Protein AF-A0A8H7EE69-F1 (afdb_monomer_lite)

Sequence (1055 aa):
MVALMATSSIPSAPAGNPYYTIRAIPTKGYGCFALSDLPRGTRILSDTPLLVVPVADYMLSDIKKAFAELTPDQQAQYHTLHSSHGQDPKGWPSRIHESVLPKERTRIEQQHAARTGKEASLISIFQTNCMEMNAGAAVFPHASRFNHSCNPNACFSFNPSTGRENIHVMNPISAGTEITLSYCDMMHDKPLRAYELKHYGFVCDCPACADDEDDEESFGAKSAERRFRLAELERETRFFRGAGLSQGIEQQDFVKKLLELAVLHKAEGDYSARLAAVFLDIALVCEIKGDIHMADVAAAKALERELTGRFHEPLTSTAVSHLLAPDQLASVELSTPEIDSIHSNRTRLGRRICRRTLLDDRMETSDTPKPTAAAAAPAPIATSVSQPPTSQLPSPPHSQTSHPADVNTKMSLDAADSMTPPFSPSSQTPVLQKEQEEFEGTVDVNNDIPSEKDLAKVEDLLVLDAQGQSRPFKELYKAPHVASRQLIIFIRHFFCGNCQEYLRTLASSIKPDDLLSLPTPTFITVIGCGRPELIPMYTETTGCPFPIYADPSRKLYDHLGMTRTFNLGAKPEYMQTNVLINSVQSIFQGLSTGKKALKGGDFKQVGGEFLFENGECTWAHRMKTTRGHAEVSDIRKLIGLDGSRPPPRRKWSHDVKKEKDKDGEGRKRAMSWGRLRSKSKGGKAAVAWEAGKDLSIEEIEVLPPRAHEVRIQIYYTGVCHTDAYTLSGKDPEGAFPIVLGHEGAGYVESVGEGVTNVKPGDHVVALYTPECKECKFCKSGKTNLCGKIRATQGKGVMPDGTSRFRCKGKDLLHFMGTSTFSQYTVVADISVVAIEEDAPMDRTCLLGCGITTGYGAAVITAGKNGVEEGSNVAVFGAGCVGLSVIQGAAKNKSGKIIVVDVNDAKEEWAKKFGATHFVNPTKLGNQSIQEKLIEMTDGGCDYTFDCTGNVNVMRAALEACHKGWGESIIIGVAAAGQEISTRPFQLVTGRVWKGCAFGGVKGRTQLPGLVSDYKRGDLKVDEFITHRQPLDKINQAFGDMKAGDCIRCVVNMRE

Organism: NCBI:txid1187904

Radius of gyration: 38.74 Å; chains: 1; bounding box: 122×114×104 Å

Structure (mmCIF, N/CA/C/O backbone):
data_AF-A0A8H7EE69-F1
#
_entry.id   AF-A0A8H7EE69-F1
#
loop_
_atom_site.group_PDB
_atom_site.id
_atom_site.type_symbol
_atom_site.label_atom_id
_atom_site.label_alt_id
_atom_site.label_comp_id
_atom_site.label_asym_id
_atom_site.label_entity_id
_atom_site.label_seq_id
_atom_site.pdbx_PDB_ins_code
_atom_site.Cartn_x
_atom_site.Cartn_y
_atom_site.Cartn_z
_atom_site.occupancy
_atom_site.B_iso_or_equiv
_atom_site.auth_seq_id
_atom_site.auth_comp_id
_atom_site.auth_asym_id
_atom_site.auth_atom_id
_atom_site.pdbx_PDB_model_num
ATOM 1 N N . MET A 1 1 ? 4.259 33.577 -35.277 1.00 28.84 1 MET A N 1
ATOM 2 C CA . MET A 1 1 ? 4.635 34.993 -35.069 1.00 28.84 1 MET A CA 1
ATOM 3 C C . MET A 1 1 ? 5.517 35.111 -33.819 1.00 28.84 1 MET A C 1
ATOM 5 O O . MET A 1 1 ? 5.129 35.760 -32.866 1.00 28.84 1 MET A O 1
ATOM 9 N N . VAL A 1 2 ? 6.670 34.421 -33.789 1.00 28.05 2 VAL A N 1
ATOM 10 C CA . VAL A 1 2 ? 7.497 34.253 -32.562 1.00 28.05 2 VAL A CA 1
ATOM 11 C C . VAL A 1 2 ? 8.976 34.631 -32.783 1.00 28.05 2 VAL A C 1
ATOM 13 O O . VAL A 1 2 ? 9.665 35.029 -31.854 1.00 28.05 2 VAL A O 1
ATOM 16 N N . ALA A 1 3 ? 9.464 34.603 -34.027 1.00 28.03 3 ALA A N 1
ATOM 17 C CA . ALA A 1 3 ? 10.876 34.800 -34.376 1.00 28.03 3 ALA A CA 1
ATOM 18 C C . ALA A 1 3 ? 11.353 36.276 -34.410 1.00 28.03 3 ALA A C 1
ATOM 20 O O . ALA A 1 3 ? 12.194 36.618 -35.235 1.00 28.03 3 ALA A O 1
ATOM 21 N N . LEU A 1 4 ? 10.785 37.172 -33.587 1.00 30.27 4 LEU A N 1
ATOM 22 C CA . LEU A 1 4 ? 10.984 38.630 -33.731 1.00 30.27 4 LEU A CA 1
ATOM 23 C C . LEU A 1 4 ? 11.128 39.442 -32.425 1.00 30.27 4 LEU A C 1
ATOM 25 O O . LEU A 1 4 ? 11.103 40.666 -32.479 1.00 30.27 4 LEU A O 1
ATOM 29 N N . MET A 1 5 ? 11.305 38.797 -31.264 1.00 33.09 5 MET A N 1
ATOM 30 C CA . MET A 1 5 ? 11.477 39.490 -29.966 1.00 33.09 5 MET A CA 1
ATOM 31 C C . MET A 1 5 ? 12.815 39.216 -29.253 1.00 33.09 5 MET A C 1
ATOM 33 O O . MET A 1 5 ? 13.015 39.645 -28.123 1.00 33.09 5 MET A O 1
ATOM 37 N N . ALA A 1 6 ? 13.772 38.562 -29.916 1.00 33.28 6 ALA A N 1
ATOM 38 C CA . ALA A 1 6 ? 15.108 38.297 -29.369 1.00 33.28 6 ALA A CA 1
ATOM 39 C C . ALA A 1 6 ? 16.080 39.494 -29.515 1.00 33.28 6 ALA A C 1
ATOM 41 O O . ALA A 1 6 ? 17.219 39.332 -29.950 1.00 33.28 6 ALA A O 1
ATOM 42 N N . THR A 1 7 ? 15.649 40.710 -29.165 1.00 35.75 7 THR A N 1
ATOM 43 C CA . THR A 1 7 ? 16.561 41.857 -29.002 1.00 35.75 7 THR A CA 1
ATOM 44 C C . THR A 1 7 ? 17.254 41.764 -27.646 1.00 35.75 7 THR A C 1
ATOM 46 O O . THR A 1 7 ? 16.592 41.769 -26.611 1.00 35.75 7 THR A O 1
ATOM 49 N N . SER A 1 8 ? 18.584 41.673 -27.640 1.00 46.31 8 SER A N 1
ATOM 50 C CA . SER A 1 8 ? 19.389 41.312 -26.466 1.00 46.31 8 SER A CA 1
ATOM 51 C C . SER A 1 8 ? 19.525 42.432 -25.420 1.00 46.31 8 SER A C 1
ATOM 53 O O . SER A 1 8 ? 20.579 43.058 -25.296 1.00 46.31 8 SER A O 1
ATOM 55 N N . SER A 1 9 ? 18.479 42.665 -24.628 1.00 56.12 9 SER A N 1
ATOM 56 C CA . SER A 1 9 ? 18.592 43.371 -23.347 1.00 56.12 9 SER A CA 1
ATOM 57 C C . SER A 1 9 ? 19.218 42.455 -22.290 1.00 56.12 9 SER A C 1
ATOM 59 O O . SER A 1 9 ? 18.753 41.330 -22.101 1.00 56.12 9 SER A O 1
ATOM 61 N N . ILE A 1 10 ? 20.232 42.938 -21.566 1.00 63.84 10 ILE A N 1
ATOM 62 C CA . ILE A 1 10 ? 20.772 42.244 -20.383 1.00 63.84 10 ILE A CA 1
ATOM 63 C C . ILE A 1 10 ? 19.633 42.073 -19.356 1.00 63.84 10 ILE A C 1
ATOM 65 O O . ILE A 1 10 ? 18.929 43.054 -19.101 1.00 63.84 10 ILE A O 1
ATOM 69 N N . PRO A 1 11 ? 19.429 40.880 -18.759 1.00 72.94 11 PRO A N 1
ATOM 70 C CA . PRO A 1 11 ? 18.392 40.687 -17.750 1.00 72.94 11 PRO A CA 1
ATOM 71 C C . PRO A 1 11 ? 18.580 41.636 -16.563 1.00 72.94 11 PRO A C 1
ATOM 73 O O . PRO A 1 11 ? 19.675 41.734 -16.014 1.00 72.94 11 PRO A O 1
ATOM 76 N N . SER A 1 12 ? 17.517 42.317 -16.138 1.00 74.69 12 SER A N 1
ATOM 77 C CA . SER A 1 12 ? 17.551 43.182 -14.959 1.00 74.69 12 SER A CA 1
ATOM 78 C C . SER A 1 12 ? 17.288 42.402 -13.668 1.00 74.69 12 SER A C 1
ATOM 80 O O . SER A 1 12 ? 16.520 41.436 -13.640 1.00 74.69 12 SER A O 1
ATOM 82 N N . ALA A 1 13 ? 17.874 42.870 -12.566 1.00 82.25 13 ALA A N 1
ATOM 83 C CA . ALA A 1 13 ? 17.431 42.498 -11.224 1.00 82.25 13 ALA A CA 1
ATOM 84 C C . ALA A 1 13 ? 15.979 42.986 -10.969 1.00 82.25 13 ALA A C 1
ATOM 86 O O . ALA A 1 13 ? 15.475 43.813 -11.739 1.00 82.25 13 ALA A O 1
ATOM 87 N N . PRO A 1 14 ? 15.289 42.511 -9.910 1.00 83.50 14 PRO A N 1
ATOM 88 C CA . PRO A 1 14 ? 13.976 43.033 -9.526 1.00 83.50 14 PRO A CA 1
ATOM 89 C C . PRO A 1 14 ? 13.978 44.560 -9.374 1.00 83.50 14 PRO A C 1
ATOM 91 O O . PRO A 1 14 ? 14.952 45.143 -8.892 1.00 83.50 14 PRO A O 1
ATOM 94 N N . ALA A 1 15 ? 12.877 45.212 -9.755 1.00 78.88 15 ALA A N 1
ATOM 95 C CA . ALA A 1 15 ? 12.746 46.661 -9.634 1.00 78.88 15 ALA A CA 1
ATOM 96 C C . ALA A 1 15 ? 12.931 47.106 -8.170 1.00 78.88 15 ALA A C 1
ATOM 98 O O . ALA A 1 15 ? 12.260 46.602 -7.271 1.00 78.88 15 ALA A O 1
ATOM 99 N N . GLY A 1 16 ? 13.858 48.039 -7.935 1.00 78.62 16 GLY A N 1
ATOM 100 C CA . GLY A 1 16 ? 14.195 48.522 -6.593 1.00 78.62 16 GLY A CA 1
ATOM 101 C C . GLY A 1 16 ? 15.123 47.617 -5.770 1.00 78.62 16 GLY A C 1
ATOM 102 O O . GLY A 1 16 ? 15.333 47.915 -4.599 1.00 78.62 16 GLY A O 1
ATOM 103 N N . ASN A 1 17 ? 15.696 46.545 -6.336 1.00 86.38 17 ASN A N 1
ATOM 104 C CA . ASN A 1 17 ? 16.687 45.710 -5.647 1.00 86.38 17 ASN A CA 1
ATOM 105 C C . ASN A 1 17 ? 17.969 46.503 -5.293 1.00 86.38 17 ASN A C 1
ATOM 107 O O . ASN A 1 17 ? 18.677 46.915 -6.214 1.00 86.38 17 ASN A O 1
ATOM 111 N N . PRO A 1 18 ? 18.331 46.662 -4.004 1.00 90.88 18 PRO A N 1
ATOM 112 C CA . PRO A 1 18 ? 19.553 47.362 -3.610 1.00 90.88 18 PRO A CA 1
ATOM 113 C C . PRO A 1 18 ? 20.786 46.445 -3.551 1.00 90.88 18 PRO A C 1
ATOM 115 O O . PRO A 1 18 ? 21.903 46.940 -3.447 1.00 90.88 18 PRO A O 1
ATOM 118 N N . TYR A 1 19 ? 20.609 45.117 -3.576 1.00 94.94 19 TYR A N 1
ATOM 119 C CA . TYR A 1 19 ? 21.652 44.178 -3.149 1.00 94.94 19 TYR A CA 1
ATOM 120 C C . TYR A 1 19 ? 22.595 43.721 -4.264 1.00 94.94 19 TYR A C 1
ATOM 122 O O . TYR A 1 19 ? 23.773 43.478 -4.002 1.00 94.94 19 TYR A O 1
ATOM 130 N N . TYR A 1 20 ? 22.102 43.571 -5.498 1.00 95.38 20 TYR A N 1
ATOM 131 C CA . TYR A 1 20 ? 22.893 43.012 -6.598 1.00 95.38 20 TYR A CA 1
ATOM 132 C C . TYR A 1 20 ? 22.503 43.545 -7.982 1.00 95.38 20 TYR A C 1
ATOM 134 O O . TYR A 1 20 ? 21.366 43.944 -8.234 1.00 95.38 20 TYR A O 1
ATOM 142 N N . THR A 1 21 ? 23.460 43.489 -8.905 1.00 92.81 21 THR A N 1
ATOM 143 C CA . THR A 1 21 ? 23.279 43.763 -10.336 1.00 92.81 21 THR A CA 1
ATOM 144 C C . THR A 1 21 ? 23.651 42.535 -11.164 1.00 92.81 21 THR A C 1
ATOM 146 O O . THR A 1 21 ? 24.450 41.712 -10.723 1.00 92.81 21 THR A O 1
ATOM 149 N N . ILE A 1 22 ? 23.076 42.393 -12.356 1.00 90.12 22 ILE A N 1
ATOM 150 C CA . ILE A 1 22 ? 23.341 41.260 -13.250 1.00 90.12 22 ILE A CA 1
ATOM 151 C C . ILE A 1 22 ? 24.380 41.688 -14.291 1.00 90.12 22 ILE A C 1
ATOM 153 O O . ILE A 1 22 ? 24.227 42.720 -14.944 1.00 90.12 22 ILE A O 1
ATOM 157 N N . ARG A 1 23 ? 25.452 40.904 -14.446 1.00 88.25 23 ARG A N 1
ATOM 158 C CA . ARG A 1 23 ? 26.540 41.163 -15.407 1.00 88.25 23 ARG A CA 1
ATOM 159 C C . ARG A 1 23 ? 26.774 39.939 -16.285 1.00 88.25 23 ARG A C 1
ATOM 161 O O . ARG A 1 23 ? 26.568 38.814 -15.836 1.00 88.25 23 ARG A O 1
ATOM 168 N N . ALA A 1 24 ? 27.218 40.153 -17.521 1.00 83.62 24 ALA A N 1
ATOM 169 C CA . ALA A 1 24 ? 27.632 39.064 -18.403 1.00 83.62 24 ALA A CA 1
ATOM 170 C C . ALA A 1 24 ? 28.997 38.497 -17.972 1.00 83.62 24 ALA A C 1
ATOM 172 O O . ALA A 1 24 ? 29.895 39.253 -17.602 1.00 83.62 24 ALA A O 1
ATOM 173 N N . ILE A 1 25 ? 29.158 37.176 -18.059 1.00 80.56 25 ILE A N 1
ATOM 174 C CA . ILE A 1 25 ? 30.391 36.442 -17.756 1.00 80.56 25 ILE A CA 1
ATOM 175 C C . ILE A 1 25 ? 30.708 35.555 -18.971 1.00 80.56 25 ILE A C 1
ATOM 177 O O . ILE A 1 25 ? 29.891 34.687 -19.287 1.00 80.56 25 ILE A O 1
ATOM 181 N N . PRO A 1 26 ? 31.869 35.703 -19.645 1.00 68.25 26 PRO A N 1
ATOM 182 C CA . PRO A 1 26 ? 32.140 35.042 -20.930 1.00 68.25 26 PRO A CA 1
ATOM 183 C C . PRO A 1 26 ? 31.921 33.519 -20.962 1.00 68.25 26 PRO A C 1
ATOM 185 O O . PRO A 1 26 ? 31.526 32.978 -21.992 1.00 68.25 26 PRO A O 1
ATOM 188 N N . THR A 1 27 ? 32.148 32.840 -19.835 1.00 65.25 27 THR A N 1
ATOM 189 C CA . THR A 1 27 ? 32.041 31.379 -19.669 1.00 65.25 27 THR A CA 1
ATOM 190 C C . THR A 1 27 ? 30.824 30.916 -18.860 1.00 65.25 27 THR A C 1
ATOM 192 O O . THR A 1 27 ? 30.510 29.731 -18.900 1.00 65.25 27 THR A O 1
ATOM 195 N N . LYS A 1 28 ? 30.134 31.815 -18.138 1.00 68.31 28 LYS A N 1
ATOM 196 C CA . LYS A 1 28 ? 29.004 31.485 -17.237 1.00 68.31 28 LYS A CA 1
ATOM 197 C C . LYS A 1 28 ? 27.667 32.127 -17.648 1.00 68.31 28 LYS A C 1
ATOM 199 O O . LYS A 1 28 ? 26.664 31.950 -16.969 1.00 68.31 28 LYS A O 1
ATOM 204 N N . GLY A 1 29 ? 27.626 32.879 -18.750 1.00 77.75 29 GLY A N 1
ATOM 205 C CA . GLY A 1 29 ? 26.416 33.555 -19.223 1.00 77.75 29 GLY A CA 1
ATOM 206 C C . GLY A 1 29 ? 26.159 34.862 -18.482 1.00 77.75 29 GLY A C 1
ATOM 207 O O . GLY A 1 29 ? 26.757 35.884 -18.816 1.00 77.75 29 GLY A O 1
ATOM 208 N N . TYR A 1 30 ? 25.291 34.836 -17.473 1.00 83.69 30 TYR A N 1
ATOM 209 C CA . TYR A 1 30 ? 25.000 35.983 -16.610 1.00 83.69 30 TYR A CA 1
ATOM 210 C C . TYR A 1 30 ? 25.169 35.588 -15.143 1.00 83.69 30 TYR A C 1
ATOM 212 O O . TYR A 1 30 ? 24.841 34.466 -14.775 1.00 83.69 30 TYR A O 1
ATOM 220 N N . GLY A 1 31 ? 25.664 36.502 -14.308 1.00 87.56 31 GLY A N 1
ATOM 221 C CA . GLY A 1 31 ? 25.798 36.297 -12.864 1.00 87.56 31 GLY A CA 1
ATOM 222 C C . GLY A 1 31 ? 25.316 37.501 -12.060 1.00 87.56 31 GLY A C 1
ATOM 223 O O . GLY A 1 31 ? 25.357 38.639 -12.538 1.00 87.56 31 GLY A O 1
ATOM 224 N N . CYS A 1 32 ? 24.856 37.243 -10.836 1.00 93.88 32 CYS A N 1
ATOM 225 C CA . CYS A 1 32 ? 24.457 38.258 -9.864 1.00 93.88 32 CYS A CA 1
ATOM 226 C C . CYS A 1 32 ? 25.686 38.733 -9.078 1.00 93.88 32 CYS A C 1
ATOM 228 O O . CYS A 1 32 ? 26.342 37.929 -8.428 1.00 93.88 32 CYS A O 1
ATOM 230 N N . PHE A 1 33 ? 25.986 40.030 -9.092 1.00 94.94 33 PHE A N 1
ATOM 231 C CA . PHE A 1 33 ? 27.130 40.622 -8.392 1.00 94.94 33 PHE A CA 1
ATOM 232 C C . PHE A 1 33 ? 26.674 41.622 -7.333 1.00 94.94 33 PHE A C 1
ATOM 234 O O . PHE A 1 33 ? 25.844 42.485 -7.627 1.00 94.94 33 PHE A O 1
ATOM 241 N N . ALA A 1 34 ? 27.242 41.537 -6.130 1.00 96.31 34 ALA A N 1
ATOM 242 C CA . ALA A 1 34 ? 26.901 42.408 -5.008 1.00 96.31 34 ALA A CA 1
ATOM 243 C C . ALA A 1 34 ? 27.148 43.896 -5.334 1.00 96.31 34 ALA A C 1
ATOM 245 O O . ALA A 1 34 ? 28.163 44.249 -5.941 1.00 96.31 34 ALA A O 1
ATOM 246 N N . LEU A 1 35 ? 26.215 44.770 -4.943 1.00 95.31 35 LEU A N 1
ATOM 247 C CA . LEU A 1 35 ? 26.313 46.227 -5.135 1.00 95.31 35 LEU A CA 1
ATOM 248 C C . LEU A 1 35 ? 27.012 46.941 -3.969 1.00 95.31 35 LEU A C 1
ATOM 250 O O . LEU A 1 35 ? 27.683 47.948 -4.184 1.00 95.31 35 LEU A O 1
ATOM 254 N N . SER A 1 36 ? 26.886 46.396 -2.763 1.00 95.19 36 SER A N 1
ATOM 255 C CA . SER A 1 36 ? 27.576 46.813 -1.540 1.00 95.19 36 SER A CA 1
ATOM 256 C C . SER A 1 36 ? 28.196 45.593 -0.863 1.00 95.19 36 SER A C 1
ATOM 258 O O . SER A 1 36 ? 27.988 44.465 -1.313 1.00 95.19 36 SER A O 1
ATOM 260 N N . ASP A 1 37 ? 28.897 45.800 0.250 1.00 95.25 37 ASP A N 1
ATOM 261 C CA . ASP A 1 37 ? 29.155 44.705 1.183 1.00 95.25 37 ASP A CA 1
ATOM 262 C C . ASP A 1 37 ? 27.821 44.197 1.767 1.00 95.25 37 ASP A C 1
ATOM 264 O O . ASP A 1 37 ? 26.879 44.980 1.952 1.00 95.25 37 ASP A O 1
ATOM 268 N N . LEU A 1 38 ? 27.724 42.891 2.031 1.00 94.25 38 LEU A N 1
ATOM 269 C CA . LEU A 1 38 ? 26.506 42.220 2.499 1.00 94.25 38 LEU A CA 1
ATOM 270 C C . LEU A 1 38 ? 26.772 41.425 3.799 1.00 94.25 38 LEU A C 1
ATOM 272 O O . LEU A 1 38 ? 27.504 40.430 3.753 1.00 94.25 38 LEU A O 1
ATOM 276 N N . PRO A 1 39 ? 26.171 41.822 4.946 1.00 90.75 39 PRO A N 1
ATOM 277 C CA . PRO A 1 39 ? 26.150 41.058 6.205 1.00 90.75 39 PRO A CA 1
ATOM 278 C C . PRO A 1 39 ? 25.501 39.667 6.091 1.00 90.75 39 PRO A C 1
ATOM 280 O O . PRO A 1 39 ? 24.943 39.322 5.044 1.00 90.75 39 PRO A O 1
ATOM 283 N N . ARG A 1 40 ? 25.609 38.840 7.142 1.00 86.88 40 ARG A N 1
ATOM 284 C CA . ARG A 1 40 ? 26.045 37.437 7.015 1.00 86.88 40 ARG A CA 1
ATOM 285 C C . ARG A 1 40 ? 25.221 36.548 6.082 1.00 86.88 40 ARG A C 1
ATOM 287 O O . ARG A 1 40 ? 25.862 35.818 5.347 1.00 86.88 40 ARG A O 1
ATOM 294 N N . GLY A 1 41 ? 23.891 36.494 6.045 1.00 80.50 41 GLY A N 1
ATOM 295 C CA . GLY A 1 41 ? 22.879 37.082 6.916 1.00 80.50 41 GLY A CA 1
ATOM 296 C C . GLY A 1 41 ? 21.798 37.872 6.171 1.00 80.50 41 GLY A C 1
ATOM 297 O O . GLY A 1 41 ? 20.604 37.745 6.434 1.00 80.50 41 GLY A O 1
ATOM 298 N N . THR A 1 42 ? 22.182 38.660 5.173 1.00 88.19 42 THR A N 1
ATOM 299 C CA . THR A 1 42 ? 21.237 39.525 4.455 1.00 88.19 42 THR A CA 1
ATOM 300 C C . THR A 1 42 ? 20.274 38.690 3.604 1.00 88.19 42 THR A C 1
ATOM 302 O O . THR A 1 42 ? 20.716 37.929 2.742 1.00 88.19 42 THR A O 1
ATOM 305 N N . ARG A 1 43 ? 18.951 38.852 3.767 1.00 90.38 43 ARG A N 1
ATOM 306 C CA . ARG A 1 43 ? 17.969 38.298 2.813 1.00 90.38 43 ARG A CA 1
ATOM 307 C C . ARG A 1 43 ? 17.886 39.191 1.574 1.00 90.38 43 ARG A C 1
ATOM 309 O O . ARG A 1 43 ? 17.180 40.197 1.583 1.00 90.38 43 ARG A O 1
ATOM 316 N N . ILE A 1 44 ? 18.589 38.797 0.518 1.00 93.00 44 ILE A N 1
ATOM 317 C CA . ILE A 1 44 ? 18.754 39.574 -0.721 1.00 93.00 44 ILE A CA 1
ATOM 318 C C . ILE A 1 44 ? 17.679 39.308 -1.783 1.00 93.00 44 ILE A C 1
ATOM 320 O O . ILE A 1 44 ? 17.566 40.069 -2.743 1.00 93.00 44 ILE A O 1
ATOM 324 N N . LEU A 1 45 ? 16.885 38.241 -1.639 1.00 93.44 45 LEU A N 1
ATOM 325 C CA . LEU A 1 45 ? 15.750 37.960 -2.520 1.00 93.44 45 LEU A CA 1
ATOM 326 C C . LEU A 1 45 ? 14.609 37.272 -1.761 1.00 93.44 45 LEU A C 1
ATOM 328 O O . LEU A 1 45 ? 14.835 36.476 -0.851 1.00 93.44 45 LEU A O 1
ATOM 332 N N . SER A 1 46 ? 13.379 37.551 -2.185 1.00 91.44 46 SER A N 1
ATOM 333 C CA . SER A 1 46 ? 12.199 36.733 -1.904 1.00 91.44 46 SER A CA 1
ATOM 334 C C . SER A 1 46 ? 11.362 36.699 -3.182 1.00 91.44 46 SER A C 1
ATOM 336 O O . SER A 1 46 ? 10.683 37.678 -3.494 1.00 91.44 46 SER A O 1
ATOM 338 N N . ASP A 1 47 ? 11.480 35.630 -3.960 1.00 93.25 47 ASP A N 1
ATOM 339 C CA . ASP A 1 47 ? 10.943 35.492 -5.314 1.00 93.25 47 ASP A CA 1
ATOM 340 C C . ASP A 1 47 ? 9.572 34.794 -5.330 1.00 93.25 47 ASP A C 1
ATOM 342 O O . ASP A 1 47 ? 9.198 34.094 -4.390 1.00 93.25 47 ASP A O 1
ATOM 346 N N . THR A 1 48 ? 8.806 35.003 -6.397 1.00 92.31 48 THR A N 1
ATOM 347 C CA . THR A 1 48 ? 7.466 34.421 -6.605 1.00 92.31 48 THR A CA 1
ATOM 348 C C . THR A 1 48 ? 7.545 33.439 -7.776 1.00 92.31 48 THR A C 1
ATOM 350 O O . THR A 1 48 ? 8.188 33.772 -8.771 1.00 92.31 48 THR A O 1
ATOM 353 N N . PRO A 1 49 ? 6.944 32.238 -7.703 1.00 93.44 49 PRO A N 1
ATOM 354 C CA . PRO A 1 49 ? 7.086 31.258 -8.772 1.00 93.44 49 PRO A CA 1
ATOM 355 C C . PRO A 1 49 ? 6.405 31.759 -10.050 1.00 93.44 49 PRO A C 1
ATOM 357 O O . PRO A 1 49 ? 5.250 32.182 -10.021 1.00 93.44 49 PRO A O 1
ATOM 360 N N . LEU A 1 50 ? 7.121 31.691 -11.172 1.00 94.00 50 LEU A N 1
ATOM 361 C CA . LEU A 1 50 ? 6.595 32.023 -12.497 1.00 94.00 50 LEU A CA 1
ATOM 362 C C . LEU A 1 50 ? 5.779 30.864 -13.076 1.00 94.00 50 LEU A C 1
ATOM 364 O O . LEU A 1 50 ? 4.756 31.094 -13.704 1.00 94.00 50 LEU A O 1
ATOM 368 N N . LEU A 1 51 ? 6.228 29.625 -12.861 1.00 93.75 51 LEU A N 1
ATOM 369 C CA . LEU A 1 51 ? 5.575 28.399 -13.327 1.00 93.75 51 LEU A CA 1
ATOM 370 C C . LEU A 1 51 ? 5.742 27.321 -12.253 1.00 93.75 51 LEU A C 1
ATOM 372 O O . LEU A 1 51 ? 6.869 27.072 -11.826 1.00 93.75 51 LEU A O 1
ATOM 376 N N . VAL A 1 52 ? 4.644 26.679 -11.842 1.00 91.75 52 VAL A N 1
ATOM 377 C CA . VAL A 1 52 ? 4.613 25.616 -10.818 1.00 91.75 52 VAL A CA 1
ATOM 378 C C . VAL A 1 52 ? 4.194 24.286 -11.449 1.00 91.75 52 VAL A C 1
ATOM 380 O O . VAL A 1 52 ? 3.203 24.232 -12.172 1.00 91.75 52 VAL A O 1
ATOM 383 N N . VAL A 1 53 ? 4.907 23.203 -11.132 1.00 89.81 53 VAL A N 1
ATOM 384 C CA . VAL A 1 53 ? 4.518 21.819 -11.442 1.00 89.81 53 VAL A CA 1
ATOM 385 C C . VAL A 1 53 ? 4.321 21.069 -10.114 1.00 89.81 53 VAL A C 1
ATOM 387 O O . VAL A 1 53 ? 5.306 20.712 -9.466 1.00 89.81 53 VAL A O 1
ATOM 390 N N . PRO A 1 54 ? 3.070 20.832 -9.669 1.00 77.00 54 PRO A N 1
ATOM 391 C CA . PRO A 1 54 ? 2.753 20.304 -8.335 1.00 77.00 54 PRO A CA 1
ATOM 392 C C . PRO A 1 54 ? 2.859 18.767 -8.249 1.00 77.00 54 PRO A C 1
ATOM 394 O O . PRO A 1 54 ? 2.061 18.123 -7.571 1.00 77.00 54 PRO A O 1
ATOM 397 N N . VAL A 1 55 ? 3.791 18.170 -8.999 1.00 70.12 55 VAL A N 1
ATOM 398 C CA . VAL A 1 55 ? 4.011 16.719 -9.078 1.00 70.12 55 VAL A CA 1
ATOM 399 C C . VAL A 1 55 ? 5.510 16.468 -9.223 1.00 70.12 55 VAL A C 1
ATOM 401 O O . VAL A 1 55 ? 6.120 16.972 -10.163 1.00 70.12 55 VAL A O 1
ATOM 404 N N . ALA A 1 56 ? 6.096 15.671 -8.326 1.00 59.88 56 ALA A N 1
ATOM 405 C CA . ALA A 1 56 ? 7.549 15.475 -8.211 1.00 59.88 56 ALA A CA 1
ATOM 406 C C . ALA A 1 56 ? 8.253 14.833 -9.432 1.00 59.88 56 ALA A C 1
ATOM 408 O O . ALA A 1 56 ? 9.479 14.838 -9.497 1.00 59.88 56 ALA A O 1
ATOM 409 N N . ASP A 1 57 ? 7.505 14.289 -10.398 1.00 64.19 57 ASP A N 1
ATOM 410 C CA . ASP A 1 57 ? 8.063 13.564 -11.553 1.00 64.19 57 ASP A CA 1
ATOM 411 C C . ASP A 1 57 ? 8.212 14.428 -12.825 1.00 64.19 57 ASP A C 1
ATOM 413 O O .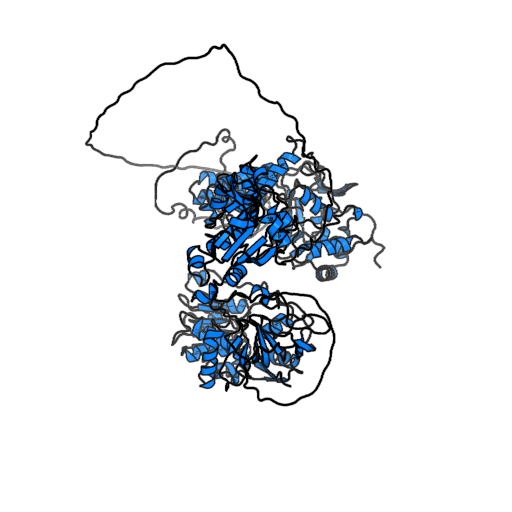 ASP A 1 57 ? 8.753 13.959 -13.827 1.00 64.19 57 ASP A O 1
ATOM 417 N N . TYR A 1 58 ? 7.776 15.695 -12.780 1.00 71.06 58 TYR A N 1
ATOM 418 C CA . TYR A 1 58 ? 8.069 16.760 -13.759 1.00 71.06 58 TYR A CA 1
ATOM 419 C C . TYR A 1 58 ? 7.924 16.371 -15.245 1.00 71.06 58 TYR A C 1
ATOM 421 O O . TYR A 1 58 ? 8.792 16.677 -16.071 1.00 71.06 58 TYR A O 1
ATOM 429 N N . MET A 1 59 ? 6.825 15.701 -15.608 1.00 73.62 59 MET A N 1
ATOM 430 C CA . MET A 1 59 ? 6.614 15.222 -16.976 1.00 73.62 59 MET A CA 1
ATOM 431 C C . MET A 1 59 ? 6.481 16.370 -17.989 1.00 73.62 59 MET A C 1
ATOM 433 O O . MET A 1 59 ? 5.954 17.449 -17.704 1.00 73.62 59 MET A O 1
ATOM 437 N N . LEU A 1 60 ? 6.886 16.103 -19.237 1.00 76.69 60 LEU A N 1
ATOM 438 C CA . LEU A 1 60 ? 6.768 17.044 -20.361 1.00 76.69 60 LEU A CA 1
ATOM 439 C C . LEU A 1 60 ? 5.322 17.525 -20.599 1.00 76.69 60 LEU A C 1
ATOM 441 O O . LEU A 1 60 ? 5.126 18.641 -21.080 1.00 76.69 60 LEU A O 1
ATOM 445 N N . SER A 1 61 ? 4.321 16.698 -20.285 1.00 79.75 61 SER A N 1
ATOM 446 C CA . SER A 1 61 ? 2.896 17.060 -20.304 1.00 79.75 61 SER A CA 1
ATOM 447 C C . SER A 1 61 ? 2.584 18.214 -19.357 1.00 79.75 61 SER A C 1
ATOM 449 O O . SER A 1 61 ? 1.887 19.156 -19.729 1.00 79.75 61 SER A O 1
ATOM 451 N N . ASP A 1 62 ? 3.140 18.155 -18.154 1.00 84.94 62 ASP A N 1
ATOM 452 C CA . ASP A 1 62 ? 2.739 18.981 -17.021 1.00 84.94 62 ASP A CA 1
ATOM 453 C C . ASP A 1 62 ? 3.426 20.344 -17.121 1.00 84.94 62 ASP A C 1
ATOM 455 O O . ASP A 1 62 ? 2.780 21.379 -16.977 1.00 84.94 62 ASP A O 1
ATOM 459 N N . ILE A 1 63 ? 4.704 20.341 -17.525 1.00 88.06 63 ILE A N 1
ATOM 460 C CA . ILE A 1 63 ? 5.459 21.544 -17.903 1.00 88.06 63 ILE A CA 1
ATOM 461 C C . ILE A 1 63 ? 4.758 22.272 -19.062 1.00 88.06 63 ILE A C 1
ATOM 463 O O . ILE A 1 63 ? 4.581 23.488 -19.007 1.00 88.06 63 ILE A O 1
ATOM 467 N N . LYS A 1 64 ? 4.317 21.549 -20.107 1.00 88.12 64 LYS A N 1
ATOM 468 C CA . LYS A 1 64 ? 3.578 22.147 -21.236 1.00 88.12 64 LYS A CA 1
ATOM 469 C C . LYS A 1 64 ? 2.238 22.739 -20.804 1.00 88.12 64 LYS A C 1
ATOM 471 O O . LYS A 1 64 ? 1.889 23.814 -21.282 1.00 88.12 64 LYS A O 1
ATOM 476 N N . LYS A 1 65 ? 1.502 22.056 -19.922 1.00 89.25 65 LYS A N 1
ATOM 477 C CA . LYS A 1 65 ? 0.224 22.540 -19.392 1.00 89.25 65 LYS A CA 1
ATOM 478 C C . LYS A 1 65 ? 0.421 23.818 -18.573 1.00 89.25 65 LYS A C 1
ATOM 480 O O . LYS A 1 65 ? -0.175 24.836 -18.903 1.00 89.25 65 LYS A O 1
ATOM 485 N N . ALA A 1 66 ? 1.311 23.788 -17.581 1.00 90.69 66 ALA A N 1
ATOM 486 C CA . ALA A 1 66 ? 1.598 24.936 -16.725 1.00 90.69 66 ALA A CA 1
ATOM 487 C C . ALA A 1 66 ? 2.159 26.136 -17.514 1.00 90.69 66 ALA A C 1
ATOM 489 O O . ALA A 1 66 ? 1.848 27.277 -17.195 1.00 90.69 66 ALA A O 1
ATOM 490 N N . PHE A 1 67 ? 2.930 25.901 -18.585 1.00 93.56 67 PHE A N 1
ATOM 491 C CA . PHE A 1 67 ? 3.383 26.968 -19.485 1.00 93.56 67 PHE A CA 1
ATOM 492 C C . PHE A 1 67 ? 2.243 27.574 -20.322 1.00 93.56 67 PHE A C 1
ATOM 494 O O . PHE A 1 67 ? 2.214 28.783 -20.541 1.00 93.56 67 PHE A O 1
ATOM 501 N N . ALA A 1 68 ? 1.285 26.759 -20.777 1.00 91.69 68 ALA A N 1
ATOM 502 C CA . ALA A 1 68 ? 0.127 27.232 -21.538 1.00 91.69 68 ALA A CA 1
ATOM 503 C C . ALA A 1 68 ? -0.859 28.071 -20.698 1.00 91.69 68 ALA A C 1
ATOM 505 O O . ALA A 1 68 ? -1.657 28.812 -21.265 1.00 91.69 68 ALA A O 1
ATOM 506 N N . GLU A 1 69 ? -0.788 27.973 -19.367 1.00 92.88 69 GLU A N 1
ATOM 507 C CA . GLU A 1 69 ? -1.569 28.775 -18.414 1.00 92.88 69 GLU A CA 1
ATOM 508 C C . GLU A 1 69 ? -0.928 30.158 -18.121 1.00 92.88 69 GLU A C 1
ATOM 510 O O . GLU A 1 69 ? -1.565 31.006 -17.498 1.00 92.88 69 GLU A O 1
ATOM 515 N N . LEU A 1 70 ? 0.299 30.423 -18.601 1.00 92.56 70 LEU A N 1
ATOM 516 C CA . LEU A 1 70 ? 0.998 31.709 -18.446 1.00 92.56 70 LEU A CA 1
ATOM 517 C C . LEU A 1 70 ? 0.523 32.783 -19.439 1.00 92.56 70 LEU A C 1
ATOM 519 O O . LEU A 1 70 ? 0.235 32.487 -20.601 1.00 92.56 70 LEU A O 1
ATOM 523 N N . THR A 1 71 ? 0.554 34.057 -19.028 1.00 93.94 71 THR A N 1
ATOM 524 C CA . THR A 1 71 ? 0.343 35.202 -19.937 1.00 93.94 71 THR A CA 1
ATOM 525 C C . THR A 1 71 ? 1.489 35.349 -20.954 1.00 93.94 71 THR A C 1
ATOM 527 O O . THR A 1 71 ? 2.594 34.868 -20.699 1.00 93.94 71 THR A O 1
ATOM 530 N N . PRO A 1 72 ? 1.301 36.056 -22.089 1.00 90.19 72 PRO A N 1
ATOM 531 C CA . PRO A 1 72 ? 2.377 36.282 -23.061 1.00 90.19 72 PRO A CA 1
ATOM 532 C C . PRO A 1 72 ? 3.643 36.916 -22.459 1.00 90.19 72 PRO A C 1
ATOM 534 O O . PRO A 1 72 ? 4.750 36.507 -22.804 1.00 90.19 72 PRO A O 1
ATOM 537 N N . ASP A 1 73 ? 3.492 37.846 -21.511 1.00 86.31 73 ASP A N 1
ATOM 538 C CA . ASP A 1 73 ? 4.621 38.482 -20.819 1.00 86.31 73 ASP A CA 1
ATOM 539 C C . ASP A 1 73 ? 5.346 37.498 -19.888 1.00 86.31 73 ASP A C 1
ATOM 541 O O . ASP A 1 73 ? 6.575 37.479 -19.834 1.00 86.31 73 ASP A O 1
ATOM 545 N N . GLN A 1 74 ? 4.602 36.624 -19.201 1.00 89.50 74 GLN A N 1
ATOM 546 C CA . GLN A 1 74 ? 5.163 35.544 -18.384 1.00 89.50 74 GLN A CA 1
ATOM 547 C C . GLN A 1 74 ? 5.866 34.481 -19.243 1.00 89.50 74 GLN A C 1
ATOM 549 O O . GLN A 1 74 ? 6.933 33.996 -18.867 1.00 89.50 74 GLN A O 1
ATOM 554 N N . GLN A 1 75 ? 5.324 34.147 -20.418 1.00 90.75 75 GLN A N 1
ATOM 555 C CA . GLN A 1 75 ? 5.968 33.258 -21.392 1.00 90.75 75 GLN A CA 1
ATOM 556 C C . GLN A 1 75 ? 7.265 33.879 -21.935 1.00 90.75 75 GLN A C 1
ATOM 558 O O . GLN A 1 75 ? 8.291 33.202 -22.004 1.00 90.75 75 GLN A O 1
ATOM 563 N N . ALA A 1 76 ? 7.263 35.179 -22.250 1.00 86.88 76 ALA A N 1
ATOM 564 C CA . ALA A 1 76 ? 8.470 35.906 -22.635 1.00 86.88 76 ALA A CA 1
ATOM 565 C C . ALA A 1 76 ? 9.510 35.916 -21.498 1.00 86.88 76 ALA A C 1
ATOM 567 O O . ALA A 1 76 ? 10.664 35.550 -21.723 1.00 86.88 76 ALA A O 1
ATOM 568 N N . GLN A 1 77 ? 9.098 36.236 -20.264 1.00 85.75 77 GLN A N 1
ATOM 569 C CA . GLN A 1 77 ? 9.952 36.199 -19.072 1.00 85.75 77 GLN A CA 1
ATOM 570 C C . GLN A 1 77 ? 10.563 34.806 -18.861 1.00 85.75 77 GLN A C 1
ATOM 572 O O . GLN A 1 77 ? 11.765 34.701 -18.619 1.00 85.75 77 GLN A O 1
ATOM 577 N N . TYR A 1 78 ? 9.777 33.741 -19.026 1.00 90.00 78 TYR A N 1
ATOM 578 C CA . TYR A 1 78 ? 10.237 32.355 -18.951 1.00 90.00 78 TYR A CA 1
ATOM 579 C C . TYR A 1 78 ? 11.304 32.047 -20.013 1.00 90.00 78 TYR A C 1
ATOM 581 O O . TYR A 1 78 ? 12.344 31.470 -19.700 1.00 90.00 78 TYR A O 1
ATOM 589 N N . HIS A 1 79 ? 11.113 32.499 -21.256 1.00 86.62 79 HIS A N 1
ATOM 590 C CA . HIS A 1 79 ? 12.112 32.329 -22.314 1.00 86.62 79 HIS A CA 1
ATOM 591 C C . HIS A 1 79 ? 13.434 33.082 -22.053 1.00 86.62 79 HIS A C 1
ATOM 593 O O . HIS A 1 79 ? 14.474 32.636 -22.535 1.00 86.62 79 HIS A O 1
ATOM 599 N N . THR A 1 80 ? 13.457 34.132 -21.216 1.00 84.19 80 THR A N 1
ATOM 600 C CA . THR A 1 80 ? 14.714 34.788 -20.768 1.00 84.19 80 THR A CA 1
ATOM 601 C C . THR A 1 80 ? 15.552 33.971 -19.766 1.00 84.19 80 THR A C 1
ATOM 603 O O . THR A 1 80 ? 16.565 34.467 -19.264 1.00 84.19 80 THR A O 1
ATOM 606 N N . LEU A 1 81 ? 15.129 32.744 -19.442 1.00 83.25 81 LEU A N 1
ATOM 607 C CA . LEU A 1 81 ? 15.865 31.773 -18.620 1.00 83.25 81 LEU A CA 1
ATOM 608 C C . LEU A 1 81 ? 16.555 30.680 -19.465 1.00 83.25 81 LEU A C 1
ATOM 610 O O . LEU A 1 81 ? 17.101 29.715 -18.927 1.00 83.25 81 LEU A O 1
ATOM 614 N N . HIS A 1 82 ? 16.531 30.807 -20.794 1.00 79.50 82 HIS A N 1
ATOM 615 C CA . HIS A 1 82 ? 17.318 29.967 -21.694 1.00 79.50 82 HIS A CA 1
ATOM 616 C C . HIS A 1 82 ? 18.788 30.416 -21.731 1.00 79.50 82 HIS A C 1
ATOM 618 O O . HIS A 1 82 ? 19.077 31.586 -21.986 1.00 79.50 82 HIS A O 1
ATOM 624 N N . SER A 1 83 ? 19.726 29.481 -21.541 1.00 66.94 83 SER A N 1
ATOM 625 C CA . SER A 1 83 ? 21.151 29.749 -21.765 1.00 66.94 83 SER A CA 1
ATOM 626 C C . SER A 1 83 ? 21.474 29.777 -23.260 1.00 66.94 83 SER A C 1
ATOM 628 O O . SER A 1 83 ? 21.417 28.750 -23.933 1.00 66.94 83 SER A O 1
ATOM 630 N N . SER A 1 84 ? 21.898 30.940 -23.753 1.00 53.34 84 SER A N 1
ATOM 631 C CA . SER A 1 84 ? 22.500 31.114 -25.082 1.00 53.34 84 SER A CA 1
ATOM 632 C C . SER A 1 84 ? 23.934 30.570 -25.181 1.00 53.34 84 SER A C 1
ATOM 634 O O . SER A 1 84 ? 24.487 30.486 -26.278 1.00 53.34 84 SER A O 1
ATOM 636 N N . HIS A 1 85 ? 24.552 30.197 -24.056 1.00 53.03 85 HIS A N 1
ATOM 637 C CA . HIS A 1 85 ? 25.898 29.634 -24.016 1.00 53.03 85 HIS A CA 1
ATOM 638 C C . HIS A 1 85 ? 25.795 28.124 -24.241 1.00 53.03 85 HIS A C 1
ATOM 640 O O . HIS A 1 85 ? 25.416 27.366 -23.347 1.00 53.03 85 HIS A O 1
ATOM 646 N N . GLY A 1 86 ? 26.065 27.717 -25.484 1.00 48.09 86 GLY A N 1
ATOM 647 C CA . GLY A 1 86 ? 25.827 26.363 -25.974 1.00 48.09 86 GLY A CA 1
ATOM 648 C C . GLY A 1 86 ? 26.571 25.292 -25.178 1.00 48.09 86 GLY A C 1
ATOM 649 O O . GLY A 1 86 ? 27.799 25.236 -25.183 1.00 48.09 86 GLY A O 1
ATOM 650 N N . GLN A 1 87 ? 25.808 24.405 -24.543 1.00 53.75 87 GLN A N 1
ATOM 651 C CA . GLN A 1 87 ? 26.322 23.203 -23.892 1.00 53.75 87 GLN A CA 1
ATOM 652 C C . GLN A 1 87 ? 26.790 22.222 -24.984 1.00 53.75 87 GLN A C 1
ATOM 654 O O . GLN A 1 87 ? 25.941 21.649 -25.662 1.00 53.75 87 GLN A O 1
ATOM 659 N N . ASP A 1 88 ? 28.101 22.026 -25.193 1.00 54.38 88 ASP A N 1
ATOM 660 C CA . ASP A 1 88 ? 28.590 21.054 -26.193 1.00 54.38 88 ASP A CA 1
ATOM 661 C C . ASP A 1 88 ? 28.203 19.622 -25.764 1.00 54.38 88 ASP A C 1
ATOM 663 O O . ASP A 1 88 ? 28.725 19.137 -24.751 1.00 54.38 88 ASP A O 1
ATOM 667 N N . PRO A 1 89 ? 27.345 18.904 -26.523 1.00 54.50 89 PRO A N 1
ATOM 668 C CA . PRO A 1 89 ? 26.923 17.554 -26.158 1.00 54.50 89 PRO A CA 1
ATOM 669 C C . PRO A 1 89 ? 28.073 16.539 -26.101 1.00 54.50 89 PRO A C 1
ATOM 671 O O . PRO A 1 89 ? 27.929 15.486 -25.484 1.00 54.50 89 PRO A O 1
ATOM 674 N N . LYS A 1 90 ? 29.234 16.844 -26.702 1.00 55.53 90 LYS A N 1
ATOM 675 C CA . LYS A 1 90 ? 30.442 16.005 -26.617 1.00 55.53 90 LYS A CA 1
ATOM 676 C C . LYS A 1 90 ? 31.053 15.960 -25.213 1.00 55.53 90 LYS A C 1
ATOM 678 O O . LYS A 1 90 ? 31.789 15.026 -24.915 1.00 55.53 90 LYS A O 1
ATOM 683 N N . GLY A 1 91 ? 30.782 16.960 -24.369 1.00 53.25 91 GLY A N 1
ATOM 684 C CA . GLY A 1 91 ? 31.277 17.016 -22.988 1.00 53.25 91 GLY A CA 1
ATOM 685 C C . GLY A 1 91 ? 30.426 16.231 -21.982 1.00 53.25 91 GLY A C 1
ATOM 686 O O . GLY A 1 91 ? 30.783 16.153 -20.803 1.00 53.25 91 GLY A O 1
ATOM 687 N N . TRP A 1 92 ? 29.284 15.684 -22.409 1.00 61.28 92 TRP A N 1
ATOM 688 C CA . TRP A 1 92 ? 28.322 15.040 -21.516 1.00 61.28 92 TRP A CA 1
ATOM 689 C C . TRP A 1 92 ? 28.697 13.582 -21.188 1.00 61.28 92 TRP A C 1
ATOM 691 O O . TRP A 1 92 ? 29.355 12.912 -21.988 1.00 61.28 92 TRP A O 1
ATOM 701 N N . PRO A 1 93 ? 28.286 13.049 -20.020 1.00 56.66 93 PRO A N 1
ATOM 702 C CA . PRO A 1 93 ? 28.569 11.665 -19.650 1.00 56.66 93 PRO A CA 1
ATOM 703 C C . PRO A 1 93 ? 27.865 10.667 -20.583 1.00 56.66 93 PRO A C 1
ATOM 705 O O . PRO A 1 93 ? 26.647 10.527 -20.556 1.00 56.66 93 PRO A O 1
ATOM 708 N N . SER A 1 94 ? 28.635 9.884 -21.344 1.00 54.09 94 SER A N 1
ATOM 709 C CA . SER A 1 94 ? 28.110 8.785 -22.178 1.00 54.09 94 SER A CA 1
ATOM 710 C C . SER A 1 94 ? 27.532 7.610 -21.372 1.00 54.09 94 SER A C 1
ATOM 712 O O . SER A 1 94 ? 26.949 6.686 -21.939 1.00 54.09 94 SER A O 1
ATOM 714 N N . ARG A 1 95 ? 27.691 7.636 -20.043 1.00 57.59 95 ARG A N 1
ATOM 715 C CA . ARG A 1 95 ? 27.083 6.717 -19.078 1.00 57.59 95 ARG A CA 1
ATOM 716 C C . ARG A 1 95 ? 26.544 7.519 -17.894 1.00 57.59 95 ARG A C 1
ATOM 718 O O . ARG A 1 95 ? 27.244 8.363 -17.341 1.00 57.59 95 ARG A O 1
ATOM 725 N N . ILE A 1 96 ? 25.315 7.212 -17.490 1.00 61.72 96 ILE A N 1
ATOM 726 C CA . ILE A 1 96 ? 24.686 7.750 -16.277 1.00 61.72 96 ILE A CA 1
ATOM 727 C C . ILE A 1 96 ? 25.335 7.109 -15.045 1.00 61.72 96 ILE A C 1
ATOM 729 O O . ILE A 1 96 ? 25.411 5.878 -14.979 1.00 61.72 96 ILE A O 1
ATOM 733 N N . HIS A 1 97 ? 25.785 7.950 -14.105 1.00 63.22 97 HIS A N 1
ATOM 734 C CA . HIS A 1 97 ? 26.587 7.575 -12.934 1.00 63.22 97 HIS A CA 1
ATOM 735 C C . HIS A 1 97 ? 25.909 6.509 -12.058 1.00 63.22 97 HIS A C 1
ATOM 737 O O . HIS A 1 97 ? 24.684 6.460 -11.953 1.00 63.22 97 HIS A O 1
ATOM 743 N N . GLU A 1 98 ? 26.696 5.645 -11.415 1.00 60.16 98 GLU A N 1
ATOM 744 C CA . GLU A 1 98 ? 26.175 4.438 -10.751 1.00 60.16 98 GLU A CA 1
ATOM 745 C C . GLU A 1 98 ? 25.359 4.729 -9.479 1.00 60.16 98 GLU A C 1
ATOM 747 O O . GLU A 1 98 ? 24.513 3.921 -9.101 1.00 60.16 98 GLU A O 1
ATOM 752 N N . SER A 1 99 ? 25.540 5.903 -8.861 1.00 55.41 99 SER A N 1
ATOM 753 C CA . SER A 1 99 ? 24.695 6.374 -7.750 1.00 55.41 99 SER A CA 1
ATOM 754 C C . SER A 1 99 ? 23.286 6.811 -8.180 1.00 55.41 99 SER A C 1
ATOM 756 O O . SER A 1 99 ? 22.406 6.951 -7.331 1.00 55.41 99 SER A O 1
ATOM 758 N N . VAL A 1 100 ? 23.046 7.025 -9.479 1.00 52.56 100 VAL A N 1
ATOM 759 C CA . VAL A 1 100 ? 21.754 7.493 -9.995 1.00 52.56 100 VAL A CA 1
ATOM 760 C C . VAL A 1 100 ? 20.724 6.366 -9.932 1.00 52.56 100 VAL A C 1
ATOM 762 O O . VAL A 1 100 ? 20.837 5.345 -10.617 1.00 52.56 100 VAL A O 1
ATOM 765 N N . LEU A 1 101 ? 19.675 6.582 -9.135 1.00 52.94 101 LEU A N 1
ATOM 766 C CA . LEU A 1 101 ? 18.587 5.624 -8.945 1.00 52.94 101 LEU A CA 1
ATOM 767 C C . LEU A 1 101 ? 17.885 5.278 -10.278 1.00 52.94 101 LEU A C 1
ATOM 769 O O . LEU A 1 101 ? 17.733 6.147 -11.137 1.00 52.94 101 LEU A O 1
ATOM 773 N N . PRO A 1 102 ? 17.362 4.047 -10.459 1.00 52.84 102 PRO A N 1
ATOM 774 C CA . PRO A 1 102 ? 16.728 3.638 -11.718 1.00 52.84 102 PRO A CA 1
ATOM 775 C C . PRO A 1 102 ? 15.555 4.514 -12.191 1.00 52.84 102 PRO A C 1
ATOM 777 O O . PRO A 1 102 ? 15.316 4.586 -13.393 1.00 52.84 102 PRO A O 1
ATOM 780 N N . LYS A 1 103 ? 14.845 5.202 -11.282 1.00 48.84 103 LYS A N 1
ATOM 781 C CA . LYS A 1 103 ? 13.785 6.166 -11.639 1.00 48.84 103 LYS A CA 1
ATOM 782 C C . LYS A 1 103 ? 14.357 7.408 -12.341 1.00 48.84 103 LYS A C 1
ATOM 784 O O . LYS A 1 103 ? 13.836 7.841 -13.366 1.00 48.84 103 LYS A O 1
ATOM 789 N N . GLU A 1 104 ? 15.483 7.904 -11.838 1.00 56.06 104 GLU A N 1
ATOM 790 C CA . GLU A 1 104 ? 16.170 9.109 -12.315 1.00 56.06 104 GLU A CA 1
ATOM 791 C C . GLU A 1 104 ? 16.839 8.917 -13.678 1.00 56.06 104 GLU A C 1
ATOM 793 O O . GLU A 1 104 ? 16.982 9.868 -14.445 1.00 56.06 104 GLU A O 1
ATOM 798 N N . ARG A 1 105 ? 17.202 7.676 -14.020 1.00 62.19 105 ARG A N 1
ATOM 799 C CA . ARG A 1 105 ? 17.826 7.323 -15.303 1.00 62.19 105 ARG A CA 1
ATOM 800 C C . ARG A 1 105 ? 17.003 7.805 -16.504 1.00 62.19 105 ARG A C 1
ATOM 802 O O . ARG A 1 105 ? 17.519 8.551 -17.332 1.00 62.19 105 ARG A O 1
ATOM 809 N N . THR A 1 106 ? 15.708 7.488 -16.529 1.00 57.97 106 THR A N 1
ATOM 810 C CA . THR A 1 106 ? 14.782 7.910 -17.597 1.00 57.97 106 THR A CA 1
ATOM 811 C C . THR A 1 106 ? 14.657 9.439 -17.684 1.00 57.97 106 THR A C 1
ATOM 813 O O . THR A 1 106 ? 14.554 9.994 -18.778 1.00 57.97 106 THR A O 1
ATOM 816 N N . ARG A 1 107 ? 14.708 10.142 -16.541 1.00 62.31 107 ARG A N 1
ATOM 817 C CA . ARG A 1 107 ? 14.681 11.615 -16.479 1.00 62.31 107 ARG A CA 1
ATOM 818 C C . ARG A 1 107 ? 15.941 12.219 -17.107 1.00 62.31 107 ARG A C 1
ATOM 820 O O . ARG A 1 107 ? 15.832 13.153 -17.898 1.00 62.31 107 ARG A O 1
ATOM 827 N N . ILE A 1 108 ? 17.118 11.663 -16.816 1.00 62.16 108 ILE A N 1
ATOM 828 C CA . ILE A 1 108 ? 18.403 12.126 -17.371 1.00 62.16 108 ILE A CA 1
ATOM 829 C C . ILE A 1 108 ? 18.530 11.802 -18.870 1.00 62.16 108 ILE A C 1
ATOM 831 O O . ILE A 1 108 ? 19.091 12.597 -19.628 1.00 62.16 108 ILE A O 1
ATOM 835 N N . GLU A 1 109 ? 17.962 10.687 -19.331 1.00 63.16 109 GLU A N 1
ATOM 836 C CA . GLU A 1 109 ? 17.885 10.338 -20.758 1.00 63.16 109 GLU A CA 1
ATOM 837 C C . GLU A 1 109 ? 16.980 11.320 -21.529 1.00 63.16 109 GLU A C 1
ATOM 839 O O . GLU A 1 109 ? 17.363 11.820 -22.591 1.00 63.16 109 GLU A O 1
ATOM 844 N N . GLN A 1 110 ? 15.829 11.703 -20.958 1.00 61.75 110 GLN A N 1
ATOM 845 C CA . GLN A 1 110 ? 14.974 12.758 -21.520 1.00 61.75 110 GLN A CA 1
ATOM 846 C C . GLN A 1 110 ? 15.644 14.145 -21.490 1.00 61.75 110 GLN A C 1
ATOM 848 O O . GLN A 1 110 ? 15.511 14.894 -22.458 1.00 61.75 110 GLN A O 1
ATOM 853 N N . GLN A 1 111 ? 16.403 14.478 -20.436 1.00 60.41 111 GLN A N 1
ATOM 854 C CA . GLN A 1 111 ? 17.205 15.711 -20.361 1.00 60.41 111 GLN A CA 1
ATOM 855 C C . GLN A 1 111 ? 18.257 15.785 -21.475 1.00 60.41 111 GLN A C 1
ATOM 857 O O . GLN A 1 111 ? 18.388 16.827 -22.116 1.00 60.41 111 GLN A O 1
ATOM 862 N N . HIS A 1 112 ? 18.980 14.689 -21.738 1.00 61.09 112 HIS A N 1
ATOM 863 C CA . HIS A 1 112 ? 19.942 14.620 -22.843 1.00 61.09 112 HIS A CA 1
ATOM 864 C C . HIS A 1 112 ? 19.242 14.867 -24.185 1.00 61.09 112 HIS A C 1
ATOM 866 O O . HIS A 1 112 ? 19.640 15.761 -24.934 1.00 61.09 112 HIS A O 1
ATOM 872 N N . ALA A 1 113 ? 18.154 14.142 -24.465 1.00 59.12 113 ALA A N 1
ATOM 873 C CA . ALA A 1 113 ? 17.394 14.310 -25.702 1.00 59.12 113 ALA A CA 1
ATOM 874 C C . ALA A 1 113 ? 16.907 15.762 -25.890 1.00 59.12 113 ALA A C 1
ATOM 876 O O . ALA A 1 113 ? 17.157 16.366 -26.934 1.00 59.12 113 ALA A O 1
ATOM 877 N N . ALA A 1 114 ? 16.300 16.355 -24.855 1.00 57.00 114 ALA A N 1
ATOM 878 C CA . ALA A 1 114 ? 15.721 17.701 -24.873 1.00 57.00 114 ALA A CA 1
ATOM 879 C C . ALA A 1 114 ? 16.720 18.849 -25.121 1.00 57.00 114 ALA A C 1
ATOM 881 O O . ALA A 1 114 ? 16.289 19.958 -25.452 1.00 57.00 114 ALA A O 1
ATOM 882 N N . ARG A 1 115 ? 18.026 18.599 -24.947 1.00 58.09 115 ARG A N 1
ATOM 883 C CA . ARG A 1 115 ? 19.105 19.599 -25.029 1.00 58.09 115 ARG A CA 1
ATOM 884 C C . ARG A 1 115 ? 20.034 19.427 -26.235 1.00 58.09 115 ARG A C 1
ATOM 886 O O . ARG A 1 115 ? 20.828 20.316 -26.509 1.00 58.09 115 ARG A O 1
ATOM 893 N N . THR A 1 116 ? 19.934 18.322 -26.982 1.00 53.75 116 THR A N 1
ATOM 894 C CA . THR A 1 116 ? 20.648 18.174 -28.273 1.00 53.75 116 THR A CA 1
ATOM 895 C C . THR A 1 116 ? 20.034 19.006 -29.409 1.00 53.75 116 THR A C 1
ATOM 897 O O . THR A 1 116 ? 20.650 19.168 -30.464 1.00 53.75 116 THR A O 1
ATOM 900 N N . GLY A 1 117 ? 18.827 19.548 -29.210 1.00 55.00 117 GLY A N 1
ATOM 901 C CA . GLY A 1 117 ? 18.189 20.475 -30.142 1.00 55.00 117 GLY A CA 1
ATOM 902 C C . GLY A 1 117 ? 18.858 21.854 -30.146 1.00 55.00 117 GLY A C 1
ATOM 903 O O . GLY A 1 117 ? 19.262 22.362 -29.108 1.00 55.00 117 GLY A O 1
ATOM 904 N N . LYS A 1 118 ? 18.924 22.492 -31.321 1.00 50.84 118 LYS A N 1
ATOM 905 C CA . LYS A 1 118 ? 19.493 23.845 -31.499 1.00 50.84 118 LYS A CA 1
ATOM 906 C C . LYS A 1 118 ? 18.588 24.989 -31.007 1.00 50.84 118 LYS A C 1
ATOM 908 O O . LYS A 1 118 ? 18.955 26.148 -31.161 1.00 50.84 118 LYS A O 1
ATOM 913 N N . GLU A 1 119 ? 17.410 24.679 -30.468 1.00 58.22 119 GLU A N 1
ATOM 914 C CA . GLU A 1 119 ? 16.395 25.651 -30.052 1.00 58.22 119 GLU A CA 1
ATOM 915 C C . GLU A 1 119 ? 15.923 25.388 -28.616 1.00 58.22 119 GLU A C 1
ATOM 917 O O . GLU A 1 119 ? 15.897 24.250 -28.143 1.00 58.22 119 GLU A O 1
ATOM 922 N N . ALA A 1 120 ? 15.514 26.458 -27.934 1.00 64.56 120 ALA A N 1
ATOM 923 C CA . ALA A 1 120 ? 15.102 26.453 -26.536 1.00 64.56 120 ALA A CA 1
ATOM 924 C C . ALA A 1 120 ? 13.769 25.710 -26.308 1.00 64.56 120 ALA A C 1
ATOM 926 O O . ALA A 1 120 ? 12.687 26.298 -26.367 1.00 64.56 120 ALA A O 1
ATOM 927 N N . SER A 1 121 ? 13.830 24.411 -26.007 1.00 76.19 121 SER A N 1
ATOM 928 C CA . SER A 1 121 ? 12.639 23.639 -25.636 1.00 76.19 121 SER A CA 1
ATOM 929 C C . SER A 1 121 ? 12.150 24.013 -24.228 1.00 76.19 121 SER A C 1
ATOM 931 O O . SER A 1 121 ? 12.962 24.198 -23.320 1.00 76.19 121 SER A O 1
ATOM 933 N N . LEU A 1 122 ? 10.829 24.077 -24.008 1.00 82.06 122 LEU A N 1
ATOM 934 C CA . LEU A 1 122 ? 10.244 24.420 -22.695 1.00 82.06 122 LEU A CA 1
ATOM 935 C C . LEU A 1 122 ? 10.792 23.537 -21.562 1.00 82.06 122 LEU A C 1
ATOM 937 O O . LEU A 1 122 ? 11.153 24.021 -20.497 1.00 82.06 122 LEU A O 1
ATOM 941 N N . ILE A 1 123 ? 10.927 22.237 -21.828 1.00 78.19 123 ILE A N 1
ATOM 942 C CA . ILE A 1 123 ? 11.493 21.268 -20.888 1.00 78.19 123 ILE A CA 1
ATOM 943 C C . ILE A 1 123 ? 12.979 21.525 -20.593 1.00 78.19 123 ILE A C 1
ATOM 945 O O . ILE A 1 123 ? 13.373 21.405 -19.436 1.00 78.19 123 ILE A O 1
ATOM 949 N N . SER A 1 124 ? 13.786 21.962 -21.572 1.00 75.50 124 SER A N 1
ATOM 950 C CA . SER A 1 124 ? 15.181 22.350 -21.312 1.00 75.50 124 SER A CA 1
ATOM 951 C C . SER A 1 124 ? 15.276 23.550 -20.365 1.00 75.50 124 SER A C 1
ATOM 953 O O . SER A 1 124 ? 16.079 23.503 -19.438 1.00 75.50 124 SER A O 1
ATOM 955 N N . ILE A 1 125 ? 14.411 24.561 -20.538 1.00 83.12 125 ILE A N 1
ATOM 956 C CA . ILE A 1 125 ? 14.352 25.747 -19.669 1.00 83.12 125 ILE A CA 1
ATOM 957 C C . ILE A 1 125 ? 13.871 25.359 -1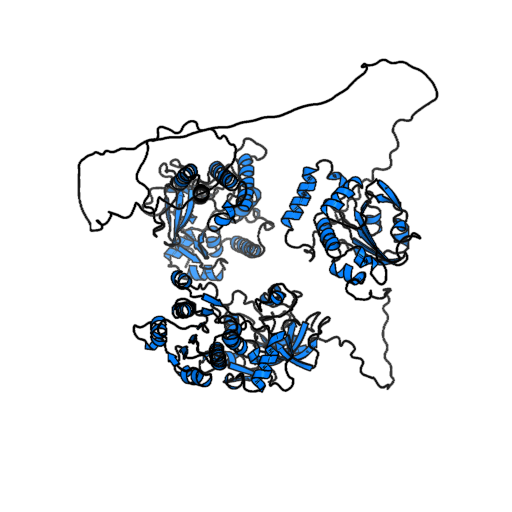8.268 1.00 83.12 125 ILE A C 1
ATOM 959 O O . ILE A 1 125 ? 14.498 25.762 -17.290 1.00 83.12 125 ILE A O 1
ATOM 963 N N . PHE A 1 126 ? 12.807 24.553 -18.150 1.00 86.75 126 PHE A N 1
ATOM 964 C CA . PHE A 1 126 ? 12.332 24.070 -16.850 1.00 86.75 126 PHE A CA 1
ATOM 965 C C . PHE A 1 126 ? 13.456 23.350 -16.100 1.00 86.75 126 PHE A C 1
ATOM 967 O O . PHE A 1 126 ? 13.807 23.739 -14.994 1.00 86.75 126 PHE A O 1
ATOM 974 N N . GLN A 1 127 ? 14.079 22.351 -16.730 1.00 77.38 127 GLN A N 1
ATOM 975 C CA . GLN A 1 127 ? 15.034 21.450 -16.081 1.00 77.38 127 GLN A CA 1
ATOM 976 C C . GLN A 1 127 ? 16.382 22.089 -15.713 1.00 77.38 127 GLN A C 1
ATOM 978 O O . GLN A 1 127 ? 17.138 21.474 -14.966 1.00 77.38 127 GLN A O 1
ATOM 983 N N . THR A 1 128 ? 16.725 23.275 -16.230 1.00 76.12 128 THR A N 1
ATOM 984 C CA . THR A 1 128 ? 17.903 24.039 -15.769 1.00 76.12 128 THR A CA 1
ATOM 985 C C . THR A 1 128 ? 17.575 25.095 -14.716 1.00 76.12 128 THR A C 1
ATOM 987 O O . THR A 1 128 ? 18.500 25.605 -14.097 1.00 76.12 128 THR A O 1
ATOM 990 N N . ASN A 1 129 ? 16.296 25.441 -14.517 1.00 85.75 129 ASN A N 1
ATOM 991 C CA . ASN A 1 129 ? 15.879 26.581 -13.690 1.00 85.75 129 ASN A CA 1
ATOM 992 C C . ASN A 1 129 ? 14.893 26.225 -12.560 1.00 85.75 129 ASN A C 1
ATOM 994 O O . ASN A 1 129 ? 14.604 27.088 -11.732 1.00 85.75 129 ASN A O 1
ATOM 998 N N . CYS A 1 130 ? 14.339 25.010 -12.527 1.00 87.06 130 CYS A N 1
ATOM 999 C CA . CYS A 1 130 ? 13.372 24.594 -11.513 1.00 87.06 130 CYS A CA 1
ATOM 1000 C C . CYS A 1 130 ? 14.033 24.327 -10.150 1.00 87.06 130 CYS A C 1
ATOM 1002 O O . CYS A 1 130 ? 15.080 23.684 -10.075 1.00 87.06 130 CYS A O 1
ATOM 1004 N N . MET A 1 131 ? 13.378 24.773 -9.080 1.00 87.12 131 MET A N 1
ATOM 1005 C CA . MET A 1 131 ? 13.754 24.543 -7.684 1.00 87.12 131 MET A CA 1
ATOM 1006 C C . MET A 1 131 ? 12.656 23.732 -6.985 1.00 87.12 131 MET A C 1
ATOM 1008 O O . MET A 1 131 ? 11.471 23.890 -7.297 1.00 87.12 131 MET A O 1
ATOM 1012 N N . GLU A 1 132 ? 13.048 22.842 -6.074 1.00 82.00 132 GLU A N 1
ATOM 1013 C CA . GLU A 1 132 ? 12.129 21.925 -5.393 1.00 82.00 132 GLU A CA 1
ATOM 1014 C C . GLU A 1 132 ? 11.249 22.633 -4.348 1.00 82.00 132 GLU A C 1
ATOM 1016 O O . GLU A 1 132 ? 11.664 23.558 -3.653 1.00 82.00 132 GLU A O 1
ATOM 1021 N N . MET A 1 133 ? 10.014 22.155 -4.228 1.00 80.19 133 MET A N 1
ATOM 1022 C CA . MET A 1 133 ? 8.983 22.568 -3.277 1.00 80.19 133 MET A CA 1
ATOM 1023 C C . MET A 1 133 ? 8.414 21.308 -2.606 1.00 80.19 133 MET A C 1
ATOM 1025 O O . MET A 1 133 ? 8.507 20.217 -3.163 1.00 80.19 133 MET A O 1
ATOM 1029 N N . ASN A 1 134 ? 7.730 21.444 -1.464 1.00 68.12 134 ASN A N 1
ATOM 1030 C CA . ASN A 1 134 ? 7.238 20.320 -0.639 1.00 68.12 134 ASN A CA 1
ATOM 1031 C C . ASN A 1 134 ? 6.558 19.141 -1.382 1.00 68.12 134 ASN A C 1
ATOM 1033 O O . ASN A 1 134 ? 6.583 18.026 -0.869 1.00 68.12 134 ASN A O 1
ATOM 1037 N N . ALA A 1 135 ? 5.915 19.377 -2.533 1.00 66.94 135 ALA A N 1
ATOM 1038 C CA . ALA A 1 135 ? 5.208 18.359 -3.322 1.00 66.94 135 ALA A CA 1
ATOM 1039 C C . ALA A 1 135 ? 5.488 18.431 -4.844 1.00 66.94 135 ALA A C 1
ATOM 1041 O O . ALA A 1 135 ? 4.753 17.847 -5.638 1.00 66.94 135 ALA A O 1
ATOM 1042 N N . GLY A 1 136 ? 6.514 19.170 -5.278 1.00 83.56 136 GLY A N 1
ATOM 1043 C CA . GLY A 1 136 ? 6.769 19.430 -6.698 1.00 83.56 136 GLY A CA 1
ATOM 1044 C C . GLY A 1 136 ? 7.923 20.408 -6.912 1.00 83.56 136 GLY A C 1
ATOM 1045 O O . GLY A 1 136 ? 8.822 20.483 -6.086 1.00 83.56 136 GLY A O 1
ATOM 1046 N N . ALA A 1 137 ? 7.896 21.185 -7.995 1.00 88.50 137 ALA A N 1
ATOM 1047 C CA . ALA A 1 137 ? 8.926 22.186 -8.280 1.00 88.50 137 ALA A CA 1
ATOM 1048 C C . ALA A 1 137 ? 8.357 23.402 -9.012 1.00 88.50 137 ALA A C 1
ATOM 1050 O O . ALA A 1 137 ? 7.327 23.316 -9.687 1.00 88.50 137 ALA A O 1
ATOM 1051 N N . ALA A 1 138 ? 9.062 24.527 -8.928 1.00 91.25 138 ALA A N 1
ATOM 1052 C CA . ALA A 1 138 ? 8.725 25.738 -9.665 1.00 91.25 138 ALA A CA 1
ATOM 1053 C C . ALA A 1 138 ? 9.954 26.444 -10.236 1.00 91.25 138 ALA A C 1
ATOM 1055 O O . ALA A 1 138 ? 11.074 26.279 -9.762 1.00 91.25 138 ALA A O 1
ATOM 1056 N N . VAL A 1 139 ? 9.728 27.251 -11.271 1.00 93.19 139 VAL A N 1
ATOM 1057 C CA . VAL A 1 139 ? 10.733 28.146 -11.854 1.00 93.19 139 VAL A CA 1
ATOM 1058 C C . VAL A 1 139 ? 10.552 29.541 -11.256 1.00 93.19 139 VAL A C 1
ATOM 1060 O O . VAL A 1 139 ? 9.460 30.106 -11.331 1.00 93.19 139 VAL A O 1
ATOM 1063 N N . PHE A 1 140 ? 11.619 30.098 -10.682 1.00 93.69 140 PHE A N 1
ATOM 1064 C CA . PHE A 1 140 ? 11.621 31.377 -9.966 1.00 93.69 140 PHE A CA 1
ATOM 1065 C C . PHE A 1 140 ? 12.460 32.404 -10.757 1.00 93.69 140 PHE A C 1
ATOM 1067 O O . PHE A 1 140 ? 13.680 32.259 -10.859 1.00 93.69 140 PHE A O 1
ATOM 1074 N N . PRO A 1 141 ? 11.842 33.417 -11.394 1.00 89.75 141 PRO A N 1
ATOM 1075 C CA . PRO A 1 141 ? 12.431 34.138 -12.527 1.00 89.75 141 PRO A CA 1
ATOM 1076 C C . PRO A 1 141 ? 13.599 35.072 -12.181 1.00 89.75 141 PRO A C 1
ATOM 1078 O O . PRO A 1 141 ? 14.242 35.607 -13.094 1.00 89.75 141 PRO A O 1
ATOM 1081 N N . HIS A 1 142 ? 13.881 35.272 -10.894 1.00 91.25 142 HIS A N 1
ATOM 1082 C CA . HIS A 1 142 ? 15.052 35.974 -10.384 1.00 91.25 142 HIS A CA 1
ATOM 1083 C C . HIS A 1 142 ? 15.971 35.044 -9.577 1.00 91.25 142 HIS A C 1
ATOM 1085 O O . HIS A 1 142 ? 17.189 35.181 -9.683 1.00 91.25 142 HIS A O 1
ATOM 1091 N N . ALA A 1 143 ? 15.434 34.073 -8.827 1.00 92.00 143 ALA A N 1
ATOM 1092 C CA . ALA A 1 143 ? 16.254 33.124 -8.067 1.00 92.00 143 ALA A CA 1
ATOM 1093 C C . ALA A 1 143 ? 17.056 32.178 -8.981 1.00 92.00 143 ALA A C 1
ATOM 1095 O O . ALA A 1 143 ? 18.227 31.922 -8.711 1.00 92.00 143 ALA A O 1
ATOM 1096 N N . SER A 1 144 ? 16.497 31.755 -10.122 1.00 89.88 144 SER A N 1
ATOM 1097 C CA . SER A 1 144 ? 17.190 30.919 -11.118 1.00 89.88 144 SER A CA 1
ATOM 1098 C C . SER A 1 144 ? 18.322 31.639 -11.884 1.00 89.88 144 SER A C 1
ATOM 1100 O O . SER A 1 144 ? 18.877 31.072 -12.818 1.00 89.88 144 SER A O 1
ATOM 1102 N N . ARG A 1 145 ? 18.673 32.890 -11.534 1.00 87.56 145 ARG A N 1
ATOM 1103 C CA . ARG A 1 145 ? 19.741 33.684 -12.191 1.00 87.56 145 ARG A CA 1
ATOM 1104 C C . ARG A 1 145 ? 21.067 33.734 -11.431 1.00 87.56 145 ARG A C 1
ATOM 1106 O O . ARG A 1 145 ? 22.001 34.396 -11.877 1.00 87.56 145 ARG A O 1
ATOM 1113 N N . PHE A 1 146 ? 21.145 33.080 -10.278 1.00 91.06 146 PHE A N 1
ATOM 1114 C CA . PHE A 1 146 ? 22.369 32.996 -9.489 1.00 91.06 146 PHE A CA 1
ATOM 1115 C C . PHE A 1 146 ? 23.211 31.812 -9.975 1.00 91.06 146 PHE A C 1
ATOM 1117 O O . PHE A 1 146 ? 22.675 30.746 -10.286 1.00 91.06 146 PHE A O 1
ATOM 1124 N N . ASN A 1 147 ? 24.530 31.986 -10.048 1.00 88.56 147 ASN A N 1
ATOM 1125 C CA . ASN A 1 147 ? 25.412 30.939 -10.557 1.00 88.56 147 ASN A CA 1
ATOM 1126 C C . ASN A 1 147 ? 25.782 29.913 -9.487 1.00 88.56 147 ASN A C 1
ATOM 1128 O O . ASN A 1 147 ? 25.715 30.165 -8.281 1.00 88.56 147 ASN A O 1
ATOM 1132 N N . HIS A 1 148 ? 26.181 28.735 -9.957 1.00 89.50 148 HIS A N 1
ATOM 1133 C CA . HIS A 1 148 ? 26.544 27.632 -9.088 1.00 89.50 148 HIS A CA 1
ATOM 1134 C C . HIS A 1 148 ? 27.940 27.809 -8.465 1.00 89.50 148 HIS A C 1
ATOM 1136 O O . HIS A 1 148 ? 28.913 28.074 -9.170 1.00 89.50 148 HIS A O 1
ATOM 1142 N N . SER A 1 149 ? 28.062 27.519 -7.169 1.00 90.00 149 SER A N 1
ATOM 1143 C CA . SER A 1 149 ? 29.331 27.179 -6.522 1.00 90.00 149 SER A CA 1
ATOM 1144 C C . SER A 1 149 ? 29.151 26.007 -5.554 1.00 90.00 149 SER A C 1
ATOM 1146 O O . SER A 1 149 ? 28.216 25.995 -4.755 1.00 90.00 149 SER A O 1
ATOM 1148 N N . CYS A 1 150 ? 30.085 25.047 -5.570 1.00 87.38 150 CYS A N 1
ATOM 1149 C CA . CYS A 1 150 ? 30.146 23.968 -4.574 1.00 87.38 150 CYS A CA 1
ATOM 1150 C C . CYS A 1 150 ? 30.648 24.449 -3.198 1.00 87.38 150 CYS A C 1
ATOM 1152 O O . CYS A 1 150 ? 30.536 23.710 -2.218 1.00 87.38 150 CYS A O 1
ATOM 1154 N N . ASN A 1 151 ? 31.192 25.668 -3.132 1.00 88.31 151 ASN A N 1
ATOM 1155 C CA . ASN A 1 151 ? 31.449 26.442 -1.918 1.00 88.31 151 ASN A CA 1
ATOM 1156 C C . ASN A 1 151 ? 30.745 27.811 -2.084 1.00 88.31 151 ASN A C 1
ATOM 1158 O O . ASN A 1 151 ? 31.352 28.756 -2.603 1.00 88.31 151 ASN A O 1
ATOM 1162 N N . PRO A 1 152 ? 29.427 27.890 -1.816 1.00 91.38 152 PRO A N 1
ATOM 1163 C CA . PRO A 1 152 ? 28.616 29.069 -2.107 1.00 91.38 152 PRO A CA 1
ATOM 1164 C C . PRO A 1 152 ? 28.647 30.104 -0.977 1.00 91.38 152 PRO A C 1
ATOM 1166 O O . PRO A 1 152 ? 28.733 29.776 0.207 1.00 91.38 152 PRO A O 1
ATOM 1169 N N . ASN A 1 153 ? 28.494 31.377 -1.338 1.00 92.69 153 ASN A N 1
ATOM 1170 C CA . ASN A 1 153 ? 28.401 32.475 -0.371 1.00 92.69 153 ASN A CA 1
ATOM 1171 C C . ASN A 1 153 ? 26.955 32.843 0.017 1.00 92.69 153 ASN A C 1
ATOM 1173 O O . ASN A 1 153 ? 26.760 33.560 1.000 1.00 92.69 153 ASN A O 1
ATOM 1177 N N . ALA A 1 154 ? 25.946 32.302 -0.673 1.00 92.75 154 ALA A N 1
ATOM 1178 C CA . ALA A 1 154 ? 24.527 32.424 -0.340 1.00 92.75 154 ALA A CA 1
ATOM 1179 C C . ALA A 1 154 ? 23.794 31.068 -0.429 1.00 92.75 154 ALA A C 1
ATOM 1181 O O . ALA A 1 154 ? 24.258 30.126 -1.070 1.00 92.75 154 ALA A O 1
ATOM 1182 N N . CYS A 1 155 ? 22.625 30.964 0.205 1.00 89.94 155 CYS A N 1
ATOM 1183 C CA . CYS A 1 155 ? 21.712 29.827 0.070 1.00 89.94 155 CYS A CA 1
ATOM 1184 C C . CYS A 1 155 ? 20.295 30.284 -0.280 1.00 89.94 155 CYS A C 1
ATOM 1186 O O . CYS A 1 155 ? 19.885 31.400 0.042 1.00 89.94 155 CYS A O 1
ATOM 1188 N N . PHE A 1 156 ? 19.548 29.400 -0.937 1.00 89.00 156 PHE A N 1
ATOM 1189 C CA . PHE A 1 156 ? 18.112 29.540 -1.157 1.00 89.00 156 PHE A CA 1
ATOM 1190 C C . PHE A 1 156 ? 17.335 28.707 -0.122 1.00 89.00 156 PHE A C 1
ATOM 1192 O O . PHE A 1 156 ? 17.887 27.811 0.520 1.00 89.00 156 PHE A O 1
ATOM 1199 N N . SER A 1 157 ? 16.071 29.053 0.097 1.00 85.88 157 SER A N 1
ATOM 1200 C CA . SER A 1 157 ? 15.177 28.439 1.078 1.00 85.88 157 SER A CA 1
ATOM 1201 C C . SER A 1 157 ? 13.707 28.738 0.750 1.00 85.88 157 SER A C 1
ATOM 1203 O O . SER A 1 157 ? 13.203 29.855 0.948 1.00 85.88 157 SER A O 1
ATOM 1205 N N . PHE A 1 158 ? 13.002 27.706 0.291 1.00 85.69 158 PHE A N 1
ATOM 1206 C CA . PHE A 1 158 ? 11.574 27.766 0.024 1.00 85.69 158 PHE A CA 1
ATOM 1207 C C . PHE A 1 158 ? 10.776 27.991 1.319 1.00 85.69 158 PHE A C 1
ATOM 1209 O O . PHE A 1 158 ? 10.939 27.273 2.307 1.00 85.69 158 PHE A O 1
ATOM 1216 N N . ASN A 1 159 ? 9.884 28.984 1.323 1.00 82.31 159 ASN A N 1
ATOM 1217 C CA . ASN A 1 159 ? 8.983 29.272 2.437 1.00 82.31 159 ASN A CA 1
ATOM 1218 C C . ASN A 1 159 ? 7.568 28.749 2.107 1.00 82.31 159 ASN A C 1
ATOM 1220 O O . ASN A 1 159 ? 6.851 29.384 1.324 1.00 82.31 159 ASN A O 1
ATOM 1224 N N . PRO A 1 160 ? 7.123 27.629 2.711 1.00 75.31 160 PRO A N 1
ATOM 1225 C CA . PRO A 1 160 ? 5.883 26.967 2.314 1.00 75.31 160 PRO A CA 1
ATOM 1226 C C . PRO A 1 160 ? 4.608 27.720 2.715 1.00 75.31 160 PRO A C 1
ATOM 1228 O O . PRO A 1 160 ? 3.585 27.518 2.070 1.00 75.31 160 PRO A O 1
ATOM 1231 N N . SER A 1 161 ? 4.638 28.609 3.718 1.00 76.88 161 SER A N 1
ATOM 1232 C CA . SER A 1 161 ? 3.451 29.397 4.097 1.00 76.88 161 SER A CA 1
ATOM 1233 C C . SER A 1 161 ? 3.239 30.645 3.234 1.00 76.88 161 SER A C 1
ATOM 1235 O O . SER A 1 161 ? 2.189 31.276 3.316 1.00 76.88 161 SER A O 1
ATOM 1237 N N . THR A 1 162 ? 4.215 31.000 2.391 1.00 82.81 162 THR A N 1
ATOM 1238 C CA . THR A 1 162 ? 4.115 32.120 1.435 1.00 82.81 162 THR A CA 1
ATOM 1239 C C . THR A 1 162 ? 4.261 31.691 -0.025 1.00 82.81 162 THR A C 1
ATOM 1241 O O . THR A 1 162 ? 3.958 32.482 -0.915 1.00 82.81 162 THR A O 1
ATOM 1244 N N . GLY A 1 163 ? 4.727 30.465 -0.287 1.00 84.88 163 GLY A N 1
ATOM 1245 C CA . GLY A 1 163 ? 5.007 29.963 -1.633 1.00 84.88 163 GLY A CA 1
ATOM 1246 C C . GLY A 1 163 ? 6.216 30.623 -2.307 1.00 84.88 163 GLY A C 1
ATOM 1247 O O . GLY A 1 163 ? 6.323 30.570 -3.529 1.00 84.88 163 GLY A O 1
ATOM 1248 N N . ARG A 1 164 ? 7.098 31.279 -1.538 1.00 89.44 164 ARG A N 1
ATOM 1249 C CA . ARG A 1 164 ? 8.200 32.115 -2.049 1.00 89.44 164 ARG A CA 1
ATOM 1250 C C . ARG A 1 164 ? 9.560 31.469 -1.839 1.00 89.44 164 ARG A C 1
ATOM 1252 O O . ARG A 1 164 ? 9.819 30.921 -0.769 1.00 89.44 164 ARG A O 1
ATOM 1259 N N . GLU A 1 165 ? 10.448 31.643 -2.808 1.00 91.25 165 GLU A N 1
ATOM 1260 C CA . GLU A 1 165 ? 11.851 31.235 -2.714 1.00 91.25 165 GLU A CA 1
ATOM 1261 C C . GLU A 1 165 ? 12.698 32.375 -2.131 1.00 91.25 165 GLU A C 1
ATOM 1263 O O . GLU A 1 165 ? 12.522 33.525 -2.529 1.00 91.25 165 GLU A O 1
ATOM 1268 N N . ASN A 1 166 ? 13.585 32.119 -1.166 1.00 90.62 166 ASN A N 1
ATOM 1269 C CA . ASN A 1 166 ? 14.275 33.183 -0.421 1.00 90.62 166 ASN A CA 1
ATOM 1270 C C . ASN A 1 166 ? 15.785 32.976 -0.412 1.00 90.62 166 ASN A C 1
ATOM 1272 O O . ASN A 1 166 ? 16.274 32.038 0.221 1.00 90.62 166 ASN A O 1
ATOM 1276 N N . ILE A 1 167 ? 16.522 33.905 -1.025 1.00 91.94 167 ILE A N 1
ATOM 1277 C CA . ILE A 1 167 ? 17.986 33.888 -0.997 1.00 91.94 167 ILE A CA 1
ATOM 1278 C C . ILE A 1 167 ? 18.487 34.709 0.188 1.00 91.94 167 ILE A C 1
ATOM 1280 O O . ILE A 1 167 ? 18.181 35.900 0.315 1.00 91.94 167 ILE A O 1
ATOM 1284 N N . HIS A 1 168 ? 19.288 34.058 1.024 1.00 90.69 168 HIS A N 1
ATOM 1285 C CA . HIS A 1 168 ? 19.999 34.643 2.150 1.00 90.69 168 HIS A CA 1
ATOM 1286 C C . HIS A 1 168 ? 21.500 34.487 1.915 1.00 90.69 168 HIS A C 1
ATOM 1288 O O . HIS A 1 168 ? 21.961 33.443 1.453 1.00 90.69 168 HIS A O 1
ATOM 1294 N N . VAL A 1 169 ? 22.279 35.511 2.245 1.00 91.50 169 VAL A N 1
ATOM 1295 C CA . VAL A 1 169 ? 23.737 35.372 2.320 1.00 91.50 169 VAL A CA 1
ATOM 1296 C C . VAL A 1 169 ? 24.070 34.376 3.449 1.00 91.50 169 VAL A C 1
ATOM 1298 O O . VAL A 1 169 ? 23.334 34.297 4.434 1.00 91.50 169 VAL A O 1
ATOM 1301 N N . MET A 1 170 ? 25.140 33.592 3.308 1.00 87.75 170 MET A N 1
ATOM 1302 C CA . MET A 1 170 ? 25.658 32.699 4.360 1.00 87.75 170 MET A CA 1
ATOM 1303 C C . MET A 1 170 ? 27.010 33.147 4.906 1.00 87.75 170 MET A C 1
ATOM 1305 O O . MET A 1 170 ? 27.271 32.977 6.096 1.00 87.75 170 MET A O 1
ATOM 1309 N N . ASN A 1 171 ? 27.864 33.704 4.044 1.00 85.56 171 ASN A N 1
ATOM 1310 C CA . ASN A 1 171 ? 29.184 34.230 4.377 1.00 85.56 171 ASN A CA 1
ATOM 1311 C C . ASN A 1 171 ? 29.295 35.663 3.842 1.00 85.56 171 ASN A C 1
ATOM 1313 O O . ASN A 1 171 ? 28.890 35.869 2.700 1.00 85.56 171 ASN A O 1
ATOM 1317 N N . PRO A 1 172 ? 29.836 36.635 4.607 1.00 90.25 172 PRO A N 1
ATOM 1318 C CA . PRO A 1 172 ? 29.889 38.034 4.184 1.00 90.25 172 PRO A CA 1
ATOM 1319 C C . PRO A 1 172 ? 30.465 38.215 2.774 1.00 90.25 172 PRO A C 1
ATOM 1321 O O . PRO A 1 172 ? 31.545 37.708 2.471 1.00 90.25 172 PRO A O 1
ATOM 1324 N N . ILE A 1 173 ? 29.739 38.938 1.919 1.00 94.50 173 ILE A N 1
ATOM 1325 C CA . ILE A 1 173 ? 30.103 39.150 0.510 1.00 94.50 173 ILE A CA 1
ATOM 1326 C C . ILE A 1 173 ? 30.561 40.592 0.337 1.00 94.50 173 ILE A C 1
ATOM 1328 O O . ILE A 1 173 ? 29.798 41.507 0.638 1.00 94.50 173 ILE A O 1
ATOM 1332 N N . SER A 1 174 ? 31.774 40.802 -0.175 1.00 96.06 174 SER A N 1
ATOM 1333 C CA . SER A 1 174 ? 32.277 42.141 -0.499 1.00 96.06 174 SER A CA 1
ATOM 1334 C C . SER A 1 174 ? 31.660 42.699 -1.783 1.00 96.06 174 SER A C 1
ATOM 1336 O O . SER A 1 174 ? 31.389 41.950 -2.731 1.00 96.06 174 SER A O 1
ATOM 1338 N N . ALA A 1 175 ? 31.498 44.020 -1.848 1.00 95.56 175 ALA A N 1
ATOM 1339 C CA . ALA A 1 175 ? 30.989 44.734 -3.013 1.00 95.56 175 ALA A CA 1
ATOM 1340 C C . ALA A 1 175 ? 31.703 44.310 -4.311 1.00 95.56 175 ALA A C 1
ATOM 1342 O O . ALA A 1 175 ? 32.928 44.236 -4.385 1.00 95.56 175 ALA A O 1
ATOM 1343 N N . GLY A 1 176 ? 30.930 44.032 -5.361 1.00 93.88 176 GLY A N 1
ATOM 1344 C CA . GLY A 1 176 ? 31.445 43.608 -6.661 1.00 93.88 176 GLY A CA 1
ATOM 1345 C C . GLY A 1 176 ? 31.760 42.116 -6.813 1.00 93.88 176 GLY A C 1
ATOM 1346 O O . GLY A 1 176 ? 32.052 41.725 -7.942 1.00 93.88 176 GLY A O 1
ATOM 1347 N N . THR A 1 177 ? 31.645 41.300 -5.758 1.00 94.88 177 THR A N 1
ATOM 1348 C CA . THR A 1 177 ? 31.807 39.828 -5.798 1.00 94.88 177 THR A CA 1
ATOM 1349 C C . THR A 1 177 ? 30.575 39.141 -6.405 1.00 94.88 177 THR A C 1
ATOM 1351 O O . THR A 1 177 ? 29.458 39.644 -6.267 1.00 94.88 177 THR A O 1
ATOM 1354 N N . GLU A 1 178 ? 30.753 37.992 -7.068 1.00 94.25 178 GLU A N 1
ATOM 1355 C CA . GLU A 1 178 ? 29.641 37.157 -7.553 1.00 94.25 178 GLU A CA 1
ATOM 1356 C C . GLU A 1 178 ? 28.914 36.473 -6.379 1.00 94.25 178 GLU A C 1
ATOM 1358 O O . GLU A 1 178 ? 29.541 35.924 -5.472 1.00 94.25 178 GLU A O 1
ATOM 1363 N N . ILE A 1 179 ? 27.582 36.496 -6.397 1.00 95.38 179 ILE A N 1
ATOM 1364 C CA . ILE A 1 179 ? 26.718 35.819 -5.430 1.00 95.38 179 ILE A CA 1
ATOM 1365 C C . ILE A 1 179 ? 26.318 34.462 -6.013 1.00 95.38 179 ILE A C 1
ATOM 1367 O O . ILE A 1 179 ? 25.747 34.390 -7.104 1.00 95.38 179 ILE A O 1
ATOM 1371 N N . THR A 1 180 ? 26.610 33.389 -5.282 1.00 93.00 180 THR A N 1
ATOM 1372 C CA . THR A 1 180 ? 26.504 32.003 -5.758 1.00 93.00 180 THR A CA 1
ATOM 1373 C C . THR A 1 180 ? 25.717 31.115 -4.799 1.00 93.00 180 THR A C 1
ATOM 1375 O O . THR A 1 180 ? 25.710 31.341 -3.589 1.00 93.00 180 THR A O 1
ATOM 1378 N N . LEU A 1 181 ? 25.064 30.093 -5.360 1.00 91.19 181 LEU A N 1
ATOM 1379 C CA . LEU A 1 181 ? 24.261 29.079 -4.664 1.00 91.19 181 LEU A CA 1
ATOM 1380 C C . LEU A 1 181 ? 24.837 27.680 -4.946 1.00 91.19 181 LEU A C 1
ATOM 1382 O O . LEU A 1 181 ? 25.455 27.484 -5.991 1.00 91.19 181 LEU A O 1
ATOM 1386 N N . SER A 1 182 ? 24.589 26.679 -4.092 1.00 88.06 182 SER A N 1
ATOM 1387 C CA . SER A 1 182 ? 24.834 25.274 -4.471 1.00 88.06 182 SER A CA 1
ATOM 1388 C C . SER A 1 182 ? 23.546 24.593 -4.927 1.00 88.06 182 SER A C 1
ATOM 1390 O O . SER A 1 182 ? 22.556 24.586 -4.206 1.00 88.06 182 SER A O 1
ATOM 1392 N N . TYR A 1 183 ? 23.599 23.979 -6.109 1.00 82.44 183 TYR A N 1
ATOM 1393 C CA . TYR A 1 183 ? 22.550 23.129 -6.695 1.00 82.44 183 TYR A CA 1
ATOM 1394 C C . TYR A 1 183 ? 22.868 21.629 -6.576 1.00 82.44 183 TYR A C 1
ATOM 1396 O O . TYR A 1 183 ? 22.013 20.797 -6.850 1.00 82.44 183 TYR A O 1
ATOM 1404 N N . CYS A 1 184 ? 24.096 21.292 -6.174 1.00 82.06 184 CYS A N 1
ATOM 1405 C CA . CYS A 1 184 ? 24.485 19.943 -5.766 1.00 82.06 184 CYS A CA 1
ATOM 1406 C C . CYS A 1 184 ? 24.377 19.855 -4.243 1.00 82.06 184 CYS A C 1
ATOM 1408 O O . CYS A 1 184 ? 24.512 20.882 -3.561 1.00 82.06 184 CYS A O 1
ATOM 1410 N N . ASP A 1 185 ? 24.227 18.654 -3.685 1.00 81.19 185 ASP A N 1
ATOM 1411 C CA . ASP A 1 185 ? 24.429 18.526 -2.246 1.00 81.19 185 ASP A CA 1
ATOM 1412 C C . ASP A 1 185 ? 25.916 18.741 -1.914 1.00 81.19 185 ASP A C 1
ATOM 1414 O O . ASP A 1 185 ? 26.811 18.197 -2.566 1.00 81.19 185 ASP A O 1
ATOM 1418 N N . MET A 1 186 ? 26.194 19.536 -0.879 1.00 80.75 186 MET A N 1
ATOM 1419 C CA . MET A 1 186 ? 27.551 19.767 -0.374 1.00 80.75 186 MET A CA 1
ATOM 1420 C C . MET A 1 186 ? 28.245 18.444 -0.021 1.00 80.75 186 MET A C 1
ATOM 1422 O O . MET A 1 186 ? 29.455 18.316 -0.193 1.00 80.75 186 MET A O 1
ATOM 1426 N N . MET A 1 187 ? 27.450 17.471 0.424 1.00 83.00 187 MET A N 1
ATOM 1427 C CA . MET A 1 187 ? 27.840 16.138 0.882 1.00 83.00 187 MET A CA 1
ATOM 1428 C C . MET A 1 187 ? 28.373 15.223 -0.234 1.00 83.00 187 MET A C 1
ATOM 1430 O O . MET A 1 187 ? 28.917 14.161 0.062 1.00 83.00 187 MET A O 1
ATOM 1434 N N . HIS A 1 188 ? 28.185 15.586 -1.507 1.00 85.12 188 HIS A N 1
ATOM 1435 C CA . HIS A 1 188 ? 28.645 14.793 -2.646 1.00 85.12 188 HIS A CA 1
ATOM 1436 C C . HIS A 1 188 ? 30.159 14.945 -2.878 1.00 85.12 188 HIS A C 1
ATOM 1438 O O . HIS A 1 188 ? 30.736 16.030 -2.740 1.00 85.12 188 HIS A O 1
ATOM 1444 N N . ASP A 1 189 ? 30.811 13.849 -3.271 1.00 83.25 189 ASP A N 1
ATOM 1445 C CA . ASP A 1 189 ? 32.224 13.840 -3.659 1.00 83.25 189 ASP A CA 1
ATOM 1446 C C . ASP A 1 189 ? 32.489 14.663 -4.940 1.00 83.25 189 ASP A C 1
ATOM 1448 O O . ASP A 1 189 ? 31.570 15.052 -5.667 1.00 83.25 189 ASP A O 1
ATOM 1452 N N . LYS A 1 190 ? 33.762 14.996 -5.200 1.00 83.25 190 LYS A N 1
ATOM 1453 C CA . LYS A 1 190 ? 34.166 15.829 -6.350 1.00 83.25 190 LYS A CA 1
ATOM 1454 C C . LYS A 1 190 ? 33.755 15.195 -7.699 1.00 83.25 190 LYS A C 1
ATOM 1456 O O . LYS A 1 190 ? 33.181 15.931 -8.506 1.00 83.25 190 LYS A O 1
ATOM 1461 N N . PRO A 1 191 ? 33.926 13.876 -7.949 1.00 81.44 191 PRO A N 1
ATOM 1462 C CA . PRO A 1 191 ? 33.374 13.206 -9.133 1.00 81.44 191 PRO A CA 1
ATOM 1463 C C . PRO A 1 191 ? 31.853 13.339 -9.301 1.00 81.44 191 PRO A C 1
ATOM 1465 O O . PRO A 1 191 ? 31.399 13.668 -10.399 1.00 81.44 191 PRO A O 1
ATOM 1468 N N . LEU A 1 192 ? 31.063 13.122 -8.245 1.00 81.25 192 LEU A N 1
ATOM 1469 C CA . LEU A 1 192 ? 29.602 13.194 -8.296 1.00 81.25 192 LEU A CA 1
ATOM 1470 C C . LEU A 1 192 ? 29.118 14.631 -8.528 1.00 81.25 192 LEU A C 1
ATOM 1472 O O . LEU A 1 192 ? 28.310 14.850 -9.428 1.00 81.25 192 LEU A O 1
ATOM 1476 N N . ARG A 1 193 ? 29.690 15.625 -7.835 1.00 85.06 193 ARG A N 1
ATOM 1477 C CA . ARG A 1 193 ? 29.412 17.051 -8.101 1.00 85.06 193 ARG A CA 1
ATOM 1478 C C . ARG A 1 193 ? 29.779 17.432 -9.540 1.00 85.06 193 ARG A C 1
ATOM 1480 O O . ARG A 1 193 ? 28.997 18.074 -10.235 1.00 85.06 193 ARG A O 1
ATOM 1487 N N . ALA A 1 194 ? 30.930 16.980 -10.041 1.00 79.88 194 ALA A N 1
ATOM 1488 C CA . ALA A 1 194 ? 31.343 17.211 -11.428 1.00 79.88 194 ALA A CA 1
ATOM 1489 C C . ALA A 1 194 ? 30.473 16.469 -12.465 1.00 79.88 194 ALA A C 1
ATOM 1491 O O . ALA A 1 194 ? 30.402 16.892 -13.621 1.00 79.88 194 ALA A O 1
ATOM 1492 N N . TYR A 1 195 ? 29.808 15.374 -12.088 1.00 77.69 195 TYR A N 1
ATOM 1493 C CA . TYR A 1 195 ? 28.801 14.701 -12.908 1.00 77.69 195 TYR A CA 1
ATOM 1494 C C . TYR A 1 195 ? 27.475 15.482 -12.913 1.00 77.69 195 TYR A C 1
ATOM 1496 O O . TYR A 1 195 ? 26.951 15.777 -13.987 1.00 77.69 195 TYR A O 1
ATOM 1504 N N . GLU A 1 196 ? 26.976 15.891 -11.744 1.00 76.38 196 GLU A N 1
ATOM 1505 C CA . GLU A 1 196 ? 25.735 16.665 -11.600 1.00 76.38 196 GLU A CA 1
ATOM 1506 C C . GLU A 1 196 ? 25.811 18.010 -12.338 1.00 76.38 196 GLU A C 1
ATOM 1508 O O . GLU A 1 196 ? 24.888 18.376 -13.064 1.00 76.38 196 GLU A O 1
ATOM 1513 N N . LEU A 1 197 ? 26.944 18.714 -12.265 1.00 76.81 197 LEU A N 1
ATOM 1514 C CA . LEU A 1 197 ? 27.124 20.007 -12.936 1.00 76.81 197 LEU A CA 1
ATOM 1515 C C . LEU A 1 197 ? 27.211 19.924 -14.464 1.00 76.81 197 LEU A C 1
ATOM 1517 O O . LEU A 1 197 ? 26.835 20.879 -15.153 1.00 76.81 197 LEU A O 1
ATOM 1521 N N . LYS A 1 198 ? 27.558 18.759 -15.028 1.00 70.94 198 LYS A N 1
ATOM 1522 C CA . LYS A 1 198 ? 27.401 18.518 -16.473 1.00 70.94 198 LYS A CA 1
ATOM 1523 C C . LYS A 1 198 ? 25.927 18.543 -16.889 1.00 70.94 198 LYS A C 1
ATOM 1525 O O . LYS A 1 198 ? 25.638 18.949 -18.011 1.00 70.94 198 LYS A O 1
ATOM 1530 N N . HIS A 1 199 ? 24.982 18.244 -15.990 1.00 64.75 199 HIS A N 1
ATOM 1531 C CA . HIS A 1 199 ? 23.549 18.458 -16.234 1.00 64.75 199 HIS A CA 1
ATOM 1532 C C . HIS A 1 199 ? 23.119 19.936 -16.201 1.00 64.75 199 HIS A C 1
ATOM 1534 O O . HIS A 1 199 ? 21.966 20.222 -16.520 1.00 64.75 199 HIS A O 1
ATOM 1540 N N . TYR A 1 200 ? 24.020 20.875 -15.911 1.00 66.81 200 TYR A N 1
ATOM 1541 C CA . TYR A 1 200 ? 23.808 22.317 -16.088 1.00 66.81 200 TYR A CA 1
ATOM 1542 C C . TYR A 1 200 ? 24.724 22.907 -17.176 1.00 66.81 200 TYR A C 1
ATOM 1544 O O . TYR A 1 200 ? 24.642 24.095 -17.478 1.00 66.81 200 TYR A O 1
ATOM 1552 N N . GLY A 1 201 ? 25.560 22.076 -17.818 1.00 63.53 201 GLY A N 1
ATOM 1553 C CA . GLY A 1 201 ? 26.558 22.512 -18.799 1.00 63.53 201 GLY A CA 1
ATOM 1554 C C . GLY A 1 201 ? 27.657 23.388 -18.196 1.00 63.53 201 GLY A C 1
ATOM 1555 O O . GLY A 1 201 ? 28.250 24.195 -18.903 1.00 63.53 201 GLY A O 1
ATOM 1556 N N . PHE A 1 202 ? 27.889 23.251 -16.890 1.00 69.31 202 PHE A N 1
ATOM 1557 C CA . PHE A 1 202 ? 28.719 24.135 -16.084 1.00 69.31 202 PHE A CA 1
ATOM 1558 C C . PHE A 1 202 ? 29.929 23.376 -15.528 1.00 69.31 202 PHE A C 1
ATOM 1560 O O . PHE A 1 202 ? 29.825 22.209 -15.150 1.00 69.31 202 PHE A O 1
ATOM 1567 N N . VAL A 1 203 ? 31.073 24.054 -15.440 1.00 76.06 203 VAL A N 1
ATOM 1568 C CA . VAL A 1 203 ? 32.260 23.574 -14.722 1.00 76.06 203 VAL A CA 1
ATOM 1569 C C . VAL A 1 203 ? 32.492 24.533 -13.563 1.00 76.06 203 VAL A C 1
ATOM 1571 O O . VAL A 1 203 ? 32.629 25.734 -13.780 1.00 76.06 203 VAL A O 1
ATOM 1574 N N . CYS A 1 204 ? 32.489 24.014 -12.335 1.00 84.50 204 CYS A N 1
ATOM 1575 C CA . CYS A 1 204 ? 32.683 24.839 -11.150 1.00 84.50 204 CYS A CA 1
ATOM 1576 C C . CYS A 1 204 ? 34.170 25.107 -10.910 1.00 84.50 204 CYS A C 1
ATOM 1578 O O . CYS A 1 204 ? 34.973 24.182 -10.830 1.00 84.50 204 CYS A O 1
ATOM 1580 N N . ASP A 1 205 ? 34.491 26.385 -10.763 1.00 85.62 205 ASP A N 1
ATOM 1581 C CA . ASP A 1 205 ? 35.817 26.973 -10.576 1.00 85.62 205 ASP A CA 1
ATOM 1582 C C . ASP A 1 205 ? 36.108 27.353 -9.110 1.00 85.62 205 ASP A C 1
ATOM 1584 O O . ASP A 1 205 ? 37.119 27.984 -8.819 1.00 85.62 205 ASP A O 1
ATOM 1588 N N . CYS A 1 206 ? 35.237 26.975 -8.165 1.00 87.12 206 CYS A N 1
ATOM 1589 C CA . CYS A 1 206 ? 35.476 27.212 -6.739 1.00 87.12 206 CYS A CA 1
ATOM 1590 C C . CYS A 1 206 ? 36.597 26.299 -6.193 1.00 87.12 206 CYS A C 1
ATOM 1592 O O . CYS A 1 206 ? 36.783 25.202 -6.730 1.00 87.12 206 CYS A O 1
ATOM 1594 N N . PRO A 1 207 ? 37.264 26.655 -5.076 1.00 85.62 207 PRO A N 1
ATOM 1595 C CA . PRO A 1 207 ? 38.360 25.856 -4.513 1.00 85.62 207 PRO A CA 1
ATOM 1596 C C . PRO A 1 207 ? 38.012 24.379 -4.254 1.00 85.62 207 PRO A C 1
ATOM 1598 O O . PRO A 1 207 ? 38.777 23.486 -4.592 1.00 85.62 207 PRO A O 1
ATOM 1601 N N . ALA A 1 208 ? 36.783 24.074 -3.809 1.00 84.50 208 ALA A N 1
ATOM 1602 C CA . ALA A 1 208 ? 36.287 22.697 -3.616 1.00 84.50 208 ALA A CA 1
ATOM 1603 C C . ALA A 1 208 ? 36.107 21.866 -4.918 1.00 84.50 208 ALA A C 1
ATOM 1605 O O . ALA A 1 208 ? 35.526 20.772 -4.888 1.00 84.50 208 ALA A O 1
ATOM 1606 N N . CYS A 1 209 ? 36.531 22.404 -6.064 1.00 85.31 209 CYS A N 1
ATOM 1607 C CA . CYS A 1 209 ? 36.458 21.815 -7.404 1.00 85.31 209 CYS A CA 1
ATOM 1608 C C . CYS A 1 209 ? 37.746 22.033 -8.213 1.00 85.31 209 CYS A C 1
ATOM 1610 O O . CYS A 1 209 ? 38.129 21.139 -8.965 1.00 85.31 209 CYS A O 1
ATOM 1612 N N . ALA A 1 210 ? 38.367 23.210 -8.087 1.00 84.50 210 ALA A N 1
ATOM 1613 C CA . ALA A 1 210 ? 39.506 23.646 -8.892 1.00 84.50 210 ALA A CA 1
ATOM 1614 C C . ALA A 1 210 ? 40.874 23.406 -8.233 1.00 84.50 210 ALA A C 1
ATOM 1616 O O . ALA A 1 210 ? 41.862 23.310 -8.958 1.00 84.50 210 ALA A O 1
ATOM 1617 N N . ASP A 1 211 ? 40.933 23.299 -6.902 1.00 83.31 211 ASP A N 1
ATOM 1618 C CA . ASP A 1 211 ? 42.171 22.974 -6.191 1.00 83.31 211 ASP A CA 1
ATOM 1619 C C . ASP A 1 211 ? 42.665 21.564 -6.559 1.00 83.31 211 ASP A C 1
ATOM 1621 O O . ASP A 1 211 ? 41.874 20.648 -6.853 1.00 83.31 211 ASP A O 1
ATOM 1625 N N . ASP A 1 212 ? 43.986 21.401 -6.497 1.00 74.06 212 ASP A N 1
ATOM 1626 C CA . ASP A 1 212 ? 44.650 20.108 -6.613 1.00 74.06 212 ASP A CA 1
ATOM 1627 C C . ASP A 1 212 ? 44.323 19.229 -5.392 1.00 74.06 212 ASP A C 1
ATOM 1629 O O . ASP A 1 212 ? 44.217 19.717 -4.269 1.00 74.06 212 ASP A O 1
ATOM 1633 N N . GLU A 1 213 ? 44.126 17.932 -5.615 1.00 66.88 213 GLU A N 1
ATOM 1634 C CA . GLU A 1 213 ? 43.887 16.955 -4.543 1.00 66.88 213 GLU A CA 1
ATOM 1635 C C . GLU A 1 213 ? 45.178 16.267 -4.083 1.00 66.88 213 GLU A C 1
ATOM 1637 O O . GLU A 1 213 ? 45.183 15.694 -2.996 1.00 66.88 213 GLU A O 1
ATOM 1642 N N . ASP A 1 214 ? 46.269 16.382 -4.852 1.00 71.69 214 ASP A N 1
ATOM 1643 C CA . ASP A 1 214 ? 47.606 15.928 -4.445 1.00 71.69 214 ASP A CA 1
ATOM 1644 C C . ASP A 1 214 ? 48.307 16.940 -3.498 1.00 71.69 214 ASP A C 1
ATOM 1646 O O . ASP A 1 214 ? 49.343 16.626 -2.908 1.00 71.69 214 ASP A O 1
ATOM 1650 N N . ASP A 1 215 ? 47.739 18.141 -3.309 1.00 82.31 215 ASP A N 1
ATOM 1651 C CA . ASP A 1 215 ? 48.138 19.106 -2.273 1.00 82.31 215 ASP A CA 1
ATOM 1652 C C . ASP A 1 215 ? 47.281 18.928 -1.006 1.00 82.31 215 ASP A C 1
ATOM 1654 O O . ASP A 1 215 ? 46.165 19.451 -0.905 1.00 82.31 215 ASP A O 1
ATOM 1658 N N . GLU A 1 216 ? 47.832 18.222 -0.013 1.00 74.56 216 GLU A N 1
ATOM 1659 C CA . GLU A 1 216 ? 47.213 18.014 1.305 1.00 74.56 216 GLU A CA 1
ATOM 1660 C C . GLU A 1 216 ? 46.925 19.328 2.059 1.00 74.56 216 GLU A C 1
ATOM 1662 O O . GLU A 1 216 ? 46.065 19.342 2.946 1.00 74.56 216 GLU A O 1
ATOM 1667 N N . GLU A 1 217 ? 47.594 20.447 1.736 1.00 78.69 217 GLU A N 1
ATOM 1668 C CA . GLU A 1 217 ? 47.323 21.736 2.375 1.00 78.69 217 GLU A CA 1
ATOM 1669 C C . GLU A 1 217 ? 46.189 22.549 1.723 1.00 78.69 217 GLU A C 1
ATOM 1671 O O . GLU A 1 217 ? 45.653 23.453 2.383 1.00 78.69 217 GLU A O 1
ATOM 1676 N N . SER A 1 218 ? 45.765 22.195 0.509 1.00 82.94 218 SER A N 1
ATOM 1677 C CA . SER A 1 218 ? 44.726 22.892 -0.263 1.00 82.94 218 SER A CA 1
ATOM 1678 C C . SER A 1 218 ? 43.356 22.964 0.435 1.00 82.94 218 SER A C 1
ATOM 1680 O O . SER A 1 218 ? 43.046 22.208 1.366 1.00 82.94 218 SER A O 1
ATOM 1682 N N . PHE A 1 219 ? 42.471 23.859 -0.029 1.00 83.00 219 PHE A N 1
ATOM 1683 C CA . PHE A 1 219 ? 41.076 23.818 0.418 1.00 83.00 219 PHE A CA 1
ATOM 1684 C C . PHE A 1 219 ? 40.370 22.589 -0.165 1.00 83.00 219 PHE A C 1
ATOM 1686 O O . PHE A 1 219 ? 39.572 21.976 0.541 1.00 83.00 219 PHE A O 1
ATOM 1693 N N . GLY A 1 220 ? 40.678 22.209 -1.410 1.00 82.69 220 GLY A N 1
ATOM 1694 C CA . GLY A 1 220 ? 40.141 21.033 -2.100 1.00 82.69 220 GLY A CA 1
ATOM 1695 C C . GLY A 1 220 ? 40.306 19.724 -1.328 1.00 82.69 220 GLY A C 1
ATOM 1696 O O . GLY A 1 220 ? 39.299 19.113 -0.964 1.00 82.69 220 GLY A O 1
ATOM 1697 N N . ALA A 1 221 ? 41.545 19.319 -1.034 1.00 78.81 221 ALA A N 1
ATOM 1698 C CA . ALA A 1 221 ? 41.842 18.065 -0.337 1.00 78.81 221 ALA A CA 1
ATOM 1699 C C . ALA A 1 221 ? 41.178 18.014 1.051 1.00 78.81 221 ALA A C 1
ATOM 1701 O O . ALA A 1 221 ? 40.423 17.088 1.366 1.00 78.81 221 ALA A O 1
ATOM 1702 N N . LYS A 1 222 ? 41.347 19.077 1.849 1.00 84.19 222 LYS A N 1
ATOM 1703 C CA . LYS A 1 222 ? 40.720 19.201 3.176 1.00 84.19 222 LYS A CA 1
ATOM 1704 C C . LYS A 1 222 ? 39.185 19.234 3.096 1.00 84.19 222 LYS A C 1
ATOM 1706 O O . LYS A 1 222 ? 38.509 18.767 4.009 1.00 84.19 222 LYS A O 1
ATOM 1711 N N . SER A 1 223 ? 38.606 19.769 2.020 1.00 84.50 223 SER A N 1
ATOM 1712 C CA . SER A 1 223 ? 37.154 19.780 1.791 1.00 84.50 223 SER A CA 1
ATOM 1713 C C . SER A 1 223 ? 36.615 18.395 1.429 1.00 84.50 223 SER A C 1
ATOM 1715 O O . SER A 1 223 ? 35.540 18.021 1.900 1.00 84.50 223 SER A O 1
ATOM 1717 N N . ALA A 1 224 ? 37.368 17.592 0.670 1.00 83.38 224 ALA A N 1
ATOM 1718 C CA . ALA A 1 224 ? 37.009 16.206 0.376 1.00 83.38 224 ALA A CA 1
ATOM 1719 C C . ALA A 1 224 ? 36.923 15.353 1.657 1.00 83.38 224 ALA A C 1
ATOM 1721 O O . ALA A 1 224 ? 35.913 14.676 1.869 1.00 83.38 224 ALA A O 1
ATOM 1722 N N . GLU A 1 225 ? 37.915 15.453 2.552 1.00 85.94 225 GLU A N 1
ATOM 1723 C CA . GLU A 1 225 ? 37.900 14.773 3.858 1.00 85.94 225 GLU A CA 1
ATOM 1724 C C . GLU A 1 225 ? 36.698 15.214 4.715 1.00 85.94 225 GLU A C 1
ATOM 1726 O O . GLU A 1 225 ? 35.905 14.381 5.171 1.00 85.94 225 GLU A O 1
ATOM 1731 N N . ARG A 1 226 ? 36.504 16.532 4.885 1.00 89.94 226 ARG A N 1
ATOM 1732 C CA . ARG A 1 226 ? 35.399 17.075 5.694 1.00 89.94 226 ARG A CA 1
ATOM 1733 C C . ARG A 1 226 ? 34.029 16.659 5.159 1.00 89.94 226 ARG A C 1
ATOM 1735 O O . ARG A 1 226 ? 33.169 16.280 5.951 1.00 89.94 226 ARG A O 1
ATOM 1742 N N . ARG A 1 227 ? 33.821 16.672 3.836 1.00 88.88 227 ARG A N 1
ATOM 1743 C CA . ARG A 1 227 ? 32.567 16.224 3.194 1.00 88.88 227 ARG A CA 1
ATOM 1744 C C . ARG A 1 227 ? 32.333 14.727 3.364 1.00 88.88 227 ARG A C 1
ATOM 1746 O O . ARG A 1 227 ? 31.205 14.328 3.650 1.00 88.88 227 ARG A O 1
ATOM 1753 N N . PHE A 1 228 ? 33.380 13.906 3.268 1.00 86.69 228 PHE A N 1
ATOM 1754 C CA . PHE A 1 228 ? 33.279 12.471 3.534 1.00 86.69 228 PHE A CA 1
ATOM 1755 C C . PHE A 1 228 ? 32.838 12.195 4.981 1.00 86.69 228 PHE A C 1
ATOM 1757 O O . PHE A 1 228 ? 31.883 11.441 5.200 1.00 86.69 228 PHE A O 1
ATOM 1764 N N . ARG A 1 229 ? 33.464 12.851 5.971 1.00 91.81 229 ARG A N 1
ATOM 1765 C CA . ARG A 1 229 ? 33.105 12.674 7.388 1.00 91.81 229 ARG A CA 1
ATOM 1766 C C . ARG A 1 229 ? 31.727 13.254 7.725 1.00 91.81 229 ARG A C 1
ATOM 1768 O O . ARG A 1 229 ? 30.966 12.606 8.439 1.00 91.81 229 ARG A O 1
ATOM 1775 N N . LEU A 1 230 ? 31.346 14.396 7.144 1.00 88.94 230 LEU A N 1
ATOM 1776 C CA . LEU A 1 230 ? 29.969 14.914 7.188 1.00 88.94 230 LEU A CA 1
ATOM 1777 C C . LEU A 1 230 ? 28.960 13.873 6.673 1.00 88.94 230 LEU A C 1
ATOM 1779 O O . LEU A 1 230 ? 27.935 13.635 7.312 1.00 88.94 230 LEU A O 1
ATOM 1783 N N . ALA A 1 231 ? 29.242 13.222 5.539 1.00 86.38 231 ALA A N 1
ATOM 1784 C CA . ALA A 1 231 ? 28.347 12.228 4.946 1.00 86.38 231 ALA A CA 1
ATOM 1785 C C . ALA A 1 231 ? 28.252 10.942 5.780 1.00 86.38 231 ALA A C 1
ATOM 1787 O O . ALA A 1 231 ? 27.224 10.266 5.775 1.00 86.38 231 ALA A O 1
ATOM 1788 N N . GLU A 1 232 ? 29.300 10.580 6.518 1.00 90.56 232 GLU A N 1
ATOM 1789 C CA . GLU A 1 232 ? 29.236 9.551 7.557 1.00 90.56 232 GLU A CA 1
ATOM 1790 C C . GLU A 1 232 ? 28.354 9.987 8.736 1.00 90.56 232 GLU A C 1
ATOM 1792 O O . GLU A 1 232 ? 27.373 9.306 9.027 1.00 90.56 232 GLU A O 1
ATOM 1797 N N . LEU A 1 233 ? 28.600 11.161 9.320 1.00 89.56 233 LEU A N 1
ATOM 1798 C CA . LEU A 1 233 ? 27.841 11.692 10.457 1.00 89.56 233 LEU A CA 1
ATOM 1799 C C . LEU A 1 233 ? 26.346 11.892 10.173 1.00 89.56 233 LEU A C 1
ATOM 1801 O O . LEU A 1 233 ? 25.522 11.585 11.034 1.00 89.56 233 LEU A O 1
ATOM 1805 N N . GLU A 1 234 ? 25.952 12.349 8.982 1.00 87.81 234 GLU A N 1
ATOM 1806 C CA . GLU A 1 234 ? 24.531 12.408 8.604 1.00 87.81 234 GLU A CA 1
ATOM 1807 C C . GLU A 1 234 ? 23.922 10.999 8.485 1.00 87.81 234 GLU A C 1
ATOM 1809 O O . GLU A 1 234 ? 22.821 10.761 8.980 1.00 87.81 234 GLU A O 1
ATOM 1814 N N . ARG A 1 235 ? 24.639 10.010 7.928 1.00 87.00 235 ARG A N 1
ATOM 1815 C CA . ARG A 1 235 ? 24.163 8.608 7.921 1.00 87.00 235 ARG A CA 1
ATOM 1816 C C . ARG A 1 235 ? 24.043 8.029 9.335 1.00 87.00 235 ARG A C 1
ATOM 1818 O O . ARG A 1 235 ? 23.112 7.268 9.586 1.00 87.00 235 ARG A O 1
ATOM 1825 N N . GLU A 1 236 ? 24.947 8.396 10.244 1.00 88.38 236 GLU A N 1
ATOM 1826 C CA . GLU A 1 236 ? 24.913 7.988 11.652 1.00 88.38 236 GLU A CA 1
ATOM 1827 C C . GLU A 1 236 ? 23.789 8.669 12.455 1.00 88.38 236 GLU A C 1
ATOM 1829 O O . GLU A 1 236 ? 23.208 8.033 13.331 1.00 88.38 236 GLU A O 1
ATOM 1834 N N . THR A 1 237 ? 23.486 9.948 12.197 1.00 89.12 237 THR A N 1
ATOM 1835 C CA . THR A 1 237 ? 22.641 10.774 13.088 1.00 89.12 237 THR A CA 1
ATOM 1836 C C . THR A 1 237 ? 21.251 11.113 12.548 1.00 89.12 237 THR A C 1
ATOM 1838 O O . THR A 1 237 ? 20.355 11.368 13.351 1.00 89.12 237 THR A O 1
ATOM 1841 N N . ARG A 1 238 ? 21.006 11.085 11.229 1.00 85.94 238 ARG A N 1
ATOM 1842 C CA . ARG A 1 238 ? 19.755 11.570 10.601 1.00 85.94 238 ARG A CA 1
ATOM 1843 C C . ARG A 1 238 ? 18.466 10.976 11.178 1.00 85.94 238 ARG A C 1
ATOM 1845 O O . ARG A 1 238 ? 17.481 11.692 11.321 1.00 85.94 238 ARG A O 1
ATOM 1852 N N . PHE A 1 239 ? 18.450 9.684 11.511 1.00 87.00 239 PHE A N 1
ATOM 1853 C CA . PHE A 1 239 ? 17.266 9.017 12.082 1.00 87.00 239 PHE A CA 1
ATOM 1854 C C . PHE A 1 239 ? 17.022 9.346 13.564 1.00 87.00 239 PHE A C 1
ATOM 1856 O O . PHE A 1 239 ? 15.951 9.056 14.091 1.00 87.00 239 PHE A O 1
ATOM 1863 N N . PHE A 1 240 ? 17.998 9.970 14.219 1.00 86.81 240 PHE A N 1
ATOM 1864 C CA . PHE A 1 240 ? 18.034 10.257 15.650 1.00 86.81 240 PHE A CA 1
ATOM 1865 C C . PHE A 1 240 ? 17.892 11.753 15.969 1.00 86.81 240 PHE A C 1
ATOM 1867 O O . PHE A 1 240 ? 18.054 12.149 17.118 1.00 86.81 240 PHE A O 1
ATOM 1874 N N . ARG A 1 241 ? 17.603 12.592 14.968 1.00 85.12 241 ARG A N 1
ATOM 1875 C CA . ARG A 1 241 ? 17.487 14.058 15.066 1.00 85.12 241 ARG A CA 1
ATOM 1876 C C . ARG A 1 241 ? 16.045 14.526 14.851 1.00 85.12 241 ARG A C 1
ATOM 1878 O O . ARG A 1 241 ? 15.216 13.769 14.337 1.00 85.12 241 ARG A O 1
ATOM 1885 N N . GLY A 1 242 ? 15.716 15.754 15.254 1.00 81.38 242 GLY A N 1
ATOM 1886 C CA . GLY A 1 242 ? 14.365 16.314 15.136 1.00 81.38 242 GLY A CA 1
ATOM 1887 C C . GLY A 1 242 ? 13.294 15.424 15.786 1.00 81.38 242 GLY A C 1
ATOM 1888 O O . GLY A 1 242 ? 13.291 15.217 16.995 1.00 81.38 242 GLY A O 1
ATOM 1889 N N . ALA A 1 243 ? 12.388 14.845 14.992 1.00 73.94 243 ALA A N 1
ATOM 1890 C CA . ALA A 1 243 ? 11.373 13.914 15.505 1.00 73.94 243 ALA A CA 1
ATOM 1891 C C . ALA A 1 243 ? 11.967 12.625 16.123 1.00 73.94 243 ALA A C 1
ATOM 1893 O O . ALA A 1 243 ? 11.345 12.016 16.993 1.00 73.94 243 ALA A O 1
ATOM 1894 N N . GLY A 1 244 ? 13.175 12.222 15.710 1.00 79.06 244 GLY A N 1
ATOM 1895 C CA . GLY A 1 244 ? 13.898 11.062 16.242 1.00 79.06 244 GLY A CA 1
ATOM 1896 C C . GLY A 1 244 ? 14.686 11.325 17.532 1.00 79.06 244 GLY A C 1
ATOM 1897 O O . GLY A 1 244 ? 15.269 10.388 18.076 1.00 79.06 244 GLY A O 1
ATOM 1898 N N . LEU A 1 245 ? 14.708 12.566 18.044 1.00 81.38 245 LEU A N 1
ATOM 1899 C CA . LEU A 1 245 ? 15.616 12.985 19.124 1.00 81.38 245 LEU A CA 1
ATOM 1900 C C . LEU A 1 245 ? 15.477 12.161 20.410 1.00 81.38 245 LEU A C 1
ATOM 1902 O O . LEU A 1 245 ? 16.472 11.881 21.073 1.00 81.38 245 LEU A O 1
ATOM 1906 N N . SER A 1 246 ? 14.262 11.696 20.715 1.00 77.75 246 SER A N 1
ATOM 1907 C CA . SER A 1 246 ? 13.988 10.789 21.840 1.00 77.75 246 SER A CA 1
ATOM 1908 C C . SER A 1 246 ? 14.847 9.517 21.821 1.00 77.75 246 SER A C 1
ATOM 1910 O O . SER A 1 246 ? 15.310 9.091 22.873 1.00 77.75 246 SER A O 1
ATOM 1912 N N . GLN A 1 247 ? 15.118 8.957 20.638 1.00 79.88 247 GLN A N 1
ATOM 1913 C CA . GLN A 1 247 ? 15.965 7.772 20.452 1.00 79.88 247 GLN A CA 1
ATOM 1914 C C . GLN A 1 247 ? 17.454 8.142 20.346 1.00 79.88 247 GLN A C 1
ATOM 1916 O O . GLN A 1 247 ? 18.317 7.361 20.737 1.00 79.88 247 GLN A O 1
ATOM 1921 N N . GLY A 1 248 ? 17.773 9.345 19.851 1.00 80.00 248 GLY A N 1
ATOM 1922 C CA . GLY A 1 248 ? 19.146 9.859 19.796 1.00 80.00 248 GLY A CA 1
ATOM 1923 C C . GLY A 1 248 ? 19.759 10.131 21.166 1.00 80.00 248 GLY A C 1
ATOM 1924 O O . GLY A 1 248 ? 20.944 9.894 21.378 1.00 80.00 248 GLY A O 1
ATOM 1925 N N . ILE A 1 249 ? 18.949 10.557 22.135 1.00 81.25 249 ILE A N 1
ATOM 1926 C CA . ILE A 1 249 ? 19.380 10.803 23.520 1.00 81.25 249 ILE A CA 1
ATOM 1927 C C . ILE A 1 249 ? 19.972 9.538 24.167 1.00 81.25 249 ILE A C 1
ATOM 1929 O O . ILE A 1 249 ? 20.920 9.652 24.951 1.00 81.25 249 ILE A O 1
ATOM 1933 N N . GLU A 1 250 ? 19.472 8.356 23.796 1.00 81.56 250 GLU A N 1
ATOM 1934 C CA . GLU A 1 250 ? 19.938 7.041 24.259 1.00 81.56 250 GLU A CA 1
ATOM 1935 C C . GLU A 1 250 ? 21.225 6.561 23.556 1.00 81.56 250 GLU A C 1
ATOM 1937 O O . GLU A 1 250 ? 21.897 5.660 24.055 1.00 81.56 250 GLU A O 1
ATOM 1942 N N . GLN A 1 251 ? 21.607 7.156 22.418 1.00 81.00 251 GLN A N 1
ATOM 1943 C CA . GLN A 1 251 ? 22.808 6.766 21.674 1.00 81.00 251 GLN A CA 1
ATOM 1944 C C . GLN A 1 251 ? 24.094 7.270 22.354 1.00 81.00 251 GLN A C 1
ATOM 1946 O O . GLN A 1 251 ? 24.218 8.439 22.742 1.00 81.00 251 GLN A O 1
ATOM 1951 N N . GLN A 1 252 ? 25.096 6.390 22.443 1.00 78.62 252 GLN A N 1
ATOM 1952 C CA . GLN A 1 252 ? 26.432 6.746 22.921 1.00 78.62 252 GLN A CA 1
ATOM 1953 C C . GLN A 1 252 ? 27.094 7.767 21.978 1.00 78.62 252 GLN A C 1
ATOM 1955 O O . GLN A 1 252 ? 26.933 7.712 20.758 1.00 78.62 252 GLN A O 1
ATOM 1960 N N . ASP A 1 253 ? 27.823 8.722 22.562 1.00 83.75 253 ASP A N 1
ATOM 1961 C CA . ASP A 1 253 ? 28.511 9.821 21.871 1.00 83.75 253 ASP A CA 1
ATOM 1962 C C . ASP A 1 253 ? 27.623 10.717 20.981 1.00 83.75 253 ASP A C 1
ATOM 1964 O O . ASP A 1 253 ? 28.142 11.535 20.226 1.00 83.75 253 ASP A O 1
ATOM 1968 N N . PHE A 1 254 ? 26.289 10.647 21.076 1.00 88.50 254 PHE A N 1
ATOM 1969 C CA . PHE A 1 254 ? 25.396 11.384 20.171 1.00 88.50 254 PHE A CA 1
ATOM 1970 C C . PHE A 1 254 ? 25.636 12.904 20.162 1.00 88.50 254 PHE A C 1
ATOM 1972 O O . PHE A 1 254 ? 25.781 13.496 19.096 1.00 88.50 254 PHE A O 1
ATOM 1979 N N . VAL A 1 255 ? 25.787 13.528 21.337 1.00 84.44 255 VAL A N 1
ATOM 1980 C CA . VAL A 1 255 ? 26.110 14.967 21.452 1.00 84.44 255 VAL A CA 1
ATOM 1981 C C . VAL A 1 255 ? 27.463 15.287 20.810 1.00 84.44 255 VAL A C 1
ATOM 1983 O O . VAL A 1 255 ? 27.590 16.291 20.117 1.00 84.44 255 VAL A O 1
ATOM 1986 N N . LYS A 1 256 ? 28.461 14.409 20.975 1.00 86.06 256 LYS A N 1
ATOM 1987 C CA . LYS A 1 256 ? 29.788 14.551 20.360 1.00 86.06 256 LYS A CA 1
ATOM 1988 C C . LYS A 1 256 ? 29.699 14.489 18.832 1.00 86.06 256 LYS A C 1
ATOM 1990 O O . LYS A 1 256 ? 30.311 15.319 18.172 1.00 86.06 256 LYS A O 1
ATOM 1995 N N . LYS A 1 257 ? 28.884 13.584 18.278 1.00 91.88 257 LYS A N 1
ATOM 1996 C CA . LYS A 1 257 ? 28.622 13.477 16.829 1.00 91.88 257 LYS A CA 1
ATOM 1997 C C . LYS A 1 257 ? 27.892 14.705 16.278 1.00 91.88 257 LYS A C 1
ATOM 1999 O O . LYS A 1 257 ? 28.250 15.187 15.210 1.00 91.88 257 LYS A O 1
ATOM 2004 N N . LEU A 1 258 ? 26.917 15.254 17.010 1.00 91.00 258 LEU A N 1
ATOM 2005 C CA . LEU A 1 258 ? 26.257 16.510 16.626 1.00 91.00 258 LEU A CA 1
ATOM 2006 C C . LEU A 1 258 ? 27.221 17.710 16.678 1.00 91.00 258 LEU A C 1
ATOM 2008 O O . LEU A 1 258 ? 27.205 18.547 15.778 1.00 91.00 258 LEU A O 1
ATOM 2012 N N . LEU A 1 259 ? 28.088 17.790 17.693 1.00 88.81 259 LEU A N 1
ATOM 2013 C CA . LEU A 1 259 ? 29.127 18.823 17.785 1.00 88.81 259 LEU A CA 1
ATOM 2014 C C . LEU A 1 259 ? 30.148 18.707 16.642 1.00 88.81 259 LEU A C 1
ATOM 2016 O O . LEU A 1 259 ? 30.490 19.717 16.033 1.00 88.81 259 LEU A O 1
ATOM 2020 N N . GLU A 1 260 ? 30.590 17.492 16.313 1.00 91.75 260 GLU A N 1
ATOM 2021 C CA . GLU A 1 260 ? 31.480 17.209 15.179 1.00 91.75 260 GLU A CA 1
ATOM 2022 C C . GLU A 1 260 ? 30.837 17.643 13.850 1.00 91.75 260 GLU A C 1
ATOM 2024 O O . GLU A 1 260 ? 31.449 18.375 13.071 1.00 91.75 260 GLU A O 1
ATOM 2029 N N . LEU A 1 261 ? 29.563 17.293 13.641 1.00 91.62 261 LEU A N 1
ATOM 2030 C CA . LEU A 1 261 ? 28.765 17.708 12.486 1.00 91.62 261 LEU A CA 1
ATOM 2031 C C . LEU A 1 261 ? 28.695 19.248 12.384 1.00 91.62 261 LEU A C 1
ATOM 2033 O O . LEU A 1 261 ? 28.996 19.813 11.333 1.00 91.62 261 LEU A O 1
ATOM 2037 N N . ALA A 1 262 ? 28.389 19.947 13.484 1.00 88.88 262 ALA A N 1
ATOM 2038 C CA . ALA A 1 262 ? 28.333 21.413 13.528 1.00 88.88 262 ALA A CA 1
ATOM 2039 C C . ALA A 1 262 ? 29.697 22.091 13.276 1.00 88.88 262 ALA A C 1
ATOM 2041 O O . ALA A 1 262 ? 29.754 23.155 12.653 1.00 88.88 262 ALA A O 1
ATOM 2042 N N . VAL A 1 263 ? 30.802 21.493 13.734 1.00 89.31 263 VAL A N 1
ATOM 2043 C CA . VAL A 1 263 ? 32.166 21.967 13.439 1.00 89.31 263 VAL A CA 1
ATOM 2044 C C . VAL A 1 263 ? 32.478 21.821 11.950 1.00 89.31 263 VAL A C 1
ATOM 2046 O O . VAL A 1 263 ? 32.972 22.769 11.338 1.00 89.31 263 VAL A O 1
ATOM 2049 N N . LEU A 1 264 ? 32.151 20.676 11.351 1.00 89.75 264 LEU A N 1
ATOM 2050 C CA . LEU A 1 264 ? 32.452 20.397 9.949 1.00 89.75 264 LEU A CA 1
ATOM 2051 C C . LEU A 1 264 ? 31.614 21.245 8.976 1.00 89.75 264 LEU A C 1
ATOM 2053 O O . LEU A 1 264 ? 32.179 21.771 8.020 1.00 89.75 264 LEU A O 1
ATOM 2057 N N . HIS A 1 265 ? 30.320 21.474 9.245 1.00 88.00 265 HIS A N 1
ATOM 2058 C CA . HIS A 1 265 ? 29.503 22.426 8.468 1.00 88.00 265 HIS A CA 1
ATOM 2059 C C . HIS A 1 265 ? 30.145 23.824 8.459 1.00 88.00 265 HIS A C 1
ATOM 2061 O O . HIS A 1 265 ? 30.335 24.415 7.397 1.00 88.00 265 HIS A O 1
ATOM 2067 N N . LYS A 1 266 ? 30.573 24.328 9.627 1.00 86.25 266 LYS A N 1
ATOM 2068 C CA . LYS A 1 266 ? 31.269 25.623 9.728 1.00 86.25 266 LYS A CA 1
ATOM 2069 C C . LYS A 1 266 ? 32.609 25.643 8.989 1.00 86.25 266 LYS A C 1
ATOM 2071 O O . LYS A 1 266 ? 32.952 26.669 8.413 1.00 86.25 266 LYS A O 1
ATOM 2076 N N . ALA A 1 267 ? 33.357 24.540 9.000 1.00 85.62 267 ALA A N 1
ATOM 2077 C CA . ALA A 1 267 ? 34.637 24.421 8.299 1.00 85.62 267 ALA A CA 1
ATOM 2078 C C . ALA A 1 267 ? 34.486 24.332 6.765 1.00 85.62 267 ALA A C 1
ATOM 2080 O O . ALA A 1 267 ? 35.389 24.743 6.042 1.00 85.62 267 ALA A O 1
ATOM 2081 N N . GLU A 1 268 ? 33.336 23.867 6.269 1.00 85.81 268 GLU A N 1
ATOM 2082 C CA . GLU A 1 268 ? 32.934 23.980 4.858 1.00 85.81 268 GLU A CA 1
ATOM 2083 C C . GLU A 1 268 ? 32.296 25.333 4.495 1.00 85.81 268 GLU A C 1
ATOM 2085 O O . GLU A 1 268 ? 32.012 25.581 3.326 1.00 85.81 268 GLU A O 1
ATOM 2090 N N . GLY A 1 269 ? 32.071 26.220 5.470 1.00 82.31 269 GLY A N 1
ATOM 2091 C CA . GLY A 1 269 ? 31.380 27.493 5.258 1.00 82.31 269 GLY A CA 1
ATOM 2092 C C . GLY A 1 269 ? 29.855 27.375 5.127 1.00 82.31 269 GLY A C 1
ATOM 2093 O O . GLY A 1 269 ? 29.205 28.361 4.776 1.00 82.31 269 GLY A O 1
ATOM 2094 N N . ASP A 1 270 ? 29.263 26.216 5.430 1.00 83.81 270 ASP A N 1
ATOM 2095 C CA . ASP A 1 270 ? 27.812 26.022 5.466 1.00 83.81 270 ASP A CA 1
ATOM 2096 C C . ASP A 1 270 ? 27.219 26.610 6.750 1.00 83.81 270 ASP A C 1
ATOM 2098 O O . ASP A 1 270 ? 27.107 25.955 7.788 1.00 83.81 270 ASP A O 1
ATOM 2102 N N . TYR A 1 271 ? 26.809 27.871 6.645 1.00 83.19 271 TYR A N 1
ATOM 2103 C CA . TYR A 1 271 ? 25.992 28.562 7.638 1.00 83.19 271 TYR A CA 1
ATOM 2104 C C . TYR A 1 271 ? 24.506 28.571 7.237 1.00 83.19 271 TYR A C 1
ATOM 2106 O O . TYR A 1 271 ? 23.795 29.519 7.545 1.00 83.19 271 TYR A O 1
ATOM 2114 N N . SER A 1 272 ? 24.009 27.558 6.522 1.00 79.62 272 SER A N 1
ATOM 2115 C CA . SER A 1 272 ? 22.585 27.466 6.179 1.00 79.62 272 SER A CA 1
ATOM 2116 C C . SER A 1 272 ? 21.717 27.052 7.378 1.00 79.62 272 SER A C 1
ATOM 2118 O O . SER A 1 272 ? 22.196 26.734 8.472 1.00 79.62 272 SER A O 1
ATOM 2120 N N . ALA A 1 273 ? 20.404 26.957 7.146 1.00 76.62 273 ALA A N 1
ATOM 2121 C CA . ALA A 1 273 ? 19.461 26.370 8.095 1.00 76.62 273 ALA A CA 1
ATOM 2122 C C . ALA A 1 273 ? 19.822 24.925 8.521 1.00 76.62 273 ALA A C 1
ATOM 2124 O O . ALA A 1 273 ? 19.361 24.488 9.576 1.00 76.62 273 ALA A O 1
ATOM 2125 N N . ARG A 1 274 ? 20.669 24.202 7.762 1.00 81.25 274 ARG A N 1
ATOM 2126 C CA . ARG A 1 274 ? 21.202 22.884 8.157 1.00 81.25 274 ARG A CA 1
ATOM 2127 C C . ARG A 1 274 ? 21.985 22.988 9.469 1.00 81.25 274 ARG A C 1
ATOM 2129 O O . ARG A 1 274 ? 21.629 22.317 10.435 1.00 81.25 274 ARG A O 1
ATOM 2136 N N . LEU A 1 275 ? 22.969 23.889 9.543 1.00 86.31 275 LEU A N 1
ATOM 2137 C CA . LEU A 1 275 ? 23.775 24.130 10.746 1.00 86.31 275 LEU A CA 1
ATOM 2138 C C . LEU A 1 275 ? 22.918 24.607 11.932 1.00 86.31 275 LEU A C 1
ATOM 2140 O O . LEU A 1 275 ? 23.103 24.141 13.057 1.00 86.31 275 LEU A O 1
ATOM 2144 N N . ALA A 1 276 ? 21.952 25.497 11.683 1.00 83.00 276 ALA A N 1
ATOM 2145 C CA . ALA A 1 276 ? 21.035 25.971 12.721 1.00 83.00 276 ALA A CA 1
ATOM 2146 C C . ALA A 1 276 ? 20.183 24.830 13.313 1.00 83.00 276 ALA A C 1
ATOM 2148 O O . ALA A 1 276 ? 19.952 24.801 14.522 1.00 83.00 276 ALA A O 1
ATOM 2149 N N . ALA A 1 277 ? 19.770 23.857 12.490 1.00 85.81 277 ALA A N 1
ATOM 2150 C CA . ALA A 1 277 ? 19.088 22.655 12.961 1.00 85.81 277 ALA A CA 1
ATOM 2151 C C . ALA A 1 277 ? 20.007 21.760 13.812 1.00 85.81 277 ALA A C 1
ATOM 2153 O O . ALA A 1 277 ? 19.562 21.289 14.853 1.00 85.81 277 ALA A O 1
ATOM 2154 N N . VAL A 1 278 ? 21.290 21.587 13.449 1.00 89.62 278 VAL A N 1
ATOM 2155 C CA . VAL A 1 278 ? 22.253 20.842 14.292 1.00 89.62 278 VAL A CA 1
ATOM 2156 C C . VAL A 1 278 ? 22.387 21.489 15.676 1.00 89.62 278 VAL A C 1
ATOM 2158 O O . VAL A 1 278 ? 22.339 20.790 16.685 1.00 89.62 278 VAL A O 1
ATOM 2161 N N . PHE A 1 279 ? 22.502 22.819 15.754 1.00 90.56 279 PHE A N 1
ATOM 2162 C CA . PHE A 1 279 ? 22.561 23.513 17.045 1.00 90.56 279 PHE A CA 1
ATOM 2163 C C . PHE A 1 279 ? 21.260 23.402 17.855 1.00 90.56 279 PHE A C 1
ATOM 2165 O O . PHE A 1 279 ? 21.326 23.299 19.078 1.00 90.56 279 PHE A O 1
ATOM 2172 N N . LEU A 1 280 ? 20.094 23.350 17.203 1.00 88.50 280 LEU A N 1
ATOM 2173 C CA . LEU A 1 280 ? 18.820 23.091 17.879 1.00 88.50 280 LEU A CA 1
ATOM 2174 C C . LEU A 1 280 ? 18.726 21.649 18.412 1.00 88.50 280 LEU A C 1
ATOM 2176 O O . LEU A 1 280 ? 18.287 21.456 19.544 1.00 88.50 280 LEU A O 1
ATOM 2180 N N . ASP A 1 281 ? 19.181 20.651 17.643 1.00 91.12 281 ASP A N 1
ATOM 2181 C CA . ASP A 1 281 ? 19.283 19.258 18.103 1.00 91.12 281 ASP A CA 1
ATOM 2182 C C . ASP A 1 281 ? 20.202 19.159 19.338 1.00 91.12 281 ASP A C 1
ATOM 2184 O O . ASP A 1 281 ? 19.832 18.531 20.330 1.00 91.12 281 ASP A O 1
ATOM 2188 N N . ILE A 1 282 ? 21.370 19.823 19.322 1.00 90.81 282 ILE A N 1
ATOM 2189 C CA . ILE A 1 282 ? 22.291 19.877 20.475 1.00 90.81 282 ILE A CA 1
ATOM 2190 C C . ILE A 1 282 ? 21.604 20.515 21.686 1.00 90.81 282 ILE A C 1
ATOM 2192 O O . ILE A 1 282 ? 21.640 19.937 22.771 1.00 90.81 282 ILE A O 1
ATOM 2196 N N . ALA A 1 283 ? 20.959 21.674 21.508 1.00 88.75 283 ALA A N 1
ATOM 2197 C CA . ALA A 1 283 ? 20.320 22.406 22.600 1.00 88.75 283 ALA A CA 1
ATOM 2198 C C . ALA A 1 283 ? 19.276 21.550 23.332 1.00 88.75 283 ALA A C 1
ATOM 2200 O O . ALA A 1 283 ? 19.313 21.436 24.557 1.00 88.75 283 ALA A O 1
ATOM 2201 N N . LEU A 1 284 ? 18.404 20.884 22.572 1.00 88.38 284 LEU A N 1
ATOM 2202 C CA . LEU A 1 284 ? 17.353 20.018 23.104 1.00 88.38 284 LEU A CA 1
ATOM 2203 C C . LEU A 1 284 ? 17.918 18.757 23.784 1.00 88.38 284 LEU A C 1
ATOM 2205 O O . LEU A 1 284 ? 17.411 18.347 24.828 1.00 88.38 284 LEU A O 1
ATOM 2209 N N . VAL A 1 285 ? 18.982 18.142 23.248 1.00 88.00 285 VAL A N 1
ATOM 2210 C CA . VAL A 1 285 ? 19.629 16.990 23.908 1.00 88.00 285 VAL A CA 1
ATOM 2211 C C . VAL A 1 285 ? 20.312 17.409 25.210 1.00 88.00 285 VAL A C 1
ATOM 2213 O O . VAL A 1 285 ? 20.199 16.686 26.201 1.00 88.00 285 VAL A O 1
ATOM 2216 N N . CYS A 1 286 ? 20.993 18.556 25.235 1.00 86.75 286 CYS A N 1
ATOM 2217 C CA . CYS A 1 286 ? 21.626 19.076 26.446 1.00 86.75 286 CYS A CA 1
ATOM 2218 C C . CYS A 1 286 ? 20.585 19.451 27.513 1.00 86.75 286 CYS A C 1
ATOM 2220 O O . CYS A 1 286 ? 20.749 19.046 28.663 1.00 86.75 286 CYS A O 1
ATOM 2222 N N . GLU A 1 287 ? 19.470 20.095 27.140 1.00 86.62 287 GLU A N 1
ATOM 2223 C CA . GLU A 1 287 ? 18.364 20.396 28.064 1.00 86.62 287 GLU A CA 1
ATOM 2224 C C . GLU A 1 287 ? 17.807 19.112 28.701 1.00 86.62 287 GLU A C 1
ATOM 2226 O O . GLU A 1 287 ? 17.695 19.019 29.925 1.00 86.62 287 GLU A O 1
ATOM 2231 N N . ILE A 1 288 ? 17.525 18.083 27.892 1.00 83.38 288 ILE A N 1
ATOM 2232 C CA . ILE A 1 288 ? 16.968 16.811 28.382 1.00 83.38 288 ILE A CA 1
ATOM 2233 C C . ILE A 1 288 ? 17.986 16.023 29.227 1.00 83.38 288 ILE A C 1
ATOM 2235 O O . ILE A 1 288 ? 17.591 15.319 30.157 1.00 83.38 288 ILE A O 1
ATOM 2239 N N . LYS A 1 289 ? 19.293 16.167 28.962 1.00 83.19 289 LYS A N 1
ATOM 2240 C CA . LYS A 1 289 ? 20.369 15.598 29.798 1.00 83.19 289 LYS A CA 1
ATOM 2241 C C . LYS A 1 289 ? 20.721 16.458 31.024 1.00 83.19 289 LYS A C 1
ATOM 2243 O O . LYS A 1 289 ? 21.538 16.030 31.833 1.00 83.19 289 LYS A O 1
ATOM 2248 N N . GLY A 1 290 ? 20.078 17.615 31.206 1.00 82.81 290 GLY A N 1
ATOM 2249 C CA . GLY A 1 290 ? 20.262 18.507 32.356 1.00 82.81 290 GLY A CA 1
ATOM 2250 C C . GLY A 1 290 ? 21.453 19.467 32.255 1.00 82.81 290 GLY A C 1
ATOM 2251 O O . GLY A 1 290 ? 21.682 20.241 33.185 1.00 82.81 290 GLY A O 1
ATOM 2252 N N . ASP A 1 291 ? 22.181 19.468 31.137 1.00 85.94 291 ASP A N 1
ATOM 2253 C CA . ASP A 1 291 ? 23.254 20.424 30.852 1.00 85.94 291 ASP A CA 1
ATOM 2254 C C . ASP A 1 291 ? 22.656 21.714 30.275 1.00 85.94 291 ASP A C 1
ATOM 2256 O O . ASP A 1 291 ? 22.680 21.982 29.072 1.00 85.94 291 ASP A O 1
ATOM 2260 N N . ILE A 1 292 ? 22.064 22.510 31.166 1.00 89.06 292 ILE A N 1
ATOM 2261 C CA . ILE A 1 292 ? 21.398 23.766 30.801 1.00 89.06 292 ILE A CA 1
ATOM 2262 C C . ILE A 1 292 ? 22.396 24.785 30.229 1.00 89.06 292 ILE A C 1
ATOM 2264 O O . ILE A 1 292 ? 22.026 25.576 29.370 1.00 89.06 292 ILE A O 1
ATOM 2268 N N . HIS A 1 293 ? 23.672 24.742 30.631 1.00 86.81 293 HIS A N 1
ATOM 2269 C CA . HIS A 1 293 ? 24.673 25.671 30.108 1.00 86.81 293 HIS A CA 1
ATOM 2270 C C . HIS A 1 293 ? 24.987 25.394 28.633 1.00 86.81 293 HIS A C 1
ATOM 2272 O O . HIS A 1 293 ? 24.935 26.313 27.814 1.00 86.81 293 HIS A O 1
ATOM 2278 N N . MET A 1 294 ? 25.240 24.134 28.261 1.00 82.75 294 MET A N 1
ATOM 2279 C CA . MET A 1 294 ? 25.400 23.778 26.849 1.00 82.75 294 MET A CA 1
ATOM 2280 C C . MET A 1 294 ? 24.091 23.915 26.067 1.00 82.75 294 MET A C 1
ATOM 2282 O O . MET A 1 294 ? 24.142 24.244 24.882 1.00 82.75 294 MET A O 1
ATOM 2286 N N . ALA A 1 295 ? 22.931 23.726 26.709 1.00 85.31 295 ALA A N 1
ATOM 2287 C CA . ALA A 1 295 ? 21.637 23.999 26.091 1.00 85.31 295 ALA A CA 1
ATOM 2288 C C . ALA A 1 295 ? 21.495 25.481 25.708 1.00 85.31 295 ALA A C 1
ATOM 2290 O O . ALA A 1 295 ? 21.210 25.773 24.549 1.00 85.31 295 ALA A O 1
ATOM 2291 N N . ASP A 1 296 ? 21.781 26.408 26.628 1.00 84.19 296 ASP A N 1
ATOM 2292 C CA . ASP A 1 296 ? 21.753 27.855 26.379 1.00 84.19 296 ASP A CA 1
ATOM 2293 C C . ASP A 1 296 ? 22.785 28.274 25.316 1.00 84.19 296 ASP A C 1
ATOM 2295 O O . ASP A 1 296 ? 22.465 29.050 24.415 1.00 84.19 296 ASP A O 1
ATOM 2299 N N . VAL A 1 297 ? 24.011 27.736 25.357 1.00 85.31 297 VAL A N 1
ATOM 2300 C CA . VAL A 1 297 ? 25.070 28.041 24.371 1.00 85.31 297 VAL A CA 1
ATOM 2301 C C . VAL A 1 297 ? 24.719 27.518 22.972 1.00 85.31 297 VAL A C 1
ATOM 2303 O O . VAL A 1 297 ? 24.961 28.206 21.976 1.00 85.31 297 VAL A O 1
ATOM 2306 N N . ALA A 1 298 ? 24.132 26.325 22.866 1.00 85.81 298 ALA A N 1
ATOM 2307 C CA . ALA A 1 298 ? 23.687 25.768 21.592 1.00 85.81 298 ALA A CA 1
ATOM 2308 C C . ALA A 1 298 ? 22.416 26.466 21.076 1.00 85.81 298 ALA A C 1
ATOM 2310 O O . ALA A 1 298 ? 22.340 26.795 19.892 1.00 85.81 298 ALA A O 1
ATOM 2311 N N . ALA A 1 299 ? 21.465 26.792 21.956 1.00 82.31 299 ALA A N 1
ATOM 2312 C CA . ALA A 1 299 ? 20.283 27.579 21.615 1.00 82.31 299 ALA A CA 1
ATOM 2313 C C . ALA A 1 299 ? 20.680 28.973 21.117 1.00 82.31 299 ALA A C 1
ATOM 2315 O O . ALA A 1 299 ? 20.190 29.402 20.076 1.00 82.31 299 ALA A O 1
ATOM 2316 N N . ALA A 1 300 ? 21.633 29.640 21.776 1.00 82.06 300 ALA A N 1
ATOM 2317 C CA . ALA A 1 300 ? 22.202 30.901 21.309 1.00 82.06 300 ALA A CA 1
ATOM 2318 C C . ALA A 1 300 ? 22.800 30.774 19.899 1.00 82.06 300 ALA A C 1
ATOM 2320 O O . ALA A 1 300 ? 22.632 31.687 19.101 1.00 82.06 300 ALA A O 1
ATOM 2321 N N . LYS A 1 301 ? 23.407 29.633 19.542 1.00 82.56 301 LYS A N 1
ATOM 2322 C CA . LYS A 1 301 ? 23.967 29.379 18.198 1.00 82.56 301 LYS A CA 1
ATOM 2323 C C . LYS A 1 301 ? 22.930 29.023 17.138 1.00 82.56 301 LYS A C 1
ATOM 2325 O O . LYS A 1 301 ? 23.077 29.436 15.992 1.00 82.56 301 LYS A O 1
ATOM 2330 N N . ALA A 1 302 ? 21.833 28.369 17.512 1.00 77.56 302 ALA A N 1
ATOM 2331 C CA . ALA A 1 302 ? 20.637 28.275 16.669 1.00 77.56 302 ALA A CA 1
ATOM 2332 C C . ALA A 1 302 ? 19.896 29.631 16.539 1.00 77.56 302 ALA A C 1
ATOM 2334 O O . ALA A 1 302 ? 19.104 29.834 15.614 1.00 77.56 302 ALA A O 1
ATOM 2335 N N . LEU A 1 303 ? 20.156 30.563 17.465 1.00 68.12 303 LEU A N 1
ATOM 2336 C CA . LEU A 1 303 ? 19.593 31.913 17.535 1.00 68.12 303 LEU A CA 1
ATOM 2337 C C . LEU A 1 303 ? 20.584 33.030 17.141 1.00 68.12 303 LEU A C 1
ATOM 2339 O O . LEU A 1 303 ? 20.216 34.200 17.250 1.00 68.12 303 LEU A O 1
ATOM 2343 N N . GLU A 1 304 ? 21.765 32.706 16.589 1.00 67.12 304 GLU A N 1
ATOM 2344 C CA . GLU A 1 304 ? 22.680 33.632 15.885 1.00 67.12 304 GLU A CA 1
ATOM 2345 C C . GLU A 1 304 ? 22.026 34.037 14.534 1.00 67.12 304 GLU A C 1
ATOM 2347 O O . GLU A 1 304 ? 22.485 33.741 13.430 1.00 67.12 304 GLU A O 1
ATOM 2352 N N . ARG A 1 305 ? 20.843 34.658 14.637 1.00 50.09 305 ARG A N 1
ATOM 2353 C CA . ARG A 1 305 ? 19.870 34.857 13.563 1.00 50.09 305 ARG A CA 1
ATOM 2354 C C . ARG A 1 305 ? 20.132 36.133 12.777 1.00 50.09 305 ARG A C 1
ATOM 2356 O O . ARG A 1 305 ? 19.478 37.152 12.975 1.00 50.09 305 ARG A O 1
ATOM 2363 N N . GLU A 1 306 ? 20.925 35.972 11.732 1.00 39.19 306 GLU A N 1
ATOM 2364 C CA . GLU A 1 306 ? 20.540 36.518 10.424 1.00 39.19 306 GLU A CA 1
ATOM 2365 C C . GLU A 1 306 ? 20.020 35.406 9.472 1.00 39.19 306 GLU A C 1
ATOM 2367 O O . GLU A 1 306 ? 19.743 35.641 8.304 1.00 39.19 306 GLU A O 1
ATOM 2372 N N . LEU A 1 307 ? 19.835 34.174 9.971 1.00 42.50 307 LEU A N 1
ATOM 2373 C CA . LEU A 1 307 ? 19.637 32.957 9.161 1.00 42.50 307 LEU A CA 1
ATOM 2374 C C . LEU A 1 307 ? 18.227 32.339 9.218 1.00 42.50 307 LEU A C 1
ATOM 2376 O O . LEU A 1 307 ? 18.041 31.160 8.927 1.00 42.50 307 LEU A O 1
ATOM 2380 N N . THR A 1 308 ? 17.204 33.128 9.562 1.00 37.06 308 THR A N 1
ATOM 2381 C CA . THR A 1 308 ? 15.800 32.704 9.409 1.00 37.06 308 THR A CA 1
ATOM 2382 C C . THR A 1 308 ? 14.916 33.832 8.877 1.00 37.06 308 THR A C 1
ATOM 2384 O O . THR A 1 308 ? 14.521 34.731 9.628 1.00 37.06 308 THR A O 1
ATOM 2387 N N . GLY A 1 309 ? 14.503 33.739 7.612 1.00 33.06 309 GLY A N 1
ATOM 2388 C CA . GLY A 1 309 ? 13.282 34.403 7.152 1.00 33.06 309 GLY A CA 1
ATOM 2389 C C . GLY A 1 309 ? 12.087 33.961 8.010 1.00 33.06 309 GLY A C 1
ATOM 2390 O O . GLY A 1 309 ? 11.980 32.790 8.375 1.00 33.06 309 GLY A O 1
ATOM 2391 N N . ARG A 1 310 ? 11.202 34.893 8.388 1.00 30.61 310 ARG A N 1
ATOM 2392 C CA . ARG A 1 310 ? 10.109 34.606 9.333 1.00 30.61 310 ARG A CA 1
ATOM 2393 C C . ARG A 1 310 ? 9.138 33.555 8.778 1.00 30.61 310 ARG A C 1
ATOM 2395 O O . ARG A 1 310 ? 8.425 33.823 7.812 1.00 30.61 310 ARG A O 1
ATOM 2402 N N . PHE A 1 311 ? 9.022 32.423 9.470 1.00 28.73 311 PHE A N 1
ATOM 2403 C CA . PHE A 1 311 ? 7.756 31.694 9.530 1.00 28.73 311 PHE A CA 1
ATOM 2404 C C . PHE A 1 311 ? 6.765 32.536 10.342 1.00 28.73 311 PHE A C 1
ATOM 2406 O O . PHE A 1 311 ? 7.093 32.980 11.442 1.00 28.73 311 PHE A O 1
ATOM 2413 N N . HIS A 1 312 ? 5.568 32.762 9.802 1.00 26.84 312 HIS A N 1
ATOM 2414 C CA . HIS A 1 312 ? 4.472 33.432 10.506 1.00 26.84 312 HIS A CA 1
ATOM 2415 C C . HIS A 1 312 ? 3.450 32.406 11.022 1.00 26.84 312 HIS A C 1
ATOM 2417 O O . HIS A 1 312 ? 2.308 32.379 10.588 1.00 26.84 312 HIS A O 1
ATOM 2423 N N . GLU A 1 313 ? 3.879 31.588 11.982 1.00 23.61 313 GLU A N 1
ATOM 2424 C CA . GLU A 1 313 ? 3.017 31.048 13.042 1.00 23.61 313 GLU A CA 1
ATOM 2425 C C . GLU A 1 313 ? 3.839 30.959 14.346 1.00 23.61 313 GLU A C 1
ATOM 2427 O O . GLU A 1 313 ? 5.062 30.779 14.287 1.00 23.61 313 GLU A O 1
ATOM 2432 N N . PRO A 1 314 ? 3.226 31.161 15.527 1.00 25.16 314 PRO A N 1
ATOM 2433 C CA . PRO A 1 314 ? 3.974 31.380 16.760 1.00 25.16 314 PRO A CA 1
ATOM 2434 C C . PRO A 1 314 ? 4.452 30.075 17.412 1.00 25.16 314 PRO A C 1
ATOM 2436 O O . PRO A 1 314 ? 3.739 29.457 18.203 1.00 25.16 314 PRO A O 1
ATOM 2439 N N . LEU A 1 315 ? 5.728 29.734 17.207 1.00 28.14 315 LEU A N 1
ATOM 2440 C CA . LEU A 1 315 ? 6.485 29.062 18.267 1.00 28.14 315 LEU A CA 1
ATOM 2441 C C . LEU A 1 315 ? 6.547 30.003 19.481 1.00 28.14 315 LEU A C 1
ATOM 2443 O O . LEU A 1 315 ? 6.881 31.181 19.353 1.00 28.14 315 LEU A O 1
ATOM 2447 N N . THR A 1 316 ? 6.191 29.501 20.661 1.00 28.75 316 THR A N 1
ATOM 2448 C CA . THR A 1 316 ? 6.014 30.312 21.874 1.00 28.75 316 THR A CA 1
ATOM 2449 C C . THR A 1 316 ? 7.350 30.776 22.462 1.00 28.75 316 THR A C 1
ATOM 2451 O O . THR A 1 316 ? 7.909 30.108 23.330 1.00 28.75 316 THR A O 1
ATOM 2454 N N . SER A 1 317 ? 7.855 31.932 22.023 1.00 29.23 317 SER A N 1
ATOM 2455 C CA . SER A 1 317 ? 9.119 32.508 22.502 1.00 29.23 317 SER A CA 1
ATOM 2456 C C . SER A 1 317 ? 8.929 33.756 23.377 1.00 29.23 317 SER A C 1
ATOM 2458 O O . SER A 1 317 ? 9.161 34.885 22.939 1.00 29.23 317 SER A O 1
ATOM 2460 N N . THR A 1 318 ? 8.605 33.561 24.655 1.00 28.34 318 THR A N 1
ATOM 2461 C CA . THR A 1 318 ? 8.828 34.587 25.691 1.00 28.34 318 THR A CA 1
ATOM 2462 C C . THR A 1 318 ? 10.290 34.533 26.163 1.00 28.34 318 THR A C 1
ATOM 2464 O O . THR A 1 318 ? 10.539 34.156 27.305 1.00 28.34 318 THR A O 1
ATOM 2467 N N . ALA A 1 319 ? 11.266 34.832 25.289 1.00 31.66 319 ALA A N 1
ATOM 2468 C CA . ALA A 1 319 ? 12.697 34.798 25.647 1.00 31.66 319 ALA A CA 1
ATOM 2469 C C . ALA A 1 319 ? 13.659 35.497 24.648 1.00 31.66 319 ALA A C 1
ATOM 2471 O O . ALA A 1 319 ? 14.509 34.838 24.062 1.00 31.66 319 ALA A O 1
ATOM 2472 N N . VAL A 1 320 ? 13.602 36.829 24.492 1.00 27.66 320 VAL A N 1
ATOM 2473 C CA . VAL A 1 320 ? 14.796 37.630 24.106 1.00 27.66 320 VAL A CA 1
ATOM 2474 C C . VAL A 1 320 ? 14.778 38.971 24.846 1.00 27.66 320 VAL A C 1
ATOM 2476 O O . VAL A 1 320 ? 14.425 40.007 24.289 1.00 27.66 320 VAL A O 1
ATOM 2479 N N . SER A 1 321 ? 15.144 38.961 26.129 1.00 29.27 321 SER A N 1
ATOM 2480 C CA . SER A 1 321 ? 15.390 40.195 26.888 1.00 29.27 321 SER A CA 1
ATOM 2481 C C . SER A 1 321 ? 16.218 39.932 28.150 1.00 29.27 321 SER A C 1
ATOM 2483 O O . SER A 1 321 ? 15.656 39.865 29.236 1.00 29.27 321 SER A O 1
ATOM 2485 N N . HIS A 1 322 ? 17.534 39.762 27.998 1.00 26.91 322 HIS A N 1
ATOM 2486 C CA . HIS A 1 322 ? 18.577 40.247 28.922 1.00 26.91 322 HIS A CA 1
ATOM 2487 C C . HIS A 1 322 ? 19.958 39.898 28.344 1.00 26.91 322 HIS A C 1
ATOM 2489 O O . HIS A 1 322 ? 20.451 38.787 28.503 1.00 26.91 322 HIS A O 1
ATOM 2495 N N . LEU A 1 323 ? 20.575 40.860 27.654 1.00 26.33 323 LEU A N 1
ATOM 2496 C CA . LEU A 1 323 ? 21.980 40.776 27.252 1.00 26.33 323 LEU A CA 1
ATOM 2497 C C . LEU A 1 323 ? 22.877 40.965 28.484 1.00 26.33 323 LEU A C 1
ATOM 2499 O O . LEU A 1 323 ? 22.694 41.926 29.234 1.00 26.33 323 LEU A O 1
ATOM 2503 N N . LEU A 1 324 ? 23.869 40.090 28.645 1.00 25.73 324 LEU A N 1
ATOM 2504 C CA . LEU A 1 324 ? 25.102 40.400 29.372 1.00 25.73 324 LEU A CA 1
ATOM 2505 C C . LEU A 1 324 ? 26.163 40.874 28.362 1.00 25.73 324 LEU A C 1
ATOM 2507 O O . LEU A 1 324 ? 26.030 40.635 27.161 1.00 25.73 324 LEU A O 1
ATOM 2511 N N . ALA A 1 325 ? 27.158 41.623 28.836 1.00 26.72 325 ALA A N 1
ATOM 2512 C CA . ALA A 1 325 ? 28.067 42.376 27.970 1.00 26.72 325 ALA A CA 1
ATOM 2513 C C . ALA A 1 325 ? 29.135 41.489 27.272 1.00 26.72 325 ALA A C 1
ATOM 2515 O O . ALA A 1 325 ? 29.440 40.409 27.786 1.00 26.72 325 ALA A O 1
ATOM 2516 N N . PRO A 1 326 ? 29.708 41.907 26.120 1.00 29.86 326 PRO A N 1
ATOM 2517 C CA . PRO A 1 326 ? 30.582 41.073 25.271 1.00 29.86 326 PRO A CA 1
ATOM 2518 C C . PRO A 1 326 ? 31.981 40.708 25.825 1.00 29.86 326 PRO A C 1
ATOM 2520 O O . PRO A 1 326 ? 32.826 40.223 25.077 1.00 29.86 326 PRO A O 1
ATOM 2523 N N . ASP A 1 327 ? 32.259 40.963 27.103 1.00 30.55 327 ASP A N 1
ATOM 2524 C CA . ASP A 1 327 ? 33.610 41.189 27.638 1.00 30.55 327 ASP A CA 1
ATOM 2525 C C . ASP A 1 327 ? 34.292 39.955 28.280 1.00 30.55 327 ASP A C 1
ATOM 2527 O O . ASP A 1 327 ? 35.404 40.063 28.801 1.00 30.55 327 ASP A O 1
ATOM 2531 N N . GLN A 1 328 ? 33.632 38.790 28.331 1.00 30.02 328 GLN A N 1
ATOM 2532 C CA . GLN A 1 328 ? 34.024 37.663 29.205 1.00 30.02 328 GLN A CA 1
ATOM 2533 C C . GLN A 1 328 ? 33.909 36.276 28.539 1.00 30.02 328 GLN A C 1
ATOM 2535 O O . GLN A 1 328 ? 33.227 35.396 29.058 1.00 30.02 328 GLN A O 1
ATOM 2540 N N . LEU A 1 329 ? 34.568 36.050 27.392 1.00 27.02 329 LEU A N 1
ATOM 2541 C CA . LEU A 1 329 ? 34.631 34.707 26.780 1.00 27.02 329 LEU A CA 1
ATOM 2542 C C . LEU A 1 329 ? 35.926 34.427 25.985 1.00 27.02 329 LEU A C 1
ATOM 2544 O O . LEU A 1 329 ? 35.910 34.029 24.822 1.00 27.02 329 LEU A O 1
ATOM 2548 N N . ALA A 1 330 ? 37.067 34.602 26.653 1.00 26.69 330 ALA A N 1
ATOM 2549 C CA . ALA A 1 330 ? 38.332 33.967 26.280 1.00 26.69 330 ALA A CA 1
ATOM 2550 C C . ALA A 1 330 ? 38.699 32.909 27.339 1.00 26.69 330 ALA A C 1
ATOM 2552 O O . ALA A 1 330 ? 38.340 33.063 28.504 1.00 26.69 330 ALA A O 1
ATOM 2553 N N . SER A 1 331 ? 39.400 31.847 26.924 1.00 26.92 331 SER A N 1
ATOM 2554 C CA . SER A 1 331 ? 39.796 30.676 27.733 1.00 26.92 331 SER A CA 1
ATOM 2555 C C . SER A 1 331 ? 38.667 29.939 28.480 1.00 26.92 331 SER A C 1
ATOM 2557 O O . SER A 1 331 ? 38.414 30.189 29.654 1.00 26.92 331 SER A O 1
ATOM 2559 N N . VAL A 1 332 ? 38.096 28.922 27.825 1.00 23.62 332 VAL A N 1
ATOM 2560 C CA . VAL A 1 332 ? 37.697 27.662 28.481 1.00 23.62 332 VAL A CA 1
ATOM 2561 C C . VAL A 1 332 ? 38.174 26.521 27.581 1.00 23.62 332 VAL A C 1
ATOM 2563 O O . VAL A 1 332 ? 37.679 26.368 26.466 1.00 23.62 332 VAL A O 1
ATOM 2566 N N . GLU A 1 333 ? 39.159 25.749 28.037 1.00 22.70 333 GLU A N 1
ATOM 2567 C CA . GLU A 1 333 ? 39.596 24.526 27.354 1.00 22.70 333 GLU A CA 1
ATOM 2568 C C . GLU A 1 333 ? 38.748 23.326 27.798 1.00 22.70 333 GLU A C 1
ATOM 2570 O O . GLU A 1 333 ? 38.272 23.256 28.932 1.00 22.70 333 GLU A O 1
ATOM 2575 N N . LEU A 1 334 ? 38.553 22.366 26.892 1.00 24.55 334 LEU A N 1
ATOM 2576 C CA . LEU A 1 334 ? 37.786 21.152 27.168 1.00 24.55 334 LEU A CA 1
ATOM 2577 C C . LEU A 1 334 ? 38.568 20.206 28.086 1.00 24.55 334 LEU A C 1
ATOM 2579 O O . LEU A 1 334 ? 39.651 19.746 27.735 1.00 24.55 334 LEU A O 1
ATOM 2583 N N . SER A 1 335 ? 37.963 19.829 29.211 1.00 21.95 335 SER A N 1
ATOM 2584 C CA . SER A 1 335 ? 38.407 18.687 30.014 1.00 21.95 335 SER A CA 1
ATOM 2585 C C . SER A 1 335 ? 37.214 17.881 30.530 1.00 21.95 335 SER A C 1
ATOM 2587 O O . SER A 1 335 ? 36.196 18.426 30.947 1.00 21.95 335 SER A O 1
ATOM 2589 N N . THR A 1 336 ? 37.349 16.560 30.463 1.00 26.62 336 THR A N 1
ATOM 2590 C CA . THR A 1 336 ? 36.436 15.547 31.016 1.00 26.62 336 THR A CA 1
ATOM 2591 C C . THR A 1 336 ? 37.155 14.856 32.174 1.00 26.62 336 THR A C 1
ATOM 2593 O O . THR A 1 336 ? 38.359 14.616 32.024 1.00 26.62 336 THR A O 1
ATOM 2596 N N . PRO A 1 337 ? 36.478 14.471 33.274 1.00 30.03 337 PRO A N 1
ATOM 2597 C CA . PRO A 1 337 ? 35.902 13.115 33.278 1.00 30.03 337 PRO A CA 1
ATOM 2598 C C . PRO A 1 337 ? 34.662 12.881 34.185 1.00 30.03 337 PRO A C 1
ATOM 2600 O O . PRO A 1 337 ? 34.236 13.747 34.941 1.00 30.03 337 PRO A O 1
ATOM 2603 N N . GLU A 1 338 ? 34.195 11.626 34.142 1.00 22.16 338 GLU A N 1
ATOM 2604 C CA . GLU A 1 338 ? 33.473 10.877 35.195 1.00 22.16 338 GLU A CA 1
ATOM 2605 C C . GLU A 1 338 ? 31.983 11.160 35.499 1.00 22.16 338 GLU A C 1
ATOM 2607 O O . GLU A 1 338 ? 31.369 12.122 35.045 1.00 22.16 338 GLU A O 1
ATOM 2612 N N . ILE A 1 339 ? 31.367 10.170 36.161 1.00 29.64 339 ILE A N 1
ATOM 2613 C CA . ILE A 1 339 ? 29.922 9.910 36.280 1.00 29.64 339 ILE A CA 1
ATOM 2614 C C . ILE A 1 339 ? 29.638 9.452 37.717 1.00 29.64 339 ILE A C 1
ATOM 2616 O O . ILE A 1 339 ? 30.266 8.475 38.114 1.00 29.64 339 ILE A O 1
ATOM 2620 N N . ASP A 1 340 ? 28.654 10.029 38.436 1.00 21.89 340 ASP A N 1
ATOM 2621 C CA . ASP A 1 340 ? 27.790 9.222 39.330 1.00 21.89 340 ASP A CA 1
ATOM 2622 C C . ASP A 1 340 ? 26.515 9.893 39.917 1.00 21.89 340 ASP A C 1
ATOM 2624 O O . ASP A 1 340 ? 26.450 11.098 40.148 1.00 21.89 340 ASP A O 1
ATOM 2628 N N . SER A 1 341 ? 25.548 9.041 40.295 1.00 23.69 341 SER A N 1
ATOM 2629 C CA . SER A 1 341 ? 24.482 9.222 41.319 1.00 23.69 341 SER A CA 1
ATOM 2630 C C . SER A 1 341 ? 23.232 10.148 41.126 1.00 23.69 341 SER A C 1
ATOM 2632 O O . SER A 1 341 ? 23.186 11.308 41.511 1.00 23.69 341 SER A O 1
ATOM 2634 N N . ILE A 1 342 ? 22.124 9.525 40.682 1.00 23.92 342 ILE A N 1
ATOM 2635 C CA . ILE A 1 342 ? 20.793 9.403 41.361 1.00 23.92 342 ILE A CA 1
ATOM 2636 C C . ILE A 1 342 ? 19.965 10.658 41.812 1.00 23.92 342 ILE A C 1
ATOM 2638 O O . ILE A 1 342 ? 20.231 11.276 42.832 1.00 23.92 342 ILE A O 1
ATOM 2642 N N . HIS A 1 343 ? 18.804 10.839 41.143 1.00 23.53 343 HIS A N 1
ATOM 2643 C CA . HIS A 1 343 ? 17.458 11.322 41.595 1.00 23.53 343 HIS A CA 1
ATOM 2644 C C . HIS A 1 343 ? 17.324 12.631 42.444 1.00 23.53 343 HIS A C 1
ATOM 2646 O O . HIS A 1 343 ? 17.838 12.748 43.546 1.00 23.53 343 HIS A O 1
ATOM 2652 N N . SER A 1 344 ? 16.420 13.582 42.135 1.00 22.89 344 SER A N 1
ATOM 2653 C CA . SER A 1 344 ? 14.949 13.391 42.150 1.00 22.89 344 SER A CA 1
ATOM 2654 C C . SER A 1 344 ? 14.130 14.670 41.796 1.00 22.89 344 SER A C 1
ATOM 2656 O O . SER A 1 344 ? 14.654 15.777 41.781 1.00 22.89 344 SER A O 1
ATOM 2658 N N . ASN A 1 345 ? 12.803 14.513 41.631 1.00 23.27 345 ASN A N 1
ATOM 2659 C CA . ASN A 1 345 ? 11.733 15.531 41.785 1.00 23.27 345 ASN A CA 1
ATOM 2660 C C . ASN A 1 345 ? 11.588 16.732 40.805 1.00 23.27 345 ASN A C 1
ATOM 2662 O O . ASN A 1 345 ? 12.010 17.853 41.068 1.00 23.27 345 ASN A O 1
ATOM 2666 N N . ARG A 1 346 ? 10.755 16.512 39.771 1.00 30.41 346 ARG A N 1
ATOM 2667 C CA . ARG A 1 346 ? 9.740 17.426 39.175 1.00 30.41 346 ARG A CA 1
ATOM 2668 C C . ARG A 1 346 ? 9.928 18.962 39.287 1.00 30.41 346 ARG A C 1
ATOM 2670 O O . ARG A 1 346 ? 9.526 19.584 40.267 1.00 30.41 346 ARG A O 1
ATOM 2677 N N . THR A 1 347 ? 10.288 19.568 38.149 1.00 45.84 347 THR A N 1
ATOM 2678 C CA . THR A 1 347 ? 9.730 20.827 37.580 1.00 45.84 347 THR A CA 1
ATOM 2679 C C . THR A 1 347 ? 9.465 22.020 38.523 1.00 45.84 347 THR A C 1
ATOM 2681 O O . THR A 1 347 ? 8.421 22.082 39.179 1.00 45.84 347 THR A O 1
ATOM 2684 N N . ARG A 1 348 ? 10.308 23.067 38.464 1.00 29.83 348 ARG A N 1
ATOM 2685 C CA . ARG A 1 348 ? 10.054 24.365 39.140 1.00 29.83 348 ARG A CA 1
ATOM 2686 C C . ARG A 1 348 ? 9.889 25.602 38.242 1.00 29.83 348 ARG A C 1
ATOM 2688 O O . ARG A 1 348 ? 9.339 26.589 38.726 1.00 29.83 348 ARG A O 1
ATOM 2695 N N . LEU A 1 349 ? 10.311 25.582 36.974 1.00 30.55 349 LEU A N 1
ATOM 2696 C CA . LEU A 1 349 ? 10.387 26.808 36.158 1.00 30.55 349 LEU A CA 1
ATOM 2697 C C . LEU A 1 349 ? 9.020 27.291 35.621 1.00 30.55 349 LEU A C 1
ATOM 2699 O O . LEU A 1 349 ? 8.674 28.464 35.759 1.00 30.55 349 LEU A O 1
ATOM 2703 N N . GLY A 1 350 ? 8.194 26.381 35.093 1.00 30.42 350 GLY A N 1
ATOM 2704 C CA . GLY A 1 350 ? 6.940 26.686 34.376 1.00 30.42 350 GLY A CA 1
ATOM 2705 C C . GLY A 1 350 ? 5.750 27.210 35.202 1.00 30.42 350 GLY A C 1
ATOM 2706 O O . GLY A 1 350 ? 4.607 26.948 34.840 1.00 30.42 350 GLY A O 1
ATOM 2707 N N . ARG A 1 351 ? 5.969 27.897 36.336 1.00 30.77 351 ARG A N 1
ATOM 2708 C CA . ARG A 1 351 ? 4.890 28.423 37.210 1.00 30.77 351 ARG A CA 1
ATOM 2709 C C . ARG A 1 351 ? 5.059 29.869 37.706 1.00 30.77 351 ARG A C 1
ATOM 2711 O O . ARG A 1 351 ? 4.277 30.296 38.553 1.00 30.77 351 ARG A O 1
ATOM 2718 N N . ARG A 1 352 ? 6.029 30.647 37.203 1.00 30.38 352 ARG A N 1
ATOM 2719 C CA . ARG A 1 352 ? 6.207 32.069 37.600 1.00 30.38 352 ARG A CA 1
ATOM 2720 C C . ARG A 1 352 ? 5.940 33.118 36.512 1.00 30.38 352 ARG A C 1
ATOM 2722 O O . ARG A 1 352 ? 5.856 34.294 36.848 1.00 30.38 352 ARG A O 1
ATOM 2729 N N . ILE A 1 353 ? 5.734 32.724 35.254 1.00 32.06 353 ILE A N 1
ATOM 2730 C CA . ILE A 1 353 ? 5.601 33.649 34.112 1.00 32.06 353 ILE A CA 1
ATOM 2731 C C . ILE A 1 353 ? 4.169 33.590 33.550 1.00 32.06 353 ILE A C 1
ATOM 2733 O O . ILE A 1 353 ? 3.919 32.965 32.527 1.00 32.06 353 ILE A O 1
ATOM 2737 N N . CYS A 1 354 ? 3.196 34.180 34.258 1.00 26.48 354 CYS A N 1
ATOM 2738 C CA . CYS A 1 354 ? 1.792 34.207 33.805 1.00 26.48 354 CYS A CA 1
ATOM 2739 C C . CYS A 1 354 ? 0.995 35.438 34.297 1.00 26.48 354 CYS A C 1
ATOM 2741 O O . CYS A 1 354 ? -0.204 35.353 34.567 1.00 26.48 354 CYS A O 1
ATOM 2743 N N . ARG A 1 355 ? 1.644 36.602 34.445 1.00 29.12 355 ARG A N 1
ATOM 2744 C CA . ARG A 1 355 ? 0.951 37.885 34.658 1.00 29.12 355 ARG A CA 1
ATOM 2745 C C . ARG A 1 355 ? 1.653 39.030 33.923 1.00 29.12 355 ARG A C 1
ATOM 2747 O O . ARG A 1 355 ? 2.852 39.208 34.092 1.00 29.12 355 ARG A O 1
ATOM 2754 N N . ARG A 1 356 ? 0.828 39.861 33.267 1.00 26.92 356 ARG A N 1
ATOM 2755 C CA . ARG A 1 356 ? 1.098 41.242 32.812 1.00 26.92 356 ARG A CA 1
ATOM 2756 C C . ARG A 1 356 ? 1.780 41.442 31.444 1.00 26.92 356 ARG A C 1
ATOM 2758 O O . ARG A 1 356 ? 2.836 42.057 31.359 1.00 26.92 356 ARG A O 1
ATOM 2765 N N . THR A 1 357 ? 1.078 41.064 30.372 1.00 24.11 357 THR A N 1
ATOM 2766 C CA . THR A 1 357 ? 1.121 41.800 29.086 1.00 24.11 357 THR A CA 1
ATOM 2767 C C . THR A 1 357 ? -0.204 41.623 28.326 1.00 24.11 357 THR A C 1
ATOM 2769 O O . THR A 1 357 ? -0.379 40.732 27.505 1.00 24.11 357 THR A O 1
ATOM 2772 N N . LEU A 1 358 ? -1.175 42.456 28.696 1.00 27.66 358 LEU A N 1
ATOM 2773 C CA . LEU A 1 358 ? -2.266 42.929 27.838 1.00 27.66 358 LEU A CA 1
ATOM 2774 C C . LEU A 1 358 ? -2.041 44.442 27.709 1.00 27.66 358 LEU A C 1
ATOM 2776 O O . LEU A 1 358 ? -1.480 45.011 28.652 1.00 27.66 358 LEU A O 1
ATOM 2780 N N . LEU A 1 359 ? -2.524 45.056 26.621 1.00 26.70 359 LEU A N 1
ATOM 2781 C CA . LEU A 1 359 ? -2.070 46.357 26.084 1.00 26.70 359 LEU A CA 1
ATOM 2782 C C . LEU A 1 359 ? -0.704 46.204 25.364 1.00 26.70 359 LEU A C 1
ATOM 2784 O O . LEU A 1 359 ? 0.196 45.572 25.914 1.00 26.70 359 LEU A O 1
ATOM 2788 N N . ASP A 1 360 ? -0.494 46.673 24.128 1.00 24.89 360 ASP A N 1
ATOM 2789 C CA . ASP A 1 360 ? -1.369 47.433 23.212 1.00 24.89 360 ASP A CA 1
ATOM 2790 C C . ASP A 1 360 ? -1.310 46.892 21.773 1.00 24.89 360 ASP A C 1
ATOM 2792 O O . ASP A 1 360 ? -0.285 46.365 21.346 1.00 24.89 360 ASP A O 1
ATOM 2796 N N . ASP A 1 361 ? -2.405 47.065 21.024 1.00 23.28 361 ASP A N 1
ATOM 2797 C CA . ASP A 1 361 ? -2.471 46.824 19.573 1.00 23.28 361 ASP A CA 1
ATOM 2798 C C . ASP A 1 361 ? -3.558 47.713 18.928 1.00 23.28 361 ASP A C 1
ATOM 2800 O O . ASP A 1 361 ? -4.700 47.287 18.730 1.00 23.28 361 ASP A O 1
ATOM 2804 N N . ARG A 1 362 ? -3.242 49.000 18.688 1.00 27.34 362 ARG A N 1
ATOM 2805 C CA . ARG A 1 362 ? -4.099 49.938 17.933 1.00 27.34 362 ARG A CA 1
ATOM 2806 C C . ARG A 1 362 ? -3.338 51.060 17.209 1.00 27.34 362 ARG A C 1
ATOM 2808 O O . ARG A 1 362 ? -2.839 51.979 17.846 1.00 27.34 362 ARG A O 1
ATOM 2815 N N . MET A 1 363 ? -3.525 51.064 15.886 1.00 25.39 363 MET A N 1
ATOM 2816 C CA . MET A 1 363 ? -3.641 52.237 14.999 1.00 25.39 363 MET A CA 1
ATOM 2817 C C . MET A 1 363 ? -2.385 53.067 14.659 1.00 25.39 363 MET A C 1
ATOM 2819 O O . MET A 1 363 ? -1.288 52.868 15.168 1.00 25.39 363 MET A O 1
ATOM 2823 N N . GLU A 1 364 ? -2.574 53.916 13.646 1.00 29.05 364 GLU A N 1
ATOM 2824 C CA . GLU A 1 364 ? -1.564 54.463 12.738 1.00 29.05 364 GLU A CA 1
ATOM 2825 C C . GLU A 1 364 ? -1.055 55.874 13.128 1.00 29.05 364 GLU A C 1
ATOM 2827 O O . GLU A 1 364 ? -1.680 56.589 13.905 1.00 29.05 364 GLU A O 1
ATOM 2832 N N . THR A 1 365 ? 0.007 56.313 12.434 1.00 28.16 365 THR A N 1
ATOM 2833 C CA . THR A 1 365 ? 0.476 57.708 12.206 1.00 28.16 365 THR A CA 1
ATOM 2834 C C . THR A 1 365 ? 1.257 58.509 13.280 1.00 28.16 365 THR A C 1
ATOM 2836 O O . THR A 1 365 ? 0.838 58.685 14.416 1.00 28.16 365 THR A O 1
ATOM 2839 N N . SER A 1 366 ? 2.354 59.121 12.790 1.00 27.75 366 SER A N 1
ATOM 2840 C CA . SER A 1 366 ? 3.042 60.378 13.194 1.00 27.75 366 SER A CA 1
ATOM 2841 C C . SER A 1 366 ? 3.796 60.544 14.542 1.00 27.75 366 SER A C 1
ATOM 2843 O O . SER A 1 366 ? 3.217 60.595 15.617 1.00 27.75 366 SER A O 1
ATOM 2845 N N . ASP A 1 367 ? 5.103 60.812 14.390 1.00 26.66 367 ASP A N 1
ATOM 2846 C CA . ASP A 1 367 ? 5.927 61.881 15.000 1.00 26.66 367 ASP A CA 1
ATOM 2847 C C . ASP A 1 367 ? 6.272 61.999 16.514 1.00 26.66 367 ASP A C 1
ATOM 2849 O O . ASP A 1 367 ? 5.708 62.795 17.259 1.00 26.66 367 ASP A O 1
ATOM 2853 N N . THR A 1 368 ? 7.485 61.511 16.834 1.00 24.00 368 THR A N 1
ATOM 2854 C CA . THR A 1 368 ? 8.501 62.176 17.707 1.00 24.00 368 THR A CA 1
ATOM 2855 C C . THR A 1 368 ? 8.252 62.161 19.260 1.00 24.00 368 THR A C 1
ATOM 2857 O O . THR A 1 368 ? 7.417 61.378 19.702 1.00 24.00 368 THR A O 1
ATOM 2860 N N . PRO A 1 369 ? 9.126 62.707 20.161 1.00 34.91 369 PRO A N 1
ATOM 2861 C CA . PRO A 1 369 ? 9.995 61.791 20.934 1.00 34.91 369 PRO A CA 1
ATOM 2862 C C . PRO A 1 369 ? 10.233 62.055 22.458 1.00 34.91 369 PRO A C 1
ATOM 2864 O O . PRO A 1 369 ? 10.383 63.197 22.883 1.00 34.91 369 PRO A O 1
ATOM 2867 N N . LYS A 1 370 ? 10.566 60.974 23.209 1.00 21.94 370 LYS A N 1
ATOM 2868 C CA . LYS A 1 370 ? 11.333 60.943 24.504 1.00 21.94 370 LYS A CA 1
ATOM 2869 C C . LYS A 1 370 ? 10.641 61.541 25.774 1.00 21.94 370 LYS A C 1
ATOM 2871 O O . LYS A 1 370 ? 9.657 62.251 25.618 1.00 21.94 370 LYS A O 1
ATOM 2876 N N . PRO A 1 371 ? 11.161 61.363 27.030 1.00 36.81 371 PRO A N 1
ATOM 2877 C CA . PRO A 1 371 ? 12.122 60.369 27.589 1.00 36.81 371 PRO A CA 1
ATOM 2878 C C . PRO A 1 371 ? 11.820 59.802 29.036 1.00 36.81 371 PRO A C 1
ATOM 2880 O O . PRO A 1 371 ? 10.914 60.245 29.729 1.00 36.81 371 PRO A O 1
ATOM 2883 N N . THR A 1 372 ? 12.730 58.936 29.545 1.00 26.25 372 THR A N 1
ATOM 2884 C CA . THR A 1 372 ? 13.238 58.784 30.961 1.00 26.25 372 THR A CA 1
ATOM 2885 C C . THR A 1 372 ? 12.506 58.041 32.128 1.00 26.25 372 THR A C 1
ATOM 2887 O O . THR A 1 372 ? 11.580 58.568 32.724 1.00 26.25 372 THR A O 1
ATOM 2890 N N . ALA A 1 373 ? 13.159 56.950 32.605 1.00 28.55 373 ALA A N 1
ATOM 2891 C CA . ALA A 1 373 ? 13.778 56.755 33.959 1.00 28.55 373 ALA A CA 1
ATOM 2892 C C . ALA A 1 373 ? 13.148 55.919 35.138 1.00 28.55 373 ALA A C 1
ATOM 2894 O O . ALA A 1 373 ? 12.153 56.298 35.738 1.00 28.55 373 ALA A O 1
ATOM 2895 N N . ALA A 1 374 ? 13.937 54.907 35.586 1.00 27.31 374 ALA A N 1
ATOM 2896 C CA . ALA A 1 374 ? 14.425 54.617 36.973 1.00 27.31 374 ALA A CA 1
ATOM 2897 C C . ALA A 1 374 ? 13.712 53.694 38.036 1.00 27.31 374 ALA A C 1
ATOM 2899 O O . ALA A 1 374 ? 12.778 54.102 38.712 1.00 27.31 374 ALA A O 1
ATOM 2900 N N . ALA A 1 375 ? 14.386 52.553 38.339 1.00 27.98 375 ALA A N 1
ATOM 2901 C CA . ALA A 1 375 ? 14.991 52.142 39.650 1.00 27.98 375 ALA A CA 1
ATOM 2902 C C . ALA A 1 375 ? 14.338 51.192 40.725 1.00 27.98 375 ALA A C 1
ATOM 2904 O O . ALA A 1 375 ? 13.194 51.347 41.133 1.00 27.98 375 ALA A O 1
ATOM 2905 N N . ALA A 1 376 ? 15.229 50.341 41.301 1.00 25.89 376 ALA A N 1
ATOM 2906 C CA . ALA A 1 376 ? 15.340 49.805 42.695 1.00 25.89 376 ALA A CA 1
ATOM 2907 C C . ALA A 1 376 ? 14.692 48.455 43.174 1.00 25.89 376 ALA A C 1
ATOM 2909 O O . ALA A 1 376 ? 13.698 47.978 42.639 1.00 25.89 376 ALA A O 1
ATOM 2910 N N . ALA A 1 377 ? 15.320 47.843 44.209 1.00 26.89 377 ALA A N 1
ATOM 2911 C CA . ALA A 1 377 ? 15.019 46.564 44.928 1.00 26.89 377 ALA A CA 1
ATOM 2912 C C . ALA A 1 377 ? 14.994 46.791 46.488 1.00 26.89 377 ALA A C 1
ATOM 2914 O O . ALA A 1 377 ? 14.999 47.980 46.821 1.00 26.89 377 ALA A O 1
ATOM 2915 N N . PRO A 1 378 ? 14.944 45.818 47.471 1.00 38.00 378 PRO A N 1
ATOM 2916 C CA . PRO A 1 378 ? 15.878 44.671 47.710 1.00 38.00 378 PRO A CA 1
ATOM 2917 C C . PRO A 1 378 ? 15.289 43.407 48.475 1.00 38.00 378 PRO A C 1
ATOM 2919 O O . PRO A 1 378 ? 14.106 43.106 48.342 1.00 38.00 378 PRO A O 1
ATOM 2922 N N . ALA A 1 379 ? 16.113 42.654 49.251 1.00 27.08 379 ALA A N 1
ATOM 2923 C CA . ALA A 1 379 ? 15.850 41.424 50.079 1.00 27.08 379 ALA A CA 1
ATOM 2924 C C . ALA A 1 379 ? 16.656 41.481 51.439 1.00 27.08 379 ALA A C 1
ATOM 2926 O O . ALA A 1 379 ? 17.104 42.603 51.694 1.00 27.08 379 ALA A O 1
ATOM 2927 N N . PRO A 1 380 ? 16.936 40.443 52.314 1.00 51.19 380 PRO A N 1
ATOM 2928 C CA . PRO A 1 380 ? 16.738 38.954 52.341 1.00 51.19 380 PRO A CA 1
ATOM 2929 C C . PRO A 1 380 ? 16.257 38.368 53.735 1.00 51.19 380 PRO A C 1
ATOM 2931 O O . PRO A 1 380 ? 15.605 39.113 54.455 1.00 51.19 380 PRO A O 1
ATOM 2934 N N . ILE A 1 381 ? 16.546 37.080 54.114 1.00 28.25 381 ILE A N 1
ATOM 2935 C CA . ILE A 1 381 ? 16.843 36.484 55.489 1.00 28.25 381 ILE A CA 1
ATOM 2936 C C . ILE A 1 381 ? 16.871 34.903 55.504 1.00 28.25 381 ILE A C 1
ATOM 2938 O O . ILE A 1 381 ? 16.297 34.294 54.604 1.00 28.25 381 ILE A O 1
ATOM 2942 N N . ALA A 1 382 ? 17.558 34.229 56.470 1.00 31.27 382 ALA A N 1
ATOM 2943 C CA . ALA A 1 382 ? 17.793 32.748 56.581 1.00 31.27 382 ALA A CA 1
ATOM 2944 C C . ALA A 1 382 ? 18.088 32.218 58.039 1.00 31.27 382 ALA A C 1
ATOM 2946 O O . ALA A 1 382 ? 18.162 33.049 58.942 1.00 31.27 382 ALA A O 1
ATOM 2947 N N . THR A 1 383 ? 18.267 30.889 58.314 1.00 29.02 383 THR A N 1
ATOM 2948 C CA . THR A 1 383 ? 18.754 30.332 59.641 1.00 29.02 383 THR A CA 1
ATOM 2949 C C . THR A 1 383 ? 19.242 28.840 59.730 1.00 29.02 383 THR A C 1
ATOM 2951 O O . THR A 1 383 ? 18.890 28.011 58.899 1.00 29.02 383 THR A O 1
ATOM 2954 N N . SER A 1 384 ? 20.041 28.542 60.782 1.00 32.16 384 SER A N 1
ATOM 2955 C CA . SER A 1 384 ? 21.028 27.456 61.141 1.00 32.16 384 SER A CA 1
ATOM 2956 C C . SER A 1 384 ? 20.533 26.309 62.102 1.00 32.16 384 SER A C 1
ATOM 2958 O O . SER A 1 384 ? 19.440 26.478 62.625 1.00 32.16 384 SER A O 1
ATOM 2960 N N . VAL A 1 385 ? 21.215 25.205 62.558 1.00 30.94 385 VAL A N 1
ATOM 2961 C CA . VAL A 1 385 ? 22.206 24.125 62.130 1.00 30.94 385 VAL A CA 1
ATOM 2962 C C . VAL A 1 385 ? 22.042 22.872 63.081 1.00 30.94 385 VAL A C 1
ATOM 2964 O O . VAL A 1 385 ? 21.349 23.028 64.083 1.00 30.94 385 VAL A O 1
ATOM 2967 N N . SER A 1 386 ? 22.714 21.697 62.869 1.00 26.19 386 SER A N 1
ATOM 2968 C CA . SER A 1 386 ? 23.447 20.825 63.886 1.00 26.19 386 SER A CA 1
ATOM 2969 C C . SER A 1 386 ? 23.484 19.261 63.680 1.00 26.19 386 SER A C 1
ATOM 2971 O O . SER A 1 386 ? 22.685 18.719 62.922 1.00 26.19 386 SER A O 1
ATOM 2973 N N . GLN A 1 387 ? 24.466 18.558 64.312 1.00 30.23 387 GLN A N 1
ATOM 2974 C CA . GLN A 1 387 ? 24.873 17.098 64.292 1.00 30.23 387 GLN A CA 1
ATOM 2975 C C . GLN A 1 387 ? 25.687 16.749 65.603 1.00 30.23 387 GLN A C 1
ATOM 2977 O O . GLN A 1 387 ? 25.722 17.683 66.412 1.00 30.23 387 GLN A O 1
ATOM 2982 N N . PRO A 1 388 ? 26.390 15.590 65.906 1.00 53.72 388 PRO A N 1
ATOM 2983 C CA . PRO A 1 388 ? 26.755 14.290 65.232 1.00 53.72 388 PRO A CA 1
ATOM 2984 C C . PRO A 1 388 ? 26.377 13.020 66.117 1.00 53.72 388 PRO A C 1
ATOM 2986 O O . PRO A 1 388 ? 25.204 13.040 66.486 1.00 53.72 388 PRO A O 1
ATOM 2989 N N . PRO A 1 389 ? 27.163 11.960 66.560 1.00 45.94 389 PRO A N 1
ATOM 2990 C CA . PRO A 1 389 ? 28.489 11.330 66.213 1.00 45.94 389 PRO A CA 1
ATOM 2991 C C . PRO A 1 389 ? 28.721 9.750 66.323 1.00 45.94 389 PRO A C 1
ATOM 2993 O O . PRO A 1 389 ? 28.099 9.054 67.114 1.00 45.94 389 PRO A O 1
ATOM 2996 N N . THR A 1 390 ? 29.752 9.228 65.609 1.00 30.92 390 THR A N 1
ATOM 2997 C CA . THR A 1 390 ? 30.788 8.148 65.898 1.00 30.92 390 THR A CA 1
ATOM 2998 C C . THR A 1 390 ? 30.569 6.675 66.382 1.00 30.92 390 THR A C 1
ATOM 3000 O O . THR A 1 390 ? 30.033 6.441 67.460 1.00 30.92 390 THR A O 1
ATOM 3003 N N . SER A 1 391 ? 31.268 5.705 65.728 1.00 26.69 391 SER A N 1
ATOM 3004 C CA . SER A 1 391 ? 32.195 4.653 66.299 1.00 26.69 391 SER A CA 1
ATOM 3005 C C . SER A 1 391 ? 32.992 3.880 65.180 1.00 26.69 391 SER A C 1
ATOM 3007 O O . SER A 1 391 ? 32.862 4.277 64.024 1.00 26.69 391 SER A O 1
ATOM 3009 N N . GLN A 1 392 ? 33.903 2.905 65.464 1.00 28.20 392 GLN A N 1
ATOM 3010 C CA . GLN A 1 392 ? 35.067 2.539 64.580 1.00 28.20 392 GLN A CA 1
ATOM 3011 C C . GLN A 1 392 ? 35.588 1.052 64.524 1.00 28.20 392 GLN A C 1
ATOM 3013 O O . GLN A 1 392 ? 35.577 0.387 65.553 1.00 28.20 392 GLN A O 1
ATOM 3018 N N . LEU A 1 393 ? 36.249 0.673 63.390 1.00 27.03 393 LEU A N 1
ATOM 3019 C CA . LEU A 1 393 ? 37.465 -0.212 63.197 1.00 27.03 393 LEU A CA 1
ATOM 3020 C C . LEU A 1 393 ? 37.429 -1.744 63.560 1.00 27.03 393 LEU A C 1
ATOM 3022 O O . LEU A 1 393 ? 36.436 -2.150 64.158 1.00 27.03 393 LEU A O 1
ATOM 3026 N N . PRO A 1 394 ? 38.449 -2.632 63.266 1.00 39.34 394 PRO A N 1
ATOM 3027 C CA . PRO A 1 394 ? 39.729 -2.567 62.490 1.00 39.34 394 PRO A CA 1
ATOM 3028 C C . PRO A 1 394 ? 40.019 -3.780 61.507 1.00 39.34 394 PRO A C 1
ATOM 3030 O O . PRO A 1 394 ? 39.108 -4.459 61.043 1.00 39.34 394 PRO A O 1
ATOM 3033 N N . SER A 1 395 ? 41.302 -4.053 61.166 1.00 32.47 395 SER A N 1
ATOM 3034 C CA . SER A 1 395 ? 41.924 -5.178 60.377 1.00 32.47 395 SER A CA 1
ATOM 3035 C C . SER A 1 395 ? 43.460 -5.245 60.696 1.00 32.47 395 SER A C 1
ATOM 3037 O O . SER A 1 395 ? 43.834 -4.429 61.547 1.00 32.47 395 SER A O 1
ATOM 3039 N N . PRO A 1 396 ? 44.407 -6.052 60.102 1.00 49.56 396 PRO A N 1
ATOM 3040 C CA . PRO A 1 396 ? 44.425 -7.083 59.022 1.00 49.56 396 PRO A CA 1
ATOM 3041 C C . PRO A 1 396 ? 44.945 -8.479 59.559 1.00 49.56 396 PRO A C 1
ATOM 3043 O O . PRO A 1 396 ? 44.198 -8.959 60.411 1.00 49.56 396 PRO A O 1
ATOM 3046 N N . PRO A 1 397 ? 46.120 -9.159 59.285 1.00 47.66 397 PRO A N 1
ATOM 3047 C CA . PRO A 1 397 ? 47.156 -9.205 58.196 1.00 47.66 397 PRO A CA 1
ATOM 3048 C C . PRO A 1 397 ? 47.786 -10.609 57.792 1.00 47.66 397 PRO A C 1
ATOM 3050 O O . PRO A 1 397 ? 47.564 -11.608 58.461 1.00 47.66 397 PRO A O 1
ATOM 3053 N N . HIS A 1 398 ? 48.708 -10.621 56.790 1.00 31.56 398 HIS A N 1
ATOM 3054 C CA . HIS A 1 398 ? 49.879 -11.550 56.556 1.00 31.56 398 HIS A CA 1
ATOM 3055 C C . HIS A 1 398 ? 49.697 -13.065 56.197 1.00 31.56 398 HIS A C 1
ATOM 3057 O O . HIS A 1 398 ? 48.666 -13.643 56.501 1.00 31.56 398 HIS A O 1
ATOM 3063 N N . SER A 1 399 ? 50.670 -13.812 55.609 1.00 28.56 399 SER A N 1
ATOM 3064 C CA . SER A 1 399 ? 51.855 -13.545 54.726 1.00 28.56 399 SER A CA 1
ATOM 3065 C C . SER A 1 399 ? 52.506 -14.867 54.207 1.00 28.56 399 SER A C 1
ATOM 3067 O O . SER A 1 399 ? 52.251 -15.913 54.795 1.00 28.56 399 SER A O 1
ATOM 3069 N N . GLN A 1 400 ? 53.358 -14.830 53.152 1.00 27.33 400 GLN A N 1
ATOM 3070 C CA . GLN A 1 400 ? 54.727 -15.436 53.048 1.00 27.33 400 GLN A CA 1
ATOM 3071 C C . GLN A 1 400 ? 5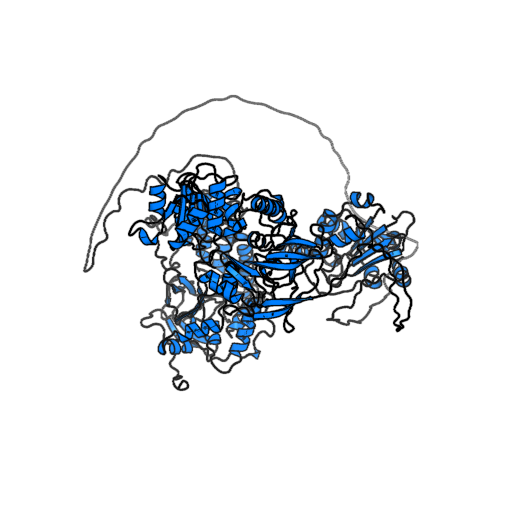5.282 -15.512 51.595 1.00 27.33 400 GLN A C 1
ATOM 3073 O O . GLN A 1 400 ? 54.566 -15.227 50.638 1.00 27.33 400 GLN A O 1
ATOM 3078 N N . THR A 1 401 ? 56.588 -15.798 51.441 1.00 25.98 401 THR A N 1
ATOM 3079 C CA . THR A 1 401 ? 57.412 -15.584 50.223 1.00 25.98 401 THR A CA 1
ATOM 3080 C C . THR A 1 401 ? 58.570 -16.594 50.082 1.00 25.98 401 THR A C 1
ATOM 3082 O O . THR A 1 401 ? 59.012 -17.152 51.085 1.00 25.98 401 THR A O 1
ATOM 3085 N N . SER A 1 402 ? 59.134 -16.780 48.872 1.00 25.33 402 SER A N 1
ATOM 3086 C CA . SER A 1 402 ? 60.596 -16.969 48.648 1.00 25.33 402 SER A CA 1
ATOM 3087 C C . SER A 1 402 ? 61.025 -17.010 47.159 1.00 25.33 402 SER A C 1
ATOM 3089 O O . SER A 1 402 ? 60.287 -17.443 46.281 1.00 25.33 402 SER A O 1
ATOM 3091 N N . HIS A 1 403 ? 62.254 -16.540 46.917 1.00 27.98 403 HIS A N 1
ATOM 3092 C CA . HIS A 1 403 ? 63.101 -16.622 45.701 1.00 27.98 403 HIS A CA 1
ATOM 3093 C C . HIS A 1 403 ? 64.299 -17.593 46.020 1.00 27.98 403 HIS A C 1
ATOM 3095 O O . HIS A 1 403 ? 64.205 -18.192 47.097 1.00 27.98 403 HIS A O 1
ATOM 3101 N N . PRO A 1 404 ? 65.418 -17.785 45.247 1.00 43.84 404 PRO A N 1
ATOM 3102 C CA . PRO A 1 404 ? 65.957 -16.976 44.125 1.00 43.84 404 PRO A CA 1
ATOM 3103 C C . PRO A 1 404 ? 66.758 -17.683 42.975 1.00 43.84 404 PRO A C 1
ATOM 3105 O O . PRO A 1 404 ? 67.035 -18.871 43.046 1.00 43.84 404 PRO A O 1
ATOM 3108 N N . ALA A 1 405 ? 67.196 -16.862 41.992 1.00 26.11 405 ALA A N 1
ATOM 3109 C CA . ALA A 1 405 ? 68.483 -16.876 41.230 1.00 26.11 405 ALA A CA 1
ATOM 3110 C C . ALA A 1 405 ? 68.900 -18.126 40.375 1.00 26.11 405 ALA A C 1
ATOM 3112 O O . ALA A 1 405 ? 68.347 -19.203 40.537 1.00 26.11 405 ALA A O 1
ATOM 3113 N N . ASP A 1 406 ? 69.834 -18.067 39.397 1.00 25.77 406 ASP A N 1
ATOM 3114 C CA . ASP A 1 406 ? 70.978 -17.137 39.222 1.00 25.77 406 ASP A CA 1
ATOM 3115 C C . ASP A 1 406 ? 71.619 -17.068 37.783 1.00 25.77 406 ASP A C 1
ATOM 3117 O O . ASP A 1 406 ? 71.273 -17.849 36.903 1.00 25.77 406 ASP A O 1
ATOM 3121 N N . VAL A 1 407 ? 72.583 -16.141 37.586 1.00 27.92 407 VAL A N 1
ATOM 3122 C CA . VAL A 1 407 ? 73.685 -16.007 36.568 1.00 27.92 407 VAL A CA 1
ATOM 3123 C C . VAL A 1 407 ? 73.418 -15.955 35.030 1.00 27.92 407 VAL A C 1
ATOM 3125 O O . VAL A 1 407 ? 73.534 -16.935 34.304 1.00 27.92 407 VAL A O 1
ATOM 3128 N N . ASN A 1 408 ? 73.211 -14.732 34.515 1.00 25.23 408 ASN A N 1
ATOM 3129 C CA . ASN A 1 408 ? 74.117 -13.876 33.689 1.00 25.23 408 ASN A CA 1
ATOM 3130 C C . ASN A 1 408 ? 75.028 -14.362 32.493 1.00 25.23 408 ASN A C 1
ATOM 3132 O O . ASN A 1 408 ? 75.801 -15.311 32.590 1.00 25.23 408 ASN A O 1
ATOM 3136 N N . THR A 1 409 ? 75.173 -13.450 31.502 1.00 26.28 409 THR A N 1
ATOM 3137 C CA . THR A 1 409 ? 76.331 -13.155 30.581 1.00 26.28 409 THR A CA 1
ATOM 3138 C C . THR A 1 409 ? 76.531 -13.834 29.191 1.00 26.28 409 THR A C 1
ATOM 3140 O O . THR A 1 409 ? 75.738 -14.661 28.758 1.00 26.28 409 THR A O 1
ATOM 3143 N N . LYS A 1 410 ? 77.516 -13.332 28.401 1.00 24.52 410 LYS A N 1
ATOM 3144 C CA . LYS A 1 410 ? 77.600 -13.327 26.909 1.00 24.52 410 LYS A CA 1
ATOM 3145 C C . LYS A 1 410 ? 78.945 -13.823 26.308 1.00 24.52 410 LYS A C 1
ATOM 3147 O O . LYS A 1 410 ? 79.992 -13.501 26.847 1.00 24.52 410 LYS A O 1
ATOM 3152 N N . MET A 1 411 ? 78.862 -14.369 25.080 1.00 23.75 411 MET A N 1
ATOM 3153 C CA . MET A 1 411 ? 79.816 -14.314 23.931 1.00 23.75 411 MET A CA 1
ATOM 3154 C C . MET A 1 411 ? 81.287 -14.792 24.052 1.00 23.75 411 MET A C 1
ATOM 3156 O O . MET A 1 411 ? 82.105 -14.143 24.696 1.00 23.75 411 MET A O 1
ATOM 3160 N N . SER A 1 412 ? 81.684 -15.752 23.197 1.00 22.48 412 SER A N 1
ATOM 3161 C CA . SER A 1 412 ? 82.704 -15.602 22.113 1.00 22.48 412 SER A CA 1
ATOM 3162 C C . SER A 1 412 ? 82.832 -16.910 21.283 1.00 22.48 412 SER A C 1
ATOM 3164 O O . SER A 1 412 ? 82.041 -17.826 21.506 1.00 22.48 412 SER A O 1
ATOM 3166 N N . LEU A 1 413 ? 83.704 -16.962 20.260 1.00 24.44 413 LEU A N 1
ATOM 3167 C CA . LEU A 1 413 ? 83.744 -17.989 19.193 1.00 24.44 413 LEU A CA 1
ATOM 3168 C C . LEU A 1 413 ? 85.069 -18.776 19.126 1.00 24.44 413 LEU A C 1
ATOM 3170 O O . LEU A 1 413 ? 86.091 -18.257 19.564 1.00 24.44 413 LEU A O 1
ATOM 3174 N N . ASP A 1 414 ? 85.000 -19.984 18.537 1.00 23.28 414 ASP A N 1
ATOM 3175 C CA . ASP A 1 414 ? 85.879 -20.583 17.488 1.00 23.28 414 ASP A CA 1
ATOM 3176 C C . ASP A 1 414 ? 85.885 -22.134 17.623 1.00 23.28 414 ASP A C 1
ATOM 3178 O O . ASP A 1 414 ? 86.042 -22.662 18.719 1.00 23.28 414 ASP A O 1
ATOM 3182 N N . ALA A 1 415 ? 85.396 -22.908 16.635 1.00 26.66 415 ALA A N 1
ATOM 3183 C CA . ALA A 1 415 ? 86.083 -23.428 15.427 1.00 26.66 415 ALA A CA 1
ATOM 3184 C C . ALA A 1 415 ? 87.076 -24.587 15.729 1.00 26.66 415 ALA A C 1
ATOM 3186 O O . ALA A 1 415 ? 87.854 -24.483 16.667 1.00 26.66 415 ALA A O 1
ATOM 3187 N N . ALA A 1 416 ? 87.162 -25.710 14.997 1.00 27.44 416 ALA A N 1
ATOM 3188 C CA . ALA A 1 416 ? 86.377 -26.333 13.903 1.00 27.44 416 ALA A CA 1
ATOM 3189 C C . ALA A 1 416 ? 86.683 -27.878 13.928 1.00 27.44 416 ALA A C 1
ATOM 3191 O O . ALA A 1 416 ? 87.205 -28.338 14.940 1.00 27.44 416 ALA A O 1
ATOM 3192 N N . ASP A 1 417 ? 86.426 -28.785 12.969 1.00 26.36 417 ASP A N 1
ATOM 3193 C CA . ASP A 1 417 ? 85.920 -28.766 11.578 1.00 26.36 417 ASP A CA 1
ATOM 3194 C C . ASP A 1 417 ? 85.357 -30.169 11.178 1.00 26.36 417 ASP A C 1
ATOM 3196 O O . ASP A 1 417 ? 85.558 -31.146 11.901 1.00 26.36 417 ASP A O 1
ATOM 3200 N N . SER A 1 418 ? 84.778 -30.287 9.971 1.00 24.17 418 SER A N 1
ATOM 3201 C CA . SER A 1 418 ? 84.464 -31.512 9.197 1.00 24.17 418 SER A CA 1
ATOM 3202 C C . SER A 1 418 ? 83.235 -32.332 9.658 1.00 24.17 418 SER A C 1
ATOM 3204 O O . SER A 1 418 ? 83.063 -32.618 10.835 1.00 24.17 418 SER A O 1
ATOM 3206 N N . MET A 1 419 ? 82.294 -32.743 8.792 1.00 25.09 419 MET A N 1
ATOM 3207 C CA . MET A 1 419 ? 82.355 -32.985 7.338 1.00 25.09 419 MET A CA 1
ATOM 3208 C C . MET A 1 419 ? 81.160 -32.393 6.541 1.00 25.09 419 MET A C 1
ATOM 3210 O O . MET A 1 419 ? 80.056 -32.923 6.619 1.00 25.09 419 MET A O 1
ATOM 3214 N N . THR A 1 420 ? 81.458 -31.408 5.675 1.00 23.06 420 THR A N 1
ATOM 3215 C CA . THR A 1 420 ? 80.988 -31.286 4.261 1.00 23.06 420 THR A CA 1
ATOM 3216 C C . THR A 1 420 ? 79.464 -31.093 3.953 1.00 23.06 420 THR A C 1
ATOM 3218 O O . THR A 1 420 ? 78.621 -31.243 4.828 1.00 23.06 420 THR A O 1
ATOM 3221 N N . PRO A 1 421 ? 79.064 -30.557 2.770 1.00 25.08 421 PRO A N 1
ATOM 3222 C CA . PRO A 1 421 ? 78.753 -29.121 2.684 1.00 25.08 421 PRO A CA 1
ATOM 3223 C C . PRO A 1 421 ? 77.349 -28.776 2.109 1.00 25.08 421 PRO A C 1
ATOM 3225 O O . PRO A 1 421 ? 76.676 -29.637 1.539 1.00 25.08 421 PRO A O 1
ATOM 3228 N N . PRO A 1 422 ? 76.901 -27.504 2.199 1.00 35.97 422 PRO A N 1
ATOM 3229 C CA . PRO A 1 422 ? 75.608 -27.050 1.669 1.00 35.97 422 PRO A CA 1
ATOM 3230 C C . PRO A 1 422 ? 75.651 -26.688 0.172 1.00 35.97 422 PRO A C 1
ATOM 3232 O O . PRO A 1 422 ? 76.723 -26.555 -0.417 1.00 35.97 422 PRO A O 1
ATOM 3235 N N . PHE A 1 423 ? 74.479 -26.417 -0.420 1.00 22.70 423 PHE A N 1
ATOM 3236 C CA . PHE A 1 423 ? 74.366 -25.754 -1.726 1.00 22.70 423 PHE A CA 1
ATOM 3237 C C . PHE A 1 423 ? 73.478 -24.503 -1.689 1.00 22.70 423 PHE A C 1
ATOM 3239 O O . PHE A 1 423 ? 72.464 -24.454 -0.994 1.00 22.70 423 PHE A O 1
ATOM 3246 N N . SER A 1 424 ? 73.897 -23.491 -2.452 1.00 24.02 424 SER A N 1
ATOM 3247 C CA . SER A 1 424 ? 73.267 -22.167 -2.575 1.00 24.02 424 SER A CA 1
ATOM 3248 C C . SER A 1 424 ? 72.298 -22.110 -3.781 1.00 24.02 424 SER A C 1
ATOM 3250 O O . SER A 1 424 ? 72.212 -23.083 -4.534 1.00 24.02 424 SER A O 1
ATOM 3252 N N . PRO A 1 425 ? 71.523 -21.026 -3.992 1.00 36.41 425 PRO A N 1
ATOM 3253 C CA . PRO A 1 425 ? 70.339 -21.080 -4.848 1.00 36.41 425 PRO A CA 1
ATOM 3254 C C . PRO A 1 425 ? 70.652 -21.019 -6.349 1.00 36.41 425 PRO A C 1
ATOM 3256 O O . PRO A 1 425 ? 71.221 -20.045 -6.834 1.00 36.41 425 PRO A O 1
ATOM 3259 N N . SER A 1 426 ? 70.167 -22.002 -7.112 1.00 26.84 426 SER A N 1
ATOM 3260 C CA . SER A 1 426 ? 69.675 -21.795 -8.488 1.00 26.84 426 SER A CA 1
ATOM 3261 C C . SER A 1 426 ? 68.972 -23.038 -9.052 1.00 26.84 426 SER A C 1
ATOM 3263 O O . SER A 1 426 ? 69.594 -24.047 -9.359 1.00 26.84 426 SER A O 1
ATOM 3265 N N . SER A 1 427 ? 67.658 -22.938 -9.256 1.00 24.38 427 SER A N 1
ATOM 3266 C CA . SER A 1 427 ? 66.944 -23.675 -10.304 1.00 24.38 427 SER A CA 1
ATOM 3267 C C . SER A 1 427 ? 65.651 -22.927 -10.620 1.00 24.38 427 SER A C 1
ATOM 3269 O O . SER A 1 427 ? 64.859 -22.642 -9.722 1.00 24.38 427 SER A O 1
ATOM 3271 N N . GLN A 1 428 ? 65.467 -22.535 -11.879 1.00 36.19 428 GLN A N 1
ATOM 3272 C CA . GLN A 1 428 ? 64.260 -21.848 -12.335 1.00 36.19 428 GLN A CA 1
ATOM 3273 C C . GLN A 1 428 ? 63.236 -22.881 -12.805 1.00 36.19 428 GLN A C 1
ATOM 3275 O O . GLN A 1 428 ? 63.564 -23.766 -13.594 1.00 36.19 428 GLN A O 1
ATOM 3280 N N . THR A 1 429 ? 61.977 -22.760 -12.386 1.00 23.00 429 THR A N 1
ATOM 3281 C CA . THR A 1 429 ? 60.866 -23.487 -13.020 1.00 23.00 429 THR A CA 1
ATOM 3282 C C . THR A 1 429 ? 59.539 -22.794 -12.709 1.00 23.00 429 THR A C 1
ATOM 3284 O O . THR A 1 429 ? 59.254 -22.502 -11.551 1.00 23.00 429 THR A O 1
ATOM 3287 N N . PRO A 1 430 ? 58.720 -22.506 -13.727 1.00 25.16 430 PRO A N 1
ATOM 3288 C CA . PRO A 1 430 ? 59.090 -21.600 -14.807 1.00 25.16 430 PRO A CA 1
ATOM 3289 C C . PRO A 1 430 ? 58.258 -20.310 -14.737 1.00 25.16 430 PRO A C 1
ATOM 3291 O O . PRO A 1 430 ? 57.145 -20.295 -14.209 1.00 25.16 430 PRO A O 1
ATOM 3294 N N . VAL A 1 431 ? 58.757 -19.223 -15.333 1.00 27.67 431 VAL A N 1
ATOM 3295 C CA . VAL A 1 431 ? 57.909 -18.054 -15.603 1.00 27.67 431 VAL A CA 1
ATOM 3296 C C . VAL A 1 431 ? 56.925 -18.441 -16.706 1.00 27.67 431 VAL A C 1
ATOM 3298 O O . VAL A 1 431 ? 57.293 -18.464 -17.879 1.00 27.67 431 VAL A O 1
ATOM 3301 N N . LEU A 1 432 ? 55.676 -18.736 -16.337 1.00 26.28 432 LEU A N 1
ATOM 3302 C CA . LEU A 1 432 ? 54.569 -18.787 -17.291 1.00 26.28 432 LEU A CA 1
ATOM 3303 C C . LEU A 1 432 ? 54.295 -17.363 -17.784 1.00 26.28 432 LEU A C 1
ATOM 3305 O O . LEU A 1 432 ? 53.527 -16.604 -17.193 1.00 26.28 432 LEU A O 1
ATOM 3309 N N . GLN A 1 433 ? 55.000 -16.990 -18.851 1.00 25.69 433 GLN A N 1
ATOM 3310 C CA . GLN A 1 433 ? 54.709 -15.787 -19.614 1.00 25.69 433 GLN A CA 1
ATOM 3311 C C . GLN A 1 433 ? 53.321 -15.907 -20.253 1.00 25.69 433 GLN A C 1
ATOM 3313 O O . GLN A 1 433 ? 52.904 -16.995 -20.638 1.00 25.69 433 GLN A O 1
ATOM 3318 N N . LYS A 1 434 ? 52.640 -14.760 -20.339 1.00 29.58 434 LYS A N 1
ATOM 3319 C CA . LYS A 1 434 ? 51.372 -14.492 -21.035 1.00 29.58 434 LYS A CA 1
ATOM 3320 C C . LYS A 1 434 ? 50.816 -15.624 -21.918 1.00 29.58 434 LYS A C 1
ATOM 3322 O O . LYS A 1 434 ? 51.257 -15.783 -23.049 1.00 29.58 434 LYS A O 1
ATOM 3327 N N . GLU A 1 435 ? 49.668 -16.144 -21.506 1.00 28.45 435 GLU A N 1
ATOM 3328 C CA . GLU A 1 435 ? 48.446 -15.917 -22.284 1.00 28.45 435 GLU A CA 1
ATOM 3329 C C . GLU A 1 435 ? 47.447 -15.197 -21.365 1.00 28.45 435 GLU A C 1
ATOM 3331 O O . GLU A 1 435 ? 47.005 -15.731 -20.349 1.00 28.45 435 GLU A O 1
ATOM 3336 N N . GLN A 1 436 ? 47.188 -13.921 -21.663 1.00 32.75 436 GLN A N 1
ATOM 3337 C CA . GLN A 1 436 ? 46.262 -13.058 -20.924 1.00 32.75 436 GLN A CA 1
ATOM 3338 C C . GLN A 1 436 ? 45.119 -12.690 -21.870 1.00 32.75 436 GLN A C 1
ATOM 3340 O O . GLN A 1 436 ? 45.045 -11.569 -22.366 1.00 32.75 436 GLN A O 1
ATOM 3345 N N . GLU A 1 437 ? 44.253 -13.660 -22.156 1.00 30.45 437 GLU A N 1
ATOM 3346 C CA . GLU A 1 437 ? 42.984 -13.375 -22.821 1.00 30.45 437 GLU A CA 1
ATOM 3347 C C . GLU A 1 437 ? 42.025 -12.732 -21.813 1.00 30.45 437 GLU A C 1
ATOM 3349 O O . GLU A 1 437 ? 41.517 -13.372 -20.888 1.00 30.45 437 GLU A O 1
ATOM 3354 N N . GLU A 1 438 ? 41.796 -11.429 -21.971 1.00 34.88 438 GLU A N 1
ATOM 3355 C CA . GLU A 1 438 ? 40.832 -10.681 -21.166 1.00 34.88 438 GLU A CA 1
ATOM 3356 C C . GLU A 1 438 ? 39.416 -10.942 -21.684 1.00 34.88 438 GLU A C 1
ATOM 3358 O O . GLU A 1 438 ? 38.860 -10.192 -22.484 1.00 34.88 438 GLU A O 1
ATOM 3363 N N . PHE A 1 439 ? 38.832 -12.054 -21.236 1.00 34.78 439 PHE A N 1
ATOM 3364 C CA . PHE A 1 439 ? 37.482 -12.446 -21.621 1.00 34.78 439 PHE A CA 1
ATOM 3365 C C . PHE A 1 439 ? 36.418 -11.597 -20.900 1.00 34.78 439 PHE A C 1
ATOM 3367 O O . PHE A 1 439 ? 35.831 -12.017 -19.897 1.00 34.78 439 PHE A O 1
ATOM 3374 N N . GLU A 1 440 ? 36.131 -10.405 -21.432 1.00 34.41 440 GLU A N 1
ATOM 3375 C CA . GLU A 1 440 ? 34.912 -9.636 -21.128 1.00 34.41 440 GLU A CA 1
ATOM 3376 C C . GLU A 1 440 ? 33.670 -10.318 -21.737 1.00 34.41 440 GLU A C 1
ATOM 3378 O O . GLU A 1 440 ? 33.000 -9.803 -22.630 1.00 34.41 440 GLU A O 1
ATOM 3383 N N . GLY A 1 441 ? 33.359 -11.523 -21.257 1.00 34.97 441 GLY A N 1
ATOM 3384 C CA . GLY A 1 441 ? 32.265 -12.340 -21.767 1.00 34.97 441 GLY A CA 1
ATOM 3385 C C . GLY A 1 441 ? 31.637 -13.234 -20.704 1.00 34.97 441 GLY A C 1
ATOM 3386 O O . GLY A 1 441 ? 32.168 -13.442 -19.610 1.00 34.97 441 GLY A O 1
ATOM 3387 N N . THR A 1 442 ? 30.465 -13.780 -21.021 1.00 38.16 442 THR A N 1
ATOM 3388 C CA . THR A 1 442 ? 29.797 -14.769 -20.168 1.00 38.16 442 THR A CA 1
ATOM 3389 C C . THR A 1 442 ? 30.498 -16.113 -20.346 1.00 38.16 442 THR A C 1
ATOM 3391 O O . THR A 1 442 ? 30.345 -16.755 -21.379 1.00 38.16 442 THR A O 1
ATOM 3394 N N . VAL A 1 443 ? 31.308 -16.526 -19.367 1.00 44.53 443 VAL A N 1
ATOM 3395 C CA . VAL A 1 443 ? 32.018 -17.813 -19.439 1.00 44.53 443 VAL A CA 1
ATOM 3396 C C . VAL A 1 443 ? 30.995 -18.947 -19.363 1.00 44.53 443 VAL A C 1
ATOM 3398 O O . VAL A 1 443 ? 30.227 -19.016 -18.399 1.00 44.53 443 VAL A O 1
ATOM 3401 N N . ASP A 1 444 ? 30.972 -19.823 -20.369 1.00 44.56 444 ASP A N 1
ATOM 3402 C CA . ASP A 1 444 ? 29.925 -20.841 -20.518 1.00 44.56 444 ASP A CA 1
ATOM 3403 C C . ASP A 1 444 ? 30.170 -22.069 -19.624 1.00 44.56 444 ASP A C 1
ATOM 3405 O O . ASP A 1 444 ? 30.502 -23.168 -20.065 1.00 44.56 444 ASP A O 1
ATOM 3409 N N . VAL A 1 445 ? 30.054 -21.857 -18.311 1.00 60.19 445 VAL A N 1
ATOM 3410 C CA . VAL A 1 445 ? 30.076 -22.929 -17.310 1.00 60.19 445 VAL A CA 1
ATOM 3411 C C . VAL A 1 445 ? 28.726 -23.630 -17.250 1.00 60.19 445 VAL A C 1
ATOM 3413 O O . VAL A 1 445 ? 27.678 -22.984 -17.180 1.00 60.19 445 VAL A O 1
ATOM 3416 N N . ASN A 1 446 ? 28.738 -24.957 -17.212 1.00 67.31 446 ASN A N 1
ATOM 3417 C CA . ASN A 1 446 ? 27.547 -25.786 -17.058 1.00 67.31 446 ASN A CA 1
ATOM 3418 C C . ASN A 1 446 ? 27.555 -26.534 -15.709 1.00 67.31 446 ASN A C 1
ATOM 3420 O O . ASN A 1 446 ? 28.521 -26.465 -14.946 1.00 67.31 446 ASN A O 1
ATOM 3424 N N . ASN A 1 447 ? 26.473 -27.254 -15.418 1.00 80.62 447 ASN A N 1
ATOM 3425 C CA . ASN A 1 447 ? 26.333 -28.085 -14.217 1.00 80.62 447 ASN A CA 1
ATOM 3426 C C . ASN A 1 447 ? 26.554 -29.579 -14.535 1.00 80.62 447 ASN A C 1
ATOM 3428 O O . ASN A 1 447 ? 26.013 -30.455 -13.862 1.00 80.62 447 ASN A O 1
ATOM 3432 N N . ASP A 1 448 ? 27.349 -29.885 -15.566 1.00 82.19 448 ASP A N 1
ATOM 3433 C CA . ASP A 1 448 ? 27.618 -31.265 -15.960 1.00 82.19 448 ASP A CA 1
ATOM 3434 C C . ASP A 1 448 ? 28.496 -31.952 -14.909 1.00 82.19 448 ASP A C 1
ATOM 3436 O O . ASP A 1 448 ? 29.467 -31.378 -14.393 1.00 82.19 448 ASP A O 1
ATOM 3440 N N . ILE A 1 449 ? 28.153 -33.201 -14.597 1.00 86.88 449 ILE A N 1
ATOM 3441 C CA . ILE A 1 449 ? 28.907 -34.044 -13.667 1.00 86.88 449 ILE A CA 1
ATOM 3442 C C . ILE A 1 449 ? 30.324 -34.249 -14.243 1.00 86.88 449 ILE A C 1
ATOM 3444 O O . ILE A 1 449 ? 30.431 -34.650 -15.405 1.00 86.88 449 ILE A O 1
ATOM 3448 N N . PRO A 1 450 ? 31.406 -33.991 -13.476 1.00 85.50 450 PRO A N 1
ATOM 3449 C CA . PRO A 1 450 ? 32.776 -34.247 -13.926 1.00 85.50 450 PRO A CA 1
ATOM 3450 C C . PRO A 1 450 ? 32.943 -35.682 -14.437 1.00 85.50 450 PRO A C 1
ATOM 3452 O O . PRO A 1 450 ? 32.474 -36.624 -13.794 1.00 85.50 450 PRO A O 1
ATOM 3455 N N . SER A 1 451 ? 33.618 -35.870 -15.575 1.00 82.00 451 SER A N 1
ATOM 3456 C CA . SER A 1 451 ? 33.860 -37.222 -16.087 1.00 82.00 451 SER A CA 1
ATOM 3457 C C . SER A 1 451 ? 34.862 -37.972 -15.203 1.00 82.00 451 SER A C 1
ATOM 3459 O O . SER A 1 451 ? 35.645 -37.359 -14.476 1.00 82.00 451 SER A O 1
ATOM 3461 N N . GLU A 1 452 ? 34.918 -39.301 -15.308 1.00 79.81 452 GLU A N 1
ATOM 3462 C CA . GLU A 1 452 ? 35.954 -40.110 -14.640 1.00 79.81 452 GLU A CA 1
ATOM 3463 C C . GLU A 1 452 ? 37.373 -39.620 -14.984 1.00 79.81 452 GLU A C 1
ATOM 3465 O O . GLU A 1 452 ? 38.251 -39.591 -14.125 1.00 79.81 452 GLU A O 1
ATOM 3470 N N . LYS A 1 453 ? 37.580 -39.138 -16.219 1.00 80.00 453 LYS A N 1
ATOM 3471 C CA . LYS A 1 453 ? 38.843 -38.547 -16.683 1.00 80.00 453 LYS A CA 1
ATOM 3472 C C . LYS A 1 453 ? 39.142 -37.189 -16.038 1.00 80.00 453 LYS A C 1
ATOM 3474 O O . LYS A 1 453 ? 40.301 -36.786 -16.014 1.00 80.00 453 LYS A O 1
ATOM 3479 N N . ASP A 1 454 ? 38.137 -36.475 -15.539 1.00 81.12 454 ASP A N 1
ATOM 3480 C CA . ASP A 1 454 ? 38.313 -35.211 -14.818 1.00 81.12 454 ASP A CA 1
ATOM 3481 C C . ASP A 1 454 ? 38.513 -35.452 -13.322 1.00 81.12 454 ASP A C 1
ATOM 3483 O O . ASP A 1 454 ? 39.427 -34.874 -12.736 1.00 81.12 454 ASP A O 1
ATOM 3487 N N . LEU A 1 455 ? 37.754 -36.384 -12.732 1.00 85.81 455 LEU A N 1
ATOM 3488 C CA . LEU A 1 455 ? 37.970 -36.846 -11.359 1.00 85.81 455 LEU A CA 1
ATOM 3489 C C . LEU A 1 455 ? 39.385 -37.422 -11.183 1.00 85.81 455 LEU A C 1
ATOM 3491 O O . LEU A 1 455 ? 40.091 -37.024 -10.261 1.00 85.81 455 LEU A O 1
ATOM 3495 N N . ALA A 1 456 ? 39.870 -38.232 -12.128 1.00 86.31 456 ALA A N 1
ATOM 3496 C CA . ALA A 1 456 ? 41.234 -38.771 -12.112 1.00 86.31 456 ALA A CA 1
ATOM 3497 C C . ALA A 1 456 ? 42.354 -37.703 -12.153 1.00 86.31 456 ALA A C 1
ATOM 3499 O O . ALA A 1 456 ? 43.478 -37.999 -11.758 1.00 86.31 456 ALA A O 1
ATOM 3500 N N . LYS A 1 457 ? 42.081 -36.460 -12.590 1.00 87.12 457 LYS A N 1
ATOM 3501 C CA . LYS A 1 457 ? 43.051 -35.342 -12.506 1.00 87.12 457 LYS A CA 1
ATOM 3502 C C . LYS A 1 457 ? 43.111 -34.720 -11.111 1.00 87.12 457 LYS A C 1
ATOM 3504 O O . LYS A 1 457 ? 44.095 -34.059 -10.788 1.00 87.12 457 LYS A O 1
ATOM 3509 N N . VAL A 1 458 ? 42.043 -34.867 -10.324 1.00 89.56 458 VAL A N 1
ATOM 3510 C CA . VAL A 1 458 ? 41.887 -34.215 -9.018 1.00 89.56 458 VAL A CA 1
ATOM 3511 C C . VAL A 1 458 ? 41.994 -35.167 -7.834 1.00 89.56 458 VAL A C 1
ATOM 3513 O O . VAL A 1 458 ? 42.269 -34.695 -6.740 1.00 89.56 458 VAL A O 1
ATOM 3516 N N . GLU A 1 459 ? 41.825 -36.479 -8.026 1.00 89.00 459 GLU A N 1
ATOM 3517 C CA . GLU A 1 459 ? 41.855 -37.484 -6.952 1.00 89.00 459 GLU A CA 1
ATOM 3518 C C . GLU A 1 459 ? 43.082 -37.365 -6.026 1.00 89.00 459 GLU A C 1
ATOM 3520 O O . GLU A 1 459 ? 42.925 -37.379 -4.803 1.00 89.00 459 GLU A O 1
ATOM 3525 N N . ASP A 1 460 ? 44.278 -37.191 -6.597 1.00 90.50 460 ASP A N 1
ATOM 3526 C CA . ASP A 1 460 ? 45.552 -37.091 -5.867 1.00 90.50 460 ASP A CA 1
ATOM 3527 C C . ASP A 1 460 ? 46.008 -35.649 -5.566 1.00 90.50 460 ASP A C 1
ATOM 3529 O O . ASP A 1 460 ? 47.101 -35.437 -5.037 1.00 90.50 460 ASP A O 1
ATOM 3533 N N . LEU A 1 461 ? 45.190 -34.634 -5.869 1.00 91.06 461 LEU A N 1
ATOM 3534 C CA . LEU A 1 461 ? 45.504 -33.257 -5.482 1.00 91.06 461 LEU A CA 1
ATOM 3535 C C . LEU A 1 461 ? 45.292 -33.054 -3.982 1.00 91.06 461 LEU A C 1
ATOM 3537 O O . LEU A 1 461 ? 44.313 -33.521 -3.409 1.00 91.06 461 LEU A O 1
ATOM 3541 N N . LEU A 1 462 ? 46.217 -32.337 -3.348 1.00 91.88 462 LEU A N 1
ATOM 3542 C CA . LEU A 1 462 ? 46.244 -32.175 -1.899 1.00 91.88 462 LEU A CA 1
ATOM 3543 C C . LEU A 1 462 ? 45.398 -30.982 -1.442 1.00 91.88 462 LEU A C 1
ATOM 3545 O O . LEU A 1 462 ? 45.607 -29.858 -1.900 1.00 91.88 462 LEU A O 1
ATOM 3549 N N . VAL A 1 463 ? 44.512 -31.220 -0.475 1.00 94.69 463 VAL A N 1
ATOM 3550 C CA . VAL A 1 463 ? 43.874 -30.174 0.337 1.00 94.69 463 VAL A CA 1
ATOM 3551 C C . VAL A 1 463 ? 44.565 -30.071 1.695 1.00 94.69 463 VAL A C 1
ATOM 3553 O O . VAL A 1 463 ? 45.022 -31.078 2.237 1.00 94.69 463 VAL A O 1
ATOM 3556 N N . LEU A 1 464 ? 44.647 -28.858 2.241 1.00 93.81 464 LEU A N 1
ATOM 3557 C CA . LEU A 1 464 ? 45.324 -28.551 3.506 1.00 93.81 464 LEU A CA 1
ATOM 3558 C C . LEU A 1 464 ? 44.302 -28.224 4.601 1.00 93.81 464 LEU A C 1
ATOM 3560 O O . LEU A 1 464 ? 43.399 -27.425 4.359 1.00 93.81 464 LEU A O 1
ATOM 3564 N N . ASP A 1 465 ? 44.435 -28.796 5.796 1.00 93.06 465 ASP A N 1
ATOM 3565 C CA . ASP A 1 465 ? 43.639 -28.380 6.964 1.00 93.06 465 ASP A CA 1
ATOM 3566 C C . ASP A 1 465 ? 44.195 -27.111 7.640 1.00 93.06 465 ASP A C 1
ATOM 3568 O O . ASP A 1 465 ? 45.177 -26.525 7.183 1.00 93.06 465 ASP A O 1
ATOM 3572 N N . ALA A 1 466 ? 43.567 -26.660 8.732 1.00 88.94 466 ALA A N 1
ATOM 3573 C CA . ALA A 1 466 ? 43.970 -25.456 9.469 1.00 88.94 466 ALA A CA 1
ATOM 3574 C C . ALA A 1 466 ? 45.394 -25.529 10.060 1.00 88.94 466 ALA A C 1
ATOM 3576 O O . ALA A 1 466 ? 46.010 -24.494 10.312 1.00 88.94 466 ALA A O 1
ATOM 3577 N N . GLN A 1 467 ? 45.921 -26.738 10.265 1.00 88.06 467 GLN A N 1
ATOM 3578 C CA . GLN A 1 467 ? 47.275 -27.018 10.739 1.00 88.06 467 GLN A CA 1
ATOM 3579 C C . GLN A 1 467 ? 48.274 -27.152 9.574 1.00 88.06 467 GLN A C 1
ATOM 3581 O O . GLN A 1 467 ? 49.476 -27.278 9.801 1.00 88.06 467 GLN A O 1
ATOM 3586 N N . GLY A 1 468 ? 47.792 -27.097 8.328 1.00 82.94 468 GLY A N 1
ATOM 3587 C CA . GLY A 1 468 ? 48.586 -27.259 7.116 1.00 82.94 468 GLY A CA 1
ATOM 3588 C C . GLY A 1 468 ? 48.877 -28.716 6.754 1.00 82.94 468 GLY A C 1
ATOM 3589 O O . GLY A 1 468 ? 49.682 -28.944 5.851 1.00 82.94 468 GLY A O 1
ATOM 3590 N N . GLN A 1 469 ? 48.249 -29.700 7.412 1.00 90.12 469 GLN A N 1
ATOM 3591 C CA . GLN A 1 469 ? 48.422 -31.104 7.040 1.00 90.12 469 GLN A CA 1
ATOM 3592 C C . GLN A 1 469 ? 47.683 -31.387 5.732 1.00 90.12 469 GLN A C 1
ATOM 3594 O O . GLN A 1 469 ? 46.526 -31.004 5.545 1.00 90.12 469 GLN A O 1
ATOM 3599 N N . SER A 1 470 ? 48.372 -32.056 4.811 1.00 87.69 470 SER A N 1
ATOM 3600 C CA . SER A 1 470 ? 47.874 -32.351 3.471 1.00 87.69 470 SER A CA 1
ATOM 3601 C C . SER A 1 470 ? 47.202 -33.718 3.389 1.00 87.69 470 SER A C 1
ATOM 3603 O O . SER A 1 470 ? 47.802 -34.707 3.809 1.00 87.69 470 SER A O 1
ATOM 3605 N N . ARG A 1 471 ? 46.037 -33.797 2.740 1.00 92.88 471 ARG A N 1
ATOM 3606 C CA . ARG A 1 471 ? 45.406 -35.067 2.335 1.00 92.88 471 ARG A CA 1
ATOM 3607 C C . ARG A 1 471 ? 44.944 -35.040 0.871 1.00 92.88 471 ARG A C 1
ATOM 3609 O O . ARG A 1 471 ? 44.507 -33.979 0.416 1.00 92.88 471 ARG A O 1
ATOM 3616 N N . PRO A 1 472 ? 45.018 -36.157 0.126 1.00 93.69 472 PRO A N 1
ATOM 3617 C CA . PRO A 1 472 ? 44.425 -36.282 -1.205 1.00 93.69 472 PRO A CA 1
ATOM 3618 C C . PRO A 1 472 ? 42.926 -35.962 -1.219 1.00 93.69 472 PRO A C 1
ATOM 3620 O O . PRO A 1 472 ? 42.172 -36.409 -0.356 1.00 93.69 472 PRO A O 1
ATOM 3623 N N . PHE A 1 473 ? 42.462 -35.240 -2.235 1.00 94.06 473 PHE A N 1
ATOM 3624 C CA . PHE A 1 473 ? 41.061 -34.847 -2.396 1.00 94.06 473 PHE A CA 1
ATOM 3625 C C . PHE A 1 473 ? 40.111 -36.056 -2.482 1.00 94.06 473 PHE A C 1
ATOM 3627 O O . PHE A 1 473 ? 38.992 -35.991 -1.972 1.00 94.06 473 PHE A O 1
ATOM 3634 N N . LYS A 1 474 ? 40.565 -37.196 -3.029 1.00 91.44 474 LYS A N 1
ATOM 3635 C CA . LYS A 1 474 ? 39.803 -38.461 -3.021 1.00 91.44 474 LYS A CA 1
ATOM 3636 C C . LYS A 1 474 ? 39.475 -38.974 -1.616 1.00 91.44 474 LYS A C 1
ATOM 3638 O O . LYS A 1 474 ? 38.450 -39.625 -1.431 1.00 91.44 474 LYS A O 1
ATOM 3643 N N . GLU A 1 475 ? 40.278 -38.646 -0.605 1.00 90.12 475 GLU A N 1
ATOM 3644 C CA . GLU A 1 475 ? 40.004 -39.035 0.784 1.00 90.12 475 GLU A CA 1
ATOM 3645 C C . GLU A 1 475 ? 38.842 -38.259 1.413 1.00 90.12 475 GLU A C 1
ATOM 3647 O O . GLU A 1 475 ? 38.381 -38.640 2.484 1.00 90.12 475 GLU A O 1
ATOM 3652 N N . LEU A 1 476 ? 38.316 -37.222 0.748 1.00 89.44 476 LEU A N 1
ATOM 3653 C CA . LEU A 1 476 ? 37.088 -36.553 1.180 1.00 89.44 476 LEU A CA 1
ATOM 3654 C C . LEU A 1 476 ? 35.811 -37.294 0.756 1.00 89.44 476 LEU A C 1
ATOM 3656 O O . LEU A 1 476 ? 34.768 -37.028 1.337 1.00 89.44 476 LEU A O 1
ATOM 3660 N N . TYR A 1 477 ? 35.853 -38.183 -0.249 1.00 89.62 477 TYR A N 1
ATOM 3661 C CA . TYR A 1 477 ? 34.635 -38.793 -0.824 1.00 89.62 477 TYR A CA 1
ATOM 3662 C C . TYR A 1 477 ? 34.737 -40.279 -1.227 1.00 89.62 477 TYR A C 1
ATOM 3664 O O . TYR A 1 477 ? 33.725 -40.868 -1.605 1.00 89.62 477 TYR A O 1
ATOM 3672 N N . LYS A 1 478 ? 35.931 -40.891 -1.179 1.00 83.19 478 LYS A N 1
ATOM 3673 C CA . LYS A 1 478 ? 36.212 -42.224 -1.759 1.00 83.19 478 LYS A CA 1
ATOM 3674 C C . LYS A 1 478 ? 37.066 -43.150 -0.868 1.00 83.19 478 LYS A C 1
ATOM 3676 O O . LYS A 1 478 ? 37.349 -44.278 -1.264 1.00 83.19 478 LYS A O 1
ATOM 3681 N N . ALA A 1 479 ? 37.489 -42.711 0.322 1.00 80.50 479 ALA A N 1
ATOM 3682 C CA . ALA A 1 479 ? 38.285 -43.539 1.241 1.00 80.50 479 ALA A CA 1
ATOM 3683 C C . ALA A 1 479 ? 37.413 -44.470 2.127 1.00 80.50 479 ALA A C 1
ATOM 3685 O O . ALA A 1 479 ? 36.263 -44.129 2.404 1.00 80.50 479 ALA A O 1
ATOM 3686 N N . PRO A 1 480 ? 37.936 -45.612 2.634 1.00 64.00 480 PRO A N 1
ATOM 3687 C CA . PRO A 1 480 ? 37.134 -46.666 3.291 1.00 64.00 480 PRO A CA 1
ATOM 3688 C C . PRO A 1 480 ? 36.405 -46.289 4.592 1.00 64.00 480 PRO A C 1
ATOM 3690 O O . PRO A 1 480 ? 35.629 -47.089 5.110 1.00 64.00 480 PRO A O 1
ATOM 3693 N N . HIS A 1 481 ? 36.678 -45.107 5.146 1.00 68.62 481 HIS A N 1
ATOM 3694 C CA . HIS A 1 481 ? 36.067 -44.591 6.377 1.00 68.62 481 HIS A CA 1
ATOM 3695 C C . HIS A 1 481 ? 35.243 -43.313 6.141 1.00 68.62 481 HIS A C 1
ATOM 3697 O O . HIS A 1 481 ? 34.827 -42.659 7.094 1.00 68.62 481 HIS A O 1
ATOM 3703 N N . VAL A 1 482 ? 35.016 -42.949 4.875 1.00 71.44 482 VAL A N 1
ATOM 3704 C CA . VAL A 1 482 ? 34.167 -41.822 4.472 1.00 71.44 482 VAL A CA 1
ATOM 3705 C C . VAL A 1 482 ? 32.718 -42.289 4.354 1.00 71.44 482 VAL A C 1
ATOM 3707 O O . VAL A 1 482 ? 32.444 -43.437 4.002 1.00 71.44 482 VAL A O 1
ATOM 3710 N N . ALA A 1 483 ? 31.774 -41.400 4.653 1.00 70.06 483 ALA A N 1
ATOM 3711 C CA . ALA A 1 483 ? 30.353 -41.696 4.554 1.00 70.06 483 ALA A CA 1
ATOM 3712 C C . ALA A 1 483 ? 29.890 -41.939 3.108 1.00 70.06 483 ALA A C 1
ATOM 3714 O O . ALA A 1 483 ? 30.425 -41.381 2.151 1.00 70.06 483 ALA A O 1
ATOM 3715 N N . SER A 1 484 ? 28.815 -42.715 2.958 1.00 78.12 484 SER A N 1
ATOM 3716 C CA . SER A 1 484 ? 28.228 -43.075 1.659 1.00 78.12 484 SER A CA 1
ATOM 3717 C C . SER A 1 484 ? 27.715 -41.887 0.835 1.00 78.12 484 SER A C 1
ATOM 3719 O O . SER A 1 484 ? 27.479 -42.055 -0.360 1.00 78.12 484 SER A O 1
ATOM 3721 N N . ARG A 1 485 ? 27.527 -40.705 1.441 1.00 90.75 485 ARG A N 1
ATOM 3722 C CA . ARG A 1 485 ? 27.165 -39.459 0.753 1.00 90.75 485 ARG A CA 1
ATOM 3723 C C . ARG A 1 485 ? 27.944 -38.268 1.323 1.00 90.75 485 ARG A C 1
ATOM 3725 O O . ARG A 1 485 ? 27.852 -37.974 2.514 1.00 90.75 485 ARG A O 1
ATOM 3732 N N . GLN A 1 486 ? 28.638 -37.543 0.451 1.00 92.75 486 GLN A N 1
ATOM 3733 C CA . GLN A 1 486 ? 29.435 -36.362 0.785 1.00 92.75 486 GLN A CA 1
ATOM 3734 C C . GLN A 1 486 ? 29.064 -35.189 -0.130 1.00 92.75 486 GLN A C 1
ATOM 3736 O O . GLN A 1 486 ? 29.112 -35.308 -1.351 1.00 92.75 486 GLN A O 1
ATOM 3741 N N . LEU A 1 487 ? 28.766 -34.031 0.455 1.00 94.81 487 LEU A N 1
ATOM 3742 C CA . LEU A 1 487 ? 28.686 -32.745 -0.231 1.00 94.81 487 LEU A CA 1
ATOM 3743 C C . LEU A 1 487 ? 29.994 -31.972 -0.011 1.00 94.81 487 LEU A C 1
ATOM 3745 O O . LEU A 1 487 ? 30.453 -31.816 1.124 1.00 94.81 487 LEU A O 1
ATOM 3749 N N . ILE A 1 488 ? 30.595 -31.476 -1.089 1.00 96.00 488 ILE A N 1
ATOM 3750 C CA . ILE A 1 488 ? 31.796 -30.636 -1.057 1.00 96.00 488 ILE A CA 1
ATOM 3751 C C . ILE A 1 488 ? 31.443 -29.254 -1.609 1.00 96.00 488 ILE A C 1
ATOM 3753 O O . ILE A 1 488 ? 30.956 -29.140 -2.733 1.00 96.00 488 ILE A O 1
ATOM 3757 N N . ILE A 1 489 ? 31.687 -28.213 -0.813 1.00 96.88 489 ILE A N 1
ATOM 3758 C CA . ILE A 1 489 ? 31.349 -26.816 -1.106 1.00 96.88 489 ILE A CA 1
ATOM 3759 C C . ILE A 1 489 ? 32.642 -26.024 -1.298 1.00 96.88 489 ILE A C 1
ATOM 3761 O O . ILE A 1 489 ? 33.393 -25.789 -0.352 1.00 96.88 489 ILE A O 1
ATOM 3765 N N . PHE A 1 490 ? 32.898 -25.577 -2.520 1.00 96.62 490 PHE A N 1
ATOM 3766 C CA . PHE A 1 490 ? 34.014 -24.700 -2.845 1.00 96.62 490 PHE A CA 1
ATOM 3767 C C . PHE A 1 490 ? 33.586 -23.241 -2.674 1.00 96.62 490 PHE A C 1
ATOM 3769 O O . PHE A 1 490 ? 32.702 -22.758 -3.383 1.00 96.62 490 PHE A O 1
ATOM 3776 N N . ILE A 1 491 ? 34.221 -22.525 -1.748 1.00 94.94 491 ILE A N 1
ATOM 3777 C CA . ILE A 1 491 ? 34.036 -21.083 -1.541 1.00 94.94 491 ILE A CA 1
ATOM 3778 C C . ILE A 1 491 ? 35.091 -20.280 -2.300 1.00 94.94 491 ILE A C 1
ATOM 3780 O O . ILE A 1 491 ? 36.202 -20.736 -2.547 1.00 94.94 491 ILE A O 1
ATOM 3784 N N . ARG A 1 492 ? 34.767 -19.028 -2.626 1.00 92.56 492 ARG A N 1
ATOM 3785 C CA . ARG A 1 492 ? 35.620 -18.176 -3.463 1.00 92.56 492 ARG A CA 1
ATOM 3786 C C . ARG A 1 492 ? 36.967 -17.843 -2.810 1.00 92.56 492 ARG A C 1
ATOM 3788 O O . ARG A 1 492 ? 38.014 -18.176 -3.346 1.00 92.56 492 ARG A O 1
ATOM 3795 N N . HIS A 1 493 ? 36.939 -17.166 -1.664 1.00 89.75 493 HIS A N 1
ATOM 3796 C CA . HIS A 1 493 ? 38.113 -16.735 -0.893 1.00 89.75 493 HIS A CA 1
ATOM 3797 C C . HIS A 1 493 ? 37.694 -16.436 0.559 1.00 89.75 493 HIS A C 1
ATOM 3799 O O . HIS A 1 493 ? 36.535 -16.091 0.806 1.00 89.75 493 HIS A O 1
ATOM 3805 N N . PHE A 1 494 ? 38.610 -16.529 1.529 1.00 88.06 494 PHE A N 1
ATOM 3806 C CA . PHE A 1 494 ? 38.273 -16.405 2.962 1.00 88.06 494 PHE A CA 1
ATOM 3807 C C . PHE A 1 494 ? 37.840 -14.982 3.393 1.00 88.06 494 PHE A C 1
ATOM 3809 O O . PHE A 1 494 ? 37.251 -14.803 4.453 1.00 88.06 494 PHE A O 1
ATOM 3816 N N . PHE A 1 495 ? 38.028 -13.968 2.545 1.00 85.25 495 PHE A N 1
ATOM 3817 C CA . PHE A 1 495 ? 37.474 -12.615 2.747 1.00 85.25 495 PHE A CA 1
ATOM 3818 C C . PHE A 1 495 ? 36.242 -12.325 1.866 1.00 85.25 495 PHE A C 1
ATOM 3820 O O . PHE A 1 495 ? 35.954 -11.175 1.549 1.00 85.25 495 PHE A O 1
ATOM 3827 N N . CYS A 1 496 ? 35.528 -13.356 1.396 1.00 85.69 496 CYS A N 1
ATOM 3828 C CA . CYS A 1 496 ? 34.336 -13.171 0.570 1.00 85.69 496 CYS A CA 1
ATOM 3829 C C . CYS A 1 496 ? 33.059 -13.119 1.418 1.00 85.69 496 CYS A C 1
ATOM 3831 O O . CYS A 1 496 ? 32.526 -14.167 1.784 1.00 85.69 496 CYS A O 1
ATOM 3833 N N . GLY A 1 497 ? 32.519 -11.920 1.659 1.00 80.12 497 GLY A N 1
ATOM 3834 C CA . GLY A 1 497 ? 31.248 -11.727 2.371 1.00 80.12 497 GLY A CA 1
ATOM 3835 C C . GLY A 1 497 ? 30.073 -12.523 1.791 1.00 80.12 497 GLY A C 1
ATOM 3836 O O . GLY A 1 497 ? 29.277 -13.066 2.551 1.00 80.12 497 GLY A O 1
ATOM 3837 N N . ASN A 1 498 ? 30.011 -12.695 0.461 1.00 82.75 498 ASN A N 1
ATOM 3838 C CA . ASN A 1 498 ? 28.989 -13.527 -0.194 1.00 82.75 498 ASN A CA 1
ATOM 3839 C C . ASN A 1 498 ? 29.068 -15.002 0.249 1.00 82.75 498 ASN A C 1
ATOM 3841 O O . ASN A 1 498 ? 28.031 -15.635 0.425 1.00 82.75 498 ASN A O 1
ATOM 3845 N N . CYS A 1 499 ? 30.280 -15.546 0.417 1.00 87.88 499 CYS A N 1
ATOM 3846 C CA . CYS A 1 499 ? 30.503 -16.918 0.886 1.00 87.88 499 CYS A CA 1
ATOM 3847 C C . CYS A 1 499 ? 30.353 -17.029 2.408 1.00 87.88 499 CYS A C 1
ATOM 3849 O O . CYS A 1 499 ? 29.827 -18.025 2.893 1.00 87.88 499 CYS A O 1
ATOM 3851 N N . GLN A 1 500 ? 30.774 -16.004 3.161 1.00 90.44 500 GLN A N 1
ATOM 3852 C CA . GLN A 1 500 ? 30.565 -15.960 4.610 1.00 90.44 500 GLN A CA 1
ATOM 3853 C C . GLN A 1 500 ? 29.067 -16.007 4.951 1.00 90.44 500 GLN A C 1
ATOM 3855 O O . GLN A 1 500 ? 28.655 -16.800 5.791 1.00 90.44 500 GLN A O 1
ATOM 3860 N N . GLU A 1 501 ? 28.244 -15.208 4.266 1.00 83.75 501 GLU A N 1
ATOM 3861 C CA . GLU A 1 501 ? 26.795 -15.165 4.496 1.00 83.75 501 GLU A CA 1
ATOM 3862 C C . GLU A 1 501 ? 26.080 -16.433 4.014 1.00 83.75 501 GLU A C 1
ATOM 3864 O O . GLU A 1 501 ? 25.158 -16.922 4.672 1.00 83.75 501 GLU A O 1
ATOM 3869 N N . TYR A 1 502 ? 26.548 -17.018 2.908 1.00 89.50 502 TYR A N 1
ATOM 3870 C CA . TYR A 1 502 ? 26.084 -18.326 2.449 1.00 89.50 502 TYR A CA 1
ATOM 3871 C C . TYR A 1 502 ? 26.327 -19.407 3.511 1.00 89.50 502 TYR A C 1
ATOM 3873 O O . TYR A 1 502 ? 25.397 -20.122 3.879 1.00 89.50 502 TYR A O 1
ATOM 3881 N N . LEU A 1 503 ? 27.534 -19.471 4.086 1.00 90.06 503 LEU A N 1
ATOM 3882 C CA . LEU A 1 503 ? 27.854 -20.435 5.142 1.00 90.06 503 LEU A CA 1
ATOM 3883 C C . LEU A 1 503 ? 27.118 -20.161 6.458 1.00 90.06 503 LEU A C 1
ATOM 3885 O O . LEU A 1 503 ? 26.690 -21.120 7.089 1.00 90.06 503 LEU A O 1
ATOM 3889 N N . ARG A 1 504 ? 26.879 -18.899 6.845 1.00 87.50 504 ARG A N 1
ATOM 3890 C CA . ARG A 1 504 ? 25.993 -18.569 7.984 1.00 87.50 504 ARG A CA 1
ATOM 3891 C C . ARG A 1 504 ? 24.566 -19.071 7.746 1.00 87.50 504 ARG A C 1
ATOM 3893 O O . ARG A 1 504 ? 23.943 -19.625 8.652 1.00 87.50 504 ARG A O 1
ATOM 3900 N N . THR A 1 505 ? 24.052 -18.932 6.524 1.00 84.31 505 THR A N 1
ATOM 3901 C CA . THR A 1 505 ? 22.718 -19.431 6.140 1.00 84.31 505 THR A CA 1
ATOM 3902 C C . THR A 1 505 ? 22.673 -20.964 6.139 1.00 84.31 505 THR A C 1
ATOM 3904 O O . THR A 1 505 ? 21.742 -21.562 6.676 1.00 84.31 505 THR A O 1
ATOM 3907 N N . LEU A 1 506 ? 23.713 -21.616 5.615 1.00 88.69 506 LEU A N 1
ATOM 3908 C CA . LEU A 1 506 ? 23.862 -23.071 5.621 1.00 88.69 506 LEU A CA 1
ATOM 3909 C C . LEU A 1 506 ? 23.945 -23.623 7.057 1.00 88.69 506 LEU A C 1
ATOM 3911 O O . LEU A 1 506 ? 23.166 -24.497 7.421 1.00 88.69 506 LEU A O 1
ATOM 3915 N N . ALA A 1 507 ? 24.828 -23.069 7.891 1.00 86.56 507 ALA A N 1
ATOM 3916 C CA . ALA A 1 507 ? 25.068 -23.479 9.277 1.00 86.56 507 ALA A CA 1
ATOM 3917 C C . ALA A 1 507 ? 23.895 -23.184 10.227 1.00 86.56 507 ALA A C 1
ATOM 3919 O O . ALA A 1 507 ? 23.701 -23.880 11.227 1.00 86.56 507 ALA A O 1
ATOM 3920 N N . SER A 1 508 ? 23.095 -22.150 9.948 1.00 83.94 508 SER A N 1
ATOM 3921 C CA . SER A 1 508 ? 21.859 -21.889 10.694 1.00 83.94 508 SER A CA 1
ATOM 3922 C C . SER A 1 508 ? 20.729 -22.836 10.283 1.00 83.94 508 SER A C 1
ATOM 3924 O O . SER A 1 508 ? 19.990 -23.276 11.163 1.00 83.94 508 SER A O 1
ATOM 3926 N N . SER A 1 509 ? 20.636 -23.201 8.998 1.00 83.00 509 SER A N 1
ATOM 3927 C CA . SER A 1 509 ? 19.575 -24.064 8.459 1.00 83.00 509 SER A CA 1
ATOM 3928 C C . SER A 1 509 ? 19.818 -25.571 8.624 1.00 83.00 509 SER A C 1
ATOM 3930 O O . SER A 1 509 ? 18.854 -26.317 8.777 1.00 83.00 509 SER A O 1
ATOM 3932 N N . ILE A 1 510 ? 21.071 -26.027 8.572 1.00 88.19 510 ILE A N 1
ATOM 3933 C CA . ILE A 1 510 ? 21.458 -27.445 8.568 1.00 88.19 510 ILE A CA 1
ATOM 3934 C C . ILE A 1 510 ? 22.394 -27.713 9.749 1.00 88.19 510 ILE A C 1
ATOM 3936 O O . ILE A 1 510 ? 23.460 -27.100 9.839 1.00 88.19 510 ILE A O 1
ATOM 3940 N N . LYS A 1 511 ? 22.030 -28.642 10.642 1.00 86.88 511 LYS A N 1
ATOM 3941 C CA . LYS A 1 511 ? 22.897 -29.099 11.739 1.00 86.88 511 LYS A CA 1
ATOM 3942 C C . LYS A 1 511 ? 23.565 -30.438 11.403 1.00 86.88 511 LYS A C 1
ATOM 3944 O O . LYS A 1 511 ? 22.980 -31.236 10.671 1.00 86.88 511 LYS A O 1
ATOM 3949 N N . PRO A 1 512 ? 24.769 -30.721 11.940 1.00 86.06 512 PRO A N 1
ATOM 3950 C CA . PRO A 1 512 ? 25.408 -32.030 11.786 1.00 86.06 512 PRO A CA 1
ATOM 3951 C C . PRO A 1 512 ? 24.507 -33.193 12.227 1.00 86.06 512 PRO A C 1
ATOM 3953 O O . PRO A 1 512 ? 24.438 -34.203 11.533 1.00 86.06 512 PRO A O 1
ATOM 3956 N N . ASP A 1 513 ? 23.754 -33.022 13.315 1.00 82.81 513 ASP A N 1
ATOM 3957 C CA . ASP A 1 513 ? 22.850 -34.052 13.842 1.00 82.81 513 ASP A CA 1
ATOM 3958 C C . ASP A 1 513 ? 21.697 -34.367 12.871 1.00 82.81 513 ASP A C 1
ATOM 3960 O O . ASP A 1 513 ? 21.382 -35.537 12.641 1.00 82.81 513 ASP A O 1
ATOM 3964 N N . ASP A 1 514 ? 21.128 -33.342 12.217 1.00 82.00 514 ASP A N 1
ATOM 3965 C CA . ASP A 1 514 ? 20.101 -33.516 11.179 1.00 82.00 514 ASP A CA 1
ATOM 3966 C C . ASP A 1 514 ? 20.637 -34.391 10.034 1.00 82.00 514 ASP A C 1
ATOM 3968 O O . ASP A 1 514 ? 19.962 -35.307 9.562 1.00 82.00 514 ASP A O 1
ATOM 3972 N N . LEU A 1 515 ? 21.876 -34.130 9.607 1.00 85.25 515 LEU A N 1
ATOM 3973 C CA . LEU A 1 515 ? 22.535 -34.829 8.504 1.00 85.25 515 LEU A CA 1
ATOM 3974 C C . LEU A 1 515 ? 22.888 -36.288 8.828 1.00 85.25 515 LEU A C 1
ATOM 3976 O O . LEU A 1 515 ? 22.883 -37.132 7.927 1.00 85.25 515 LEU A O 1
ATOM 3980 N N . LEU A 1 516 ? 23.171 -36.587 10.099 1.00 82.25 516 LEU A N 1
ATOM 3981 C CA . LEU A 1 516 ? 23.362 -37.948 10.606 1.00 82.25 516 LEU A CA 1
ATOM 3982 C C . LEU A 1 516 ? 22.031 -38.706 10.734 1.00 82.25 516 LEU A C 1
ATOM 3984 O O . LEU A 1 516 ? 22.010 -39.922 10.562 1.00 82.25 516 LEU A O 1
ATOM 3988 N N . SER A 1 517 ? 20.922 -37.999 10.989 1.00 79.00 517 SER A N 1
ATOM 3989 C CA . SER A 1 517 ? 19.574 -38.583 11.091 1.00 79.00 517 SER A CA 1
ATOM 3990 C C . SER A 1 517 ? 18.942 -38.975 9.744 1.00 79.00 517 SER A C 1
ATOM 3992 O O . SER A 1 517 ? 17.928 -39.676 9.711 1.00 79.00 517 SER A O 1
ATOM 3994 N N . LEU A 1 518 ? 19.530 -38.539 8.622 1.00 81.06 518 LEU A N 1
ATOM 3995 C CA . LEU A 1 518 ? 19.039 -38.844 7.278 1.00 81.06 518 LEU A CA 1
ATOM 3996 C C . LEU A 1 518 ? 19.056 -40.361 6.985 1.00 81.06 518 LEU A C 1
ATOM 3998 O O . LEU A 1 518 ? 20.023 -41.040 7.328 1.00 81.06 518 LEU A O 1
ATOM 4002 N N . PRO A 1 519 ? 18.087 -40.893 6.204 1.00 78.12 519 PRO A N 1
ATOM 4003 C CA . PRO A 1 519 ? 18.100 -42.284 5.716 1.00 78.12 519 PRO A CA 1
ATOM 4004 C C . PRO A 1 519 ? 19.335 -42.667 4.877 1.00 78.12 519 PRO A C 1
ATOM 4006 O O . PRO A 1 519 ? 19.529 -43.827 4.521 1.00 78.12 519 PRO A O 1
ATOM 4009 N N . THR A 1 520 ? 20.154 -41.686 4.508 1.00 80.44 520 THR A N 1
ATOM 4010 C CA . THR A 1 520 ? 21.517 -41.864 4.011 1.00 80.44 520 THR A CA 1
ATOM 4011 C C . THR A 1 520 ? 22.359 -40.776 4.678 1.00 80.44 520 THR A C 1
ATOM 4013 O O . THR A 1 520 ? 22.246 -39.615 4.264 1.00 80.44 520 THR A O 1
ATOM 4016 N N . PRO A 1 521 ? 23.149 -41.107 5.720 1.00 83.31 521 PRO A N 1
ATOM 4017 C CA . PRO A 1 521 ? 23.948 -40.131 6.448 1.00 83.31 521 PRO A CA 1
ATOM 4018 C C . PRO A 1 521 ? 24.817 -39.317 5.495 1.00 83.31 521 PRO A C 1
ATOM 4020 O O . PRO A 1 521 ? 25.533 -39.870 4.656 1.00 83.31 521 PRO A O 1
ATOM 4023 N N . THR A 1 522 ? 24.691 -37.998 5.594 1.00 88.31 522 THR A N 1
ATOM 4024 C CA . THR A 1 522 ? 25.313 -37.049 4.667 1.00 88.31 522 THR A CA 1
ATOM 4025 C C . THR A 1 522 ? 26.366 -36.237 5.399 1.00 88.31 522 THR A C 1
ATOM 4027 O O . THR A 1 522 ? 26.139 -35.799 6.519 1.00 88.31 522 THR A O 1
ATOM 4030 N N . PHE A 1 523 ? 27.511 -36.001 4.774 1.00 91.19 523 PHE A N 1
ATOM 4031 C CA . PHE A 1 523 ? 28.559 -35.155 5.345 1.00 91.19 523 PHE A CA 1
ATOM 4032 C C . PHE A 1 523 ? 28.777 -33.931 4.454 1.00 91.19 523 PHE A C 1
ATOM 4034 O O . PHE A 1 523 ? 28.583 -33.996 3.241 1.00 91.19 523 PHE A O 1
ATOM 4041 N N . ILE A 1 524 ? 29.126 -32.794 5.060 1.00 94.25 524 ILE A N 1
ATOM 4042 C CA . ILE A 1 524 ? 29.418 -31.535 4.363 1.00 94.25 524 ILE A CA 1
ATOM 4043 C C . ILE A 1 524 ? 30.873 -31.163 4.643 1.00 94.25 524 ILE A C 1
ATOM 4045 O O . ILE A 1 524 ? 31.379 -31.363 5.746 1.00 94.25 524 ILE A O 1
ATOM 4049 N N . THR A 1 525 ? 31.575 -30.641 3.643 1.00 95.00 525 THR A N 1
ATOM 4050 C CA . THR A 1 525 ? 32.961 -30.172 3.771 1.00 95.00 525 THR A CA 1
ATOM 4051 C C . THR A 1 525 ? 33.176 -28.959 2.878 1.00 95.00 525 THR A C 1
ATOM 4053 O O . THR A 1 525 ? 32.680 -28.918 1.754 1.00 95.00 525 THR A O 1
ATOM 4056 N N . VAL A 1 526 ? 33.899 -27.964 3.384 1.00 96.81 526 VAL A N 1
ATOM 4057 C CA . VAL A 1 526 ? 34.153 -26.688 2.709 1.00 96.81 526 VAL A CA 1
ATOM 4058 C C . VAL A 1 526 ? 35.606 -26.630 2.237 1.00 96.81 526 VAL A C 1
ATOM 4060 O O . VAL A 1 526 ? 36.509 -27.052 2.955 1.00 96.81 526 VAL A O 1
ATOM 4063 N N . ILE A 1 527 ? 35.858 -26.086 1.047 1.00 96.62 527 ILE A N 1
ATOM 4064 C CA . ILE A 1 527 ? 37.207 -25.859 0.508 1.00 96.62 527 ILE A CA 1
ATOM 4065 C C . ILE A 1 527 ? 37.316 -24.405 0.043 1.00 96.62 527 ILE A C 1
ATOM 4067 O O . ILE A 1 527 ? 36.478 -23.954 -0.728 1.00 96.62 527 ILE A O 1
ATOM 4071 N N . GLY A 1 528 ? 38.345 -23.669 0.472 1.00 94.44 528 GLY A N 1
ATOM 4072 C CA . GLY A 1 528 ? 38.646 -22.307 -0.002 1.00 94.44 528 GLY A CA 1
ATOM 4073 C C . GLY A 1 528 ? 39.994 -22.207 -0.722 1.00 94.44 528 GLY A C 1
ATOM 4074 O O . GLY A 1 528 ? 40.875 -23.026 -0.482 1.00 94.44 528 GLY A O 1
ATOM 4075 N N . CYS A 1 529 ? 40.193 -21.212 -1.597 1.00 89.88 529 CYS A N 1
ATOM 4076 C CA . CYS A 1 529 ? 41.492 -21.015 -2.272 1.00 89.88 529 CYS A CA 1
ATOM 4077 C C . CYS A 1 529 ? 42.489 -20.090 -1.542 1.00 89.88 529 CYS A C 1
ATOM 4079 O O . CYS A 1 529 ? 43.534 -19.733 -2.089 1.00 89.88 529 CYS A O 1
ATOM 4081 N N . GLY A 1 530 ? 42.178 -19.675 -0.311 1.00 87.94 530 GLY A N 1
ATOM 4082 C CA . GLY A 1 530 ? 43.121 -18.956 0.549 1.00 87.94 530 GLY A CA 1
ATOM 4083 C C . GLY A 1 530 ? 44.112 -19.885 1.250 1.00 87.94 530 GLY A C 1
ATOM 4084 O O . GLY A 1 530 ? 44.066 -21.101 1.094 1.00 87.94 530 GLY A O 1
ATOM 4085 N N . ARG A 1 531 ? 45.016 -19.324 2.059 1.00 87.88 531 ARG A N 1
ATOM 4086 C CA . ARG A 1 531 ? 45.972 -20.117 2.851 1.00 87.88 531 ARG A CA 1
ATOM 4087 C C . ARG A 1 531 ? 45.303 -20.781 4.065 1.00 87.88 531 ARG A C 1
ATOM 4089 O O . ARG A 1 531 ? 44.464 -20.133 4.694 1.00 87.88 531 ARG A O 1
ATOM 4096 N N . PRO A 1 532 ? 45.731 -21.997 4.462 1.00 89.69 532 PRO A N 1
ATOM 4097 C CA . PRO A 1 532 ? 45.161 -22.722 5.606 1.00 89.69 532 PRO A CA 1
ATOM 4098 C C . PRO A 1 532 ? 45.206 -21.942 6.928 1.00 89.69 532 PRO A C 1
ATOM 4100 O O . PRO A 1 532 ? 44.282 -22.041 7.728 1.00 89.69 532 PRO A O 1
ATOM 4103 N N . GLU A 1 533 ? 46.211 -21.075 7.107 1.00 88.06 533 GLU A N 1
ATOM 4104 C CA . GLU A 1 533 ? 46.354 -20.153 8.248 1.00 88.06 533 GLU A CA 1
ATOM 4105 C C . GLU A 1 533 ? 45.096 -19.309 8.557 1.00 88.06 533 GLU A C 1
ATOM 4107 O O . GLU A 1 533 ? 44.952 -18.800 9.666 1.00 88.06 533 GLU A O 1
ATOM 4112 N N . LEU A 1 534 ? 44.213 -19.096 7.572 1.00 89.12 534 LEU A N 1
ATOM 4113 C CA . LEU A 1 534 ? 42.998 -18.289 7.715 1.00 89.12 534 LEU A CA 1
ATOM 4114 C C . LEU A 1 534 ? 41.752 -19.106 8.092 1.00 89.12 534 LEU A C 1
ATOM 4116 O O . LEU A 1 534 ? 40.728 -18.508 8.420 1.00 89.12 534 LEU A O 1
ATOM 4120 N N . ILE A 1 535 ? 41.821 -20.442 8.076 1.00 91.44 535 ILE A N 1
ATOM 4121 C CA . ILE A 1 535 ? 40.676 -21.318 8.368 1.00 91.44 535 ILE A CA 1
ATOM 4122 C C . ILE A 1 535 ? 40.077 -21.064 9.768 1.00 91.44 535 ILE A C 1
ATOM 4124 O O . ILE A 1 535 ? 38.851 -20.951 9.843 1.00 91.44 535 ILE A O 1
ATOM 4128 N N . PRO A 1 536 ? 40.854 -20.899 10.864 1.00 89.94 536 PRO A N 1
ATOM 4129 C CA . PRO A 1 536 ? 40.278 -20.640 12.189 1.00 89.94 536 PRO A CA 1
ATOM 4130 C C . PRO A 1 536 ? 39.452 -19.346 12.237 1.00 89.94 536 PRO A C 1
ATOM 4132 O O . PRO A 1 536 ? 38.286 -19.375 12.620 1.00 89.94 536 PRO A O 1
ATOM 4135 N N . MET A 1 537 ? 40.016 -18.240 11.732 1.00 90.06 537 MET A N 1
ATOM 4136 C CA . MET A 1 537 ? 39.336 -16.940 11.613 1.00 90.06 537 MET A CA 1
ATOM 4137 C C . MET A 1 537 ? 38.065 -17.040 10.766 1.00 90.06 537 MET A C 1
ATOM 4139 O O . MET A 1 537 ? 37.043 -16.439 11.094 1.00 90.06 537 MET A O 1
ATOM 4143 N N . TYR A 1 538 ? 38.106 -17.815 9.681 1.00 88.88 538 TYR A N 1
ATOM 4144 C CA . TYR A 1 538 ? 36.956 -17.986 8.803 1.00 88.88 538 TYR A CA 1
ATOM 4145 C C . TYR A 1 538 ? 35.843 -18.824 9.446 1.00 88.88 538 TYR A C 1
ATOM 4147 O O . TYR A 1 538 ? 34.665 -18.496 9.306 1.00 88.88 538 TYR A O 1
ATOM 4155 N N . THR A 1 539 ? 36.213 -19.864 10.195 1.00 89.25 539 THR A N 1
ATOM 4156 C CA . THR A 1 539 ? 35.285 -20.702 10.972 1.00 89.25 539 THR A CA 1
ATOM 4157 C C . THR A 1 539 ? 34.571 -19.861 12.031 1.00 89.25 539 THR A C 1
ATOM 4159 O O . THR A 1 539 ? 33.344 -19.856 12.083 1.00 89.25 539 THR A O 1
ATOM 4162 N N . GLU A 1 540 ? 35.321 -19.062 12.794 1.00 84.12 540 GLU A N 1
ATOM 4163 C CA . GLU A 1 540 ? 34.798 -18.111 13.785 1.00 84.12 540 GLU A CA 1
ATOM 4164 C C . GLU A 1 540 ? 33.878 -17.053 13.145 1.00 84.12 540 GLU A C 1
ATOM 4166 O O . GLU A 1 540 ? 32.744 -16.864 13.577 1.00 84.12 540 GLU A O 1
ATOM 4171 N N . THR A 1 541 ? 34.311 -16.433 12.040 1.00 81.44 541 THR A N 1
ATOM 4172 C CA . THR A 1 541 ? 33.553 -15.393 11.311 1.00 81.44 541 THR A CA 1
ATOM 4173 C C . THR A 1 541 ? 32.233 -15.907 10.705 1.00 81.44 541 THR A C 1
ATOM 4175 O O . THR A 1 541 ? 31.327 -15.115 10.419 1.00 81.44 541 THR A O 1
ATOM 4178 N N . THR A 1 542 ? 32.104 -17.217 10.468 1.00 86.75 542 THR A N 1
ATOM 4179 C CA . THR A 1 542 ? 30.930 -17.830 9.813 1.00 86.75 542 THR A CA 1
ATOM 4180 C C . THR A 1 542 ? 30.072 -18.699 10.729 1.00 86.75 542 THR A C 1
ATOM 4182 O O . THR A 1 542 ? 28.932 -18.986 10.371 1.00 86.75 542 THR A O 1
ATOM 4185 N N . GLY A 1 543 ? 30.587 -19.126 11.886 1.00 86.38 543 GLY A N 1
ATOM 4186 C CA . GLY A 1 543 ? 29.933 -20.124 12.735 1.00 86.38 543 GLY A CA 1
ATOM 4187 C C . GLY A 1 543 ? 29.781 -21.494 12.057 1.00 86.38 543 GLY A C 1
ATOM 4188 O O . GLY A 1 543 ? 28.863 -22.240 12.391 1.00 86.38 543 GLY A O 1
ATOM 4189 N N . CYS A 1 544 ? 30.624 -21.806 11.065 1.00 89.69 544 CYS A N 1
ATOM 4190 C CA . CYS A 1 544 ? 30.517 -23.022 10.259 1.00 89.69 544 CYS A CA 1
ATOM 4191 C C . CYS A 1 544 ? 30.858 -24.280 11.089 1.00 89.69 544 CYS A C 1
ATOM 4193 O O . CYS A 1 544 ? 31.993 -24.397 11.549 1.00 89.69 544 CYS A O 1
ATOM 4195 N N . PRO A 1 545 ? 29.935 -25.251 11.254 1.00 89.56 545 PRO A N 1
ATOM 4196 C CA . PRO A 1 545 ? 30.185 -26.480 12.012 1.00 89.56 545 PRO A CA 1
ATOM 4197 C C . PRO A 1 545 ? 30.837 -27.590 11.167 1.00 89.56 545 PRO A C 1
ATOM 4199 O O . PRO A 1 545 ? 31.077 -28.685 11.668 1.00 89.56 545 PRO A O 1
ATOM 4202 N N . PHE A 1 546 ? 31.068 -27.345 9.874 1.00 93.81 546 PHE A N 1
ATOM 4203 C CA . PHE A 1 546 ? 31.563 -28.335 8.918 1.00 93.81 546 PHE A CA 1
ATOM 4204 C C . PHE A 1 546 ? 33.083 -28.201 8.722 1.00 93.81 546 PHE A C 1
ATOM 4206 O O . PHE A 1 546 ? 33.579 -27.071 8.709 1.00 93.81 546 PHE A O 1
ATOM 4213 N N . PRO A 1 547 ? 33.830 -29.306 8.512 1.00 93.25 547 PRO A N 1
ATOM 4214 C CA . PRO A 1 547 ? 35.261 -29.257 8.215 1.00 93.25 547 PRO A CA 1
ATOM 4215 C C . PRO A 1 547 ? 35.588 -28.320 7.048 1.00 93.25 547 PRO A C 1
ATOM 4217 O O . PRO A 1 547 ? 34.936 -28.372 6.002 1.00 93.25 547 PRO A O 1
ATOM 4220 N N . ILE A 1 548 ? 36.616 -27.486 7.223 1.00 95.81 548 ILE A N 1
ATOM 4221 C CA . ILE A 1 548 ? 37.094 -26.536 6.214 1.00 95.81 548 ILE A CA 1
ATOM 4222 C C . ILE A 1 548 ? 38.547 -26.865 5.859 1.00 95.81 548 ILE A C 1
ATOM 4224 O O . ILE A 1 548 ? 39.387 -27.009 6.746 1.00 95.81 548 ILE A O 1
ATOM 4228 N N . TYR A 1 549 ? 38.837 -26.930 4.562 1.00 96.44 549 TYR A N 1
ATOM 4229 C CA . TYR A 1 549 ? 40.172 -27.117 3.996 1.00 96.44 549 TYR A CA 1
ATOM 4230 C C . TYR A 1 549 ? 40.545 -25.977 3.031 1.00 96.44 549 TYR A C 1
ATOM 4232 O O . TYR A 1 549 ? 39.715 -25.150 2.639 1.00 96.44 549 TYR A O 1
ATOM 4240 N N . ALA A 1 550 ? 41.807 -25.953 2.614 1.00 94.44 550 ALA A N 1
ATOM 4241 C CA . ALA A 1 550 ? 42.364 -25.013 1.653 1.00 94.44 550 ALA A CA 1
ATOM 4242 C C . ALA A 1 550 ? 42.994 -25.722 0.438 1.00 94.44 550 ALA A C 1
ATOM 4244 O O . ALA A 1 550 ? 43.757 -26.672 0.602 1.00 94.44 550 ALA A O 1
ATOM 4245 N N . ASP A 1 551 ? 42.760 -25.191 -0.766 1.00 92.44 551 ASP A N 1
ATOM 4246 C CA . ASP A 1 551 ? 43.590 -25.421 -1.962 1.00 92.44 551 ASP A CA 1
ATOM 4247 C C . ASP A 1 551 ? 44.184 -24.080 -2.441 1.00 92.44 551 ASP A C 1
ATOM 4249 O O . ASP A 1 551 ? 43.610 -23.416 -3.311 1.00 92.44 551 ASP A O 1
ATOM 4253 N N . PRO A 1 552 ? 45.353 -23.667 -1.912 1.00 87.06 552 PRO A N 1
ATOM 4254 C CA . PRO A 1 552 ? 46.047 -22.465 -2.375 1.00 87.06 552 PRO A CA 1
ATOM 4255 C C . PRO A 1 552 ? 46.601 -22.589 -3.805 1.00 87.06 552 PRO A C 1
ATOM 4257 O O . PRO A 1 552 ? 47.004 -21.583 -4.388 1.00 87.06 552 PRO A O 1
ATOM 4260 N N . SER A 1 553 ? 46.668 -23.804 -4.369 1.00 86.00 553 SER A N 1
ATOM 4261 C CA . SER A 1 553 ? 47.161 -24.042 -5.733 1.00 86.00 553 SER A CA 1
ATOM 4262 C C . SER A 1 553 ? 46.097 -23.775 -6.798 1.00 86.00 553 SER A C 1
ATOM 4264 O O . SER A 1 553 ? 46.444 -23.486 -7.942 1.00 86.00 553 SER A O 1
ATOM 4266 N N . ARG A 1 554 ? 44.816 -23.856 -6.409 1.00 88.75 554 ARG A N 1
ATOM 4267 C CA . ARG A 1 554 ? 43.610 -23.768 -7.250 1.00 88.75 554 ARG A CA 1
ATOM 4268 C C . ARG A 1 554 ? 43.468 -24.848 -8.317 1.00 88.75 554 ARG A C 1
ATOM 4270 O O . ARG A 1 554 ? 42.540 -24.782 -9.119 1.00 88.75 554 ARG A O 1
ATOM 4277 N N . LYS A 1 555 ? 44.311 -25.881 -8.308 1.00 87.62 555 LYS A N 1
ATOM 4278 C CA . LYS A 1 555 ? 44.219 -26.981 -9.276 1.00 87.62 555 LYS A CA 1
ATOM 4279 C C . LYS A 1 555 ? 42.891 -27.738 -9.173 1.00 87.62 555 LYS A C 1
ATOM 4281 O O . LYS A 1 555 ? 42.411 -28.216 -10.196 1.00 87.62 555 LYS A O 1
ATOM 4286 N N . LEU A 1 556 ? 42.258 -27.794 -7.993 1.00 89.69 556 LEU A N 1
ATOM 4287 C CA . LEU A 1 556 ? 40.895 -28.329 -7.865 1.00 89.69 556 LEU A CA 1
ATOM 4288 C C . LEU A 1 556 ? 39.869 -27.444 -8.578 1.00 89.69 556 LEU A C 1
ATOM 4290 O O . LEU A 1 556 ? 38.990 -27.957 -9.262 1.00 89.69 556 LEU A O 1
ATOM 4294 N N . TYR A 1 557 ? 39.997 -26.122 -8.454 1.00 91.19 557 TYR A N 1
ATOM 4295 C CA . TYR A 1 557 ? 39.094 -25.160 -9.087 1.00 91.19 557 TYR A CA 1
ATOM 4296 C C . TYR A 1 557 ? 39.216 -25.218 -10.610 1.00 91.19 557 TYR A C 1
ATOM 4298 O O . TYR A 1 557 ? 38.217 -25.417 -11.302 1.00 91.19 557 TYR A O 1
ATOM 4306 N N . ASP A 1 558 ? 40.447 -25.135 -11.114 1.00 85.12 558 ASP A N 1
ATOM 4307 C CA . ASP A 1 558 ? 40.735 -25.128 -12.545 1.00 85.12 558 ASP A CA 1
ATOM 4308 C C . ASP A 1 558 ? 40.334 -26.464 -13.212 1.00 85.12 558 ASP A C 1
ATOM 4310 O O . ASP A 1 558 ? 39.719 -26.455 -14.278 1.00 85.12 558 ASP A O 1
ATOM 4314 N N . HIS A 1 559 ? 40.598 -27.622 -12.587 1.00 86.62 559 HIS A N 1
ATOM 4315 C CA . HIS A 1 559 ? 40.234 -28.929 -13.162 1.00 86.62 559 HIS A CA 1
ATOM 4316 C C . HIS A 1 559 ? 38.765 -29.336 -12.976 1.00 86.62 559 HIS A C 1
ATOM 4318 O O . HIS A 1 559 ? 38.254 -30.077 -13.814 1.00 86.62 559 HIS A O 1
ATOM 4324 N N . LEU A 1 560 ? 38.064 -28.858 -11.940 1.00 87.69 560 LEU A N 1
ATOM 4325 C CA . LEU A 1 560 ? 36.615 -29.073 -11.799 1.00 87.69 560 LEU A CA 1
ATOM 4326 C C . LEU A 1 560 ? 35.777 -28.066 -12.610 1.00 87.69 560 LEU A C 1
ATOM 4328 O O . LEU A 1 560 ? 34.551 -28.193 -12.641 1.00 87.69 560 LEU A O 1
ATOM 4332 N N . GLY A 1 561 ? 36.407 -27.098 -13.287 1.00 83.19 561 GLY A N 1
ATOM 4333 C CA . GLY A 1 561 ? 35.747 -26.131 -14.174 1.00 83.19 561 GLY A CA 1
ATOM 4334 C C . GLY A 1 561 ? 35.169 -24.899 -13.468 1.00 83.19 561 GLY A C 1
ATOM 4335 O O . GLY A 1 561 ? 34.248 -24.272 -13.986 1.00 83.19 561 GLY A O 1
ATOM 4336 N N . MET A 1 562 ? 35.670 -24.553 -12.280 1.00 88.00 562 MET A N 1
ATOM 4337 C CA . MET A 1 562 ? 35.283 -23.343 -11.550 1.00 88.00 562 MET A CA 1
ATOM 4338 C C . MET A 1 562 ? 36.106 -22.150 -12.052 1.00 88.00 562 MET A C 1
ATOM 4340 O O . MET A 1 562 ? 37.307 -22.045 -11.809 1.00 88.00 562 MET A O 1
ATOM 4344 N N . THR A 1 563 ? 35.457 -21.254 -12.791 1.00 78.19 563 THR A N 1
ATOM 4345 C CA . THR A 1 563 ? 36.112 -20.212 -13.597 1.00 78.19 563 THR A CA 1
ATOM 4346 C C . THR A 1 563 ? 36.448 -18.941 -12.802 1.00 78.19 563 THR A C 1
ATOM 4348 O O . THR A 1 563 ? 36.372 -18.895 -11.572 1.00 78.19 563 THR A O 1
ATOM 4351 N N . ARG A 1 564 ? 36.895 -17.885 -13.491 1.00 79.69 564 ARG A N 1
ATOM 4352 C CA . ARG A 1 564 ? 37.260 -16.600 -12.879 1.00 79.69 564 ARG A CA 1
ATOM 4353 C C . ARG A 1 564 ? 36.451 -15.493 -13.542 1.00 79.69 564 ARG A C 1
ATOM 4355 O O . ARG A 1 564 ? 36.452 -15.384 -14.762 1.00 79.69 564 ARG A O 1
ATOM 4362 N N . THR A 1 565 ? 35.745 -14.686 -12.755 1.00 68.25 565 THR A N 1
ATOM 4363 C CA . THR A 1 565 ? 34.956 -13.554 -13.259 1.00 68.25 565 THR A CA 1
ATOM 4364 C C . THR A 1 565 ? 34.752 -12.497 -12.178 1.00 68.25 565 THR A C 1
ATOM 4366 O O . THR A 1 565 ? 34.690 -12.805 -10.988 1.00 68.25 565 THR A O 1
ATOM 4369 N N . PHE A 1 566 ? 34.615 -11.241 -12.600 1.00 58.34 566 PHE A N 1
ATOM 4370 C CA . PHE A 1 566 ? 34.164 -10.142 -11.745 1.00 58.34 566 PHE A CA 1
ATOM 4371 C C . PHE A 1 566 ? 32.634 -9.998 -11.713 1.00 58.34 566 PHE A C 1
ATOM 4373 O O . PHE A 1 566 ? 32.115 -9.265 -10.873 1.00 58.34 566 PHE A O 1
ATOM 4380 N N . ASN A 1 567 ? 31.897 -10.686 -12.597 1.00 60.44 567 ASN A N 1
ATOM 4381 C CA . ASN A 1 567 ? 30.447 -10.544 -12.695 1.00 60.44 567 ASN A CA 1
ATOM 4382 C C . ASN A 1 567 ? 29.778 -10.915 -11.361 1.00 60.44 567 ASN A C 1
ATOM 4384 O O . ASN A 1 567 ? 29.890 -12.047 -10.890 1.00 60.44 567 ASN A O 1
ATOM 4388 N N . LEU A 1 568 ? 29.079 -9.952 -10.757 1.00 58.06 568 LEU A N 1
ATOM 4389 C CA . LEU A 1 568 ? 28.362 -10.121 -9.493 1.00 58.06 568 LEU A CA 1
ATOM 4390 C C . LEU A 1 568 ? 27.113 -10.995 -9.645 1.00 58.06 568 LEU A C 1
ATOM 4392 O O . LEU A 1 568 ? 26.806 -11.787 -8.757 1.00 58.06 568 LEU A O 1
ATOM 4396 N N . GLY A 1 569 ? 26.409 -10.884 -10.771 1.00 53.41 569 GLY A N 1
ATOM 4397 C CA . GLY A 1 569 ? 25.109 -11.513 -10.980 1.00 53.41 569 GLY A CA 1
ATOM 4398 C C . GLY A 1 569 ? 23.982 -10.956 -10.104 1.00 53.41 569 GLY A C 1
ATOM 4399 O O . GLY A 1 569 ? 24.154 -10.027 -9.304 1.00 53.41 569 GLY A O 1
ATOM 4400 N N . ALA A 1 570 ? 22.809 -11.571 -10.272 1.00 53.09 570 ALA A N 1
ATOM 4401 C CA . ALA A 1 570 ? 21.624 -11.313 -9.463 1.00 53.09 570 ALA A CA 1
ATOM 4402 C C . ALA A 1 570 ? 21.889 -11.539 -7.962 1.00 53.09 570 ALA A C 1
ATOM 4404 O O . ALA A 1 570 ? 22.854 -12.193 -7.564 1.00 53.09 570 ALA A O 1
ATOM 4405 N N . LYS A 1 571 ? 21.024 -10.969 -7.120 1.00 52.44 571 LYS A N 1
ATOM 4406 C CA . LYS A 1 571 ? 21.079 -11.139 -5.667 1.00 52.44 571 LYS A CA 1
ATOM 4407 C C . LYS A 1 571 ? 20.364 -12.455 -5.282 1.00 52.44 571 LYS A C 1
ATOM 4409 O O . LYS A 1 571 ? 19.158 -12.510 -5.508 1.00 52.44 571 LYS A O 1
ATOM 4414 N N . PRO A 1 572 ? 21.052 -13.466 -4.714 1.00 55.78 572 PRO A N 1
ATOM 4415 C CA . PRO A 1 572 ? 20.421 -14.707 -4.252 1.00 55.78 572 PRO A CA 1
ATOM 4416 C C . PRO A 1 572 ? 19.511 -14.478 -3.036 1.00 55.78 572 PRO A C 1
ATOM 4418 O O . PRO A 1 572 ? 19.660 -13.475 -2.323 1.00 55.78 572 PRO A O 1
ATOM 4421 N N . GLU A 1 573 ? 18.606 -15.419 -2.770 1.00 51.62 573 GLU A N 1
ATOM 4422 C CA . GLU A 1 573 ? 17.637 -15.349 -1.670 1.00 51.62 573 GLU A CA 1
ATOM 4423 C C . GLU A 1 573 ? 18.313 -15.403 -0.294 1.00 51.62 573 GLU A C 1
ATOM 4425 O O . GLU A 1 573 ? 17.859 -14.734 0.639 1.00 51.62 573 GLU A O 1
ATOM 4430 N N . TYR A 1 574 ? 19.441 -16.114 -0.170 1.00 55.84 574 TYR A N 1
ATOM 4431 C CA . TYR A 1 574 ? 20.189 -16.208 1.089 1.00 55.84 574 TYR A CA 1
ATOM 4432 C C . TYR A 1 574 ? 20.749 -14.862 1.602 1.00 55.84 574 TYR A C 1
ATOM 4434 O O . TYR A 1 574 ? 21.030 -14.729 2.791 1.00 55.84 574 TYR A O 1
ATOM 4442 N N . MET A 1 575 ? 20.888 -13.825 0.761 1.00 56.50 575 MET A N 1
ATOM 4443 C CA . MET A 1 575 ? 21.376 -12.509 1.205 1.00 56.50 575 MET A CA 1
ATOM 4444 C C . MET A 1 575 ? 20.270 -11.652 1.848 1.00 56.50 575 MET A C 1
ATOM 4446 O O . MET A 1 575 ? 19.750 -10.706 1.240 1.00 56.50 575 MET A O 1
ATOM 4450 N N . GLN A 1 576 ? 19.942 -11.906 3.114 1.00 48.81 576 GLN A N 1
ATOM 4451 C CA . GLN A 1 576 ? 19.030 -11.035 3.863 1.00 48.81 576 GLN A CA 1
ATOM 4452 C C . GLN A 1 576 ? 19.690 -9.693 4.236 1.00 48.81 576 GLN A C 1
ATOM 4454 O O . GLN A 1 576 ? 20.742 -9.650 4.856 1.00 48.81 576 GLN A O 1
ATOM 4459 N N . THR A 1 577 ? 19.033 -8.604 3.820 1.00 43.81 577 THR A N 1
ATOM 4460 C CA . THR A 1 577 ? 19.133 -7.169 4.198 1.00 43.81 577 THR A CA 1
ATOM 4461 C C . THR A 1 577 ? 20.495 -6.458 4.395 1.00 43.81 577 THR A C 1
ATOM 4463 O O . THR A 1 577 ? 20.599 -5.303 3.990 1.00 43.81 577 THR A O 1
ATOM 4466 N N . ASN A 1 578 ? 21.557 -7.077 4.913 1.00 47.00 578 ASN A N 1
ATOM 4467 C CA . ASN A 1 578 ? 22.795 -6.409 5.356 1.00 47.00 578 ASN A CA 1
ATOM 4468 C C . ASN A 1 578 ? 23.917 -6.343 4.297 1.00 47.00 578 ASN A C 1
ATOM 4470 O O . ASN A 1 578 ? 25.102 -6.391 4.622 1.00 47.00 578 ASN A O 1
ATOM 4474 N N . VAL A 1 579 ? 23.572 -6.190 3.012 1.00 43.72 579 VAL A N 1
ATOM 4475 C CA . VAL A 1 579 ? 24.551 -6.211 1.898 1.00 43.72 579 VAL A CA 1
ATOM 4476 C C . VAL A 1 579 ? 25.649 -5.156 2.066 1.00 43.72 579 VAL A C 1
ATOM 4478 O O . VAL A 1 579 ? 26.813 -5.448 1.805 1.00 43.72 579 VAL A O 1
ATOM 4481 N N . LEU A 1 580 ? 25.300 -3.948 2.521 1.00 42.88 580 LEU A N 1
ATOM 4482 C CA . LEU A 1 580 ? 26.266 -2.867 2.739 1.00 42.88 580 LEU A CA 1
ATOM 4483 C C . LEU A 1 580 ? 27.198 -3.188 3.918 1.00 42.88 580 LEU A C 1
ATOM 4485 O O . LEU A 1 580 ? 28.413 -3.168 3.752 1.00 42.88 580 LEU A O 1
ATOM 4489 N N . ILE A 1 581 ? 26.633 -3.577 5.067 1.00 43.75 581 ILE A N 1
ATOM 4490 C CA . ILE A 1 581 ? 27.380 -3.910 6.292 1.00 43.75 581 ILE A CA 1
ATOM 4491 C C . ILE A 1 581 ? 28.336 -5.082 6.048 1.00 43.75 581 ILE A C 1
ATOM 4493 O O . ILE A 1 581 ? 29.513 -4.972 6.368 1.00 43.75 581 ILE A O 1
ATOM 4497 N N . ASN A 1 582 ? 27.882 -6.169 5.422 1.00 44.03 582 ASN A N 1
ATOM 4498 C CA . ASN A 1 582 ? 28.706 -7.365 5.223 1.00 44.03 582 ASN A CA 1
ATOM 4499 C C . ASN A 1 582 ? 29.806 -7.143 4.166 1.00 44.03 582 ASN A C 1
ATOM 4501 O O . ASN A 1 582 ? 30.891 -7.726 4.255 1.00 44.03 582 ASN A O 1
ATOM 4505 N N . SER A 1 583 ? 29.552 -6.277 3.179 1.00 47.25 583 SER A N 1
ATOM 4506 C CA . SER A 1 583 ? 30.552 -5.873 2.181 1.00 47.25 583 SER A CA 1
ATOM 4507 C C . SER A 1 583 ? 31.602 -4.950 2.809 1.00 47.25 583 SER A C 1
ATOM 4509 O O . SER A 1 583 ? 32.797 -5.190 2.643 1.00 47.25 583 SER A O 1
ATOM 4511 N N . VAL A 1 584 ? 31.175 -3.964 3.609 1.00 44.47 584 VAL A N 1
ATOM 4512 C CA . VAL A 1 584 ? 32.067 -3.100 4.401 1.00 44.47 584 VAL A CA 1
ATOM 4513 C C . VAL A 1 584 ? 32.876 -3.927 5.400 1.00 44.47 584 VAL A C 1
ATOM 4515 O O . VAL A 1 584 ? 34.087 -3.781 5.420 1.00 44.47 584 VAL A O 1
ATOM 4518 N N . GLN A 1 585 ? 32.281 -4.867 6.142 1.00 49.31 585 GLN A N 1
ATOM 4519 C CA . GLN A 1 585 ? 33.012 -5.780 7.035 1.00 49.31 585 GLN A CA 1
ATOM 4520 C C . GLN A 1 585 ? 34.036 -6.649 6.293 1.00 49.31 585 GLN A C 1
ATOM 4522 O O . GLN A 1 585 ? 35.126 -6.864 6.814 1.00 49.31 585 GLN A O 1
ATOM 4527 N N . SER A 1 586 ? 33.736 -7.112 5.075 1.00 50.50 586 SER A N 1
ATOM 4528 C CA . SER A 1 586 ? 34.699 -7.873 4.259 1.00 50.50 586 SER A CA 1
ATOM 4529 C C . SER A 1 586 ? 35.897 -7.009 3.845 1.00 50.50 586 SER A C 1
ATOM 4531 O O . SER A 1 586 ? 37.045 -7.447 3.926 1.00 50.50 586 SER A O 1
ATOM 4533 N N . ILE A 1 587 ? 35.636 -5.760 3.447 1.00 52.25 587 ILE A N 1
ATOM 4534 C CA . ILE A 1 587 ? 36.665 -4.762 3.123 1.00 52.25 587 ILE A CA 1
ATOM 4535 C C . ILE A 1 587 ? 37.466 -4.398 4.383 1.00 52.25 587 ILE A C 1
ATOM 4537 O O . ILE A 1 587 ? 38.692 -4.364 4.339 1.00 52.25 587 ILE A O 1
ATOM 4541 N N . PHE A 1 588 ? 36.804 -4.220 5.527 1.00 48.25 588 PHE A N 1
ATOM 4542 C CA . PHE A 1 588 ? 37.426 -3.877 6.804 1.00 48.25 588 PHE A CA 1
ATOM 4543 C C . PHE A 1 588 ? 38.253 -5.040 7.376 1.00 48.25 588 PHE A C 1
ATOM 4545 O O . PHE A 1 588 ? 39.328 -4.791 7.909 1.00 48.25 588 PHE A O 1
ATOM 4552 N N . GLN A 1 589 ? 37.845 -6.307 7.202 1.00 56.41 589 GLN A N 1
ATOM 4553 C CA . GLN A 1 589 ? 38.696 -7.481 7.471 1.00 56.41 589 GLN A CA 1
ATOM 4554 C C . GLN A 1 589 ? 39.926 -7.508 6.547 1.00 56.41 589 GLN A C 1
ATOM 4556 O O . GLN A 1 589 ? 41.029 -7.808 7.005 1.00 56.41 589 GLN A O 1
ATOM 4561 N N . GLY A 1 590 ? 39.772 -7.158 5.266 1.00 54.19 590 GLY A N 1
ATOM 4562 C CA . GLY A 1 590 ? 40.896 -7.030 4.332 1.00 54.19 590 GLY A CA 1
ATOM 4563 C C . GLY A 1 590 ? 41.898 -5.945 4.746 1.00 54.19 590 GLY A C 1
ATOM 4564 O O . GLY A 1 590 ? 43.097 -6.209 4.812 1.00 54.19 590 GLY A O 1
ATOM 4565 N N . LEU A 1 591 ? 41.408 -4.748 5.077 1.00 50.72 591 LEU A N 1
ATOM 4566 C CA . LEU A 1 591 ? 42.229 -3.593 5.456 1.00 50.72 591 LEU A CA 1
ATOM 4567 C C . LEU A 1 591 ? 42.877 -3.767 6.839 1.00 50.72 591 LEU A C 1
ATOM 4569 O O . LEU A 1 591 ? 44.098 -3.675 6.956 1.00 50.72 591 LEU A O 1
ATOM 4573 N N . SER A 1 592 ? 42.097 -4.099 7.874 1.00 45.69 592 SER A N 1
ATOM 4574 C CA . SER A 1 592 ? 42.596 -4.242 9.257 1.00 45.69 592 SER A CA 1
ATOM 4575 C C . SER A 1 592 ? 43.593 -5.391 9.448 1.00 45.69 592 SER A C 1
ATOM 4577 O O . SER A 1 592 ? 44.363 -5.385 10.407 1.00 45.69 592 SER A O 1
ATOM 4579 N N . THR A 1 593 ? 43.636 -6.364 8.530 1.00 48.19 593 THR A N 1
ATOM 4580 C CA . THR A 1 593 ? 44.615 -7.463 8.565 1.00 48.19 593 THR A CA 1
ATOM 4581 C C . THR A 1 593 ? 45.829 -7.251 7.643 1.00 48.19 593 THR A C 1
ATOM 4583 O O . THR A 1 593 ? 46.759 -8.069 7.648 1.00 48.19 593 THR A O 1
ATOM 4586 N N . GLY A 1 594 ? 45.875 -6.139 6.896 1.00 54.75 594 GLY A N 1
ATOM 4587 C CA . GLY A 1 594 ? 47.036 -5.662 6.139 1.00 54.75 594 GLY A CA 1
ATOM 4588 C C . GLY A 1 594 ? 47.660 -6.720 5.222 1.00 54.75 594 GLY A C 1
ATOM 4589 O O . GLY A 1 594 ? 47.017 -7.254 4.318 1.00 54.75 594 GLY A O 1
ATOM 4590 N N . LYS A 1 595 ? 48.927 -7.087 5.476 1.00 50.81 595 LYS A N 1
ATOM 4591 C CA . LYS A 1 595 ? 49.668 -8.101 4.691 1.00 50.81 595 LYS A CA 1
ATOM 4592 C C . LYS A 1 595 ? 49.004 -9.496 4.660 1.00 50.81 595 LYS A C 1
ATOM 4594 O O . LYS A 1 595 ? 49.435 -10.342 3.877 1.00 50.81 595 LYS A O 1
ATOM 4599 N N . LYS A 1 596 ? 47.965 -9.762 5.467 1.00 53.16 596 LYS A N 1
ATOM 4600 C CA . LYS A 1 596 ? 47.164 -10.999 5.396 1.00 53.16 596 LYS A CA 1
ATOM 4601 C C . LYS A 1 596 ? 46.123 -10.998 4.266 1.00 53.16 596 LYS A C 1
ATOM 4603 O O . LYS A 1 596 ? 45.722 -12.088 3.869 1.00 53.16 596 LYS A O 1
ATOM 4608 N N . ALA A 1 597 ? 45.741 -9.855 3.684 1.00 57.12 597 ALA A N 1
ATOM 4609 C CA . ALA A 1 597 ? 44.780 -9.809 2.570 1.00 57.12 597 ALA A CA 1
ATOM 4610 C C . ALA A 1 597 ? 45.228 -10.677 1.373 1.00 57.12 597 ALA A C 1
ATOM 4612 O O . ALA A 1 597 ? 44.452 -11.475 0.847 1.00 57.12 597 ALA A O 1
ATOM 4613 N N . LEU A 1 598 ? 46.525 -10.633 1.038 1.00 60.50 598 LEU A N 1
ATOM 4614 C CA . LEU A 1 598 ? 47.171 -11.467 0.010 1.00 60.50 598 LEU A CA 1
ATOM 4615 C C . LEU A 1 598 ? 47.203 -12.977 0.339 1.00 60.50 598 LEU A C 1
ATOM 4617 O O . LEU A 1 598 ? 47.592 -13.783 -0.503 1.00 60.50 598 LEU A O 1
ATOM 4621 N N . LYS A 1 599 ? 46.808 -13.387 1.553 1.00 74.69 599 LYS A N 1
ATOM 4622 C CA . LYS A 1 599 ? 46.619 -14.798 1.933 1.00 74.69 599 LYS A CA 1
ATOM 4623 C C . LYS A 1 599 ? 45.177 -15.286 1.712 1.00 74.69 599 LYS A C 1
ATOM 4625 O O . LYS A 1 599 ? 44.933 -16.480 1.862 1.00 74.69 599 LYS A O 1
ATOM 4630 N N . GLY A 1 600 ? 44.234 -14.400 1.375 1.00 71.62 600 GLY A N 1
ATOM 4631 C CA . GLY A 1 600 ? 42.793 -14.685 1.347 1.00 71.62 600 GLY A CA 1
ATOM 4632 C C . GLY A 1 600 ? 42.304 -15.635 0.250 1.00 71.62 600 GLY A C 1
ATOM 4633 O O . GLY A 1 600 ? 41.301 -16.318 0.461 1.00 71.62 600 GLY A O 1
ATOM 4634 N N . GLY A 1 601 ? 42.996 -15.681 -0.891 1.00 79.94 601 GLY A N 1
ATOM 4635 C CA . GLY A 1 601 ? 42.570 -16.357 -2.126 1.00 79.94 601 GLY A CA 1
ATOM 4636 C C . GLY A 1 601 ? 42.448 -15.373 -3.299 1.00 79.94 601 GLY A C 1
ATOM 4637 O O . GLY A 1 601 ? 42.601 -14.167 -3.110 1.00 79.94 601 GLY A O 1
ATOM 4638 N N . ASP A 1 602 ? 42.191 -15.866 -4.512 1.00 79.06 602 ASP A N 1
ATOM 4639 C CA . ASP A 1 602 ? 42.018 -15.010 -5.697 1.00 79.06 602 ASP A CA 1
ATOM 4640 C C . ASP A 1 602 ? 40.607 -14.388 -5.717 1.00 79.06 602 ASP A C 1
ATOM 4642 O O . ASP A 1 602 ? 39.594 -15.081 -5.817 1.00 79.06 602 ASP A O 1
ATOM 4646 N N . PHE A 1 603 ? 40.544 -13.056 -5.662 1.00 78.62 603 PHE A N 1
ATOM 4647 C CA . PHE A 1 603 ? 39.303 -12.277 -5.676 1.00 78.62 603 PHE A CA 1
ATOM 4648 C C . PHE A 1 603 ? 38.492 -12.393 -6.980 1.00 78.62 603 PHE A C 1
ATOM 4650 O O . PHE A 1 603 ? 37.321 -12.011 -6.977 1.00 78.62 603 PHE A O 1
ATOM 4657 N N . LYS A 1 604 ? 39.052 -12.944 -8.069 1.00 77.56 604 LYS A N 1
ATOM 4658 C CA . LYS A 1 604 ? 38.328 -13.287 -9.309 1.00 77.56 604 LYS A CA 1
ATOM 4659 C C . LYS A 1 604 ? 37.749 -14.706 -9.300 1.00 77.56 604 LYS A C 1
ATOM 4661 O O . LYS A 1 604 ? 36.844 -14.986 -10.080 1.00 77.56 604 LYS A O 1
ATOM 4666 N N . GLN A 1 605 ? 38.248 -15.607 -8.452 1.00 85.56 605 GLN A N 1
ATOM 4667 C CA . GLN A 1 605 ? 37.863 -17.024 -8.446 1.00 85.56 605 GLN A CA 1
ATOM 4668 C C . GLN A 1 605 ? 36.376 -17.202 -8.116 1.00 85.56 605 GLN A C 1
ATOM 4670 O O . GLN A 1 605 ? 35.854 -16.525 -7.229 1.00 85.56 605 GLN A O 1
ATOM 4675 N N . VAL A 1 606 ? 35.677 -18.104 -8.804 1.00 87.25 606 VAL A N 1
ATOM 4676 C CA . VAL A 1 606 ? 34.347 -18.582 -8.385 1.00 87.25 606 VAL A CA 1
ATOM 4677 C C . VAL A 1 606 ? 34.449 -19.989 -7.795 1.00 87.25 606 VAL A C 1
ATOM 4679 O O . VAL A 1 606 ? 35.466 -20.659 -7.969 1.00 87.25 606 VAL A O 1
ATOM 4682 N N . GLY A 1 607 ? 33.421 -20.403 -7.059 1.00 90.06 607 GLY A N 1
ATOM 4683 C CA . GLY A 1 607 ? 33.320 -21.714 -6.420 1.00 90.06 607 GLY A CA 1
ATOM 4684 C C . GLY A 1 607 ? 32.207 -22.580 -7.019 1.00 90.06 607 GLY A C 1
ATOM 4685 O O . GLY A 1 607 ? 31.869 -22.458 -8.201 1.00 90.06 607 GLY A O 1
ATOM 4686 N N . GLY A 1 608 ? 31.611 -23.433 -6.191 1.00 93.00 608 GLY A N 1
ATOM 4687 C CA . GLY A 1 608 ? 30.551 -24.361 -6.587 1.00 93.00 608 GLY A CA 1
ATOM 4688 C C . GLY A 1 608 ? 30.311 -25.453 -5.547 1.00 93.00 608 GLY A C 1
ATOM 4689 O O . GLY A 1 608 ? 30.922 -25.455 -4.479 1.00 93.00 608 GLY A O 1
ATOM 4690 N N . GLU A 1 609 ? 29.445 -26.404 -5.867 1.00 95.19 609 GLU A N 1
ATOM 4691 C CA . GLU A 1 609 ? 29.049 -27.497 -4.984 1.00 95.19 609 GLU A CA 1
ATOM 4692 C C . GLU A 1 609 ? 29.018 -28.829 -5.739 1.00 95.19 609 GLU A C 1
ATOM 4694 O O . GLU A 1 609 ? 28.530 -28.906 -6.864 1.00 95.19 609 GLU A O 1
ATOM 4699 N N . PHE A 1 610 ? 29.516 -29.897 -5.118 1.00 94.81 610 PHE A N 1
ATOM 4700 C CA . PHE A 1 610 ? 29.580 -31.231 -5.717 1.00 94.81 610 PHE A CA 1
ATOM 4701 C C . PHE A 1 610 ? 29.093 -32.277 -4.716 1.00 94.81 610 PHE A C 1
ATOM 4703 O O . PHE A 1 610 ? 29.626 -32.376 -3.610 1.00 94.81 610 PHE A O 1
ATOM 4710 N N . LEU A 1 611 ? 28.089 -33.062 -5.105 1.00 93.88 611 LEU A N 1
ATOM 4711 C CA . LEU A 1 611 ? 27.606 -34.207 -4.340 1.00 93.88 611 LEU A CA 1
ATOM 4712 C C . LEU A 1 611 ? 28.253 -35.486 -4.872 1.00 93.88 611 LEU A C 1
ATOM 4714 O O . LEU A 1 611 ? 28.232 -35.753 -6.078 1.00 93.88 611 LEU A O 1
ATOM 4718 N N . PHE A 1 612 ? 28.781 -36.286 -3.956 1.00 92.25 612 PHE A N 1
ATOM 4719 C CA . PHE A 1 612 ? 29.320 -37.613 -4.200 1.00 92.25 612 PHE A CA 1
ATOM 4720 C C . PHE A 1 612 ? 28.504 -38.650 -3.431 1.00 92.25 612 PHE A C 1
ATOM 4722 O O . PHE A 1 612 ? 28.167 -38.444 -2.264 1.00 92.25 612 PHE A O 1
ATOM 4729 N N . GLU A 1 613 ? 28.221 -39.781 -4.070 1.00 87.94 613 GLU A N 1
ATOM 4730 C CA . GLU A 1 613 ? 27.585 -40.947 -3.464 1.00 87.94 613 GLU A CA 1
ATOM 4731 C C . GLU A 1 613 ? 28.415 -42.191 -3.792 1.00 87.94 613 GLU A C 1
ATOM 4733 O O . GLU A 1 613 ? 28.689 -42.476 -4.956 1.00 87.94 613 GLU A O 1
ATOM 4738 N N . ASN A 1 614 ? 28.838 -42.928 -2.762 1.00 85.00 614 ASN A N 1
ATOM 4739 C CA . ASN A 1 614 ? 29.674 -44.133 -2.872 1.00 85.00 614 ASN A CA 1
ATOM 4740 C C . ASN A 1 614 ? 30.948 -43.952 -3.735 1.00 85.00 614 ASN A C 1
ATOM 4742 O O . ASN A 1 614 ? 31.356 -44.864 -4.451 1.00 85.00 614 ASN A O 1
ATOM 4746 N N . GLY A 1 615 ? 31.572 -42.769 -3.686 1.00 82.12 615 GLY A N 1
ATOM 4747 C CA . GLY A 1 615 ? 32.773 -42.435 -4.463 1.00 82.12 615 GLY A CA 1
ATOM 4748 C C . GLY A 1 615 ? 32.525 -41.872 -5.870 1.00 82.12 615 GLY A C 1
ATOM 4749 O O . GLY A 1 615 ? 33.471 -41.392 -6.491 1.00 82.12 615 GLY A O 1
ATOM 4750 N N . GLU A 1 616 ? 31.285 -41.874 -6.370 1.00 85.56 616 GLU A N 1
ATOM 4751 C CA . GLU A 1 616 ? 30.916 -41.310 -7.676 1.00 85.56 616 GLU A CA 1
ATOM 4752 C C . GLU A 1 616 ? 30.253 -39.935 -7.512 1.00 85.56 616 GLU A C 1
ATOM 4754 O O . GLU A 1 616 ? 29.396 -39.760 -6.649 1.00 85.56 616 GLU A O 1
ATOM 4759 N N . CYS A 1 617 ? 30.575 -38.955 -8.362 1.00 89.69 617 CYS A N 1
ATOM 4760 C CA . CYS A 1 617 ? 29.830 -37.692 -8.374 1.00 89.69 617 CYS A CA 1
ATOM 4761 C C . CYS A 1 617 ? 28.414 -37.915 -8.950 1.00 89.69 617 CYS A C 1
ATOM 4763 O O . CYS A 1 617 ? 28.249 -38.555 -9.995 1.00 89.69 617 CYS A O 1
ATOM 4765 N N . THR A 1 618 ? 27.379 -37.418 -8.267 1.00 89.44 618 THR A N 1
ATOM 4766 C CA . THR A 1 618 ? 25.967 -37.592 -8.667 1.00 89.44 618 THR A CA 1
ATOM 4767 C C . THR A 1 618 ? 25.231 -36.288 -8.950 1.00 89.44 618 THR A C 1
ATOM 4769 O O . THR A 1 618 ? 24.230 -36.310 -9.667 1.00 89.44 618 THR A O 1
ATOM 4772 N N . TRP A 1 619 ? 25.749 -35.155 -8.475 1.00 92.62 619 TRP A N 1
ATOM 4773 C CA . TRP A 1 619 ? 25.254 -33.816 -8.794 1.00 92.62 619 TRP A CA 1
ATOM 4774 C C . TRP A 1 619 ? 26.387 -32.790 -8.682 1.00 92.62 619 TRP A C 1
ATOM 4776 O O . TRP A 1 619 ? 27.267 -32.924 -7.831 1.00 92.62 619 TRP A O 1
ATOM 4786 N N . ALA A 1 620 ? 26.359 -31.765 -9.533 1.00 90.25 620 ALA A N 1
ATOM 4787 C CA . ALA A 1 620 ? 27.334 -30.681 -9.552 1.00 90.25 620 ALA A CA 1
ATOM 4788 C C . ALA A 1 620 ? 26.643 -29.335 -9.812 1.00 90.25 620 ALA A C 1
ATOM 4790 O O . ALA A 1 620 ? 25.696 -29.250 -10.595 1.00 90.25 620 ALA A O 1
ATOM 4791 N N . HIS A 1 621 ? 27.163 -28.276 -9.201 1.00 91.38 621 HIS A N 1
ATOM 4792 C CA . HIS A 1 621 ? 26.789 -26.889 -9.447 1.00 91.38 621 HIS A CA 1
ATOM 4793 C C . HIS A 1 621 ? 28.041 -26.022 -9.523 1.00 91.38 621 HIS A C 1
ATOM 4795 O O . HIS A 1 621 ? 28.934 -26.137 -8.685 1.00 91.38 621 HIS A O 1
ATOM 4801 N N . ARG A 1 622 ? 28.120 -25.142 -10.525 1.00 89.94 622 ARG A N 1
ATOM 4802 C CA . ARG A 1 622 ? 29.248 -24.215 -10.704 1.00 89.94 622 ARG A CA 1
ATOM 4803 C C . ARG A 1 622 ? 28.753 -22.779 -10.649 1.00 89.94 622 ARG A C 1
ATOM 4805 O O . ARG A 1 622 ? 27.835 -22.399 -11.377 1.00 89.94 622 ARG A O 1
ATOM 4812 N N . MET A 1 623 ? 29.380 -21.959 -9.807 1.00 87.62 623 MET A N 1
ATOM 4813 C CA . MET A 1 623 ? 29.011 -20.552 -9.674 1.00 87.62 623 MET A CA 1
ATOM 4814 C C . MET A 1 623 ? 29.279 -19.804 -10.990 1.00 87.62 623 MET A C 1
ATOM 4816 O O . MET A 1 623 ? 30.428 -19.586 -11.358 1.00 87.62 623 MET A O 1
ATOM 4820 N N . LYS A 1 624 ? 28.234 -19.342 -11.688 1.00 79.25 624 LYS A N 1
ATOM 4821 C CA . LYS A 1 624 ? 28.398 -18.531 -12.917 1.00 79.25 624 LYS A CA 1
ATOM 4822 C C . LYS A 1 624 ? 28.869 -17.091 -12.647 1.00 79.25 624 LYS A C 1
ATOM 4824 O O . LYS A 1 624 ? 29.245 -16.373 -13.569 1.00 79.25 624 LYS A O 1
ATOM 4829 N N . THR A 1 625 ? 28.785 -16.647 -11.393 1.00 78.25 625 THR A N 1
ATOM 4830 C CA . THR A 1 625 ? 29.022 -15.271 -10.929 1.00 78.25 625 THR A CA 1
ATOM 4831 C C . THR A 1 625 ? 29.587 -15.293 -9.508 1.00 78.25 625 THR A C 1
ATOM 4833 O O . THR A 1 625 ? 29.497 -16.306 -8.815 1.00 78.25 625 THR A O 1
ATOM 4836 N N . THR A 1 626 ? 30.102 -14.171 -9.003 1.00 73.56 626 THR A N 1
ATOM 4837 C CA . THR A 1 626 ? 30.683 -14.084 -7.646 1.00 73.56 626 THR A CA 1
ATOM 4838 C C . THR A 1 626 ? 29.662 -14.198 -6.497 1.00 73.56 626 THR A C 1
ATOM 4840 O O . THR A 1 626 ? 30.050 -14.157 -5.325 1.00 73.56 626 THR A O 1
ATOM 4843 N N . ARG A 1 627 ? 28.371 -14.381 -6.818 1.00 75.31 627 ARG A N 1
ATOM 4844 C CA . ARG A 1 627 ? 27.256 -14.677 -5.895 1.00 75.31 627 ARG A CA 1
ATOM 4845 C C . ARG A 1 627 ? 26.557 -16.019 -6.164 1.00 75.31 627 ARG A C 1
ATOM 4847 O O . ARG A 1 627 ? 25.701 -16.408 -5.384 1.00 75.31 627 ARG A O 1
ATOM 4854 N N . GLY A 1 628 ? 26.873 -16.710 -7.259 1.00 80.12 628 GLY A N 1
ATOM 4855 C CA . GLY A 1 628 ? 26.055 -17.803 -7.803 1.00 80.12 628 GLY A CA 1
ATOM 4856 C C . GLY A 1 628 ? 26.163 -19.167 -7.108 1.00 80.12 628 GLY A C 1
ATOM 4857 O O . GLY A 1 628 ? 26.214 -20.167 -7.820 1.00 80.12 628 GLY A O 1
ATOM 4858 N N . HIS A 1 629 ? 26.245 -19.226 -5.774 1.00 89.62 629 HIS A N 1
ATOM 4859 C CA . HIS A 1 629 ? 26.156 -20.488 -5.018 1.00 89.62 629 HIS A CA 1
ATOM 4860 C C . HIS A 1 629 ? 24.782 -21.150 -5.230 1.00 89.62 629 HIS A C 1
ATOM 4862 O O . HIS A 1 629 ? 23.815 -20.466 -5.574 1.00 89.62 629 HIS A O 1
ATOM 4868 N N . ALA A 1 630 ? 24.686 -22.468 -5.041 1.00 86.75 630 ALA A N 1
ATOM 4869 C CA . ALA A 1 630 ? 23.386 -23.139 -4.997 1.00 86.75 630 ALA A CA 1
ATOM 4870 C C . ALA A 1 630 ? 22.552 -22.621 -3.807 1.00 86.75 630 ALA A C 1
ATOM 4872 O O . ALA A 1 630 ? 23.092 -22.373 -2.732 1.00 86.75 630 ALA A O 1
ATOM 4873 N N . GLU A 1 631 ? 21.236 -22.451 -3.963 1.00 85.38 631 GLU A N 1
ATOM 4874 C CA . GLU A 1 631 ? 20.407 -21.976 -2.847 1.00 85.38 631 GLU A CA 1
ATOM 4875 C C . GLU A 1 631 ? 20.329 -23.032 -1.736 1.00 85.38 631 GLU A C 1
ATOM 4877 O O . GLU A 1 631 ? 20.139 -24.225 -1.989 1.00 85.38 631 GLU A O 1
ATOM 4882 N N . VAL A 1 632 ? 20.423 -22.594 -0.475 1.00 86.38 632 VAL A N 1
ATOM 4883 C CA . VAL A 1 632 ? 20.427 -23.497 0.696 1.00 86.38 632 VAL A CA 1
ATOM 4884 C C . VAL A 1 632 ? 19.158 -24.359 0.744 1.00 86.38 632 VAL A C 1
ATOM 4886 O O . VAL A 1 632 ? 19.208 -25.520 1.147 1.00 86.38 632 VAL A O 1
ATOM 4889 N N . SER A 1 633 ? 18.026 -23.830 0.271 1.00 80.69 633 SER A N 1
ATOM 4890 C CA . SER A 1 633 ? 16.763 -24.565 0.156 1.00 80.69 633 SER A CA 1
ATOM 4891 C C . SER A 1 633 ? 16.812 -25.704 -0.872 1.00 80.69 633 SER A C 1
ATOM 4893 O O . SER A 1 633 ? 16.147 -26.718 -0.678 1.00 80.69 633 SER A O 1
ATOM 4895 N N . ASP A 1 634 ? 17.612 -25.596 -1.934 1.00 83.19 634 ASP A N 1
ATOM 4896 C CA . ASP A 1 634 ? 17.807 -26.676 -2.907 1.00 83.19 634 ASP A CA 1
ATOM 4897 C C . ASP A 1 634 ? 18.834 -27.703 -2.420 1.00 83.19 634 ASP A C 1
ATOM 4899 O O . ASP A 1 634 ? 18.624 -28.900 -2.614 1.00 83.19 634 ASP A O 1
ATOM 4903 N N . ILE A 1 635 ? 19.868 -27.277 -1.683 1.00 88.19 635 ILE A N 1
ATOM 4904 C CA . ILE A 1 635 ? 20.791 -28.190 -0.987 1.00 88.19 635 ILE A CA 1
ATOM 4905 C C . ILE A 1 635 ? 20.038 -29.084 0.016 1.00 88.19 635 ILE A C 1
ATOM 4907 O O . ILE A 1 635 ? 20.257 -30.296 0.039 1.00 88.19 635 ILE A O 1
ATOM 4911 N N . ARG A 1 636 ? 19.094 -28.532 0.795 1.00 87.00 636 ARG A N 1
ATOM 4912 C CA . ARG A 1 636 ? 18.248 -29.312 1.723 1.00 87.00 636 ARG A CA 1
ATOM 4913 C C . ARG A 1 636 ? 17.399 -30.375 1.017 1.00 87.00 636 ARG A C 1
ATOM 4915 O O . ARG A 1 636 ? 17.349 -31.516 1.482 1.00 87.00 636 ARG A O 1
ATOM 4922 N N . LYS A 1 637 ? 16.759 -30.024 -0.106 1.00 82.81 637 LYS A N 1
ATOM 4923 C CA . LYS A 1 637 ? 15.983 -30.963 -0.943 1.00 82.81 637 LYS A CA 1
ATOM 4924 C C . LYS A 1 637 ? 16.882 -32.046 -1.543 1.00 82.81 637 LYS A C 1
ATOM 4926 O O . LYS A 1 637 ? 16.534 -33.220 -1.491 1.00 82.81 637 LYS A O 1
ATOM 4931 N N . LEU A 1 638 ? 18.046 -31.658 -2.070 1.00 84.50 638 LEU A N 1
ATOM 4932 C CA . LEU A 1 638 ? 19.017 -32.550 -2.711 1.00 84.50 638 LEU A CA 1
ATOM 4933 C C . LEU A 1 638 ? 19.482 -33.672 -1.771 1.00 84.50 638 LEU A C 1
ATOM 4935 O O . LEU A 1 638 ? 19.541 -34.829 -2.185 1.00 84.50 638 LEU A O 1
ATOM 4939 N N . ILE A 1 639 ? 19.790 -33.340 -0.514 1.00 85.88 639 ILE A N 1
ATOM 4940 C CA . ILE A 1 639 ? 20.269 -34.317 0.479 1.00 85.88 639 ILE A CA 1
ATOM 4941 C C . ILE A 1 639 ? 19.130 -35.024 1.239 1.00 85.88 639 ILE A C 1
ATOM 4943 O O . ILE A 1 639 ? 19.360 -36.076 1.836 1.00 85.88 639 ILE A O 1
ATOM 4947 N N . GLY A 1 640 ? 17.898 -34.506 1.152 1.00 81.38 640 GLY A N 1
ATOM 4948 C CA . GLY A 1 640 ? 16.669 -35.153 1.631 1.00 81.38 640 GLY A CA 1
ATOM 4949 C C . GLY A 1 640 ? 16.111 -34.645 2.967 1.00 81.38 640 GLY A C 1
ATOM 4950 O O . GLY A 1 640 ? 15.179 -35.255 3.491 1.00 81.38 640 GLY A O 1
ATOM 4951 N N . LEU A 1 641 ? 16.627 -33.536 3.515 1.00 79.31 641 LEU A N 1
ATOM 4952 C CA . LEU A 1 641 ? 16.171 -32.971 4.801 1.00 79.31 641 LEU A CA 1
ATOM 4953 C C . LEU A 1 641 ? 14.712 -32.490 4.769 1.00 79.31 641 LEU A C 1
ATOM 4955 O O . LEU A 1 641 ? 14.036 -32.508 5.793 1.00 79.31 641 LEU A O 1
ATOM 4959 N N . ASP A 1 642 ? 14.214 -32.098 3.595 1.00 74.00 642 ASP A N 1
ATOM 4960 C CA . ASP A 1 642 ? 12.838 -31.620 3.406 1.00 74.00 642 ASP A CA 1
ATOM 4961 C C . ASP A 1 642 ? 11.880 -32.744 2.944 1.00 74.00 642 ASP A C 1
ATOM 4963 O O . ASP A 1 642 ? 10.881 -32.497 2.270 1.00 74.00 642 ASP A O 1
ATOM 4967 N N . GLY A 1 643 ? 12.200 -34.009 3.252 1.00 55.31 643 GLY A N 1
ATOM 4968 C CA . GLY A 1 643 ? 11.325 -35.174 3.039 1.00 55.31 643 GLY A CA 1
ATOM 4969 C C . GLY A 1 643 ? 11.159 -35.646 1.587 1.00 55.31 643 GLY A C 1
ATOM 4970 O O . GLY A 1 643 ? 10.439 -36.612 1.328 1.00 55.31 643 GLY A O 1
ATOM 4971 N N . SER A 1 644 ? 11.826 -35.004 0.627 1.00 43.72 644 SER A N 1
ATOM 4972 C CA . SER A 1 644 ? 11.841 -35.421 -0.780 1.00 43.72 644 SER A CA 1
ATOM 4973 C C . SER A 1 644 ? 12.943 -36.455 -1.047 1.00 43.72 644 SER A C 1
ATOM 4975 O O . SER A 1 644 ? 14.060 -36.348 -0.546 1.00 43.72 644 SER A O 1
ATOM 4977 N N . ARG A 1 645 ? 12.639 -37.484 -1.853 1.00 35.22 645 ARG A N 1
ATOM 4978 C CA . ARG A 1 645 ? 13.671 -38.396 -2.378 1.00 35.22 645 ARG A CA 1
ATOM 4979 C C . ARG A 1 645 ? 14.495 -37.680 -3.461 1.00 35.22 645 ARG A C 1
ATOM 4981 O O . ARG A 1 645 ? 13.885 -36.993 -4.284 1.00 35.22 645 ARG A O 1
ATOM 4988 N N . PRO A 1 646 ? 15.822 -37.903 -3.540 1.00 36.16 646 PRO A N 1
ATOM 4989 C CA . PRO A 1 646 ? 16.642 -37.374 -4.626 1.00 36.16 646 PRO A CA 1
ATOM 4990 C C . PRO A 1 646 ? 16.140 -37.823 -6.013 1.00 36.16 646 PRO A C 1
ATOM 4992 O O . PRO A 1 646 ? 15.605 -38.932 -6.147 1.00 36.16 646 PRO A O 1
ATOM 4995 N N . PRO A 1 647 ? 16.311 -36.999 -7.064 1.00 33.00 647 PRO A N 1
ATOM 4996 C CA . PRO A 1 647 ? 15.905 -37.358 -8.417 1.00 33.00 647 PRO A CA 1
ATOM 4997 C C . PRO A 1 647 ? 16.765 -38.517 -8.964 1.00 33.00 647 PRO A C 1
ATOM 4999 O O . PRO A 1 647 ? 17.989 -38.490 -8.833 1.00 33.00 647 PRO A O 1
ATOM 5002 N N . PRO A 1 648 ? 16.171 -39.536 -9.614 1.00 30.70 648 PRO A N 1
ATOM 5003 C CA . PRO A 1 648 ? 16.929 -40.670 -10.133 1.00 30.70 648 PRO A CA 1
ATOM 5004 C C . PRO A 1 648 ? 17.816 -40.271 -11.322 1.00 30.70 648 PRO A C 1
ATOM 5006 O O . PRO A 1 648 ? 17.384 -39.540 -12.218 1.00 30.70 648 PRO A O 1
ATOM 5009 N N . ARG A 1 649 ? 19.040 -40.820 -11.356 1.00 33.72 649 ARG A N 1
ATOM 5010 C CA . ARG A 1 649 ? 20.045 -40.629 -12.418 1.00 33.72 649 ARG A CA 1
ATOM 5011 C C . ARG A 1 649 ? 19.433 -40.725 -13.825 1.00 33.72 649 ARG A C 1
ATOM 5013 O O . ARG A 1 649 ? 19.043 -41.803 -14.270 1.00 33.72 649 ARG A O 1
ATOM 5020 N N . ARG A 1 650 ? 19.446 -39.615 -14.571 1.00 29.33 650 ARG A N 1
ATOM 5021 C CA . ARG A 1 650 ? 19.215 -39.591 -16.025 1.00 29.33 650 ARG A CA 1
ATOM 5022 C C . ARG A 1 650 ? 20.513 -39.256 -16.751 1.00 29.33 650 ARG A C 1
ATOM 5024 O O . ARG A 1 650 ? 20.893 -38.092 -16.811 1.00 29.33 650 ARG A O 1
ATOM 5031 N N . LYS A 1 651 ? 21.150 -40.263 -17.359 1.00 26.34 651 LYS A N 1
ATOM 5032 C CA . LYS A 1 651 ? 22.166 -40.022 -18.394 1.00 26.34 651 LYS A CA 1
ATOM 5033 C C . LYS A 1 651 ? 21.499 -39.287 -19.560 1.00 26.34 651 LYS A C 1
ATOM 5035 O O . LYS A 1 651 ? 20.585 -39.831 -20.175 1.00 26.34 651 LYS A O 1
ATOM 5040 N N . TRP A 1 652 ? 21.946 -38.069 -19.854 1.00 25.73 652 TRP A N 1
ATOM 5041 C CA . TRP A 1 652 ? 21.653 -37.409 -21.124 1.00 25.73 652 TRP A CA 1
ATOM 5042 C C . TRP A 1 652 ? 22.717 -37.843 -22.131 1.00 25.73 652 TRP A C 1
ATOM 5044 O O . TRP A 1 652 ? 23.856 -37.394 -22.075 1.00 25.73 652 TRP A O 1
ATOM 5054 N N . SER A 1 653 ? 22.347 -38.735 -23.043 1.00 28.50 653 SER A N 1
ATOM 5055 C CA . SER A 1 653 ? 23.088 -38.971 -24.281 1.00 28.50 653 SER A CA 1
ATOM 5056 C C . SER A 1 653 ? 22.300 -38.351 -25.427 1.00 28.50 653 SER A C 1
ATOM 5058 O O . SER A 1 653 ? 21.098 -38.604 -25.543 1.00 28.50 653 SER A O 1
ATOM 5060 N N . HIS A 1 654 ? 22.960 -37.568 -26.276 1.00 28.81 654 HIS A N 1
ATOM 5061 C CA . HIS A 1 654 ? 22.373 -37.144 -27.543 1.00 28.81 654 HIS A CA 1
ATOM 5062 C C . HIS A 1 654 ? 22.034 -38.373 -28.391 1.00 28.81 654 HIS A C 1
ATOM 5064 O O . HIS A 1 654 ? 22.911 -39.202 -28.612 1.00 28.81 654 HIS A O 1
ATOM 5070 N N . ASP A 1 655 ? 20.821 -38.431 -28.941 1.00 26.03 655 ASP A N 1
ATOM 5071 C CA . ASP A 1 655 ? 20.683 -38.669 -30.379 1.00 26.03 655 ASP A CA 1
ATOM 5072 C C . ASP A 1 655 ? 19.316 -38.201 -30.905 1.00 26.03 655 ASP A C 1
ATOM 5074 O O . ASP A 1 655 ? 18.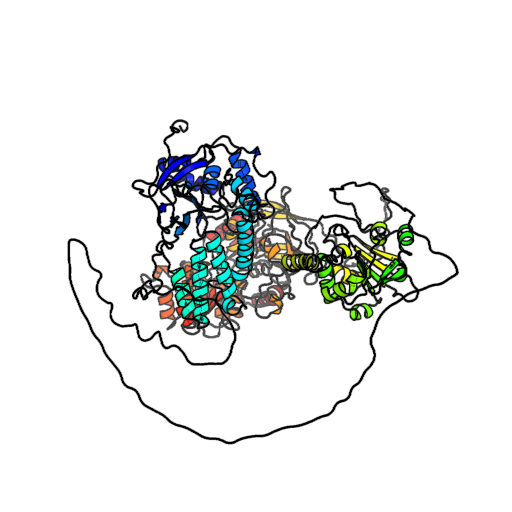314 -38.210 -30.187 1.00 26.03 655 ASP A O 1
ATOM 5078 N N . VAL A 1 656 ? 19.273 -37.784 -32.172 1.00 30.73 656 VAL A N 1
ATOM 5079 C CA . VAL A 1 656 ? 18.052 -37.323 -32.856 1.00 30.73 656 VAL A CA 1
ATOM 5080 C C . VAL A 1 656 ? 17.734 -38.276 -34.003 1.00 30.73 656 VAL A C 1
ATOM 5082 O O . VAL A 1 656 ? 18.483 -38.332 -34.980 1.00 30.73 656 VAL A O 1
ATOM 5085 N N . LYS A 1 657 ? 16.591 -38.977 -33.950 1.00 26.47 657 LYS A N 1
ATOM 5086 C CA . LYS A 1 657 ? 16.007 -39.628 -35.137 1.00 26.47 657 LYS A CA 1
ATOM 5087 C C . LYS A 1 657 ? 14.483 -39.767 -35.099 1.00 26.47 657 LYS A C 1
ATOM 5089 O O . LYS A 1 657 ? 13.856 -39.875 -34.054 1.00 26.47 657 LYS A O 1
ATOM 5094 N N . LYS A 1 658 ? 13.947 -39.708 -36.317 1.00 26.02 658 LYS A N 1
ATOM 5095 C CA . LYS A 1 658 ? 12.558 -39.519 -36.747 1.00 26.02 658 LYS A CA 1
ATOM 5096 C C . LYS A 1 658 ? 11.585 -40.656 -36.399 1.00 26.02 658 LYS A C 1
ATOM 5098 O O . LYS A 1 658 ? 11.972 -41.815 -36.366 1.00 26.02 658 LYS A O 1
ATOM 5103 N N . GLU A 1 659 ? 10.317 -40.256 -36.278 1.00 26.64 659 GLU A N 1
ATOM 5104 C CA . GLU A 1 659 ? 9.097 -40.865 -36.852 1.00 26.64 659 GLU A CA 1
ATOM 5105 C C . GLU A 1 659 ? 9.050 -42.384 -37.120 1.00 26.64 659 GLU A C 1
ATOM 5107 O O . GLU A 1 659 ? 9.762 -42.901 -37.984 1.00 26.64 659 GLU A O 1
ATOM 5112 N N . LYS A 1 660 ? 7.993 -43.031 -36.607 1.00 26.61 660 LYS A N 1
ATOM 5113 C CA . LYS A 1 660 ? 6.797 -43.333 -37.427 1.00 26.61 660 LYS A CA 1
ATOM 5114 C C . LYS A 1 660 ? 5.608 -43.798 -36.580 1.00 26.61 660 LYS A C 1
ATOM 5116 O O . LYS A 1 660 ? 5.794 -44.447 -35.556 1.00 26.61 660 LYS A O 1
ATOM 5121 N N . ASP A 1 661 ? 4.399 -43.491 -37.043 1.00 33.38 661 ASP A N 1
ATOM 5122 C CA . ASP A 1 661 ? 3.157 -44.080 -36.533 1.00 33.38 661 ASP A CA 1
ATOM 5123 C C . ASP A 1 661 ? 3.046 -45.569 -36.883 1.00 33.38 661 ASP A C 1
ATOM 5125 O O . ASP A 1 661 ? 3.584 -45.999 -37.909 1.00 33.38 661 ASP A O 1
ATOM 5129 N N . LYS A 1 662 ? 2.260 -46.312 -36.086 1.00 27.45 662 LYS A N 1
ATOM 5130 C CA . LYS A 1 662 ? 1.191 -47.200 -36.585 1.00 27.45 662 LYS A CA 1
ATOM 5131 C C . LYS A 1 662 ? 0.317 -47.802 -35.472 1.00 27.45 662 LYS A C 1
ATOM 5133 O O . LYS A 1 662 ? 0.836 -48.223 -34.449 1.00 27.45 662 LYS A O 1
ATOM 5138 N N . ASP A 1 663 ? -0.986 -47.848 -35.766 1.00 27.80 663 ASP A N 1
ATOM 5139 C CA . ASP A 1 663 ? -1.997 -48.894 -35.506 1.00 27.80 663 ASP A CA 1
ATOM 5140 C C . ASP A 1 663 ? -2.095 -49.594 -34.119 1.00 27.80 663 ASP A C 1
ATOM 5142 O O . ASP A 1 663 ? -1.113 -50.089 -33.578 1.00 27.80 663 ASP A O 1
ATOM 5146 N N . GLY A 1 664 ? -3.329 -49.810 -33.620 1.00 25.47 664 GLY A N 1
ATOM 5147 C CA . GLY A 1 664 ? -3.632 -50.974 -32.753 1.00 25.47 664 GLY A CA 1
ATOM 5148 C C . GLY A 1 664 ? -4.286 -50.730 -31.381 1.00 25.47 664 GLY A C 1
ATOM 5149 O O . GLY A 1 664 ? -3.622 -50.697 -30.353 1.00 25.47 664 GLY A O 1
ATOM 5150 N N . GLU A 1 665 ? -5.614 -50.633 -31.388 1.00 26.47 665 GLU A N 1
ATOM 5151 C CA . GLU A 1 665 ? -6.603 -50.901 -30.322 1.00 26.47 665 GLU A CA 1
ATOM 5152 C C . GLU A 1 665 ? -6.189 -51.266 -28.865 1.00 26.47 665 GLU A C 1
ATOM 5154 O O . GLU A 1 665 ? -5.529 -52.260 -28.574 1.00 26.47 665 GLU A O 1
ATOM 5159 N N . GLY A 1 666 ? -6.863 -50.604 -27.912 1.00 30.62 666 GLY A N 1
ATOM 5160 C CA . GLY A 1 666 ? -7.735 -51.337 -26.979 1.00 30.62 666 GLY A CA 1
ATOM 5161 C C . GLY A 1 666 ? -7.137 -52.000 -25.727 1.00 30.62 666 GLY A C 1
ATOM 5162 O O . GLY A 1 666 ? -7.115 -53.225 -25.614 1.00 30.62 666 GLY A O 1
ATOM 5163 N N . ARG A 1 667 ? -6.862 -51.223 -24.665 1.00 26.69 667 ARG A N 1
ATOM 5164 C CA . ARG A 1 667 ? -6.900 -51.765 -23.287 1.00 26.69 667 ARG A CA 1
ATOM 5165 C C . ARG A 1 667 ? -7.403 -50.761 -22.245 1.00 26.69 667 ARG A C 1
ATOM 5167 O O . ARG A 1 667 ? -7.086 -49.575 -22.287 1.00 26.69 667 ARG A O 1
ATOM 5174 N N . LYS A 1 668 ? -8.230 -51.260 -21.319 1.00 32.75 668 LYS A N 1
ATOM 5175 C CA . LYS A 1 668 ? -8.982 -50.481 -20.316 1.00 32.75 668 LYS A CA 1
ATOM 5176 C C . LYS A 1 668 ? -8.032 -49.725 -19.373 1.00 32.75 668 LYS A C 1
ATOM 5178 O O . LYS A 1 668 ? -7.192 -50.352 -18.733 1.00 32.75 668 LYS A O 1
ATOM 5183 N N . ARG A 1 669 ? -8.199 -48.405 -19.236 1.00 27.94 669 ARG A N 1
ATOM 5184 C CA . ARG A 1 669 ? -7.489 -47.592 -18.231 1.00 27.94 669 ARG A CA 1
ATOM 5185 C C . ARG A 1 669 ? -8.317 -47.451 -16.956 1.00 27.94 669 ARG A C 1
ATOM 5187 O O . ARG A 1 669 ? -9.380 -46.841 -16.980 1.00 27.94 669 ARG A O 1
ATOM 5194 N N . ALA A 1 670 ? -7.776 -47.924 -15.835 1.00 28.45 670 ALA A N 1
ATOM 5195 C CA . ALA A 1 670 ? -8.091 -47.327 -14.541 1.00 28.45 670 ALA A CA 1
ATOM 5196 C C . ALA A 1 670 ? -7.480 -45.913 -14.497 1.00 28.45 670 ALA A C 1
ATOM 5198 O O . ALA A 1 670 ? -6.356 -45.714 -14.966 1.00 28.45 670 ALA A O 1
ATOM 5199 N N . MET A 1 671 ? -8.207 -44.925 -13.970 1.00 27.33 671 MET A N 1
ATOM 5200 C CA . MET A 1 671 ? -7.730 -43.538 -13.932 1.00 27.33 671 MET A CA 1
ATOM 5201 C C . MET A 1 671 ? -6.752 -43.309 -12.775 1.00 27.33 671 MET A C 1
ATOM 5203 O O . MET A 1 671 ? -7.133 -42.886 -11.687 1.00 27.33 671 MET A O 1
ATOM 5207 N N . SER A 1 672 ? -5.462 -43.531 -13.030 1.00 26.31 672 SER A N 1
ATOM 5208 C CA . SER A 1 672 ? -4.404 -42.894 -12.243 1.00 26.31 672 SER A CA 1
ATOM 5209 C C . SER A 1 672 ? -4.419 -41.385 -12.516 1.00 26.31 672 SER A C 1
ATOM 5211 O O . SER A 1 672 ? -4.305 -40.981 -13.676 1.00 26.31 672 SER A O 1
ATOM 5213 N N . TRP A 1 673 ? -4.515 -40.557 -11.472 1.00 30.12 673 TRP A N 1
ATOM 5214 C CA . TRP A 1 673 ? -4.541 -39.089 -11.567 1.00 30.12 673 TRP A CA 1
ATOM 5215 C C . TRP A 1 673 ? -3.155 -38.505 -11.906 1.00 30.12 673 TRP A C 1
ATOM 5217 O O . TRP A 1 673 ? -2.482 -37.867 -11.100 1.00 30.12 673 TRP A O 1
ATOM 5227 N N . GLY A 1 674 ? -2.699 -38.771 -13.131 1.00 29.48 674 GLY A N 1
ATOM 5228 C CA . GLY A 1 674 ? -1.380 -38.402 -13.637 1.00 29.48 674 GLY A CA 1
ATOM 5229 C C . GLY A 1 674 ? -1.331 -37.001 -14.242 1.00 29.48 674 GLY A C 1
ATOM 5230 O O . GLY A 1 674 ? -1.507 -36.855 -15.448 1.00 29.48 674 GLY A O 1
ATOM 5231 N N . ARG A 1 675 ? -1.039 -36.000 -13.399 1.00 38.25 675 ARG A N 1
ATOM 5232 C CA . ARG A 1 675 ? -0.392 -34.706 -13.721 1.00 38.25 675 ARG A CA 1
ATOM 5233 C C . ARG A 1 675 ? -0.582 -34.209 -15.170 1.00 38.25 675 ARG A C 1
ATOM 5235 O O . ARG A 1 675 ? 0.350 -34.234 -15.977 1.00 38.25 675 ARG A O 1
ATOM 5242 N N . LEU A 1 676 ? -1.778 -33.708 -15.488 1.00 35.47 676 LEU A N 1
ATOM 5243 C CA . LEU A 1 676 ? -2.048 -33.068 -16.777 1.00 35.47 676 LEU A CA 1
ATOM 5244 C C . LEU A 1 676 ? -1.150 -31.827 -16.936 1.00 35.47 676 LEU A C 1
ATOM 5246 O O . LEU A 1 676 ? -1.251 -30.882 -16.154 1.00 35.47 676 LEU A O 1
ATOM 5250 N N . ARG A 1 677 ? -0.285 -31.793 -17.960 1.00 42.84 677 ARG A N 1
ATOM 5251 C CA . ARG A 1 677 ? 0.382 -30.547 -18.372 1.00 42.84 677 ARG A CA 1
ATOM 5252 C C . ARG A 1 677 ? -0.664 -29.637 -19.015 1.00 42.84 677 ARG A C 1
ATOM 5254 O O . ARG A 1 677 ? -0.938 -29.748 -20.208 1.00 42.84 677 ARG A O 1
ATOM 5261 N N . SER A 1 678 ? -1.262 -28.781 -18.189 1.00 56.34 678 SER A N 1
ATOM 5262 C CA . SER A 1 678 ? -2.211 -27.753 -18.609 1.00 56.34 678 SER A CA 1
ATOM 5263 C C . SER A 1 678 ? -1.607 -26.908 -19.739 1.00 56.34 678 SER A C 1
ATOM 5265 O O . SER A 1 678 ? -0.456 -26.475 -19.651 1.00 56.34 678 SER A O 1
ATOM 5267 N N . LYS A 1 679 ? -2.360 -26.714 -20.827 1.00 80.81 679 LYS A N 1
ATOM 5268 C CA . LYS A 1 679 ? -2.001 -25.787 -21.912 1.00 80.81 679 LYS A CA 1
ATOM 5269 C C . LYS A 1 679 ? -2.501 -24.381 -21.573 1.00 80.81 679 LYS A C 1
ATOM 5271 O O . LYS A 1 679 ? -3.364 -24.216 -20.703 1.00 80.81 679 LYS A O 1
ATOM 5276 N N . SER A 1 680 ? -1.999 -23.368 -22.274 1.00 79.31 680 SER A N 1
ATOM 5277 C CA . SER A 1 680 ? -2.674 -22.071 -22.302 1.00 79.31 680 SER A CA 1
ATOM 5278 C C . SER A 1 680 ? -4.076 -22.205 -22.915 1.00 79.31 680 SER A C 1
ATOM 5280 O O . SER A 1 680 ? -4.361 -23.160 -23.645 1.00 79.31 680 SER A O 1
ATOM 5282 N N . LYS A 1 681 ? -4.973 -21.286 -22.556 1.00 86.38 681 LYS A N 1
ATOM 5283 C CA . LYS A 1 681 ? -6.353 -21.221 -23.054 1.00 86.38 681 LYS A CA 1
ATOM 5284 C C . LYS A 1 681 ? -6.636 -19.856 -23.665 1.00 86.38 681 LYS A C 1
ATOM 5286 O O . LYS A 1 681 ? -6.128 -18.861 -23.165 1.00 86.38 681 LYS A O 1
ATOM 5291 N N . GLY A 1 682 ? -7.470 -19.831 -24.701 1.00 86.81 682 GLY A N 1
ATOM 5292 C CA . GLY A 1 682 ? -8.167 -18.615 -25.118 1.00 86.81 682 GLY A CA 1
ATOM 5293 C C . GLY A 1 682 ? -9.374 -18.330 -24.218 1.00 86.81 682 GLY A C 1
ATOM 5294 O O . GLY A 1 682 ? -9.882 -19.243 -23.555 1.00 86.81 682 GLY A O 1
ATOM 5295 N N . GLY A 1 683 ? -9.836 -17.086 -24.223 1.00 92.69 683 GLY A N 1
ATOM 5296 C CA . GLY A 1 683 ? -11.092 -16.652 -23.616 1.00 92.69 683 GLY A CA 1
ATOM 5297 C C . GLY A 1 683 ? -11.225 -15.131 -23.635 1.00 92.69 683 GLY A C 1
ATOM 5298 O O . GLY A 1 683 ? -10.219 -14.418 -23.702 1.00 92.69 683 GLY A O 1
ATOM 5299 N N . LYS A 1 684 ? -12.462 -14.637 -23.523 1.00 97.75 684 LYS A N 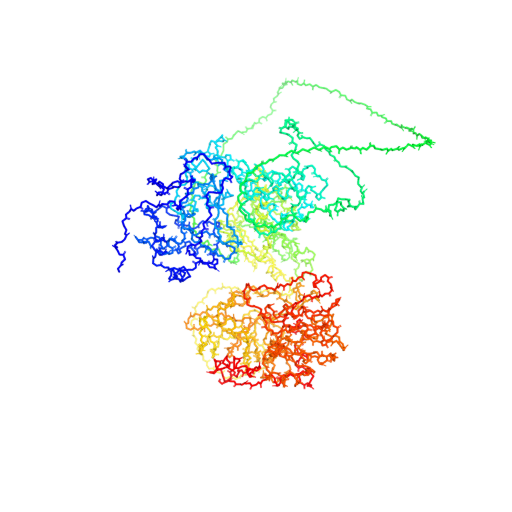1
ATOM 5300 C CA . LYS A 1 684 ? -12.737 -13.199 -23.428 1.00 97.75 684 LYS A CA 1
ATOM 5301 C C . LYS A 1 684 ? -12.239 -12.618 -22.101 1.00 97.75 684 LYS A C 1
ATOM 5303 O O . LYS A 1 684 ? -12.431 -13.215 -21.034 1.00 97.75 684 LYS A O 1
ATOM 5308 N N . ALA A 1 685 ? -11.713 -11.399 -22.158 1.00 98.44 685 ALA A N 1
ATOM 5309 C CA . ALA A 1 685 ? -11.466 -10.547 -21.000 1.00 98.44 685 ALA A CA 1
ATOM 5310 C C . ALA A 1 685 ? -11.774 -9.077 -21.304 1.00 98.44 685 ALA A C 1
ATOM 5312 O O . ALA A 1 685 ? -11.638 -8.628 -22.440 1.00 98.44 685 ALA A O 1
ATOM 5313 N N . ALA A 1 686 ? -12.142 -8.319 -20.273 1.00 98.56 686 ALA A N 1
ATOM 5314 C CA . ALA A 1 686 ? -12.278 -6.872 -20.344 1.00 98.56 686 ALA A CA 1
ATOM 5315 C C . ALA A 1 686 ? -10.948 -6.212 -19.947 1.00 98.56 686 ALA A C 1
ATOM 5317 O O . ALA A 1 686 ? -10.592 -6.125 -18.769 1.00 98.56 686 ALA A O 1
ATOM 5318 N N . VAL A 1 687 ? -10.190 -5.785 -20.953 1.00 98.75 687 VAL A N 1
ATOM 5319 C CA . VAL A 1 687 ? -8.841 -5.233 -20.812 1.00 98.75 687 VAL A CA 1
ATOM 5320 C C . VAL A 1 687 ? -8.910 -3.715 -20.703 1.00 98.75 687 VAL A C 1
ATOM 5322 O O . VAL A 1 687 ? -9.392 -3.030 -21.609 1.00 98.75 687 VAL A O 1
ATOM 5325 N N . ALA A 1 688 ? -8.368 -3.174 -19.614 1.00 98.56 688 ALA A N 1
ATOM 5326 C CA . ALA A 1 688 ? -8.065 -1.757 -19.512 1.00 98.56 688 ALA A CA 1
ATOM 5327 C C . ALA A 1 688 ? -6.712 -1.507 -20.191 1.00 98.56 688 ALA A C 1
ATOM 5329 O O . ALA A 1 688 ? -5.660 -1.842 -19.643 1.00 98.56 688 ALA A O 1
ATOM 5330 N N . TRP A 1 689 ? -6.723 -0.954 -21.406 1.00 98.12 689 TRP A N 1
ATOM 5331 C CA . TRP A 1 689 ? -5.485 -0.661 -22.141 1.00 98.12 689 TRP A CA 1
ATOM 5332 C C . TRP A 1 689 ? -4.750 0.577 -21.618 1.00 98.12 689 TRP A C 1
ATOM 5334 O O . TRP A 1 689 ? -3.522 0.616 -21.651 1.00 98.12 689 TRP A O 1
ATOM 5344 N N . GLU A 1 690 ? -5.500 1.568 -21.141 1.00 96.50 690 GLU A N 1
ATOM 5345 C CA . GLU A 1 690 ? -5.030 2.871 -20.664 1.00 96.50 690 GLU A CA 1
ATOM 5346 C C . GLU A 1 690 ? -5.973 3.380 -19.562 1.00 96.50 690 GLU A C 1
ATOM 5348 O O . GLU A 1 690 ? -7.146 2.999 -19.518 1.00 96.50 690 GLU A O 1
ATOM 5353 N N . ALA A 1 691 ? -5.485 4.282 -18.709 1.00 95.75 691 ALA A N 1
ATOM 5354 C CA . ALA A 1 691 ? -6.316 4.979 -17.733 1.00 95.75 691 ALA A CA 1
ATOM 5355 C C . ALA A 1 691 ? -7.346 5.912 -18.400 1.00 95.75 691 ALA A C 1
ATOM 5357 O O . ALA A 1 691 ? -7.091 6.510 -19.445 1.00 95.75 691 ALA A O 1
ATOM 5358 N N . GLY A 1 692 ? -8.506 6.075 -17.760 1.00 95.12 692 GLY A N 1
ATOM 5359 C CA . GLY A 1 692 ? -9.556 7.016 -18.162 1.00 95.12 692 GLY A CA 1
ATOM 5360 C C . GLY A 1 692 ? -10.363 6.616 -19.403 1.00 95.12 692 GLY A C 1
ATOM 5361 O O . GLY A 1 692 ? -11.232 7.383 -19.813 1.00 95.12 692 GLY A O 1
ATOM 5362 N N . LYS A 1 693 ? -10.102 5.441 -19.991 1.00 97.62 693 LYS A N 1
ATOM 5363 C CA . LYS A 1 693 ? -10.846 4.883 -21.131 1.00 97.62 693 LYS A CA 1
ATOM 5364 C C . LYS A 1 693 ? -11.731 3.713 -20.700 1.00 97.62 693 LYS A C 1
ATOM 5366 O O . LYS A 1 693 ? -11.488 3.085 -19.672 1.00 97.62 693 LYS A O 1
ATOM 5371 N N . ASP A 1 694 ? -12.735 3.413 -21.517 1.00 97.38 694 ASP A N 1
ATOM 5372 C CA . ASP A 1 694 ? -13.578 2.226 -21.360 1.00 97.38 694 ASP A CA 1
ATOM 5373 C C . ASP A 1 694 ? -12.776 0.927 -21.560 1.00 97.38 694 ASP A C 1
ATOM 5375 O O . ASP A 1 694 ? -11.763 0.895 -22.267 1.00 97.38 694 ASP A O 1
ATOM 5379 N N . LEU A 1 695 ? -13.252 -0.167 -20.959 1.00 98.50 695 LEU A N 1
ATOM 5380 C CA . LEU A 1 695 ? -12.648 -1.489 -21.113 1.00 98.50 695 LEU A CA 1
ATOM 5381 C C . LEU A 1 695 ? -12.899 -2.031 -22.523 1.00 98.50 695 LEU A C 1
ATOM 5383 O O . LEU A 1 695 ? -14.026 -1.993 -23.021 1.00 98.50 695 LEU A O 1
ATOM 5387 N N . SER A 1 696 ? -11.866 -2.593 -23.146 1.00 98.38 696 SER A N 1
ATOM 5388 C CA . SER A 1 696 ? -11.998 -3.303 -24.418 1.00 98.38 696 SER A CA 1
ATOM 5389 C C . SER A 1 696 ? -12.256 -4.785 -24.162 1.00 98.38 696 SER A C 1
ATOM 5391 O O . SER A 1 696 ? -11.546 -5.395 -23.364 1.00 98.38 696 SER A O 1
ATOM 5393 N N . ILE A 1 697 ? -13.251 -5.374 -24.827 1.00 98.38 697 ILE A N 1
ATOM 5394 C CA . ILE A 1 697 ? -13.440 -6.828 -24.810 1.00 98.38 697 ILE A CA 1
ATOM 5395 C C . ILE A 1 697 ? -12.466 -7.444 -25.811 1.00 98.38 697 ILE A C 1
ATOM 5397 O O . ILE A 1 697 ? -12.531 -7.166 -27.007 1.00 98.38 697 ILE A O 1
ATOM 5401 N N . GLU A 1 698 ? -11.559 -8.270 -25.306 1.00 98.25 698 GLU A N 1
ATOM 5402 C CA . GLU A 1 698 ? -10.459 -8.862 -26.061 1.00 98.25 698 GLU A CA 1
ATOM 5403 C C . GLU A 1 698 ? -10.453 -10.382 -25.899 1.00 98.25 698 GLU A C 1
ATOM 5405 O O . GLU A 1 698 ? -10.681 -10.895 -24.803 1.00 98.25 698 GLU A O 1
ATOM 5410 N N . GLU A 1 699 ? -10.099 -11.103 -26.961 1.00 97.88 699 GLU A N 1
ATOM 5411 C CA . GLU A 1 699 ? -9.654 -12.494 -26.844 1.00 97.88 699 GLU A CA 1
ATOM 5412 C C . GLU A 1 699 ? -8.212 -12.515 -26.322 1.00 97.88 699 GLU A C 1
ATOM 5414 O O . GLU A 1 699 ? -7.315 -11.922 -26.933 1.00 97.88 699 GLU A O 1
ATOM 5419 N N . ILE A 1 700 ? -7.978 -13.193 -25.195 1.00 97.50 700 ILE A N 1
ATOM 5420 C CA . ILE A 1 700 ? -6.665 -13.245 -24.538 1.00 97.50 700 ILE A CA 1
ATOM 5421 C C . ILE A 1 700 ? -6.145 -14.680 -24.394 1.00 97.50 700 ILE A C 1
ATOM 5423 O O . ILE A 1 700 ? -6.912 -15.627 -24.226 1.00 97.50 700 ILE A O 1
ATOM 5427 N N . GLU A 1 701 ? -4.821 -14.851 -24.416 1.00 97.69 701 GLU A N 1
ATOM 5428 C CA . GLU A 1 701 ? -4.171 -16.089 -23.980 1.00 97.69 701 GLU A CA 1
ATOM 5429 C C . GLU A 1 701 ? -3.976 -16.052 -22.457 1.00 97.69 701 GLU A C 1
ATOM 5431 O O . GLU A 1 701 ? -3.277 -15.189 -21.921 1.00 97.69 701 GLU A O 1
ATOM 5436 N N . VAL A 1 702 ? -4.548 -17.040 -21.767 1.00 97.88 702 VAL A N 1
ATOM 5437 C CA . VAL A 1 702 ? -4.348 -17.304 -20.341 1.00 97.88 702 VAL A CA 1
ATOM 5438 C C . VAL A 1 702 ? -3.411 -18.500 -20.180 1.00 97.88 702 VAL A C 1
ATOM 5440 O O . VAL A 1 702 ? -3.777 -19.656 -20.430 1.00 97.88 702 VAL A O 1
ATOM 5443 N N . LEU A 1 703 ? -2.175 -18.220 -19.773 1.00 96.94 703 LEU A N 1
ATOM 5444 C CA . LEU A 1 703 ? -1.113 -19.201 -19.552 1.00 96.94 703 LEU A CA 1
ATOM 5445 C C . LEU A 1 703 ? -1.503 -20.227 -18.466 1.00 96.94 703 LEU A C 1
ATOM 5447 O O . LEU A 1 703 ? -2.350 -19.946 -17.613 1.00 96.94 703 LEU A O 1
ATOM 5451 N N . PRO A 1 704 ? -0.933 -21.446 -18.487 1.00 96.19 704 PRO A N 1
ATOM 5452 C CA . PRO A 1 704 ? -1.173 -22.423 -17.430 1.00 96.19 704 PRO A CA 1
ATOM 5453 C C . PRO A 1 704 ? -0.541 -21.975 -16.098 1.00 96.19 704 PRO A C 1
ATOM 5455 O O . PRO A 1 704 ? 0.464 -21.257 -16.117 1.00 96.19 704 PRO A O 1
ATOM 5458 N N . PRO A 1 705 ? -1.090 -22.415 -14.950 1.00 97.25 705 PRO A N 1
ATOM 5459 C CA . PRO A 1 705 ? -0.530 -22.106 -13.637 1.00 97.25 705 PRO A CA 1
ATOM 5460 C C . PRO A 1 705 ? 0.843 -22.771 -13.453 1.00 97.25 705 PRO A C 1
ATOM 5462 O O . PRO A 1 705 ? 1.043 -23.933 -13.824 1.00 97.25 705 PRO A O 1
ATOM 5465 N N . ARG A 1 706 ? 1.795 -22.032 -12.874 1.00 97.19 706 ARG A N 1
ATOM 5466 C CA . ARG A 1 706 ? 3.098 -22.544 -12.412 1.00 97.19 706 ARG A CA 1
ATOM 5467 C C . ARG A 1 706 ? 2.986 -23.050 -10.967 1.00 97.19 706 ARG A C 1
ATOM 5469 O O . ARG A 1 706 ? 1.885 -23.277 -10.478 1.00 97.19 706 ARG A O 1
ATOM 5476 N N . ALA A 1 707 ? 4.105 -23.320 -10.295 1.00 95.00 707 ALA A N 1
ATOM 5477 C CA . ALA A 1 707 ? 4.079 -23.773 -8.903 1.00 95.00 707 ALA A CA 1
ATOM 5478 C C . ALA A 1 707 ? 3.373 -22.751 -7.988 1.00 95.00 707 ALA A C 1
ATOM 5480 O O . ALA A 1 707 ? 3.564 -21.549 -8.151 1.00 95.00 707 ALA A O 1
ATOM 5481 N N . HIS A 1 708 ? 2.568 -23.239 -7.040 1.00 97.38 708 HIS A N 1
ATOM 5482 C CA . HIS A 1 708 ? 1.758 -22.438 -6.109 1.00 97.38 708 HIS A CA 1
ATOM 5483 C C . HIS A 1 708 ? 0.756 -21.463 -6.764 1.00 97.38 708 HIS A C 1
ATOM 5485 O O . HIS A 1 708 ? 0.364 -20.455 -6.175 1.00 97.38 708 HIS A O 1
ATOM 5491 N N . GLU A 1 709 ? 0.285 -21.792 -7.970 1.00 98.56 709 GLU A N 1
ATOM 5492 C CA . GLU A 1 709 ? -0.745 -21.040 -8.695 1.00 98.56 709 GLU A CA 1
ATOM 5493 C C . GLU A 1 709 ? -1.972 -21.897 -9.024 1.00 98.56 709 GLU A C 1
ATOM 5495 O O . GLU A 1 709 ? -1.895 -23.115 -9.192 1.00 98.56 709 GLU A O 1
ATOM 5500 N N . VAL A 1 710 ? -3.122 -21.246 -9.162 1.00 98.75 710 VAL A N 1
ATOM 5501 C CA . VAL A 1 710 ? -4.420 -21.865 -9.436 1.00 98.75 710 VAL A CA 1
ATOM 5502 C C . VAL A 1 710 ? -5.082 -21.115 -10.582 1.00 98.75 710 VAL A C 1
ATOM 5504 O O . VAL A 1 710 ? -5.266 -19.902 -10.496 1.00 98.75 710 VAL A O 1
ATOM 5507 N N . ARG A 1 711 ? -5.462 -21.826 -11.652 1.00 98.69 711 ARG A N 1
ATOM 5508 C CA . ARG A 1 711 ? -6.265 -21.256 -12.739 1.00 98.69 711 ARG A CA 1
ATOM 5509 C C . ARG A 1 711 ? -7.743 -21.508 -12.472 1.00 98.69 711 ARG A C 1
ATOM 5511 O O . ARG A 1 711 ? -8.170 -22.656 -12.361 1.00 98.69 711 ARG A O 1
ATOM 5518 N N . ILE A 1 712 ? -8.509 -20.428 -12.385 1.00 98.56 712 ILE A N 1
ATOM 5519 C CA . ILE A 1 712 ? -9.944 -20.420 -12.104 1.00 98.56 712 ILE A CA 1
ATOM 5520 C C . ILE A 1 712 ? -10.679 -20.055 -13.396 1.00 98.56 712 ILE A C 1
ATOM 5522 O O . ILE A 1 712 ? -10.300 -19.095 -14.066 1.00 98.56 712 ILE A O 1
ATOM 5526 N N . GLN A 1 713 ? -11.734 -20.792 -13.737 1.00 98.31 713 GLN A N 1
ATOM 5527 C CA . GLN A 1 713 ? -12.730 -20.356 -14.711 1.00 98.31 713 GLN A CA 1
ATOM 5528 C C . GLN A 1 713 ? -13.777 -19.509 -13.984 1.00 98.31 713 GLN A C 1
ATOM 5530 O O . GLN A 1 713 ? -14.591 -20.055 -13.236 1.00 98.31 713 GLN A O 1
ATOM 5535 N N . ILE A 1 714 ? -13.741 -18.189 -14.168 1.00 98.56 714 ILE A N 1
ATOM 5536 C CA . ILE A 1 714 ? -14.694 -17.276 -13.526 1.00 98.56 714 ILE A CA 1
ATOM 5537 C C . ILE A 1 714 ? -16.053 -17.432 -14.206 1.00 98.56 714 ILE A C 1
ATOM 5539 O O . ILE A 1 714 ? -16.153 -17.435 -15.432 1.00 98.56 714 ILE A O 1
ATOM 5543 N N . TYR A 1 715 ? -17.101 -17.586 -13.399 1.00 98.12 715 TYR A N 1
ATOM 5544 C CA . TYR A 1 715 ? -18.486 -17.636 -13.873 1.00 98.12 715 TYR A CA 1
ATOM 5545 C C . TYR A 1 715 ? -19.180 -16.290 -13.655 1.00 98.12 715 TYR A C 1
ATOM 5547 O O . TYR A 1 715 ? -19.890 -15.823 -14.542 1.00 98.12 715 TYR A O 1
ATOM 5555 N N . TYR A 1 716 ? -18.926 -15.647 -12.511 1.00 98.69 716 TYR A N 1
ATOM 5556 C CA . TYR A 1 716 ? -19.513 -14.357 -12.153 1.00 98.69 716 TYR A CA 1
ATOM 5557 C C . TYR A 1 716 ? -18.504 -13.465 -11.433 1.00 98.69 716 TYR A C 1
ATOM 5559 O O . TYR A 1 716 ? -17.678 -13.953 -10.656 1.00 98.69 716 TYR A O 1
ATOM 5567 N N . THR A 1 717 ? -18.595 -12.157 -11.668 1.00 98.69 717 THR A N 1
ATOM 5568 C CA . THR A 1 717 ? -17.770 -11.148 -10.990 1.00 98.69 717 THR A CA 1
ATOM 5569 C C . THR A 1 717 ? -18.562 -9.876 -10.682 1.00 98.69 717 THR A C 1
ATOM 5571 O O . THR A 1 717 ? -19.399 -9.450 -11.476 1.00 98.69 717 THR A O 1
ATOM 5574 N N . GLY A 1 718 ? -18.342 -9.284 -9.510 1.00 97.94 718 GLY A N 1
ATOM 5575 C CA . GLY A 1 718 ? -18.896 -7.989 -9.123 1.00 97.94 718 GLY A CA 1
ATOM 5576 C C . GLY A 1 718 ? -18.054 -6.823 -9.645 1.00 97.94 718 GLY A C 1
ATOM 5577 O O . GLY A 1 718 ? -16.824 -6.886 -9.654 1.00 97.94 718 GLY A O 1
ATOM 5578 N N . VAL A 1 719 ? -18.713 -5.732 -10.042 1.00 96.38 719 VAL A N 1
ATOM 5579 C CA . VAL A 1 719 ? -18.048 -4.441 -10.302 1.00 96.38 719 VAL A CA 1
ATOM 5580 C C . VAL A 1 719 ? -18.099 -3.579 -9.039 1.00 96.38 719 VAL A C 1
ATOM 5582 O O . VAL A 1 719 ? -19.166 -3.397 -8.444 1.00 96.38 719 VAL A O 1
ATOM 5585 N N . CYS A 1 720 ? -16.948 -3.041 -8.630 1.00 94.19 720 CYS A N 1
ATOM 5586 C CA . CYS A 1 720 ? -16.783 -2.274 -7.400 1.00 94.19 720 CYS A CA 1
ATOM 5587 C C . CYS A 1 720 ? -16.028 -0.950 -7.651 1.00 94.19 720 CYS A C 1
ATOM 5589 O O . CYS A 1 720 ? -15.354 -0.752 -8.665 1.00 94.19 720 CYS A O 1
ATOM 5591 N N . HIS A 1 721 ? -16.147 -0.003 -6.713 1.00 92.50 721 HIS A N 1
ATOM 5592 C CA . HIS A 1 721 ? -15.521 1.317 -6.825 1.00 92.50 721 HIS A CA 1
ATOM 5593 C C . HIS A 1 721 ? -13.988 1.238 -6.912 1.00 92.50 721 HIS A C 1
ATOM 5595 O O . HIS A 1 721 ? -13.386 2.074 -7.578 1.00 92.50 721 HIS A O 1
ATOM 5601 N N . THR A 1 722 ? -13.352 0.227 -6.308 1.00 91.62 722 THR A N 1
ATOM 5602 C CA . THR A 1 722 ? -11.899 0.008 -6.408 1.00 91.62 722 THR A CA 1
ATOM 5603 C C . THR A 1 722 ? -11.458 -0.172 -7.862 1.00 91.62 722 THR A C 1
ATOM 5605 O O . THR A 1 722 ? -10.507 0.472 -8.294 1.00 91.62 722 THR A O 1
ATOM 5608 N N . ASP A 1 723 ? -12.195 -0.968 -8.647 1.00 95.38 723 ASP A N 1
ATOM 5609 C CA . ASP A 1 723 ? -11.889 -1.190 -10.064 1.00 95.38 723 ASP A CA 1
ATOM 5610 C C . ASP A 1 723 ? -12.036 0.118 -10.863 1.00 95.38 723 ASP A C 1
ATOM 5612 O O . ASP A 1 723 ? -11.219 0.421 -11.729 1.00 95.38 723 ASP A O 1
ATOM 5616 N N . ALA A 1 724 ? -13.044 0.938 -10.533 1.00 94.31 724 ALA A N 1
ATOM 5617 C CA . ALA A 1 724 ? -13.266 2.241 -11.167 1.00 94.31 724 ALA A CA 1
ATOM 5618 C C . ALA A 1 724 ? -12.217 3.289 -10.765 1.00 94.31 724 ALA A C 1
ATOM 5620 O O . ALA A 1 724 ? -11.858 4.141 -11.577 1.00 94.31 724 ALA A O 1
ATOM 5621 N N . TYR A 1 725 ? -11.727 3.235 -9.526 1.00 90.94 725 TYR A N 1
ATOM 5622 C CA . TYR A 1 725 ? -10.687 4.122 -9.019 1.00 90.94 725 TYR A CA 1
ATOM 5623 C C . TYR A 1 725 ? -9.371 3.884 -9.765 1.00 90.94 725 TYR A C 1
ATOM 5625 O O . TYR A 1 725 ? -8.826 4.834 -10.336 1.00 90.94 725 TYR A O 1
ATOM 5633 N N . THR A 1 726 ? -8.940 2.623 -9.882 1.00 93.31 726 THR A N 1
ATOM 5634 C CA . THR A 1 726 ? -7.779 2.251 -10.700 1.00 93.31 726 THR A CA 1
ATOM 5635 C C . THR A 1 726 ? -8.004 2.592 -12.170 1.00 93.31 726 THR A C 1
ATOM 5637 O O . THR A 1 726 ? -7.188 3.311 -12.740 1.00 93.31 726 THR A O 1
ATOM 5640 N N . LEU A 1 727 ? -9.141 2.202 -12.768 1.00 96.50 727 LEU A N 1
ATOM 5641 C CA . LEU A 1 727 ? -9.469 2.530 -14.165 1.00 96.50 727 LEU A CA 1
ATOM 5642 C C . LEU A 1 727 ? -9.438 4.041 -14.448 1.00 96.50 727 LEU A C 1
ATOM 5644 O O . LEU A 1 727 ? -9.051 4.452 -15.538 1.00 96.50 727 LEU A O 1
ATOM 5648 N N . SER A 1 728 ? -9.789 4.888 -13.474 1.00 93.31 728 SER A N 1
ATOM 5649 C CA . SER A 1 728 ? -9.747 6.350 -13.622 1.00 93.31 728 SER A CA 1
ATOM 5650 C C . SER A 1 728 ? -8.340 6.970 -13.620 1.00 93.31 728 SER A C 1
ATOM 5652 O O . SER A 1 728 ? -8.224 8.177 -13.820 1.00 93.31 728 SER A O 1
ATOM 5654 N N . GLY A 1 729 ? -7.282 6.185 -13.379 1.00 89.38 729 GLY A N 1
ATOM 5655 C CA . GLY A 1 729 ? -5.896 6.670 -13.308 1.00 89.38 729 GLY A CA 1
ATOM 5656 C C . GLY A 1 729 ? -5.546 7.440 -12.032 1.00 89.38 729 GLY A C 1
ATOM 5657 O O . GLY A 1 729 ? -4.504 8.083 -11.978 1.00 89.38 729 GLY A O 1
ATOM 5658 N N . LYS A 1 730 ? -6.413 7.407 -11.010 1.00 85.06 730 LYS A N 1
ATOM 5659 C CA . LYS A 1 730 ? -6.184 8.074 -9.713 1.00 85.06 730 LYS A CA 1
ATOM 5660 C C . LYS A 1 730 ? -5.401 7.210 -8.721 1.00 85.06 730 LYS A C 1
ATOM 5662 O O . LYS A 1 730 ? -4.912 7.712 -7.714 1.00 85.06 730 LYS A O 1
ATOM 5667 N N . ASP A 1 731 ? -5.302 5.917 -9.001 1.00 82.50 731 ASP A N 1
ATOM 5668 C CA . ASP A 1 731 ? -4.540 4.939 -8.231 1.00 82.50 731 ASP A CA 1
ATOM 5669 C C . ASP A 1 731 ? -3.033 5.027 -8.547 1.00 82.50 731 ASP A C 1
ATOM 5671 O O . ASP A 1 731 ? -2.657 4.767 -9.691 1.00 82.50 731 ASP A O 1
ATOM 5675 N N . PRO A 1 732 ? -2.152 5.344 -7.576 1.00 77.31 732 PRO A N 1
ATOM 5676 C CA . PRO A 1 732 ? -0.703 5.374 -7.794 1.00 77.31 732 PRO A CA 1
ATOM 5677 C C . PRO A 1 732 ? -0.073 3.992 -8.014 1.00 77.31 732 PRO A C 1
ATOM 5679 O O . PRO A 1 732 ? 1.045 3.917 -8.516 1.00 77.31 732 PRO A O 1
ATOM 5682 N N . GLU A 1 733 ? -0.756 2.905 -7.636 1.00 81.12 733 GLU A N 1
ATOM 5683 C CA . GLU A 1 733 ? -0.362 1.535 -8.000 1.00 81.12 733 GLU A CA 1
ATOM 5684 C C . GLU A 1 733 ? -1.002 1.089 -9.333 1.00 81.12 733 GLU A C 1
ATOM 5686 O O . GLU A 1 733 ? -0.725 -0.005 -9.829 1.00 81.12 733 GLU A O 1
ATOM 5691 N N . GLY A 1 734 ? -1.827 1.944 -9.951 1.00 87.31 734 GLY A N 1
ATOM 5692 C CA . GLY A 1 734 ? -2.522 1.685 -11.207 1.00 87.31 734 GLY A CA 1
ATOM 5693 C C . GLY A 1 734 ? -1.586 1.672 -12.414 1.00 87.31 734 GLY A C 1
ATOM 5694 O O . GLY A 1 734 ? -1.219 2.717 -12.950 1.00 87.31 734 GLY A O 1
ATOM 5695 N N . ALA A 1 735 ? -1.249 0.473 -12.885 1.00 93.44 735 ALA A N 1
ATOM 5696 C CA . ALA A 1 735 ? -0.442 0.246 -14.081 1.00 93.44 735 ALA A CA 1
ATOM 5697 C C . ALA A 1 735 ? -1.260 -0.420 -15.201 1.00 93.44 735 ALA A C 1
ATOM 5699 O O . ALA A 1 735 ? -2.173 -1.200 -14.940 1.00 93.44 735 ALA A O 1
ATOM 5700 N N . PHE A 1 736 ? -0.912 -0.124 -16.456 1.00 97.56 736 PHE A N 1
ATOM 5701 C CA . PHE A 1 736 ? -1.656 -0.523 -17.657 1.00 97.56 736 PHE A CA 1
ATOM 5702 C C . PHE A 1 736 ? -0.692 -1.060 -18.738 1.00 97.56 736 PHE A C 1
ATOM 5704 O O . PHE A 1 736 ? 0.461 -0.621 -18.781 1.00 97.56 736 PHE A O 1
ATOM 5711 N N . PRO A 1 737 ? -1.124 -1.971 -19.633 1.00 98.06 737 PRO A N 1
ATOM 5712 C CA . PRO A 1 737 ? -2.471 -2.534 -19.747 1.00 98.06 737 PRO A CA 1
ATOM 5713 C C . PRO A 1 737 ? -2.732 -3.654 -18.727 1.00 98.06 737 PRO A C 1
ATOM 5715 O O . PRO A 1 737 ? -1.815 -4.385 -18.356 1.00 98.06 737 PRO A O 1
ATOM 5718 N N . ILE A 1 738 ? -3.978 -3.796 -18.274 1.00 98.44 738 ILE A N 1
ATOM 5719 C CA . ILE A 1 738 ? -4.343 -4.611 -17.103 1.00 98.44 738 ILE A CA 1
ATOM 5720 C C . ILE A 1 738 ? -5.731 -5.256 -17.243 1.00 98.44 738 ILE A C 1
ATOM 5722 O O . ILE A 1 738 ? -6.634 -4.692 -17.863 1.00 98.44 738 ILE A O 1
ATOM 5726 N N . VAL A 1 739 ? -5.912 -6.441 -16.652 1.00 98.75 739 VAL A N 1
ATOM 5727 C CA . VAL A 1 739 ? -7.225 -7.086 -16.461 1.00 98.75 739 VAL A CA 1
ATOM 5728 C C . VAL A 1 739 ? -7.701 -6.808 -15.034 1.00 98.75 739 VAL A C 1
ATOM 5730 O O . VAL A 1 739 ? -7.096 -7.301 -14.082 1.00 98.75 739 VAL A O 1
ATOM 5733 N N . LEU A 1 740 ? -8.763 -6.007 -14.891 1.00 98.69 740 LEU A N 1
ATOM 5734 C CA . LEU A 1 740 ? -9.327 -5.576 -13.600 1.00 98.69 740 LEU A CA 1
ATOM 5735 C C . LEU A 1 740 ? -10.266 -6.636 -12.970 1.00 98.69 740 LEU A C 1
ATOM 5737 O O . LEU A 1 740 ? -10.343 -7.776 -13.437 1.00 98.69 740 LEU A O 1
ATOM 5741 N N . GLY A 1 741 ? -10.974 -6.268 -11.896 1.00 98.25 741 GLY A N 1
ATOM 5742 C CA . GLY A 1 741 ? -11.990 -7.088 -11.235 1.00 98.25 741 GLY A CA 1
ATOM 5743 C C . GLY A 1 741 ? -11.457 -7.906 -10.067 1.00 98.25 741 GLY A C 1
ATOM 5744 O O . GLY A 1 741 ? -10.551 -8.720 -10.242 1.00 98.25 741 GLY A O 1
ATOM 5745 N N . HIS A 1 742 ? -12.083 -7.797 -8.894 1.00 98.38 742 HIS A N 1
ATOM 5746 C CA . HIS A 1 742 ? -11.645 -8.500 -7.676 1.00 98.38 742 HIS A CA 1
ATOM 5747 C C . HIS A 1 742 ? -12.762 -9.187 -6.860 1.00 98.38 742 HIS A C 1
ATOM 5749 O O . HIS A 1 742 ? -12.460 -9.883 -5.893 1.00 98.38 742 HIS A O 1
ATOM 5755 N N . GLU A 1 743 ? -14.033 -9.064 -7.254 1.00 98.06 743 GLU A N 1
ATOM 5756 C CA . GLU A 1 743 ? -15.180 -9.733 -6.611 1.00 98.06 743 GLU A CA 1
ATOM 5757 C C . GLU A 1 743 ? -15.639 -10.958 -7.427 1.00 98.06 743 GLU A C 1
ATOM 5759 O O . GLU A 1 743 ? -16.769 -10.988 -7.895 1.00 98.06 743 GLU A O 1
ATOM 5764 N N . GLY A 1 744 ? -14.768 -11.949 -7.668 1.00 98.06 744 GLY A N 1
ATOM 5765 C CA . GLY A 1 744 ? -15.051 -13.070 -8.586 1.00 98.06 744 GLY A CA 1
ATOM 5766 C C . GLY A 1 744 ? -15.216 -14.450 -7.938 1.00 98.06 744 GLY A C 1
ATOM 5767 O O . GLY A 1 744 ? -14.469 -14.816 -7.028 1.00 98.06 744 GLY A O 1
ATOM 5768 N N . ALA A 1 745 ? -16.148 -15.247 -8.475 1.00 98.50 745 ALA A N 1
ATOM 5769 C CA . ALA A 1 745 ? -16.338 -16.662 -8.141 1.00 98.50 745 ALA A CA 1
ATOM 5770 C C . ALA A 1 745 ? -16.399 -17.554 -9.394 1.00 98.50 745 ALA A C 1
ATOM 5772 O O . ALA A 1 745 ? -16.783 -17.122 -10.488 1.00 98.50 745 ALA A O 1
ATOM 5773 N N . GLY A 1 746 ? -16.000 -18.815 -9.235 1.00 98.06 746 GLY A N 1
ATOM 5774 C CA . GLY A 1 746 ? -15.825 -19.736 -10.352 1.00 98.06 746 GLY A CA 1
ATOM 5775 C C . GLY A 1 746 ? -15.407 -21.145 -9.941 1.00 98.06 746 GLY A C 1
ATOM 5776 O O . GLY A 1 746 ? -15.478 -21.519 -8.772 1.00 98.06 746 GLY A O 1
ATOM 5777 N N . TYR A 1 747 ? -14.937 -21.911 -10.924 1.00 97.75 747 TYR A N 1
ATOM 5778 C CA . TYR A 1 747 ? -14.426 -23.274 -10.756 1.00 97.75 747 TYR A CA 1
ATOM 5779 C C . TYR A 1 747 ? -12.904 -23.308 -10.870 1.00 97.75 747 TYR A C 1
ATOM 5781 O O . TYR A 1 747 ? -12.344 -22.684 -11.772 1.00 97.75 747 TYR A O 1
ATOM 5789 N N . VAL A 1 748 ? -12.218 -24.103 -10.050 1.00 98.38 748 VAL A N 1
ATOM 5790 C CA . VAL A 1 748 ? -10.809 -24.439 -10.308 1.00 98.38 748 VAL A CA 1
ATOM 5791 C C . VAL A 1 748 ? -10.717 -25.294 -11.570 1.00 98.38 748 VAL A C 1
ATOM 5793 O O . VAL A 1 748 ? -11.246 -26.402 -11.627 1.00 98.38 748 VAL A O 1
ATOM 5796 N N . GLU A 1 749 ? -10.014 -24.795 -12.582 1.00 97.44 749 GLU A N 1
ATOM 5797 C CA . GLU A 1 749 ? -9.836 -25.475 -13.865 1.00 97.44 749 GLU A CA 1
ATOM 5798 C C . GLU A 1 749 ? -8.540 -26.292 -13.903 1.00 97.44 749 GLU A C 1
ATOM 5800 O O . GLU A 1 749 ? -8.532 -27.430 -14.371 1.00 97.44 749 GLU A O 1
ATOM 5805 N N . SER A 1 750 ? -7.442 -25.738 -13.386 1.00 97.00 750 SER A N 1
ATOM 5806 C CA . SER A 1 750 ? -6.194 -26.472 -13.177 1.00 97.00 750 SER A CA 1
ATOM 5807 C C . SER A 1 750 ? -5.369 -25.859 -12.046 1.00 97.00 750 SER A C 1
ATOM 5809 O O . SER A 1 750 ? -5.511 -24.683 -11.713 1.00 97.00 750 SER A O 1
ATOM 5811 N N . VAL A 1 751 ? -4.512 -26.678 -11.436 1.00 98.19 751 VAL A N 1
ATOM 5812 C CA . VAL A 1 751 ? -3.644 -26.289 -10.318 1.00 98.19 751 VAL A CA 1
ATOM 5813 C C . VAL A 1 751 ? -2.176 -26.519 -10.660 1.00 98.19 751 VAL A C 1
ATOM 5815 O O . VAL A 1 751 ? -1.836 -27.392 -11.462 1.00 98.19 751 VAL A O 1
ATOM 5818 N N . GLY A 1 752 ? -1.322 -25.712 -10.045 1.00 95.06 752 GLY A N 1
ATOM 5819 C CA . GLY A 1 752 ? 0.124 -25.784 -10.128 1.00 95.06 752 GLY A CA 1
ATOM 5820 C C . GLY A 1 752 ? 0.758 -26.953 -9.379 1.00 95.06 752 GLY A C 1
ATOM 5821 O O . GLY A 1 752 ? 0.109 -27.722 -8.673 1.00 95.06 752 GLY A O 1
ATOM 5822 N N . GLU A 1 753 ? 2.082 -27.049 -9.485 1.00 92.56 753 GLU A N 1
ATOM 5823 C CA . GLU A 1 753 ? 2.891 -27.870 -8.577 1.00 92.56 753 GLU A CA 1
ATOM 5824 C C . GLU A 1 753 ? 2.870 -27.284 -7.154 1.00 92.56 753 GLU A C 1
ATOM 5826 O O . GLU A 1 753 ? 2.812 -26.069 -6.987 1.00 92.56 753 GLU A O 1
ATOM 5831 N N . GLY A 1 754 ? 2.876 -28.136 -6.126 1.00 92.25 754 GLY A N 1
ATOM 5832 C CA . GLY A 1 754 ? 2.836 -27.717 -4.716 1.00 92.25 754 GLY A CA 1
ATOM 5833 C C . GLY A 1 754 ? 1.455 -27.308 -4.178 1.00 92.25 754 GLY A C 1
ATOM 5834 O O . GLY A 1 754 ? 1.267 -27.289 -2.961 1.00 92.25 754 GLY A O 1
ATOM 5835 N N . VAL A 1 755 ? 0.468 -27.052 -5.044 1.00 97.12 755 VAL A N 1
ATOM 5836 C CA . VAL A 1 755 ? -0.906 -26.729 -4.624 1.00 97.12 755 VAL A CA 1
ATOM 5837 C C . VAL A 1 755 ? -1.577 -27.952 -4.000 1.00 97.12 755 VAL A C 1
ATOM 5839 O O . VAL A 1 755 ? -1.611 -29.030 -4.592 1.00 97.12 755 VAL A O 1
ATOM 5842 N N . THR A 1 756 ? -2.132 -27.774 -2.801 1.00 94.88 756 THR A N 1
ATOM 5843 C CA . THR A 1 756 ? -2.764 -28.851 -2.009 1.00 94.88 756 THR A CA 1
ATOM 5844 C C . THR A 1 756 ? -4.092 -28.455 -1.359 1.00 94.88 756 THR A C 1
ATOM 5846 O O . THR A 1 756 ? -4.825 -29.317 -0.887 1.00 94.88 756 THR A O 1
ATOM 5849 N N . ASN A 1 757 ? -4.422 -27.161 -1.331 1.00 94.88 757 ASN A N 1
ATOM 5850 C CA . ASN A 1 757 ? -5.593 -26.616 -0.636 1.00 94.88 757 ASN A CA 1
ATOM 5851 C C . ASN A 1 757 ? -6.855 -26.471 -1.496 1.00 94.88 757 ASN A C 1
ATOM 5853 O O . ASN A 1 757 ? -7.896 -26.107 -0.957 1.00 94.88 757 ASN A O 1
ATOM 5857 N N . VAL A 1 758 ? -6.736 -26.672 -2.808 1.00 97.88 758 VAL A N 1
ATOM 5858 C CA . VAL A 1 758 ? -7.842 -26.748 -3.770 1.00 97.88 758 VAL A CA 1
ATOM 5859 C C . VAL A 1 758 ? -7.476 -27.749 -4.869 1.00 97.88 758 VAL A C 1
ATOM 5861 O O . VAL A 1 758 ? -6.292 -27.970 -5.139 1.00 97.88 758 VAL A O 1
ATOM 5864 N N . LYS A 1 759 ? -8.478 -28.343 -5.515 1.00 97.31 759 LYS A N 1
ATOM 5865 C CA . LYS A 1 759 ? -8.356 -29.310 -6.617 1.00 97.31 759 LYS A CA 1
ATOM 5866 C C . LYS A 1 759 ? -9.224 -28.886 -7.816 1.00 97.31 759 LYS A C 1
ATOM 5868 O O . LYS A 1 759 ? -10.202 -28.166 -7.627 1.00 97.31 759 LYS A O 1
ATOM 5873 N N . PRO A 1 760 ? -8.916 -29.329 -9.051 1.00 97.81 760 PRO A N 1
ATOM 5874 C CA . PRO A 1 760 ? -9.790 -29.103 -10.201 1.00 97.81 760 PRO A CA 1
ATOM 5875 C C . PRO A 1 760 ? -11.220 -29.592 -9.943 1.00 97.81 760 PRO A C 1
ATOM 5877 O O . PRO A 1 760 ? -11.413 -30.703 -9.449 1.00 97.81 760 PRO A O 1
ATOM 5880 N N . GLY A 1 761 ? -12.200 -28.755 -10.281 1.00 95.88 761 GLY A N 1
ATOM 5881 C CA . GLY A 1 761 ? -13.617 -28.949 -9.966 1.00 95.88 761 GLY A CA 1
ATOM 5882 C C . GLY A 1 761 ? -14.113 -28.188 -8.730 1.00 95.88 761 GLY A C 1
ATOM 5883 O O . GLY A 1 761 ? -15.315 -27.967 -8.637 1.00 95.88 761 GLY A O 1
ATOM 5884 N N . ASP A 1 762 ? -13.233 -27.731 -7.828 1.00 98.12 762 ASP A N 1
ATOM 5885 C CA . ASP A 1 762 ? -13.658 -26.979 -6.637 1.00 98.12 762 ASP A CA 1
ATOM 5886 C C . ASP A 1 762 ? -14.371 -25.673 -7.001 1.00 98.12 762 ASP A C 1
ATOM 5888 O O . ASP A 1 762 ? -13.870 -24.879 -7.805 1.00 98.12 762 ASP A O 1
ATOM 5892 N N . HIS A 1 763 ? -15.500 -25.422 -6.339 1.00 98.25 763 HIS A N 1
ATOM 5893 C CA . HIS A 1 763 ? -16.158 -24.120 -6.314 1.00 98.25 763 HIS A CA 1
ATOM 5894 C C . HIS A 1 763 ? -15.321 -23.168 -5.456 1.00 98.25 763 HIS A C 1
ATOM 5896 O O . HIS A 1 763 ? -15.002 -23.489 -4.310 1.00 98.25 763 HIS A O 1
ATOM 5902 N N . VAL A 1 764 ? -14.948 -22.005 -5.993 1.00 98.62 764 VAL A N 1
ATOM 5903 C CA . VAL A 1 764 ? -13.997 -21.088 -5.349 1.00 98.62 764 VAL A CA 1
ATOM 5904 C C . VAL A 1 764 ? -14.379 -19.615 -5.461 1.00 98.62 764 VAL A C 1
ATOM 5906 O O . VAL A 1 764 ? -14.977 -19.176 -6.445 1.00 98.62 764 VAL A O 1
ATOM 5909 N N . VAL A 1 765 ? -13.939 -18.841 -4.466 1.00 98.69 765 VAL A N 1
ATOM 5910 C CA . VAL A 1 765 ? -13.919 -17.369 -4.477 1.00 98.69 765 VAL A CA 1
ATOM 5911 C C . VAL A 1 765 ? -12.463 -16.894 -4.534 1.00 98.69 765 VAL A C 1
ATOM 5913 O O . VAL A 1 765 ? -11.596 -17.432 -3.835 1.00 98.69 765 VAL A O 1
ATOM 5916 N N . ALA A 1 766 ? -12.186 -15.899 -5.378 1.00 98.38 766 ALA A N 1
ATOM 5917 C CA . ALA A 1 766 ? -10.872 -15.264 -5.475 1.00 98.38 766 ALA A CA 1
ATOM 5918 C C . ALA A 1 766 ? -10.676 -14.230 -4.348 1.00 98.38 766 ALA A C 1
ATOM 5920 O O . ALA A 1 766 ? -11.603 -13.502 -3.998 1.00 98.38 766 ALA A O 1
ATOM 5921 N N . LEU A 1 767 ? -9.471 -14.159 -3.774 1.00 98.31 767 LEU A N 1
ATOM 5922 C CA . LEU A 1 767 ? -9.169 -13.342 -2.596 1.00 98.31 767 LEU A CA 1
ATOM 5923 C C . LEU A 1 767 ? -8.027 -12.357 -2.863 1.00 98.31 767 LEU A C 1
ATOM 5925 O O . LEU A 1 767 ? -6.859 -12.745 -2.970 1.00 98.31 767 LEU A O 1
ATOM 5929 N N . TYR A 1 768 ? -8.348 -11.061 -2.864 1.00 96.38 768 TYR A N 1
ATOM 5930 C CA . TYR A 1 768 ? -7.333 -10.005 -2.914 1.00 96.38 768 TYR A CA 1
ATOM 5931 C C . TYR A 1 768 ? -6.529 -9.884 -1.607 1.00 96.38 768 TYR A C 1
ATOM 5933 O O . TYR A 1 768 ? -5.412 -9.367 -1.610 1.00 96.38 768 TYR A O 1
ATOM 5941 N N . THR A 1 769 ? -7.064 -10.380 -0.487 1.00 95.75 769 THR A N 1
ATOM 5942 C CA . THR A 1 769 ? -6.313 -10.582 0.757 1.00 95.75 769 THR A CA 1
ATOM 5943 C C . THR A 1 769 ? -5.826 -12.036 0.834 1.00 95.75 769 THR A C 1
ATOM 5945 O O . THR A 1 769 ? -6.601 -12.933 1.174 1.00 95.75 769 THR A O 1
ATOM 5948 N N . PRO A 1 770 ? -4.547 -12.319 0.512 1.00 97.25 770 PRO A N 1
ATOM 5949 C CA . PRO A 1 770 ? -4.011 -13.667 0.649 1.00 97.25 770 PRO A CA 1
ATOM 5950 C C . PRO A 1 770 ? -3.974 -14.119 2.114 1.00 97.25 770 PRO A C 1
ATOM 5952 O O . PRO A 1 770 ? -3.933 -13.311 3.041 1.00 97.25 770 PRO A O 1
ATOM 5955 N N . GLU A 1 771 ? -3.892 -15.428 2.343 1.00 98.38 771 GLU A N 1
ATOM 5956 C CA . GLU A 1 771 ? -3.683 -15.996 3.676 1.00 98.38 771 GLU A CA 1
ATOM 5957 C C . GLU A 1 771 ? -2.728 -17.195 3.616 1.00 98.38 771 GLU A C 1
ATOM 5959 O O . GLU A 1 771 ? -3.157 -18.344 3.520 1.00 98.38 771 GLU A O 1
ATOM 5964 N N . CYS A 1 772 ? -1.413 -16.961 3.701 1.00 97.50 772 CYS A N 1
ATOM 5965 C CA . CYS A 1 772 ? -0.431 -18.053 3.638 1.00 97.50 772 CYS A CA 1
ATOM 5966 C C . CYS A 1 772 ? -0.318 -18.899 4.916 1.00 97.50 772 CYS A C 1
ATOM 5968 O O . CYS A 1 772 ? 0.357 -19.919 4.889 1.00 97.50 772 CYS A O 1
ATOM 5970 N N . LYS A 1 773 ? -0.911 -18.475 6.043 1.00 96.94 773 LYS A N 1
ATOM 5971 C CA . LYS A 1 773 ? -0.822 -19.110 7.383 1.00 96.94 773 LYS A CA 1
ATOM 5972 C C . LYS A 1 773 ? 0.595 -19.194 7.999 1.00 96.94 773 LYS A C 1
ATOM 5974 O O . LYS A 1 773 ? 0.728 -19.347 9.209 1.00 96.94 773 LYS A O 1
ATOM 5979 N N . GLU A 1 774 ? 1.653 -18.993 7.215 1.00 95.75 774 GLU A N 1
ATOM 5980 C CA . GLU A 1 774 ? 3.057 -19.149 7.620 1.00 95.75 774 GLU A CA 1
ATOM 5981 C C . GLU A 1 774 ? 3.754 -17.877 8.119 1.00 95.75 774 GLU A C 1
ATOM 5983 O O . GLU A 1 774 ? 4.657 -17.970 8.955 1.00 95.75 774 GLU A O 1
ATOM 5988 N N . CYS A 1 775 ? 3.419 -16.708 7.565 1.00 96.56 775 CYS A N 1
ATOM 5989 C CA . CYS A 1 775 ? 4.189 -15.482 7.786 1.00 96.56 775 CYS A CA 1
ATOM 5990 C C . CYS A 1 775 ? 3.880 -14.834 9.146 1.00 96.56 775 CYS A C 1
ATOM 5992 O O . CYS A 1 775 ? 2.844 -15.110 9.758 1.00 96.56 775 CYS A O 1
ATOM 5994 N N . LYS A 1 776 ? 4.757 -13.918 9.594 1.00 96.25 776 LYS A N 1
ATOM 5995 C CA . LYS A 1 776 ? 4.626 -13.229 10.894 1.00 96.25 776 LYS A CA 1
ATOM 5996 C C . LYS A 1 776 ? 3.239 -12.614 11.116 1.00 96.25 776 LYS A C 1
ATOM 5998 O O . LYS A 1 776 ? 2.711 -12.693 12.217 1.00 96.25 776 LYS A O 1
ATOM 6003 N N . PHE A 1 777 ? 2.624 -12.070 10.065 1.00 97.81 777 PHE A N 1
ATOM 6004 C CA . PHE A 1 777 ? 1.291 -11.474 10.128 1.00 97.81 777 PHE A CA 1
ATOM 6005 C C . PHE A 1 777 ? 0.199 -12.529 10.354 1.00 97.81 777 PHE A C 1
ATOM 6007 O O . PHE A 1 777 ? -0.535 -12.430 11.335 1.00 97.81 777 PHE A O 1
ATOM 6014 N N . CYS A 1 778 ? 0.137 -13.586 9.534 1.00 97.38 778 CYS A N 1
ATOM 6015 C CA . CYS A 1 778 ? -0.871 -14.643 9.684 1.00 97.38 778 CYS A CA 1
ATOM 6016 C C . CYS A 1 778 ? -0.777 -15.363 11.040 1.00 97.38 778 CYS A C 1
ATOM 6018 O O . CYS A 1 778 ? -1.815 -15.626 11.656 1.00 97.38 778 CYS A O 1
ATOM 6020 N N . LYS A 1 779 ? 0.454 -15.631 11.509 1.00 97.44 779 LYS A N 1
ATOM 6021 C CA . LYS A 1 779 ? 0.750 -16.275 12.802 1.00 97.44 779 LYS A CA 1
ATOM 6022 C C . LYS A 1 779 ? 0.559 -15.363 14.019 1.00 97.44 779 LYS A C 1
ATOM 6024 O O . LYS A 1 779 ? 0.440 -15.874 15.123 1.00 97.44 779 LYS A O 1
ATOM 6029 N N . SER A 1 780 ? 0.504 -14.039 13.847 1.00 97.44 780 SER A N 1
ATOM 6030 C CA . SER A 1 780 ? 0.460 -13.082 14.970 1.00 97.44 780 SER A CA 1
ATOM 6031 C C . SER A 1 780 ? -0.777 -13.180 15.868 1.00 97.44 780 SER A C 1
ATOM 6033 O O . SER A 1 780 ? -0.754 -12.658 16.979 1.00 97.44 780 SER A O 1
ATOM 6035 N N . GLY A 1 781 ? -1.882 -13.734 15.356 1.00 94.12 781 GLY A N 1
ATOM 6036 C CA . GLY A 1 781 ? -3.208 -13.646 15.981 1.00 94.12 781 GLY A CA 1
ATOM 6037 C C . GLY A 1 781 ? -3.855 -12.250 15.942 1.00 94.12 781 GLY A C 1
ATOM 6038 O O . GLY A 1 781 ? -4.988 -12.117 16.378 1.00 94.12 781 GLY A O 1
ATOM 6039 N N . LYS A 1 782 ? -3.174 -11.222 15.407 1.00 95.00 782 LYS A N 1
ATOM 6040 C CA . LYS A 1 782 ? -3.554 -9.798 15.528 1.00 95.00 782 LYS A CA 1
ATOM 6041 C C . LYS A 1 782 ? -3.980 -9.124 14.215 1.00 95.00 782 LYS A C 1
ATOM 6043 O O . LYS A 1 782 ? -4.314 -7.947 14.223 1.00 95.00 782 LYS A O 1
ATOM 6048 N N . THR A 1 783 ? -3.909 -9.817 13.076 1.00 96.00 783 THR A N 1
ATOM 6049 C CA . THR A 1 783 ? -4.261 -9.256 11.758 1.00 96.00 783 THR A CA 1
ATOM 6050 C C . THR A 1 783 ? -4.542 -10.346 10.714 1.00 96.00 783 THR A C 1
ATOM 6052 O O . THR A 1 783 ? -4.119 -11.498 10.869 1.00 96.00 783 THR A O 1
ATOM 6055 N N . ASN A 1 784 ? -5.225 -9.968 9.631 1.00 97.12 784 ASN A N 1
ATOM 6056 C CA . ASN A 1 784 ? -5.386 -10.735 8.393 1.00 97.12 784 ASN A CA 1
ATOM 6057 C C . ASN A 1 784 ? -4.391 -10.334 7.278 1.00 97.12 784 ASN A C 1
ATOM 6059 O O . ASN A 1 784 ? -4.303 -11.040 6.278 1.00 97.12 784 ASN A O 1
ATOM 6063 N N . LEU A 1 785 ? -3.617 -9.250 7.438 1.00 97.31 785 LEU A N 1
ATOM 6064 C CA . LEU A 1 785 ? -2.762 -8.666 6.391 1.00 97.31 785 LEU A CA 1
ATOM 6065 C C . LEU A 1 785 ? -1.548 -9.546 6.020 1.00 97.31 785 LEU A C 1
ATOM 6067 O O . LEU A 1 785 ? -0.431 -9.351 6.501 1.00 97.31 785 LEU A O 1
ATOM 6071 N N . CYS A 1 786 ? -1.739 -10.530 5.140 1.00 98.06 786 CYS A N 1
ATOM 6072 C CA . CYS A 1 786 ? -0.665 -11.417 4.701 1.00 98.06 786 CYS A CA 1
ATOM 6073 C C . CYS A 1 786 ? 0.289 -10.747 3.696 1.00 98.06 786 CYS A C 1
ATOM 6075 O O . CYS A 1 786 ? 0.014 -10.655 2.503 1.00 98.06 786 CYS A O 1
ATOM 6077 N N . GLY A 1 787 ? 1.487 -10.378 4.148 1.00 94.81 787 GLY A N 1
ATOM 6078 C CA . GLY A 1 787 ? 2.519 -9.802 3.275 1.00 94.81 787 GLY A CA 1
ATOM 6079 C C . GLY A 1 787 ? 3.215 -10.758 2.283 1.00 94.81 787 GLY A C 1
ATOM 6080 O O . GLY A 1 787 ? 4.133 -10.307 1.609 1.00 94.81 787 GLY A O 1
ATOM 6081 N N . LYS A 1 788 ? 2.848 -12.052 2.185 1.00 96.62 788 LYS A N 1
ATOM 6082 C CA . LYS A 1 788 ? 3.643 -13.090 1.467 1.00 96.62 788 LYS A CA 1
ATOM 6083 C C . LYS A 1 788 ? 3.846 -12.793 -0.030 1.00 96.62 788 LYS A C 1
ATOM 6085 O O . LYS A 1 788 ? 4.908 -13.119 -0.541 1.00 96.62 788 LYS A O 1
ATOM 6090 N N . ILE A 1 789 ? 2.867 -12.180 -0.707 1.00 96.69 789 ILE A N 1
ATOM 6091 C CA . ILE A 1 789 ? 2.916 -11.879 -2.159 1.00 96.69 789 ILE A CA 1
ATOM 6092 C C . ILE A 1 789 ? 2.641 -10.404 -2.505 1.00 96.69 789 ILE A C 1
ATOM 6094 O O . ILE A 1 789 ? 2.608 -10.041 -3.676 1.00 96.69 789 ILE A O 1
ATOM 6098 N N . ARG A 1 790 ? 2.468 -9.517 -1.512 1.00 93.25 790 ARG A N 1
ATOM 6099 C CA . ARG A 1 790 ? 2.033 -8.121 -1.740 1.00 93.25 790 ARG A CA 1
ATOM 6100 C C . ARG A 1 790 ? 2.948 -7.342 -2.701 1.00 93.25 790 ARG A C 1
ATOM 6102 O O . ARG A 1 790 ? 2.462 -6.489 -3.440 1.00 93.25 790 ARG A O 1
ATOM 6109 N N . ALA A 1 791 ? 4.246 -7.655 -2.708 1.00 91.50 791 ALA A N 1
ATOM 6110 C CA . ALA A 1 791 ? 5.266 -6.992 -3.526 1.00 91.50 791 ALA A CA 1
ATOM 6111 C C . ALA A 1 791 ? 5.250 -7.373 -5.024 1.00 91.50 791 ALA A C 1
ATOM 6113 O O . ALA A 1 791 ? 5.783 -6.619 -5.838 1.00 91.50 791 ALA A O 1
ATOM 6114 N N . THR A 1 792 ? 4.655 -8.515 -5.393 1.00 95.31 792 THR A N 1
ATOM 6115 C CA . THR A 1 792 ? 4.396 -8.908 -6.792 1.00 95.31 792 THR A CA 1
ATOM 6116 C C . THR A 1 792 ? 2.957 -8.588 -7.191 1.00 95.31 792 THR A C 1
ATOM 6118 O O . THR A 1 792 ? 2.724 -8.008 -8.249 1.00 95.31 792 THR A O 1
ATOM 6121 N N . GLN A 1 793 ? 2.008 -8.835 -6.285 1.00 93.75 793 GLN A N 1
ATOM 6122 C CA . GLN A 1 793 ? 0.592 -8.493 -6.429 1.00 93.75 793 GLN A CA 1
ATOM 6123 C C . GLN A 1 793 ? 0.376 -6.996 -6.731 1.00 93.75 793 GLN A C 1
ATOM 6125 O O . GLN A 1 793 ? -0.395 -6.666 -7.625 1.00 93.75 793 GLN A O 1
ATOM 6130 N N . GLY A 1 794 ? 1.103 -6.098 -6.049 1.00 88.38 794 GLY A N 1
ATOM 6131 C CA . GLY A 1 794 ? 1.086 -4.645 -6.304 1.00 88.38 794 GLY A CA 1
ATOM 6132 C C . GLY A 1 794 ? 1.811 -4.189 -7.575 1.00 88.38 794 GLY A C 1
ATOM 6133 O O . GLY A 1 794 ? 1.808 -3.011 -7.894 1.00 88.38 794 GLY A O 1
ATOM 6134 N N . LYS A 1 795 ? 2.455 -5.109 -8.300 1.00 93.69 795 LYS A N 1
ATOM 6135 C CA . LYS A 1 795 ? 3.052 -4.871 -9.626 1.00 93.69 795 LYS A CA 1
ATOM 6136 C C . LYS A 1 795 ? 2.263 -5.566 -10.740 1.00 93.69 795 LYS A C 1
ATOM 6138 O O . LYS A 1 795 ? 2.742 -5.652 -11.865 1.00 93.69 795 LYS A O 1
ATOM 6143 N N . GLY A 1 796 ? 1.097 -6.127 -10.412 1.00 96.75 796 GLY A N 1
ATOM 6144 C CA . GLY A 1 796 ? 0.260 -6.873 -11.344 1.00 96.75 796 GLY A CA 1
ATOM 6145 C C . GLY A 1 796 ? 0.897 -8.147 -11.903 1.00 96.75 796 GLY A C 1
ATOM 6146 O O . GLY A 1 796 ? 0.646 -8.503 -13.054 1.00 96.75 796 GLY A O 1
ATOM 6147 N N . VAL A 1 797 ? 1.710 -8.851 -11.109 1.00 98.06 797 VAL A N 1
ATOM 6148 C CA . VAL A 1 797 ? 2.369 -10.105 -11.516 1.00 98.06 797 VAL A CA 1
ATOM 6149 C C . VAL A 1 797 ? 2.243 -11.207 -10.461 1.00 98.06 797 VAL A C 1
ATOM 6151 O O . VAL A 1 797 ? 1.979 -10.952 -9.284 1.00 98.06 797 VAL A O 1
ATOM 6154 N N . MET A 1 798 ? 2.425 -12.455 -10.897 1.00 97.56 798 MET A N 1
ATOM 6155 C CA . MET A 1 798 ? 2.432 -13.646 -10.043 1.00 97.56 798 MET A CA 1
ATOM 6156 C C . MET A 1 798 ? 3.648 -13.676 -9.096 1.00 97.56 798 MET A C 1
ATOM 6158 O O . MET A 1 798 ? 4.559 -12.855 -9.238 1.00 97.56 798 MET A O 1
ATOM 6162 N N . PRO A 1 799 ? 3.706 -14.598 -8.109 1.00 95.31 799 PRO A N 1
ATOM 6163 C CA . PRO A 1 799 ? 4.822 -14.683 -7.157 1.00 95.31 799 PRO A CA 1
ATOM 6164 C C . PRO A 1 799 ? 6.212 -14.834 -7.797 1.00 95.31 799 PRO A C 1
ATOM 6166 O O . PRO A 1 799 ? 7.197 -14.442 -7.183 1.00 95.31 799 PRO A O 1
ATOM 6169 N N . ASP A 1 800 ? 6.294 -15.335 -9.033 1.00 94.88 800 ASP A N 1
ATOM 6170 C CA . ASP A 1 800 ? 7.535 -15.443 -9.815 1.00 94.88 800 ASP A CA 1
ATOM 6171 C C . ASP A 1 800 ? 7.924 -14.169 -10.596 1.00 94.88 800 ASP A C 1
ATOM 6173 O O . ASP A 1 800 ? 8.868 -14.185 -11.385 1.00 94.88 800 ASP A O 1
ATOM 6177 N N . GLY A 1 801 ? 7.184 -13.071 -10.416 1.00 96.25 801 GLY A N 1
ATOM 6178 C CA . GLY A 1 801 ? 7.428 -11.792 -11.081 1.00 96.25 801 GLY A CA 1
ATOM 6179 C C . GLY A 1 801 ? 6.918 -11.692 -12.523 1.00 96.25 801 GLY A C 1
ATOM 6180 O O . GLY A 1 801 ? 7.193 -10.686 -13.172 1.00 96.25 801 GLY A O 1
ATOM 6181 N N . THR A 1 802 ? 6.177 -12.681 -13.038 1.00 97.12 802 THR A N 1
ATOM 6182 C CA . THR A 1 802 ? 5.679 -12.695 -14.429 1.00 97.12 802 THR A CA 1
ATOM 6183 C C . THR A 1 802 ? 4.148 -12.700 -14.527 1.00 97.12 802 THR A C 1
ATOM 6185 O O . THR A 1 802 ? 3.448 -13.042 -13.574 1.00 97.12 802 THR A O 1
ATOM 6188 N N . SER A 1 803 ? 3.598 -12.319 -15.686 1.00 97.69 803 SER A N 1
ATOM 6189 C CA . SER A 1 803 ? 2.149 -12.391 -15.927 1.00 97.69 803 SER A CA 1
ATOM 6190 C C . SER A 1 803 ? 1.688 -13.779 -16.405 1.00 97.69 803 SER A C 1
ATOM 6192 O O . SER A 1 803 ? 2.478 -14.664 -16.746 1.00 97.69 803 SER A O 1
ATOM 6194 N N . ARG A 1 804 ? 0.367 -13.970 -16.428 1.00 98.25 804 ARG A N 1
ATOM 6195 C CA . ARG A 1 804 ? -0.331 -15.123 -17.015 1.00 98.25 804 ARG A CA 1
ATOM 6196 C C . ARG A 1 804 ? -1.282 -14.732 -18.146 1.00 98.25 804 ARG A C 1
ATOM 6198 O O . ARG A 1 804 ? -1.881 -15.626 -18.729 1.00 98.25 804 ARG A O 1
ATOM 6205 N N . PHE A 1 805 ? -1.395 -13.446 -18.470 1.00 98.50 805 PHE A N 1
ATOM 6206 C CA . PHE A 1 805 ? -2.265 -12.938 -19.527 1.00 98.50 805 PHE A CA 1
ATOM 6207 C C . PHE A 1 805 ? -1.464 -12.366 -20.683 1.00 98.50 805 PHE A C 1
ATOM 6209 O O . PHE A 1 805 ? -0.504 -11.628 -20.461 1.00 98.50 805 PHE A O 1
ATOM 6216 N N . ARG A 1 806 ? -1.915 -12.639 -21.906 1.00 97.19 806 ARG A N 1
ATOM 6217 C CA . ARG A 1 806 ? -1.375 -12.062 -23.137 1.00 97.19 806 ARG A CA 1
ATOM 6218 C C . ARG A 1 806 ? -2.473 -11.650 -24.095 1.00 97.19 806 ARG A C 1
ATOM 6220 O O . ARG A 1 806 ? -3.416 -12.400 -24.318 1.00 97.19 806 ARG A O 1
ATOM 6227 N N . CYS A 1 807 ? -2.303 -10.500 -24.731 1.00 97.25 807 CYS A N 1
ATOM 6228 C CA . CYS A 1 807 ? -3.154 -10.050 -25.825 1.00 97.25 807 CYS A CA 1
ATOM 6229 C C . CYS A 1 807 ? -2.319 -9.281 -26.852 1.00 97.25 807 CYS A C 1
ATOM 6231 O O . CYS A 1 807 ? -1.425 -8.518 -26.485 1.00 97.25 807 CYS A O 1
ATOM 6233 N N . LYS A 1 808 ? -2.587 -9.489 -28.149 1.00 93.12 808 LYS A N 1
ATOM 6234 C CA . LYS A 1 808 ? -1.939 -8.764 -29.266 1.00 93.12 808 LYS A CA 1
ATOM 6235 C C . LYS A 1 808 ? -0.397 -8.738 -29.175 1.00 93.12 808 LYS A C 1
ATOM 6237 O O . LYS A 1 808 ? 0.240 -7.734 -29.481 1.00 93.12 808 LYS A O 1
ATOM 6242 N N . GLY A 1 809 ? 0.201 -9.847 -28.728 1.00 88.06 809 GLY A N 1
ATOM 6243 C CA . GLY A 1 809 ? 1.655 -10.011 -28.576 1.00 88.06 809 GLY A CA 1
ATOM 6244 C C . GLY A 1 809 ? 2.283 -9.338 -27.346 1.00 88.06 809 GLY A C 1
ATOM 6245 O O . GLY A 1 809 ? 3.503 -9.365 -27.214 1.00 88.06 809 GLY A O 1
ATOM 6246 N N . LYS A 1 810 ? 1.482 -8.754 -26.446 1.00 92.12 810 LYS A N 1
ATOM 6247 C CA . LYS A 1 810 ? 1.926 -8.135 -25.188 1.00 92.12 810 LYS A CA 1
ATOM 6248 C C . LYS A 1 810 ? 1.441 -8.953 -23.994 1.00 92.12 810 LYS A C 1
ATOM 6250 O O . LYS A 1 810 ? 0.326 -9.474 -24.031 1.00 92.12 810 LYS A O 1
ATOM 6255 N N . ASP A 1 811 ? 2.236 -9.019 -22.930 1.00 97.00 811 ASP A N 1
ATOM 6256 C CA . ASP A 1 811 ? 1.737 -9.441 -21.617 1.00 97.00 811 ASP A CA 1
ATOM 6257 C C . ASP A 1 811 ? 0.792 -8.345 -21.066 1.00 97.00 811 ASP A C 1
ATOM 6259 O O . ASP A 1 811 ? 1.051 -7.153 -21.246 1.00 97.00 811 ASP A O 1
ATOM 6263 N N . LEU A 1 812 ? -0.300 -8.739 -20.405 1.00 98.56 812 LEU A N 1
ATOM 6264 C CA . LEU A 1 812 ? -1.204 -7.837 -19.670 1.00 98.56 812 LEU A CA 1
ATOM 6265 C C . LEU A 1 812 ? -0.983 -8.008 -18.167 1.00 98.56 812 LEU A C 1
ATOM 6267 O O . LEU A 1 812 ? -0.717 -9.119 -17.717 1.00 98.56 812 LEU A O 1
ATOM 6271 N N . LEU A 1 813 ? -1.123 -6.953 -17.373 1.00 98.69 813 LEU A N 1
ATOM 6272 C CA . LEU A 1 813 ? -0.991 -7.037 -15.919 1.00 98.69 813 LEU A CA 1
ATOM 6273 C C . LEU A 1 813 ? -2.217 -7.687 -15.257 1.00 98.69 813 LEU A C 1
ATOM 6275 O O . LEU A 1 813 ? -3.335 -7.660 -15.776 1.00 98.69 813 LEU A O 1
ATOM 6279 N N . HIS A 1 814 ? -1.988 -8.258 -14.077 1.00 98.75 814 HIS A N 1
ATOM 6280 C CA . HIS A 1 814 ? -3.020 -8.690 -13.136 1.00 98.75 814 HIS A CA 1
ATOM 6281 C C . HIS A 1 814 ? -3.490 -7.534 -12.254 1.00 98.75 814 HIS A C 1
ATOM 6283 O O . HIS A 1 814 ? -2.690 -6.681 -11.883 1.00 98.75 814 HIS A O 1
ATOM 6289 N N . PHE A 1 815 ? -4.745 -7.563 -11.815 1.00 98.25 815 PHE A N 1
ATOM 6290 C CA . PHE A 1 815 ? -5.272 -6.621 -10.830 1.00 98.25 815 PHE A CA 1
ATOM 6291 C C . PHE A 1 815 ? -5.543 -7.293 -9.491 1.00 98.25 815 PHE A C 1
ATOM 6293 O O . PHE A 1 815 ? -6.170 -8.353 -9.423 1.00 98.25 815 PHE A O 1
ATOM 6300 N N . MET A 1 816 ? -5.050 -6.679 -8.411 1.00 96.62 816 MET A N 1
ATOM 6301 C CA . MET A 1 816 ? -5.256 -7.116 -7.023 1.00 96.62 816 MET A CA 1
ATOM 6302 C C . MET A 1 816 ? -4.947 -8.610 -6.761 1.00 96.62 816 MET A C 1
ATOM 6304 O O . MET A 1 816 ? -5.390 -9.160 -5.757 1.00 96.62 816 MET A O 1
ATOM 6308 N N . GLY A 1 817 ? -4.172 -9.279 -7.626 1.00 96.88 817 GLY A N 1
ATOM 6309 C CA . GLY A 1 817 ? -3.900 -10.724 -7.561 1.00 96.88 817 GLY A CA 1
ATOM 6310 C C . GLY A 1 817 ? -5.103 -11.624 -7.870 1.00 96.88 817 GLY A C 1
ATOM 6311 O O . GLY A 1 817 ? -5.112 -12.772 -7.433 1.00 96.88 817 GLY A O 1
ATOM 6312 N N . THR A 1 818 ? -6.123 -11.101 -8.560 1.00 98.56 818 THR A N 1
ATOM 6313 C CA . THR A 1 818 ? -7.421 -11.765 -8.777 1.00 98.56 818 THR A CA 1
ATOM 6314 C C . THR A 1 818 ? -7.921 -11.643 -10.221 1.00 98.56 818 THR A C 1
ATOM 6316 O O . THR A 1 818 ? -8.277 -12.664 -10.811 1.00 98.56 818 THR A O 1
ATOM 6319 N N . SER A 1 819 ? -7.878 -10.448 -10.822 1.00 98.62 819 SER A N 1
ATOM 6320 C CA . SER A 1 819 ? -8.041 -10.215 -12.274 1.00 98.62 819 SER A CA 1
ATOM 6321 C C . SER A 1 819 ? -9.295 -10.863 -12.889 1.00 98.62 819 SER A C 1
ATOM 6323 O O . SER A 1 819 ? -9.238 -11.574 -13.894 1.00 98.62 819 SER A O 1
ATOM 6325 N N . THR A 1 820 ? -10.432 -10.702 -12.217 1.00 98.75 820 THR A N 1
ATOM 6326 C CA . THR A 1 820 ? -11.642 -11.511 -12.435 1.00 98.75 820 THR A CA 1
ATOM 6327 C C . THR A 1 820 ? -12.536 -11.032 -13.578 1.00 98.75 820 THR A C 1
ATOM 6329 O O . THR A 1 820 ? -13.484 -11.734 -13.917 1.00 98.75 820 THR A O 1
ATOM 6332 N N . PHE A 1 821 ? -12.215 -9.921 -14.251 1.00 98.75 821 PHE A N 1
ATOM 6333 C CA . PHE A 1 821 ? -12.848 -9.534 -15.522 1.00 98.75 821 PHE A CA 1
ATOM 6334 C C . PHE A 1 821 ? -12.293 -10.325 -16.730 1.00 98.75 821 PHE A C 1
ATOM 6336 O O . PHE A 1 821 ? -12.166 -9.804 -17.836 1.00 98.75 821 PHE A O 1
ATOM 6343 N N . SER A 1 822 ? -11.977 -11.605 -16.529 1.00 98.50 822 SER A N 1
ATOM 6344 C CA . SER A 1 822 ? -11.609 -12.573 -17.566 1.00 98.50 822 SER A CA 1
ATOM 6345 C C . SER A 1 822 ? -12.314 -13.902 -17.313 1.00 98.50 822 SER A C 1
ATOM 6347 O O . SER A 1 822 ? -12.440 -14.331 -16.166 1.00 98.50 822 SER A O 1
ATOM 6349 N N . GLN A 1 823 ? -12.726 -14.588 -18.382 1.00 98.31 823 GLN A N 1
ATOM 6350 C CA . GLN A 1 823 ? -13.328 -15.926 -18.309 1.00 98.31 823 GLN A CA 1
ATOM 6351 C C . GLN A 1 823 ? -12.413 -16.963 -17.640 1.00 98.31 823 GLN A C 1
ATOM 6353 O O . GLN A 1 823 ? -12.892 -17.909 -17.014 1.00 98.31 823 GLN A O 1
ATOM 6358 N N . TYR A 1 824 ? -11.095 -16.768 -17.730 1.00 98.50 824 TYR A N 1
ATOM 6359 C CA . TYR A 1 824 ? -10.103 -17.526 -16.973 1.00 98.50 824 TYR A CA 1
ATOM 6360 C C . TYR A 1 824 ? -9.099 -16.572 -16.325 1.00 98.50 824 TYR A C 1
ATOM 6362 O O . TYR A 1 824 ? -8.551 -15.704 -16.999 1.00 98.50 824 TYR A O 1
ATOM 6370 N N . THR A 1 825 ? -8.799 -16.768 -15.044 1.00 98.69 825 THR A N 1
ATOM 6371 C CA . THR A 1 825 ? -7.750 -16.033 -14.316 1.00 98.69 825 THR A CA 1
ATOM 6372 C C . THR A 1 825 ? -6.785 -17.001 -13.640 1.00 98.69 825 THR A C 1
ATOM 6374 O O . THR A 1 825 ? -7.139 -18.152 -13.388 1.00 98.69 825 THR A O 1
ATOM 6377 N N . VAL A 1 826 ? -5.566 -16.551 -13.342 1.00 98.75 826 VAL A N 1
ATOM 6378 C CA . VAL A 1 826 ? -4.585 -17.307 -12.552 1.00 98.75 826 VAL A CA 1
ATOM 6379 C C . VAL A 1 826 ? -4.243 -16.506 -11.306 1.00 98.75 826 VAL A C 1
ATOM 6381 O O . VAL A 1 826 ? -3.856 -15.346 -11.407 1.00 98.75 826 VAL A O 1
ATOM 6384 N N . VAL A 1 827 ? -4.371 -17.135 -10.142 1.00 98.75 827 VAL A N 1
ATOM 6385 C CA . VAL A 1 827 ? -4.109 -16.533 -8.829 1.00 98.75 827 VAL A CA 1
ATOM 6386 C C . VAL A 1 827 ? -3.113 -17.387 -8.046 1.00 98.75 827 VAL A C 1
ATOM 6388 O O . VAL A 1 827 ? -2.914 -18.560 -8.361 1.00 98.75 827 VAL A O 1
ATOM 6391 N N . ALA A 1 828 ? -2.500 -16.833 -7.000 1.00 98.69 828 ALA A N 1
ATOM 6392 C CA . ALA A 1 828 ? -1.714 -17.636 -6.062 1.00 98.69 828 ALA A CA 1
ATOM 6393 C C . ALA A 1 828 ? -2.623 -18.596 -5.265 1.00 98.69 828 ALA A C 1
ATOM 6395 O O . ALA A 1 828 ? -3.761 -18.258 -4.940 1.00 98.69 828 ALA A O 1
ATOM 6396 N N . ASP A 1 829 ? -2.117 -19.765 -4.876 1.00 98.31 829 ASP A N 1
ATOM 6397 C CA . ASP A 1 829 ? -2.862 -20.765 -4.088 1.00 98.31 829 ASP A CA 1
ATOM 6398 C C . ASP A 1 829 ? -3.282 -20.274 -2.683 1.00 98.31 829 ASP A C 1
ATOM 6400 O O . ASP A 1 829 ? -4.281 -20.729 -2.112 1.00 98.31 829 ASP A O 1
ATOM 6404 N N . ILE A 1 830 ? -2.567 -19.276 -2.157 1.00 98.44 830 ILE A N 1
ATOM 6405 C CA . ILE A 1 830 ? -2.898 -18.511 -0.948 1.00 98.44 830 ILE A CA 1
ATOM 6406 C C . ILE A 1 830 ? -3.913 -17.374 -1.170 1.00 98.44 830 ILE A C 1
ATOM 6408 O O . ILE A 1 830 ? -4.295 -16.740 -0.188 1.00 98.44 830 ILE A O 1
ATOM 6412 N N . SER A 1 831 ? -4.350 -17.126 -2.408 1.00 98.56 831 SER A N 1
ATOM 6413 C CA . SER A 1 831 ? -5.345 -16.115 -2.822 1.00 98.56 831 SER A CA 1
ATOM 6414 C C . SER A 1 831 ? -6.649 -16.741 -3.340 1.00 98.56 831 SER A C 1
ATOM 6416 O O . SER A 1 831 ? -7.422 -16.100 -4.049 1.00 98.56 831 SER A O 1
ATOM 6418 N N . VAL A 1 832 ? -6.919 -17.998 -2.983 1.00 98.50 832 VAL A N 1
ATOM 6419 C CA . VAL A 1 832 ? -8.149 -18.710 -3.348 1.00 98.50 832 VAL A CA 1
ATOM 6420 C C . VAL A 1 832 ? -8.649 -19.566 -2.186 1.00 98.50 832 VAL A C 1
ATOM 6422 O O . VAL A 1 832 ? -7.857 -20.139 -1.427 1.00 98.50 832 VAL A O 1
ATOM 6425 N N . VAL A 1 833 ? -9.972 -19.644 -2.044 1.00 98.25 833 VAL A N 1
ATOM 6426 C CA . VAL A 1 833 ? -10.661 -20.455 -1.034 1.00 98.25 833 VAL A CA 1
ATOM 6427 C C . VAL A 1 833 ? -11.771 -21.281 -1.678 1.00 98.25 833 VAL A C 1
ATOM 6429 O O . VAL A 1 833 ? -12.554 -20.747 -2.462 1.00 98.25 833 VAL A O 1
ATOM 6432 N N . ALA A 1 834 ? -11.821 -22.575 -1.351 1.00 98.00 834 ALA A N 1
ATOM 6433 C CA . ALA A 1 834 ? -12.928 -23.453 -1.719 1.00 98.00 834 ALA A CA 1
ATOM 6434 C C . ALA A 1 834 ? -14.152 -23.188 -0.834 1.00 98.00 834 ALA A C 1
ATOM 6436 O O . ALA A 1 834 ? -14.019 -22.915 0.361 1.00 98.00 834 ALA A O 1
ATOM 6437 N N . ILE A 1 835 ? -15.333 -23.271 -1.436 1.00 96.69 835 ILE A N 1
ATOM 6438 C CA . ILE A 1 835 ? -16.635 -23.022 -0.810 1.00 96.69 835 ILE A CA 1
ATOM 6439 C C . ILE A 1 835 ? -17.580 -24.209 -1.051 1.00 96.69 835 ILE A C 1
ATOM 6441 O O . ILE A 1 835 ? -17.247 -25.137 -1.785 1.00 96.69 835 ILE A O 1
ATOM 6445 N N . GLU A 1 836 ? -18.753 -24.192 -0.419 1.00 93.56 836 GLU A N 1
ATOM 6446 C CA . GLU A 1 836 ? -19.775 -25.234 -0.581 1.00 93.56 836 GLU A CA 1
ATOM 6447 C C . GLU A 1 836 ? -20.251 -25.333 -2.049 1.00 93.56 836 GLU A C 1
ATOM 6449 O O . GLU A 1 836 ? -20.531 -24.318 -2.688 1.00 93.56 836 GLU A O 1
ATOM 6454 N N . GLU A 1 837 ? -20.328 -26.552 -2.597 1.00 91.56 837 GLU A N 1
ATOM 6455 C CA . GLU A 1 837 ? -20.572 -26.799 -4.035 1.00 91.56 837 GLU A CA 1
ATOM 6456 C C . GLU A 1 837 ? -21.998 -26.423 -4.496 1.00 91.56 837 GLU A C 1
ATOM 6458 O O . GLU A 1 837 ? -22.238 -26.135 -5.662 1.00 91.56 837 GLU A O 1
ATOM 6463 N N . ASP A 1 838 ? -22.966 -26.358 -3.591 1.00 93.12 838 ASP A N 1
ATOM 6464 C CA . ASP A 1 838 ? -24.331 -25.890 -3.858 1.00 93.12 838 ASP A CA 1
ATOM 6465 C C . ASP A 1 838 ? -24.503 -24.368 -3.664 1.00 93.12 838 ASP A C 1
ATOM 6467 O O . ASP A 1 838 ? -25.591 -23.835 -3.892 1.00 93.12 838 ASP A O 1
ATOM 6471 N N . ALA A 1 839 ? -23.452 -23.637 -3.269 1.00 95.38 839 ALA A N 1
ATOM 6472 C CA . ALA A 1 839 ? -23.526 -22.192 -3.079 1.00 95.38 839 ALA A CA 1
ATOM 6473 C C . ALA A 1 839 ? -23.519 -21.432 -4.430 1.00 95.38 839 ALA A C 1
ATOM 6475 O O . ALA A 1 839 ? -22.573 -21.577 -5.215 1.00 95.38 839 ALA A O 1
ATOM 6476 N N . PRO A 1 840 ? -24.520 -20.573 -4.713 1.00 96.69 840 PRO A N 1
ATOM 6477 C CA . PRO A 1 840 ? -24.625 -19.866 -5.990 1.00 96.69 840 PRO A CA 1
ATOM 6478 C C . PRO A 1 840 ? -23.458 -18.890 -6.221 1.00 96.69 840 PRO A C 1
ATOM 6480 O O . PRO A 1 840 ? -23.246 -17.934 -5.471 1.00 96.69 840 PRO A O 1
ATOM 6483 N N . MET A 1 841 ? -22.699 -19.109 -7.301 1.00 96.94 841 MET A N 1
ATOM 6484 C CA . MET A 1 841 ? -21.513 -18.304 -7.641 1.00 96.94 841 MET A CA 1
ATOM 6485 C C . MET A 1 841 ? -21.845 -16.842 -7.963 1.00 96.94 841 MET A C 1
ATOM 6487 O O . MET A 1 841 ? -21.062 -15.945 -7.658 1.00 96.94 841 MET A O 1
ATOM 6491 N N . ASP A 1 842 ? -23.039 -16.578 -8.496 1.00 96.56 842 ASP A N 1
ATOM 6492 C CA . ASP A 1 842 ? -23.576 -15.230 -8.707 1.00 96.56 842 ASP A CA 1
ATOM 6493 C C . ASP A 1 842 ? -24.071 -14.572 -7.399 1.00 96.56 842 ASP A C 1
ATOM 6495 O O . ASP A 1 842 ? -24.797 -13.583 -7.438 1.00 96.56 842 ASP A O 1
ATOM 6499 N N . ARG A 1 843 ? -23.698 -15.126 -6.238 1.00 97.62 843 ARG A N 1
ATOM 6500 C CA . ARG A 1 843 ? -23.782 -14.521 -4.897 1.00 97.62 843 ARG A CA 1
ATOM 6501 C C . ARG A 1 843 ? -22.415 -14.480 -4.241 1.00 97.62 843 ARG A C 1
ATOM 6503 O O . ARG A 1 843 ? -21.966 -13.422 -3.810 1.00 97.62 843 ARG A O 1
ATOM 6510 N N . THR A 1 844 ? -21.735 -15.625 -4.193 1.00 97.69 844 THR A N 1
ATOM 6511 C CA . THR A 1 844 ? -20.467 -15.766 -3.463 1.00 97.69 844 THR A CA 1
ATOM 6512 C C . THR A 1 844 ? -19.321 -14.962 -4.077 1.00 97.69 844 THR A C 1
ATOM 6514 O O . THR A 1 844 ? -18.392 -14.610 -3.354 1.00 97.69 844 THR A O 1
ATOM 6517 N N . CYS A 1 845 ? -19.424 -14.553 -5.348 1.00 98.19 845 CYS A N 1
ATOM 6518 C CA . CYS A 1 845 ? -18.537 -13.562 -5.965 1.00 98.19 845 CYS A CA 1
ATOM 6519 C C . CYS A 1 845 ? -18.442 -12.250 -5.149 1.00 98.19 845 CYS A C 1
ATOM 6521 O O . CYS A 1 845 ? -17.341 -11.764 -4.884 1.00 98.19 845 CYS A O 1
ATOM 6523 N N . LEU A 1 846 ? -19.565 -11.744 -4.620 1.00 98.31 846 LEU A N 1
ATOM 6524 C CA . LEU A 1 846 ? -19.621 -10.512 -3.816 1.00 98.31 846 LEU A CA 1
ATOM 6525 C C . LEU A 1 846 ? -18.999 -10.650 -2.414 1.00 98.31 846 LEU A C 1
ATOM 6527 O O . LEU A 1 846 ? -18.661 -9.648 -1.776 1.00 98.31 846 LEU A O 1
ATOM 6531 N N . LEU A 1 847 ? -18.798 -11.882 -1.933 1.00 98.12 847 LEU A N 1
ATOM 6532 C CA . LEU A 1 847 ? -18.058 -12.144 -0.695 1.00 98.12 847 LEU A CA 1
ATOM 6533 C C . LEU A 1 847 ? -16.539 -11.937 -0.879 1.00 98.12 847 LEU A C 1
ATOM 6535 O O . LEU A 1 847 ? -15.819 -11.848 0.116 1.00 98.12 847 LEU A O 1
ATOM 6539 N N . GLY A 1 848 ? -16.051 -11.788 -2.118 1.00 96.25 848 GLY A N 1
ATOM 6540 C CA . GLY A 1 848 ? -14.654 -11.463 -2.425 1.00 96.25 848 GLY A CA 1
ATOM 6541 C C . GLY A 1 848 ? -14.206 -10.059 -1.988 1.00 96.25 848 GLY A C 1
ATOM 6542 O O . GLY A 1 848 ? -13.009 -9.845 -1.800 1.00 96.25 848 GLY A O 1
ATOM 6543 N N . CYS A 1 849 ? -15.129 -9.108 -1.759 1.00 97.12 849 CYS A N 1
ATOM 6544 C CA . CYS A 1 849 ? -14.792 -7.795 -1.188 1.00 97.12 849 CYS A CA 1
ATOM 6545 C C . CYS A 1 849 ? -15.914 -7.150 -0.351 1.00 97.12 849 CYS A C 1
ATOM 6547 O O . CYS A 1 849 ? -15.875 -7.247 0.880 1.00 97.12 849 CYS A O 1
ATOM 6549 N N . GLY A 1 850 ? -16.868 -6.442 -0.971 1.00 94.88 850 GLY A N 1
ATOM 6550 C CA . GLY A 1 850 ? -17.673 -5.416 -0.289 1.00 94.88 850 GLY A CA 1
ATOM 6551 C C . GLY A 1 850 ? -18.488 -5.905 0.912 1.00 94.88 850 GLY A C 1
ATOM 6552 O O . GLY A 1 850 ? -18.433 -5.296 1.985 1.00 94.88 850 GLY A O 1
ATOM 6553 N N . ILE A 1 851 ? -19.197 -7.029 0.756 1.00 98.25 851 ILE A N 1
ATOM 6554 C CA . ILE A 1 851 ? -20.071 -7.585 1.802 1.00 98.25 851 ILE A CA 1
ATOM 6555 C C . ILE A 1 851 ? -19.232 -8.044 3.001 1.00 98.25 851 ILE A C 1
ATOM 6557 O O . ILE A 1 851 ? -19.449 -7.582 4.123 1.00 98.25 851 ILE A O 1
ATOM 6561 N N . THR A 1 852 ? -18.228 -8.888 2.756 1.00 98.44 852 THR A N 1
ATOM 6562 C CA . THR A 1 852 ? -17.303 -9.407 3.778 1.00 98.44 852 THR A CA 1
ATOM 6563 C C . THR A 1 852 ? -16.575 -8.286 4.521 1.00 98.44 852 THR A C 1
ATOM 6565 O O . THR A 1 852 ? -16.382 -8.371 5.733 1.00 98.44 852 THR A O 1
ATOM 6568 N N . THR A 1 853 ? -16.226 -7.204 3.818 1.00 98.38 853 THR A N 1
ATOM 6569 C CA . THR A 1 853 ? -15.518 -6.062 4.405 1.00 98.38 853 THR A CA 1
ATOM 6570 C C . THR A 1 853 ? -16.376 -5.313 5.425 1.00 98.38 853 THR A C 1
ATOM 6572 O O . THR A 1 853 ? -15.936 -5.130 6.558 1.00 98.38 853 THR A O 1
ATOM 6575 N N . GLY A 1 854 ? -17.598 -4.908 5.060 1.00 98.12 854 GLY A N 1
ATOM 6576 C CA . GLY A 1 854 ? -18.478 -4.173 5.977 1.00 98.12 854 GLY A CA 1
ATOM 6577 C C . GLY A 1 854 ? -18.972 -5.032 7.145 1.00 98.12 854 GLY A C 1
ATOM 6578 O O . GLY A 1 854 ? -18.919 -4.605 8.295 1.00 98.12 854 GLY A O 1
ATOM 6579 N N . TYR A 1 855 ? -19.359 -6.280 6.872 1.00 98.56 855 TYR A N 1
ATOM 6580 C CA . TYR A 1 855 ? -19.812 -7.213 7.906 1.00 98.56 855 TYR A CA 1
ATOM 6581 C C . TYR A 1 855 ? -18.693 -7.523 8.911 1.00 98.56 855 TYR A C 1
ATOM 6583 O O . TYR A 1 855 ? -18.890 -7.373 10.114 1.00 98.56 855 TYR A O 1
ATOM 6591 N N . GLY A 1 856 ? -17.484 -7.856 8.437 1.00 98.06 856 GLY A N 1
ATOM 6592 C CA . GLY A 1 856 ? -16.324 -8.088 9.304 1.00 98.06 856 GLY A CA 1
ATOM 6593 C C . GLY A 1 856 ? -15.883 -6.843 10.084 1.00 98.06 856 GLY A C 1
ATOM 6594 O O . GLY A 1 856 ? -15.440 -6.955 11.228 1.00 98.06 856 GLY A O 1
ATOM 6595 N N . ALA A 1 857 ? -16.053 -5.638 9.528 1.00 98.31 857 ALA A N 1
ATOM 6596 C CA . ALA A 1 857 ? -15.781 -4.409 10.272 1.00 98.31 857 ALA A CA 1
ATOM 6597 C C . ALA A 1 857 ? -16.638 -4.329 11.548 1.00 98.31 857 ALA A C 1
ATOM 6599 O O . ALA A 1 857 ? -16.097 -4.061 12.621 1.00 98.31 857 ALA A O 1
ATOM 6600 N N . ALA A 1 858 ? -17.933 -4.646 11.440 1.00 98.19 858 ALA A N 1
ATOM 6601 C CA . ALA A 1 858 ? -18.860 -4.676 12.567 1.00 98.19 858 ALA A CA 1
ATOM 6602 C C . ALA A 1 858 ? -18.652 -5.882 13.504 1.00 98.19 858 ALA A C 1
ATOM 6604 O O . ALA A 1 858 ? -18.629 -5.693 14.715 1.00 98.19 858 ALA A O 1
ATOM 6605 N N . VAL A 1 859 ? -18.476 -7.105 12.982 1.00 97.69 859 VAL A N 1
ATOM 6606 C CA . VAL A 1 859 ? -18.472 -8.339 13.808 1.00 97.69 859 VAL A CA 1
ATOM 6607 C C . VAL A 1 859 ? -17.078 -8.871 14.184 1.00 97.69 859 VAL A C 1
ATOM 6609 O O . VAL A 1 859 ? -16.979 -9.889 14.861 1.00 97.69 859 VAL A O 1
ATOM 6612 N N . ILE A 1 860 ? -15.994 -8.216 13.747 1.00 96.62 860 ILE A N 1
ATOM 6613 C CA . ILE A 1 860 ? -14.604 -8.588 14.085 1.00 96.62 860 ILE A CA 1
ATOM 6614 C C . ILE A 1 860 ? -13.752 -7.370 14.465 1.00 96.62 860 ILE A C 1
ATOM 6616 O O . ILE A 1 860 ? -13.018 -7.435 15.447 1.00 96.62 860 ILE A O 1
ATOM 6620 N N . THR A 1 861 ? -13.777 -6.288 13.674 1.00 96.88 861 THR A N 1
ATOM 6621 C CA . THR A 1 861 ? -12.770 -5.209 13.810 1.00 96.88 861 THR A CA 1
ATOM 6622 C C . THR A 1 861 ? -13.102 -4.176 14.891 1.00 96.88 861 THR A C 1
ATOM 6624 O O . THR A 1 861 ? -12.190 -3.666 15.546 1.00 96.88 861 THR A O 1
ATOM 6627 N N . ALA A 1 862 ? -14.380 -3.839 15.061 1.00 96.38 862 ALA A N 1
ATOM 6628 C CA . ALA A 1 862 ? -14.837 -2.944 16.119 1.00 96.38 862 ALA A CA 1
ATOM 6629 C C . ALA A 1 862 ? -14.626 -3.561 17.513 1.00 96.38 862 ALA A C 1
ATOM 6631 O O . ALA A 1 862 ? -14.743 -4.776 17.688 1.00 96.38 862 ALA A O 1
ATOM 6632 N N . GLY A 1 863 ? -14.311 -2.723 18.501 1.00 93.38 863 GLY A N 1
ATOM 6633 C CA . GLY A 1 863 ? -14.195 -3.135 19.895 1.00 93.38 863 GLY A CA 1
ATOM 6634 C C . GLY A 1 863 ? -13.090 -4.166 20.105 1.00 93.38 863 GLY A C 1
ATOM 6635 O O . GLY A 1 863 ? -11.952 -3.995 19.646 1.00 93.38 863 GLY A O 1
ATOM 6636 N N . LYS A 1 864 ? -13.434 -5.249 20.814 1.00 87.81 864 LYS A N 1
ATOM 6637 C CA . LYS A 1 864 ? -12.540 -6.396 21.052 1.00 87.81 864 LYS A CA 1
ATOM 6638 C C . LYS A 1 864 ? -12.869 -7.624 20.198 1.00 87.81 864 LYS A C 1
ATOM 6640 O O . LYS A 1 864 ? -11.948 -8.356 19.849 1.00 87.81 864 LYS A O 1
ATOM 6645 N N . ASN A 1 865 ? -14.150 -7.865 19.912 1.00 87.12 865 ASN A N 1
ATOM 6646 C CA . ASN A 1 865 ? -14.662 -9.050 19.207 1.00 87.12 865 ASN A CA 1
ATOM 6647 C C . ASN A 1 865 ? -15.850 -8.674 18.286 1.00 87.12 865 ASN A C 1
ATOM 6649 O O . ASN A 1 865 ? -16.819 -9.426 18.191 1.00 87.12 865 ASN A O 1
ATOM 6653 N N . GLY A 1 866 ? -15.810 -7.490 17.670 1.00 95.81 866 GLY A N 1
ATOM 6654 C CA . GLY A 1 866 ? -16.979 -6.846 17.069 1.00 95.81 866 GLY A CA 1
ATOM 6655 C C . GLY A 1 866 ? -17.748 -5.956 18.053 1.00 95.81 866 GLY A C 1
ATOM 6656 O O . GLY A 1 866 ? -17.464 -5.947 19.250 1.00 95.81 866 GLY A O 1
ATOM 6657 N N . VAL A 1 867 ? -18.722 -5.212 17.518 1.00 98.06 867 VAL A N 1
ATOM 6658 C CA . VAL A 1 867 ? -19.622 -4.303 18.252 1.00 98.06 867 VAL A CA 1
ATOM 6659 C C . VAL A 1 867 ? -20.407 -5.058 19.328 1.00 98.06 867 VAL A C 1
ATOM 6661 O O . VAL A 1 867 ? -20.959 -6.122 19.047 1.00 98.06 867 VAL A O 1
ATOM 6664 N N . GLU A 1 868 ? -20.497 -4.507 20.536 1.00 97.81 868 GLU A N 1
ATOM 6665 C CA . GLU A 1 868 ? -21.251 -5.096 21.642 1.00 97.81 868 GLU A CA 1
ATOM 6666 C C . GLU A 1 868 ? -22.787 -4.931 21.520 1.00 97.81 868 GLU A C 1
ATOM 6668 O O . GLU A 1 868 ? -23.315 -4.029 20.862 1.00 97.81 868 GLU A O 1
ATOM 6673 N N . GLU A 1 869 ? -23.524 -5.825 22.192 1.00 98.12 869 GLU A N 1
ATOM 6674 C CA . GLU A 1 869 ? -24.991 -5.792 22.282 1.00 98.12 869 GLU A CA 1
ATOM 6675 C C . GLU A 1 869 ? -25.465 -4.509 22.986 1.00 98.12 869 GLU A C 1
ATOM 6677 O O . GLU A 1 869 ? -24.997 -4.165 24.071 1.00 98.12 869 GLU A O 1
ATOM 6682 N N . GLY A 1 870 ? -26.398 -3.789 22.356 1.00 97.94 870 GLY A N 1
ATOM 6683 C CA . GLY A 1 870 ? -26.927 -2.508 22.833 1.00 97.94 870 GLY A CA 1
ATOM 6684 C C . GLY A 1 870 ? -26.158 -1.252 22.394 1.00 97.94 870 GLY A C 1
ATOM 6685 O O . GLY A 1 870 ? -26.733 -0.167 22.469 1.00 97.94 870 GLY A O 1
ATOM 6686 N N . SER A 1 871 ? -24.927 -1.357 21.876 1.00 98.50 871 SER A N 1
ATOM 6687 C CA . SER A 1 871 ? -24.123 -0.192 21.453 1.00 98.50 871 SER A CA 1
ATOM 6688 C C . SER A 1 871 ? -24.800 0.665 20.375 1.00 98.50 871 SER A C 1
ATOM 6690 O O . SER A 1 871 ? -25.461 0.146 19.477 1.00 98.50 871 SER A O 1
ATOM 6692 N N . ASN A 1 872 ? -24.595 1.981 20.420 1.00 98.75 872 ASN A N 1
ATOM 6693 C CA . ASN A 1 872 ? -25.031 2.931 19.400 1.00 98.75 872 ASN A CA 1
ATOM 6694 C C . ASN A 1 872 ? -23.990 3.040 18.279 1.00 98.75 872 ASN A C 1
ATOM 6696 O O . ASN A 1 872 ? -22.820 3.339 18.520 1.00 98.75 872 ASN A O 1
ATOM 6700 N N . VAL A 1 873 ? -24.432 2.839 17.040 1.00 98.81 873 VAL A N 1
ATOM 6701 C CA . VAL A 1 873 ? -23.592 2.786 15.842 1.00 98.81 873 VAL A CA 1
ATOM 6702 C C . VAL A 1 873 ? -23.996 3.884 14.860 1.00 98.81 873 VAL A C 1
ATOM 6704 O O . VAL A 1 873 ? -25.179 4.003 14.540 1.00 98.81 873 VAL A O 1
ATOM 6707 N N . ALA A 1 874 ? -23.023 4.620 14.310 1.00 98.88 874 ALA A N 1
ATOM 6708 C CA . ALA A 1 874 ? -23.222 5.444 13.115 1.00 98.88 874 ALA A CA 1
ATOM 6709 C C . ALA A 1 874 ? -22.485 4.872 11.891 1.00 98.88 874 ALA A C 1
ATOM 6711 O O . ALA A 1 874 ? -21.300 4.544 11.963 1.00 98.88 874 ALA A O 1
ATOM 6712 N N . VAL A 1 875 ? -23.163 4.788 10.745 1.00 98.88 875 VAL A N 1
ATOM 6713 C CA . VAL A 1 875 ? -22.594 4.295 9.479 1.00 98.88 875 VAL A CA 1
ATOM 6714 C C . VAL A 1 875 ? -22.678 5.392 8.424 1.00 98.88 875 VAL A C 1
ATOM 6716 O O . VAL A 1 875 ? -23.771 5.801 8.035 1.00 98.88 875 VAL A O 1
ATOM 6719 N N . PHE A 1 876 ? -21.525 5.871 7.960 1.00 98.75 876 PHE A N 1
ATOM 6720 C CA . PHE A 1 876 ? -21.424 6.943 6.972 1.00 98.75 876 PHE A CA 1
ATOM 6721 C C . PHE A 1 876 ? -21.263 6.350 5.567 1.00 98.75 876 PHE A C 1
ATOM 6723 O O . PHE A 1 876 ? -20.254 5.711 5.276 1.00 98.75 876 PHE A O 1
ATOM 6730 N N . GLY A 1 877 ? -22.247 6.579 4.696 1.00 97.50 877 GLY A N 1
ATOM 6731 C CA . GLY A 1 877 ? -22.340 6.029 3.342 1.00 97.50 877 GLY A CA 1
ATOM 6732 C C . GLY A 1 877 ? -23.112 4.707 3.282 1.00 97.50 877 GLY A C 1
ATOM 6733 O O . GLY A 1 877 ? -22.656 3.679 3.776 1.00 97.50 877 GLY A O 1
ATOM 6734 N N . ALA A 1 878 ? -24.260 4.707 2.606 1.00 96.50 878 ALA A N 1
ATOM 6735 C CA . ALA A 1 878 ? -25.201 3.589 2.499 1.00 96.50 878 ALA A CA 1
ATOM 6736 C C . ALA A 1 878 ? -25.045 2.778 1.191 1.00 96.50 878 ALA A C 1
ATOM 6738 O O . ALA A 1 878 ? -26.010 2.260 0.624 1.00 96.50 878 ALA A O 1
ATOM 6739 N N . GLY A 1 879 ? -23.809 2.660 0.695 1.00 95.44 879 GLY A N 1
ATOM 6740 C CA . GLY A 1 879 ? -23.442 1.705 -0.357 1.00 95.44 879 GLY A CA 1
ATOM 6741 C C . GLY A 1 879 ? -23.290 0.273 0.177 1.00 95.44 879 GLY A C 1
ATOM 6742 O O . GLY A 1 879 ? -23.478 0.017 1.363 1.00 95.44 879 GLY A O 1
ATOM 6743 N N . CYS A 1 880 ? -22.879 -0.671 -0.681 1.00 96.69 880 CYS A N 1
ATOM 6744 C CA . CYS A 1 880 ? -22.709 -2.091 -0.319 1.00 96.69 880 CYS A CA 1
ATOM 6745 C C . CYS A 1 880 ? -21.878 -2.328 0.960 1.00 96.69 880 CYS A C 1
ATOM 6747 O O . CYS A 1 880 ? -22.199 -3.224 1.735 1.00 96.69 880 CYS A O 1
ATOM 6749 N N . VAL A 1 881 ? -20.829 -1.535 1.205 1.00 98.06 881 VAL A N 1
ATOM 6750 C CA . VAL A 1 881 ? -20.012 -1.668 2.424 1.00 98.06 881 VAL A CA 1
ATOM 6751 C C . VAL A 1 881 ? -20.824 -1.266 3.659 1.00 98.06 881 VAL A C 1
ATOM 6753 O O . VAL A 1 881 ? -20.947 -2.068 4.580 1.00 98.06 881 VAL A O 1
ATOM 6756 N N . GLY A 1 882 ? -21.450 -0.084 3.653 1.00 98.38 882 GLY A N 1
ATOM 6757 C CA . GLY A 1 882 ? -22.256 0.407 4.774 1.00 98.38 882 GLY A CA 1
ATOM 6758 C C . GLY A 1 882 ? -23.498 -0.440 5.046 1.00 98.38 882 GLY A C 1
ATOM 6759 O O . GLY A 1 882 ? -23.739 -0.808 6.189 1.00 98.38 882 GLY A O 1
ATOM 6760 N N . LEU A 1 883 ? -24.226 -0.865 4.008 1.00 98.62 883 LEU A N 1
ATOM 6761 C CA . LEU A 1 883 ? -25.326 -1.834 4.143 1.00 98.62 883 LEU A CA 1
ATOM 6762 C C . LEU A 1 883 ? -24.858 -3.159 4.768 1.00 98.62 883 LEU A C 1
ATOM 6764 O O . LEU A 1 883 ? -25.606 -3.775 5.527 1.00 98.62 883 LEU A O 1
ATOM 6768 N N . SER A 1 884 ? -23.604 -3.564 4.531 1.00 98.56 884 SER A N 1
ATOM 6769 C CA . SER A 1 884 ? -23.032 -4.744 5.181 1.00 98.56 884 SER A CA 1
ATOM 6770 C C . SER A 1 884 ? -22.580 -4.500 6.634 1.00 98.56 884 SER A C 1
ATOM 6772 O O . SER A 1 884 ? -22.732 -5.388 7.473 1.00 98.56 884 SER A O 1
ATOM 6774 N N . VAL A 1 885 ? -22.107 -3.291 6.974 1.00 98.81 885 VAL A N 1
ATOM 6775 C CA . VAL A 1 885 ? -21.893 -2.865 8.377 1.00 98.81 885 VAL A CA 1
ATOM 6776 C C . VAL A 1 885 ? -23.217 -2.886 9.147 1.00 98.81 885 VAL A C 1
ATOM 6778 O O . VAL A 1 885 ? -23.270 -3.412 10.256 1.00 98.81 885 VAL A O 1
ATOM 6781 N N . ILE A 1 886 ? -24.294 -2.366 8.548 1.00 98.75 886 ILE A N 1
ATOM 6782 C CA . ILE A 1 886 ? -25.628 -2.268 9.159 1.00 98.75 886 ILE A CA 1
ATOM 6783 C C . ILE A 1 886 ? -26.165 -3.657 9.541 1.00 98.75 886 ILE A C 1
ATOM 6785 O O . ILE A 1 886 ? -26.571 -3.837 10.686 1.00 98.75 886 ILE A O 1
ATOM 6789 N N . GLN A 1 887 ? -26.091 -4.664 8.656 1.00 98.44 887 GLN A N 1
ATOM 6790 C CA . GLN A 1 887 ? -26.501 -6.032 9.026 1.00 98.44 887 GLN A CA 1
ATOM 6791 C C . GLN A 1 887 ? -25.582 -6.682 10.074 1.00 98.44 887 GLN A C 1
ATOM 6793 O O . GLN A 1 887 ? -26.057 -7.473 10.884 1.00 98.44 887 GLN A O 1
ATOM 6798 N N . GLY A 1 888 ? -24.286 -6.348 10.104 1.00 98.25 888 GLY A N 1
ATOM 6799 C CA . GLY A 1 888 ? -23.367 -6.828 11.142 1.00 98.25 888 GLY A CA 1
ATOM 6800 C C . GLY A 1 888 ? -23.699 -6.251 12.523 1.00 98.25 888 GLY A C 1
ATOM 6801 O O . GLY A 1 888 ? -23.798 -6.993 13.497 1.00 98.25 888 GLY A O 1
ATOM 6802 N N . ALA A 1 889 ? -23.970 -4.945 12.593 1.00 98.50 889 ALA A N 1
ATOM 6803 C CA . ALA A 1 889 ? -24.458 -4.273 13.797 1.00 98.50 889 ALA A CA 1
ATOM 6804 C C . ALA A 1 889 ? -25.830 -4.819 14.243 1.00 98.50 889 ALA A C 1
ATOM 6806 O O . ALA A 1 889 ? -26.039 -5.093 15.423 1.00 98.50 889 ALA A O 1
ATOM 6807 N N . ALA A 1 890 ? -26.749 -5.064 13.301 1.00 98.25 890 ALA A N 1
ATOM 6808 C CA . ALA A 1 890 ? -28.051 -5.662 13.594 1.00 98.25 890 ALA A CA 1
ATOM 6809 C C . ALA A 1 890 ? -27.930 -7.108 14.118 1.00 98.25 890 ALA A C 1
ATOM 6811 O O . ALA A 1 890 ? -28.614 -7.465 15.076 1.00 98.25 890 ALA A O 1
ATOM 6812 N N . LYS A 1 891 ? -27.019 -7.923 13.563 1.00 97.19 891 LYS A N 1
ATOM 6813 C CA . LYS A 1 891 ? -26.720 -9.282 14.053 1.00 97.19 891 LYS A CA 1
ATOM 6814 C C . LYS A 1 891 ? -26.145 -9.277 15.470 1.00 97.19 891 LYS A C 1
ATOM 6816 O O . LYS A 1 891 ? -26.523 -10.119 16.281 1.00 97.19 891 LYS A O 1
ATOM 6821 N N . ASN A 1 892 ? -25.304 -8.293 15.785 1.00 97.56 892 ASN A N 1
ATOM 6822 C CA . ASN A 1 892 ? -24.789 -8.059 17.135 1.00 97.56 892 ASN A CA 1
ATOM 6823 C C . ASN A 1 892 ? -25.781 -7.301 18.047 1.00 97.56 892 ASN A C 1
ATOM 6825 O O . ASN A 1 892 ? -25.455 -7.031 19.200 1.00 97.56 892 ASN A O 1
ATOM 6829 N N . LYS A 1 893 ? -27.001 -7.001 17.572 1.00 97.75 893 LYS A N 1
ATOM 6830 C CA . LYS A 1 893 ? -28.076 -6.310 18.309 1.00 97.75 893 LYS A CA 1
ATOM 6831 C C . LYS A 1 893 ? -27.670 -4.926 18.855 1.00 97.75 893 LYS A C 1
ATOM 6833 O O . LYS A 1 893 ? -27.950 -4.588 20.008 1.00 97.75 893 LYS A O 1
ATOM 6838 N N . SER A 1 894 ? -26.998 -4.114 18.045 1.00 97.81 894 SER A N 1
ATOM 6839 C CA . SER A 1 894 ? -26.756 -2.697 18.356 1.00 97.81 894 SER A CA 1
ATOM 6840 C C . SER A 1 894 ? -28.069 -1.938 18.625 1.00 97.81 894 SER A C 1
ATOM 6842 O O . SER A 1 894 ? -29.088 -2.216 17.994 1.00 97.81 894 SER A O 1
ATOM 6844 N N . GLY A 1 895 ? -28.054 -0.979 19.556 1.00 97.31 895 GLY A N 1
ATOM 6845 C CA . GLY A 1 895 ? -29.244 -0.269 20.042 1.00 97.31 895 GLY A CA 1
ATOM 6846 C C . GLY A 1 895 ? -29.807 0.727 19.026 1.00 97.31 895 GLY A C 1
ATOM 6847 O O . GLY A 1 895 ? -30.863 0.504 18.429 1.00 97.31 895 GLY A O 1
ATOM 6848 N N . LYS A 1 896 ? -29.100 1.840 18.794 1.00 98.50 896 LYS A N 1
ATOM 6849 C CA . LYS A 1 896 ? -29.353 2.701 17.628 1.00 98.50 896 LYS A CA 1
ATOM 6850 C C . LYS A 1 896 ? -28.375 2.343 16.517 1.00 98.50 896 LYS A C 1
ATOM 6852 O O . LYS A 1 896 ? -27.174 2.289 16.753 1.00 98.50 896 LYS A O 1
ATOM 6857 N N . ILE A 1 897 ? -28.885 2.154 15.304 1.00 98.88 897 ILE A N 1
ATOM 6858 C CA . ILE A 1 897 ? -28.082 2.026 14.086 1.00 98.88 897 ILE A CA 1
ATOM 6859 C C . ILE A 1 897 ? -28.488 3.201 13.200 1.00 98.88 897 ILE A C 1
ATOM 6861 O O . ILE A 1 897 ? -29.564 3.192 12.596 1.00 98.88 897 ILE A O 1
ATOM 6865 N N . ILE A 1 898 ? -27.664 4.247 13.221 1.00 98.88 898 ILE A N 1
ATOM 6866 C CA . ILE A 1 898 ? -27.913 5.542 12.588 1.00 98.88 898 ILE A CA 1
ATOM 6867 C C . ILE A 1 898 ? -27.119 5.604 11.287 1.00 98.88 898 ILE A C 1
ATOM 6869 O O . ILE A 1 898 ? -25.903 5.431 11.282 1.00 98.88 898 ILE A O 1
ATOM 6873 N N . VAL A 1 899 ? -27.789 5.857 10.170 1.00 98.81 899 VAL A N 1
ATOM 6874 C CA . VAL A 1 899 ? -27.144 5.887 8.853 1.00 98.81 899 VAL A CA 1
ATOM 6875 C C . VAL A 1 899 ? -27.071 7.311 8.335 1.00 98.81 899 VAL A C 1
ATOM 6877 O O . VAL A 1 899 ? -28.053 8.046 8.390 1.00 98.81 899 VAL A O 1
ATOM 6880 N N . VAL A 1 900 ? -25.900 7.695 7.836 1.00 98.81 900 VAL A N 1
ATOM 6881 C CA . VAL A 1 900 ? -25.616 9.030 7.313 1.00 98.81 900 VAL A CA 1
ATOM 6882 C C . VAL A 1 900 ? -25.299 8.922 5.828 1.00 98.81 900 VAL A C 1
ATOM 6884 O O . VAL A 1 900 ? -24.245 8.409 5.457 1.00 98.81 900 VAL A O 1
ATOM 6887 N N . ASP A 1 901 ? -26.187 9.419 4.973 1.00 97.94 901 ASP A N 1
ATOM 6888 C CA . ASP A 1 901 ? -25.970 9.499 3.525 1.00 97.94 901 ASP A CA 1
ATOM 6889 C C . ASP A 1 901 ? -26.639 10.764 2.965 1.00 97.94 901 ASP A C 1
ATOM 6891 O O . ASP A 1 901 ? -27.632 11.244 3.508 1.00 97.94 901 ASP A O 1
ATOM 6895 N N . VAL A 1 902 ? -26.088 11.325 1.888 1.00 96.44 902 VAL A N 1
ATOM 6896 C CA . VAL A 1 902 ? -26.634 12.517 1.216 1.00 96.44 902 VAL A CA 1
ATOM 6897 C C . VAL A 1 902 ? -27.825 12.192 0.307 1.00 96.44 902 VAL A C 1
ATOM 6899 O O . VAL A 1 902 ? -28.566 13.094 -0.083 1.00 96.44 902 VAL A O 1
ATOM 6902 N N . ASN A 1 903 ? -28.017 10.916 -0.041 1.00 95.12 903 ASN A N 1
ATOM 6903 C CA . ASN A 1 903 ? -29.094 10.440 -0.900 1.00 95.12 903 ASN A CA 1
ATOM 6904 C C . ASN A 1 903 ? -30.225 9.805 -0.073 1.00 95.12 903 ASN A C 1
ATOM 6906 O O . ASN A 1 903 ? -30.110 8.668 0.385 1.00 95.12 903 ASN A O 1
ATOM 6910 N N . ASP A 1 904 ? -31.354 10.509 0.047 1.00 95.88 904 ASP A N 1
ATOM 6911 C CA . ASP A 1 904 ? -32.536 10.042 0.791 1.00 95.88 904 ASP A CA 1
ATOM 6912 C C . ASP A 1 904 ? -33.085 8.695 0.295 1.00 95.88 904 ASP A C 1
ATOM 6914 O O . ASP A 1 904 ? -33.624 7.919 1.079 1.00 95.88 904 ASP A O 1
ATOM 6918 N N . ALA A 1 905 ? -32.909 8.359 -0.990 1.00 94.31 905 ALA A N 1
ATOM 6919 C CA . ALA A 1 905 ? -33.357 7.076 -1.537 1.00 94.31 905 ALA A CA 1
ATOM 6920 C C . ALA A 1 905 ? -32.609 5.869 -0.932 1.00 94.31 905 ALA A C 1
ATOM 6922 O O . ALA A 1 905 ? -33.004 4.722 -1.149 1.00 94.31 905 ALA A O 1
ATOM 6923 N N . LYS A 1 906 ? -31.539 6.102 -0.159 1.00 95.56 906 LYS A N 1
ATOM 6924 C CA . LYS A 1 906 ? -30.852 5.071 0.625 1.00 95.56 906 LYS A CA 1
ATOM 6925 C C . LYS A 1 906 ? -31.478 4.814 2.000 1.00 95.56 906 LYS A C 1
ATOM 6927 O O . LYS A 1 906 ? -31.102 3.825 2.622 1.00 95.56 906 LYS A O 1
ATOM 6932 N N . GLU A 1 907 ? -32.450 5.605 2.459 1.00 97.50 907 GLU A N 1
ATOM 6933 C CA . GLU A 1 907 ? -33.123 5.387 3.750 1.00 97.50 907 GLU A CA 1
ATOM 6934 C C . GLU A 1 907 ? -33.859 4.035 3.801 1.00 97.50 907 GLU A C 1
ATOM 6936 O O . GLU A 1 907 ? -33.650 3.242 4.720 1.00 97.50 907 GLU A O 1
ATOM 6941 N N . GLU A 1 908 ? -34.664 3.714 2.784 1.00 96.38 908 GLU A N 1
ATOM 6942 C CA . GLU A 1 908 ? -35.383 2.431 2.715 1.00 96.38 908 GLU A CA 1
ATOM 6943 C C . GLU A 1 908 ? -34.431 1.236 2.544 1.00 96.38 908 GLU A C 1
ATOM 6945 O O . GLU A 1 908 ? -34.651 0.162 3.110 1.00 96.38 908 GLU A O 1
ATOM 6950 N N . TRP A 1 909 ? -33.314 1.435 1.837 1.00 96.56 909 TRP A N 1
ATOM 6951 C CA . TRP A 1 909 ? -32.234 0.449 1.770 1.00 96.56 909 TRP A CA 1
ATOM 6952 C C . TRP A 1 909 ? -31.584 0.228 3.139 1.00 96.56 909 TRP A C 1
ATOM 6954 O O . TRP A 1 909 ? -31.413 -0.917 3.551 1.00 96.56 909 TRP A O 1
ATOM 6964 N N . ALA A 1 910 ? -31.278 1.293 3.879 1.00 97.94 910 ALA A N 1
ATOM 6965 C CA . ALA A 1 910 ? -30.721 1.209 5.222 1.00 97.94 910 ALA A CA 1
ATOM 6966 C C . ALA A 1 910 ? -31.658 0.447 6.180 1.00 97.94 910 ALA A C 1
ATOM 6968 O O . ALA A 1 910 ? -31.222 -0.497 6.845 1.00 97.94 910 ALA A O 1
ATOM 6969 N N . LYS A 1 911 ? -32.958 0.781 6.190 1.00 98.12 911 LYS A N 1
ATOM 6970 C CA . LYS A 1 911 ? -33.989 0.079 6.980 1.00 98.12 911 LYS A CA 1
ATOM 6971 C C . LYS A 1 911 ? -34.049 -1.416 6.648 1.00 98.12 911 LYS A C 1
ATOM 6973 O O . LYS A 1 911 ? -34.011 -2.245 7.553 1.00 98.12 911 LYS A O 1
ATOM 6978 N N . LYS A 1 912 ? -34.050 -1.779 5.358 1.00 97.19 912 LYS A N 1
ATOM 6979 C CA . LYS A 1 912 ? -34.070 -3.177 4.866 1.00 97.19 912 LYS A CA 1
ATOM 6980 C C . LYS A 1 912 ? -32.889 -4.036 5.356 1.00 97.19 912 LYS A C 1
ATOM 6982 O O . LYS A 1 912 ? -32.997 -5.269 5.386 1.00 97.19 912 LYS A O 1
ATOM 6987 N N . PHE A 1 913 ? -31.775 -3.404 5.728 1.00 98.12 913 PHE A N 1
ATOM 6988 C CA . PHE A 1 913 ? -30.588 -4.061 6.284 1.00 98.12 913 PHE A CA 1
ATOM 6989 C C . PHE A 1 913 ? -30.485 -3.992 7.818 1.00 98.12 913 PHE A C 1
ATOM 6991 O O . PHE A 1 913 ? -29.642 -4.688 8.378 1.00 98.12 913 PHE A O 1
ATOM 6998 N N . GLY A 1 914 ? -31.352 -3.229 8.497 1.00 97.88 914 GLY A N 1
ATOM 6999 C CA . GLY A 1 914 ? -31.432 -3.164 9.964 1.00 97.88 914 GLY A CA 1
ATOM 7000 C C . GLY A 1 914 ? -31.205 -1.782 10.588 1.00 97.88 914 GLY A C 1
ATOM 7001 O O . GLY A 1 914 ? -31.139 -1.685 11.810 1.00 97.88 914 GLY A O 1
ATOM 7002 N N . ALA A 1 915 ? -31.081 -0.709 9.801 1.00 98.56 915 ALA A N 1
ATOM 7003 C CA . ALA A 1 915 ? -30.943 0.638 10.357 1.00 98.56 915 ALA A CA 1
ATOM 7004 C C . ALA A 1 915 ? -32.217 1.081 11.090 1.00 98.56 915 ALA A C 1
ATOM 7006 O O . ALA A 1 915 ? -33.325 0.910 10.580 1.00 98.56 915 ALA A O 1
ATOM 7007 N N . THR A 1 916 ? -32.056 1.707 12.259 1.00 98.56 916 THR A N 1
ATOM 7008 C CA . THR A 1 916 ? -33.178 2.240 13.049 1.00 98.56 916 THR A CA 1
ATOM 7009 C C . THR A 1 916 ? -33.388 3.739 12.850 1.00 98.56 916 THR A C 1
ATOM 7011 O O . THR A 1 916 ? -34.473 4.238 13.133 1.00 98.56 916 THR A O 1
ATOM 7014 N N . HIS A 1 917 ? -32.377 4.460 12.354 1.00 98.56 917 HIS A N 1
ATOM 7015 C CA . HIS A 1 917 ? -32.438 5.896 12.068 1.00 98.56 917 HIS A CA 1
ATOM 7016 C C . HIS A 1 917 ? -31.664 6.226 10.781 1.00 98.56 917 HIS A C 1
ATOM 7018 O O . HIS A 1 917 ? -30.670 5.571 10.461 1.00 98.56 917 HIS A O 1
ATOM 7024 N N . PHE A 1 918 ? -32.067 7.288 10.084 1.00 98.69 918 PHE A N 1
ATOM 7025 C CA . PHE A 1 918 ? -31.362 7.841 8.925 1.00 98.69 918 PHE A CA 1
ATOM 7026 C C . PHE A 1 918 ? -31.245 9.364 9.070 1.00 98.69 918 PHE A C 1
ATOM 7028 O O . PHE A 1 918 ? -32.161 10.010 9.579 1.00 98.69 918 PHE A O 1
ATOM 7035 N N . VAL A 1 919 ? -30.111 9.938 8.664 1.00 98.56 919 VAL A N 1
ATOM 7036 C CA . VAL A 1 919 ? -29.818 11.373 8.765 1.00 98.56 919 VAL A CA 1
ATOM 7037 C C . VAL A 1 919 ? -29.142 11.842 7.482 1.00 98.56 919 VAL A C 1
ATOM 7039 O O . VAL A 1 919 ? -27.991 11.497 7.217 1.00 98.56 919 VAL A O 1
ATOM 7042 N N . ASN A 1 920 ? -29.827 12.689 6.714 1.00 98.19 920 ASN A N 1
ATOM 7043 C CA . ASN A 1 920 ? -29.211 13.370 5.581 1.00 98.19 920 ASN A CA 1
ATOM 7044 C C . ASN A 1 920 ? -28.505 14.656 6.058 1.00 98.19 920 ASN A C 1
ATOM 7046 O O . ASN A 1 920 ? -29.190 15.597 6.479 1.00 98.19 920 ASN A O 1
ATOM 7050 N N . PRO A 1 921 ? -27.161 14.747 5.993 1.00 97.00 921 PRO A N 1
ATOM 7051 C CA . PRO A 1 921 ? -26.431 15.897 6.514 1.00 97.00 921 PRO A CA 1
ATOM 7052 C C . PRO A 1 921 ? -26.718 17.192 5.739 1.00 97.00 921 PRO A C 1
ATOM 7054 O O . PRO A 1 921 ? -26.569 18.271 6.305 1.00 97.00 921 PRO A O 1
ATOM 7057 N N . THR A 1 922 ? -27.198 17.129 4.487 1.00 96.44 922 THR A N 1
ATOM 7058 C CA . THR A 1 922 ? -27.537 18.338 3.710 1.00 96.44 922 THR A CA 1
ATOM 7059 C C . THR A 1 922 ? -28.825 19.021 4.183 1.00 96.44 922 THR A C 1
ATOM 7061 O O . THR A 1 922 ? -29.162 20.092 3.683 1.00 96.44 922 THR A O 1
ATOM 7064 N N . LYS A 1 923 ? -29.564 18.414 5.124 1.00 97.00 923 LYS A N 1
ATOM 7065 C CA . LYS A 1 923 ? -30.846 18.916 5.652 1.00 97.00 923 LYS A CA 1
ATOM 7066 C C . LYS A 1 923 ? -30.755 19.494 7.069 1.00 97.00 923 LYS A C 1
ATOM 7068 O O . LYS A 1 923 ? -31.769 19.923 7.609 1.00 97.00 923 LYS A O 1
ATOM 7073 N N . LEU A 1 924 ? -29.562 19.526 7.667 1.00 94.12 924 LEU A N 1
ATOM 7074 C CA . LEU A 1 924 ? -29.345 19.977 9.050 1.00 94.12 924 LEU A CA 1
ATOM 7075 C C . LEU A 1 924 ? -29.213 21.508 9.204 1.00 94.12 924 LEU A C 1
ATOM 7077 O O . LEU A 1 924 ? -29.120 22.021 10.320 1.00 94.12 924 LEU A O 1
ATOM 7081 N N . GLY A 1 925 ? -29.225 22.257 8.096 1.00 93.12 925 GLY A N 1
ATOM 7082 C CA . GLY A 1 925 ? -29.088 23.714 8.109 1.00 93.12 925 GLY A CA 1
ATOM 7083 C C . GLY A 1 925 ? -27.724 24.142 8.652 1.00 93.12 925 GLY A C 1
ATOM 7084 O O . GLY A 1 925 ? -26.702 23.880 8.026 1.00 93.12 925 GLY A O 1
ATOM 7085 N N . ASN A 1 926 ? -27.718 24.789 9.821 1.00 92.94 926 ASN A N 1
ATOM 7086 C CA . ASN A 1 926 ? -26.493 25.248 10.486 1.00 92.94 926 ASN A CA 1
ATOM 7087 C C . ASN A 1 926 ? -25.893 24.217 11.465 1.00 92.94 926 ASN A C 1
ATOM 7089 O O . ASN A 1 926 ? -24.807 24.461 11.984 1.00 92.94 926 ASN A O 1
ATOM 7093 N N . GLN A 1 927 ? -26.581 23.105 11.755 1.00 96.75 927 GLN A N 1
ATOM 7094 C CA . GLN A 1 927 ? -26.086 22.067 12.667 1.00 96.75 927 GLN A CA 1
ATOM 7095 C C . GLN A 1 927 ? -25.166 21.095 11.914 1.00 96.75 927 GLN A C 1
ATOM 7097 O O . GLN A 1 927 ? -25.526 20.593 10.848 1.00 96.75 927 GLN A O 1
ATOM 7102 N N . SER A 1 928 ? -23.988 20.790 12.462 1.00 97.31 928 SER A N 1
ATOM 7103 C CA . SER A 1 928 ? -23.102 19.776 11.881 1.00 97.31 928 SER A CA 1
ATOM 7104 C C . SER A 1 928 ? -23.617 18.354 12.129 1.00 97.31 928 SER A C 1
ATOM 7106 O O . SER A 1 928 ? -24.352 18.082 13.083 1.00 97.31 928 SER A O 1
ATOM 7108 N N . ILE A 1 929 ? -23.189 17.403 11.294 1.00 98.19 929 ILE A N 1
ATOM 7109 C CA . ILE A 1 929 ? -23.550 15.991 11.479 1.00 98.19 929 ILE A CA 1
ATOM 7110 C C . ILE A 1 929 ? -22.984 15.421 12.789 1.00 98.19 929 ILE A C 1
ATOM 7112 O O . ILE A 1 929 ? -23.638 14.603 13.430 1.00 98.19 929 ILE A O 1
ATOM 7116 N N . GLN A 1 930 ? -21.814 15.897 13.231 1.00 97.69 930 GLN A N 1
ATOM 7117 C CA . GLN A 1 930 ? -21.228 15.514 14.515 1.00 97.69 930 GLN A CA 1
ATOM 7118 C C . GLN A 1 930 ? -22.114 15.954 15.683 1.00 97.69 930 GLN A C 1
ATOM 7120 O O . GLN A 1 930 ? -22.453 15.135 16.533 1.00 97.69 930 GLN A O 1
ATOM 7125 N N . GLU A 1 931 ? -22.542 17.220 15.699 1.00 97.44 931 GLU A N 1
ATOM 7126 C CA . GLU A 1 931 ? -23.454 17.743 16.723 1.00 97.44 931 GLU A CA 1
ATOM 7127 C C . GLU A 1 931 ? -24.790 17.000 16.714 1.00 97.44 931 GLU A C 1
ATOM 7129 O O . GLU A 1 931 ? -25.300 16.669 17.783 1.00 97.44 931 GLU A O 1
ATOM 7134 N N . LYS A 1 932 ? -25.337 16.676 15.532 1.00 98.31 932 LYS A N 1
ATOM 7135 C CA . LYS A 1 932 ? -26.605 15.943 15.449 1.00 98.31 932 LYS A CA 1
ATOM 7136 C C . LYS A 1 932 ? -26.499 14.513 15.976 1.00 98.31 932 LYS A C 1
ATOM 7138 O O . LYS A 1 932 ? -27.395 14.060 16.681 1.00 98.31 932 LYS A O 1
ATOM 7143 N N . LEU A 1 933 ? -25.411 13.804 15.683 1.00 98.38 933 LEU A N 1
ATOM 7144 C CA . LEU A 1 933 ? -25.194 12.461 16.226 1.00 98.38 933 LEU A CA 1
ATOM 7145 C C . LEU A 1 933 ? -24.959 12.493 17.743 1.00 98.38 933 LEU A C 1
ATOM 7147 O O . LEU A 1 933 ? -25.533 11.672 18.451 1.00 98.38 933 LEU A O 1
ATOM 7151 N N . ILE A 1 934 ? -24.198 13.471 18.246 1.00 98.19 934 ILE A N 1
ATOM 7152 C CA . ILE A 1 934 ? -23.972 13.674 19.687 1.00 98.19 934 ILE A CA 1
ATOM 7153 C C . ILE A 1 934 ? -25.287 13.972 20.425 1.00 98.19 934 ILE A C 1
ATOM 7155 O O . ILE A 1 934 ? -25.517 13.400 21.488 1.00 98.19 934 ILE A O 1
ATOM 7159 N N . GLU A 1 935 ? -26.161 14.804 19.851 1.00 97.62 935 GLU A N 1
ATOM 7160 C CA . GLU A 1 935 ? -27.521 15.071 20.345 1.00 97.62 935 GLU A CA 1
ATOM 7161 C C . GLU A 1 935 ? -28.385 13.794 20.349 1.00 97.62 935 GLU A C 1
ATOM 7163 O O . GLU A 1 935 ? -29.064 13.495 21.328 1.00 97.62 935 GLU A O 1
ATOM 7168 N N . MET A 1 936 ? -28.334 13.002 19.272 1.00 98.00 936 MET A N 1
ATOM 7169 C CA . MET A 1 936 ? -29.137 11.782 19.130 1.00 98.00 936 MET A CA 1
ATOM 7170 C C . MET A 1 936 ? -28.719 10.636 20.065 1.00 98.00 936 MET A C 1
ATOM 7172 O O . MET A 1 936 ? -29.520 9.714 20.259 1.00 98.00 936 MET A O 1
ATOM 7176 N N . THR A 1 937 ? -27.509 10.650 20.631 1.00 97.88 937 THR A N 1
ATOM 7177 C CA . THR A 1 937 ? -26.984 9.566 21.488 1.00 97.88 937 THR A CA 1
ATOM 7178 C C . THR A 1 937 ? -26.400 10.036 22.826 1.00 97.88 937 THR A C 1
ATOM 7180 O O . THR A 1 937 ? -25.676 9.275 23.457 1.00 97.88 937 THR A O 1
ATOM 7183 N N . ASP A 1 938 ? -26.722 11.258 23.266 1.00 95.00 938 ASP A N 1
ATOM 7184 C CA . ASP A 1 938 ? -26.331 11.837 24.568 1.00 95.00 938 ASP A CA 1
ATOM 7185 C C . ASP A 1 938 ? -24.809 11.822 24.853 1.00 95.00 938 ASP A C 1
ATOM 7187 O O . ASP A 1 938 ? -24.354 11.531 25.957 1.00 95.00 938 ASP A O 1
ATOM 7191 N N . GLY A 1 939 ? -23.996 12.138 23.834 1.00 91.94 939 GLY A N 1
ATOM 7192 C CA . GLY A 1 939 ? -22.532 12.239 23.978 1.00 91.94 939 GLY A CA 1
ATOM 7193 C C . GLY A 1 939 ? -21.695 11.746 22.793 1.00 91.94 939 GLY A C 1
ATOM 7194 O O . GLY A 1 939 ? -20.484 11.986 22.760 1.00 91.94 939 GLY A O 1
ATOM 7195 N N . GLY A 1 940 ? -22.326 11.094 21.812 1.00 97.75 940 GLY A N 1
ATOM 7196 C CA . GLY A 1 940 ? -21.694 10.507 20.622 1.00 97.75 940 GLY A CA 1
ATOM 7197 C C . GLY A 1 940 ? -21.940 8.997 20.509 1.00 97.75 940 GLY A C 1
ATOM 7198 O O . GLY A 1 940 ? -22.478 8.382 21.426 1.00 97.75 940 GLY A O 1
ATOM 7199 N N . CYS A 1 941 ? -21.619 8.394 19.366 1.00 98.62 941 CYS A N 1
ATOM 7200 C CA . CYS A 1 941 ? -21.860 6.965 19.121 1.00 98.62 941 CYS A CA 1
ATOM 7201 C C . CYS A 1 941 ? -20.722 6.095 19.676 1.00 98.62 941 CYS A C 1
ATOM 7203 O O . CYS A 1 941 ? -19.555 6.473 19.581 1.00 98.62 941 CYS A O 1
ATOM 7205 N N . ASP A 1 942 ? -21.035 4.913 20.207 1.00 98.75 942 ASP A N 1
ATOM 7206 C CA . ASP A 1 942 ? -20.030 3.957 20.692 1.00 98.75 942 ASP A CA 1
ATOM 7207 C C . ASP A 1 942 ? -19.105 3.503 19.554 1.00 98.75 942 ASP A C 1
ATOM 7209 O O . ASP A 1 942 ? -17.889 3.416 19.729 1.00 98.75 942 ASP A O 1
ATOM 7213 N N . TYR A 1 943 ? -19.678 3.313 18.361 1.00 98.81 943 TYR A N 1
ATOM 7214 C CA . TYR A 1 943 ? -18.941 3.000 17.141 1.00 98.81 943 TYR A CA 1
ATOM 7215 C C . TYR A 1 943 ? -19.353 3.888 15.973 1.00 98.81 943 TYR A C 1
ATOM 7217 O O . TYR A 1 943 ? -20.540 4.144 15.755 1.00 98.81 943 TYR A O 1
ATOM 7225 N N . THR A 1 944 ? -18.381 4.304 15.163 1.00 98.81 944 THR A N 1
ATOM 7226 C CA . THR A 1 944 ? -18.641 4.927 13.860 1.00 98.81 944 THR A CA 1
ATOM 7227 C C . THR A 1 944 ? -17.850 4.254 12.745 1.00 98.81 944 THR A C 1
ATOM 7229 O O . THR A 1 944 ? -16.717 3.820 12.943 1.00 98.81 944 THR A O 1
ATOM 7232 N N . PHE A 1 945 ? -18.447 4.158 11.557 1.00 98.81 945 PHE A N 1
ATOM 7233 C CA . PHE A 1 945 ? -17.850 3.493 10.399 1.00 98.81 945 PHE A CA 1
ATOM 7234 C C . PHE A 1 945 ? -17.869 4.420 9.180 1.00 98.81 945 PHE A C 1
ATOM 7236 O O . PHE A 1 945 ? -18.950 4.757 8.692 1.00 98.81 945 PHE A O 1
ATOM 7243 N N . ASP A 1 946 ? -16.698 4.803 8.655 1.00 98.19 946 ASP A N 1
ATOM 7244 C CA . ASP A 1 946 ? -16.631 5.451 7.338 1.00 98.19 946 ASP A CA 1
ATOM 7245 C C . ASP A 1 946 ? -16.659 4.405 6.226 1.00 98.19 946 ASP A C 1
ATOM 7247 O O . ASP A 1 946 ? -15.732 3.606 6.088 1.00 98.19 946 ASP A O 1
ATOM 7251 N N . CYS A 1 947 ? -17.693 4.471 5.393 1.00 97.44 947 CYS A N 1
ATOM 7252 C CA . CYS A 1 947 ? -17.833 3.691 4.169 1.00 97.44 947 CYS A CA 1
ATOM 7253 C C . CYS A 1 947 ? -17.752 4.578 2.908 1.00 97.44 947 CYS A C 1
ATOM 7255 O O . CYS A 1 947 ? -18.125 4.118 1.828 1.00 97.44 947 CYS A O 1
ATOM 7257 N N . THR A 1 948 ? -17.291 5.835 3.025 1.00 93.94 948 THR A N 1
ATOM 7258 C CA . THR A 1 948 ? -17.283 6.817 1.921 1.00 93.94 948 THR A CA 1
ATOM 7259 C C . THR A 1 948 ? -15.926 7.004 1.243 1.00 93.94 948 THR A C 1
ATOM 7261 O O . THR A 1 948 ? -15.889 7.296 0.051 1.00 93.94 948 THR A O 1
ATOM 7264 N N . GLY A 1 949 ? -14.811 6.872 1.972 1.00 89.00 949 GLY A N 1
ATOM 7265 C CA . GLY A 1 949 ? -13.480 7.208 1.451 1.00 89.00 949 GLY A CA 1
ATOM 7266 C C . GLY A 1 949 ? -13.177 8.715 1.435 1.00 89.00 949 GLY A C 1
ATOM 7267 O O . GLY A 1 949 ? -12.163 9.134 0.883 1.00 89.00 949 GLY A O 1
ATOM 7268 N N . ASN A 1 950 ? -14.021 9.555 2.041 1.00 93.69 950 ASN A N 1
ATOM 7269 C CA . ASN A 1 950 ? -13.799 10.999 2.126 1.00 93.69 950 ASN A CA 1
ATOM 7270 C C . ASN A 1 950 ? -13.183 11.370 3.484 1.00 93.69 950 ASN A C 1
ATOM 7272 O O . ASN A 1 950 ? -13.821 11.206 4.522 1.00 93.69 950 ASN A O 1
ATOM 7276 N N . VAL A 1 951 ? -11.969 11.930 3.493 1.00 94.50 951 VAL A N 1
ATOM 7277 C CA . VAL A 1 951 ? -11.236 12.262 4.733 1.00 94.50 951 VAL A CA 1
ATOM 7278 C C . VAL A 1 951 ? -11.975 13.237 5.661 1.00 94.50 951 VAL A C 1
ATOM 7280 O O . VAL A 1 951 ? -11.830 13.152 6.881 1.00 94.50 951 VAL A O 1
ATOM 7283 N N . ASN A 1 952 ? -12.839 14.106 5.122 1.00 97.00 952 ASN A N 1
ATOM 7284 C CA . ASN A 1 952 ? -13.686 14.989 5.932 1.00 97.00 952 ASN A CA 1
ATOM 7285 C C . ASN A 1 952 ? -14.817 14.216 6.630 1.00 97.00 952 ASN A C 1
ATOM 7287 O O . ASN A 1 952 ? -15.182 14.538 7.759 1.00 97.00 952 ASN A O 1
ATOM 7291 N N . VAL A 1 953 ? -15.337 13.166 5.987 1.00 97.88 953 VAL A N 1
ATOM 7292 C CA . VAL A 1 953 ? -16.338 12.261 6.570 1.00 97.88 953 VAL A CA 1
ATOM 7293 C C . VAL A 1 953 ? -15.688 11.326 7.589 1.00 97.88 953 VAL A C 1
ATOM 7295 O O . VAL A 1 953 ? -16.234 11.163 8.673 1.00 97.88 953 VAL A O 1
ATOM 7298 N N . MET A 1 954 ? -14.482 10.809 7.323 1.00 98.44 954 MET A N 1
ATOM 7299 C CA . MET A 1 954 ? -13.693 10.053 8.311 1.00 98.44 954 MET A CA 1
ATOM 7300 C C . MET A 1 954 ? -13.449 10.872 9.586 1.00 98.44 954 MET A C 1
ATOM 7302 O O . MET A 1 954 ? -13.594 10.360 10.696 1.00 98.44 954 MET A O 1
ATOM 7306 N N . ARG A 1 955 ? -13.112 12.161 9.437 1.00 98.38 955 ARG A N 1
ATOM 7307 C CA . ARG A 1 955 ? -12.984 13.094 10.561 1.00 98.38 955 ARG A CA 1
ATOM 7308 C C . ARG A 1 955 ? -14.312 13.280 11.297 1.00 98.38 955 ARG A C 1
ATOM 7310 O O . ARG A 1 955 ? -14.333 13.197 12.523 1.00 98.38 955 ARG A O 1
ATOM 7317 N N . ALA A 1 956 ? -15.404 13.531 10.572 1.00 98.31 956 ALA A N 1
ATOM 7318 C CA . ALA A 1 956 ? -16.726 13.702 11.171 1.00 98.31 956 ALA A CA 1
ATOM 7319 C C . ALA A 1 956 ? -17.181 12.442 11.929 1.00 98.31 956 ALA A C 1
ATOM 7321 O O . ALA A 1 956 ? -17.731 12.558 13.020 1.00 98.31 956 ALA A O 1
ATOM 7322 N N . ALA A 1 957 ? -16.882 11.252 11.405 1.00 98.56 957 ALA A N 1
ATOM 7323 C CA . ALA A 1 957 ? -17.146 9.976 12.056 1.00 98.56 957 ALA A CA 1
ATOM 7324 C C . ALA A 1 957 ? -16.393 9.846 13.390 1.00 98.56 957 ALA A C 1
ATOM 7326 O O . ALA A 1 957 ? -17.013 9.509 14.398 1.00 98.56 957 ALA A O 1
ATOM 7327 N N . LEU A 1 958 ? -15.096 10.177 13.443 1.00 98.75 958 LEU A N 1
ATOM 7328 C CA . LEU A 1 958 ? -14.348 10.190 14.707 1.00 98.75 958 LEU A CA 1
ATOM 7329 C C . LEU A 1 958 ? -14.891 11.238 15.686 1.00 98.75 958 LEU A C 1
ATOM 7331 O O . LEU A 1 958 ? -15.075 10.955 16.867 1.00 98.75 958 LEU A O 1
ATOM 7335 N N . GLU A 1 959 ? -15.136 12.460 15.219 1.00 98.44 959 GLU A N 1
ATOM 7336 C CA . GLU A 1 959 ? -15.595 13.554 16.079 1.00 98.44 959 GLU A CA 1
ATOM 7337 C C . GLU A 1 959 ? -17.030 13.317 16.607 1.00 98.44 959 GLU A C 1
ATOM 7339 O O . GLU A 1 959 ? -17.364 13.830 17.674 1.00 98.44 959 GLU A O 1
ATOM 7344 N N . ALA A 1 960 ? -17.821 12.465 15.939 1.00 98.44 960 ALA A N 1
ATOM 7345 C CA . ALA A 1 960 ? -19.126 11.967 16.385 1.00 98.44 960 ALA A CA 1
ATOM 7346 C C . ALA A 1 960 ? -19.077 10.748 17.339 1.00 98.44 960 ALA A C 1
ATOM 7348 O O . ALA A 1 960 ? -20.118 10.373 17.882 1.00 98.44 960 ALA A O 1
ATOM 7349 N N . CYS A 1 961 ? -17.917 10.114 17.567 1.00 98.12 961 CYS A N 1
ATOM 7350 C CA . CYS A 1 961 ? -17.793 9.032 18.557 1.00 98.12 961 CYS A CA 1
ATOM 7351 C C . CYS A 1 961 ? -18.054 9.537 19.985 1.00 98.12 961 CYS A C 1
ATOM 7353 O O . CYS A 1 961 ? -17.796 10.705 20.293 1.00 98.12 961 CYS A O 1
ATOM 7355 N N . HIS A 1 962 ? -18.476 8.648 20.886 1.00 98.62 962 HIS A N 1
ATOM 7356 C CA . HIS A 1 962 ? -18.650 8.955 22.301 1.00 98.62 962 HIS A CA 1
ATOM 7357 C C . HIS A 1 962 ? -17.304 9.255 22.975 1.00 98.62 962 HIS A C 1
ATOM 7359 O O . HIS A 1 962 ? -16.297 8.572 22.763 1.00 98.62 962 HIS A O 1
ATOM 7365 N N . LYS A 1 963 ? -17.277 10.280 23.827 1.00 97.81 963 LYS A N 1
ATOM 7366 C CA . LYS A 1 963 ? -16.100 10.618 24.639 1.00 97.81 963 LYS A CA 1
ATOM 7367 C C . LYS A 1 963 ? -15.778 9.479 25.621 1.00 97.81 963 LYS A C 1
ATOM 7369 O O . LYS A 1 963 ? -16.666 8.961 26.284 1.00 97.81 963 LYS A O 1
ATOM 7374 N N . GLY A 1 964 ? -14.503 9.142 25.783 1.00 97.56 964 GLY A N 1
ATOM 7375 C CA . GLY A 1 964 ? -14.017 8.198 26.795 1.00 97.56 964 GLY A CA 1
ATOM 7376 C C . GLY A 1 964 ? -13.781 6.771 26.298 1.00 97.56 964 GLY A C 1
ATOM 7377 O O . GLY A 1 964 ? -12.880 6.125 26.826 1.00 97.56 964 GLY A O 1
ATOM 7378 N N . TRP A 1 965 ? -14.539 6.301 25.301 1.00 98.19 965 TRP A N 1
ATOM 7379 C CA . TRP A 1 965 ? -14.410 4.931 24.778 1.00 98.19 965 TRP A CA 1
ATOM 7380 C C . TRP A 1 965 ? -14.737 4.744 23.289 1.00 98.19 965 TRP A C 1
ATOM 7382 O O . TRP A 1 965 ? -14.421 3.689 22.747 1.00 98.19 965 TRP A O 1
ATOM 7392 N N . GLY A 1 966 ? -15.384 5.709 22.623 1.00 98.62 966 GLY A N 1
ATOM 7393 C CA . GLY A 1 966 ? -15.949 5.478 21.293 1.00 98.62 966 GLY A CA 1
ATOM 7394 C C . GLY A 1 966 ? -14.890 5.263 20.207 1.00 98.62 966 GLY A C 1
ATOM 7395 O O . GLY A 1 966 ? -13.931 6.036 20.096 1.00 98.62 966 GLY A O 1
ATOM 7396 N N . GLU A 1 967 ? -15.076 4.240 19.372 1.00 98.75 967 GLU A N 1
ATOM 7397 C CA . GLU A 1 967 ? -14.137 3.898 18.300 1.00 98.75 967 GLU A CA 1
ATOM 7398 C C . GLU A 1 967 ? -14.660 4.306 16.918 1.00 98.75 967 GLU A C 1
ATOM 7400 O O . GLU A 1 967 ? -15.833 4.122 16.598 1.00 98.75 967 GLU A O 1
ATOM 7405 N N . SER A 1 968 ? -13.775 4.823 16.066 1.00 98.75 968 SER A N 1
ATOM 7406 C CA . SER A 1 968 ? -14.060 5.101 14.659 1.00 98.75 968 SER A CA 1
ATOM 7407 C C . SER A 1 968 ? -13.246 4.180 13.760 1.00 98.75 968 SER A C 1
ATOM 7409 O O . SER A 1 968 ? -12.023 4.088 13.900 1.00 98.75 968 SER A O 1
ATOM 7411 N N . ILE A 1 969 ? -13.923 3.494 12.842 1.00 98.69 969 ILE A N 1
ATOM 7412 C CA . ILE A 1 969 ? -13.356 2.504 11.932 1.00 98.69 969 ILE A CA 1
ATOM 7413 C C . ILE A 1 969 ? -13.442 3.047 10.502 1.00 98.69 969 ILE A C 1
ATOM 7415 O O . ILE A 1 969 ? -14.519 3.152 9.916 1.00 98.69 969 ILE A O 1
ATOM 7419 N N . ILE A 1 970 ? -12.289 3.355 9.913 1.00 98.38 970 ILE A N 1
ATOM 7420 C CA . ILE A 1 970 ? -12.176 3.681 8.490 1.00 98.38 970 ILE A CA 1
ATOM 7421 C C . ILE A 1 970 ? -12.260 2.384 7.673 1.00 98.38 970 ILE A C 1
ATOM 7423 O O . ILE A 1 970 ? -11.457 1.468 7.869 1.00 98.38 970 ILE A O 1
ATOM 7427 N N . ILE A 1 971 ? -13.219 2.316 6.748 1.00 95.56 971 ILE A N 1
ATOM 7428 C CA . ILE A 1 971 ? -13.339 1.247 5.743 1.00 95.56 971 ILE A CA 1
ATOM 7429 C C . ILE A 1 971 ? -13.163 1.813 4.327 1.00 95.56 971 ILE A C 1
ATOM 7431 O O . ILE A 1 971 ? -12.581 1.163 3.459 1.00 95.56 971 ILE A O 1
ATOM 7435 N N . GLY A 1 972 ? -13.663 3.027 4.086 1.00 88.19 972 GLY A N 1
ATOM 7436 C CA . GLY A 1 972 ? -13.508 3.727 2.819 1.00 88.19 972 GLY A CA 1
ATOM 7437 C C . GLY A 1 972 ? -12.041 4.005 2.481 1.00 88.19 972 GLY A C 1
ATOM 7438 O O . GLY A 1 972 ? -11.282 4.517 3.302 1.00 88.19 972 GLY A O 1
ATOM 7439 N N . VAL A 1 973 ? -11.638 3.696 1.248 1.00 84.69 973 VAL A N 1
ATOM 7440 C CA . VAL A 1 973 ? -10.286 3.981 0.750 1.00 84.69 973 VAL A CA 1
ATOM 7441 C C . VAL A 1 973 ? -10.247 5.413 0.221 1.00 84.69 973 VAL A C 1
ATOM 7443 O O . VAL A 1 973 ? -10.942 5.737 -0.742 1.00 84.69 973 VAL A O 1
ATOM 7446 N N . ALA A 1 974 ? -9.448 6.269 0.860 1.00 81.06 974 ALA A N 1
ATOM 7447 C CA . ALA A 1 974 ? -9.238 7.643 0.415 1.00 81.06 974 ALA A CA 1
ATOM 7448 C C . ALA A 1 974 ? -8.380 7.719 -0.856 1.00 81.06 974 ALA A C 1
ATOM 7450 O O . ALA A 1 974 ? -7.577 6.829 -1.143 1.00 81.06 974 ALA A O 1
ATOM 7451 N N . ALA A 1 975 ? -8.534 8.813 -1.604 1.00 76.75 975 ALA A N 1
ATOM 7452 C CA . ALA A 1 975 ? -7.680 9.094 -2.751 1.00 76.75 975 ALA A CA 1
ATOM 7453 C C . ALA A 1 975 ? -6.220 9.348 -2.325 1.00 76.75 975 ALA A C 1
ATOM 7455 O O . ALA A 1 975 ? -5.939 9.752 -1.195 1.00 76.75 975 ALA A O 1
ATOM 7456 N N . ALA A 1 976 ? -5.284 9.131 -3.246 1.00 75.00 976 ALA A N 1
ATOM 7457 C CA . ALA A 1 976 ? -3.859 9.291 -2.983 1.00 75.00 976 ALA A CA 1
ATOM 7458 C C . ALA A 1 976 ? -3.489 10.714 -2.526 1.00 75.00 976 ALA A C 1
ATOM 7460 O O . ALA A 1 976 ? -4.029 11.703 -3.020 1.00 75.00 976 ALA A O 1
ATOM 7461 N N . GLY A 1 977 ? -2.559 10.808 -1.571 1.00 78.50 977 GLY A N 1
ATOM 7462 C CA . GLY A 1 977 ? -2.114 12.083 -0.998 1.00 78.50 977 GLY A CA 1
ATOM 7463 C C . GLY A 1 977 ? -3.162 12.814 -0.148 1.00 78.50 977 GLY A C 1
ATOM 7464 O O . GLY A 1 977 ? -2.935 13.962 0.217 1.00 78.50 977 GLY A O 1
ATOM 7465 N N . GLN A 1 978 ? -4.310 12.198 0.157 1.00 83.88 978 GLN A N 1
ATOM 7466 C CA . GLN A 1 978 ? -5.279 12.751 1.107 1.00 83.88 978 GLN A CA 1
ATOM 7467 C C . GLN A 1 978 ? -4.923 12.347 2.541 1.00 83.88 978 GLN A C 1
ATOM 7469 O O . GLN A 1 978 ? -4.660 11.177 2.816 1.00 83.88 978 GLN A O 1
ATOM 7474 N N . GLU A 1 979 ? -4.972 13.308 3.462 1.00 91.12 979 GLU A N 1
ATOM 7475 C CA . GLU A 1 979 ? -4.672 13.098 4.879 1.00 91.12 979 GLU A CA 1
ATOM 7476 C C . GLU A 1 979 ? -5.931 13.207 5.747 1.00 91.12 979 GLU A C 1
ATOM 7478 O O . GLU A 1 979 ? -6.804 14.048 5.521 1.00 91.12 979 GLU A O 1
ATOM 7483 N N . ILE A 1 980 ? -6.007 12.370 6.783 1.00 93.19 980 ILE A N 1
ATOM 7484 C CA . ILE A 1 980 ? -7.015 12.480 7.841 1.00 93.19 980 ILE A CA 1
ATOM 7485 C C . ILE A 1 980 ? -6.493 13.390 8.959 1.00 93.19 980 ILE A C 1
ATOM 7487 O O . ILE A 1 980 ? -5.340 13.286 9.370 1.00 93.19 980 ILE A O 1
ATOM 7491 N N . SER A 1 981 ? -7.340 14.282 9.477 1.00 95.56 981 SER A N 1
ATOM 7492 C CA . SER A 1 981 ? -6.956 15.238 10.523 1.00 95.56 981 SER A CA 1
ATOM 7493 C C . SER A 1 981 ? -8.036 15.383 11.594 1.00 95.56 981 SER A C 1
ATOM 7495 O O . SER A 1 981 ? -9.224 15.237 11.327 1.00 95.56 981 SER A O 1
ATOM 7497 N N . THR A 1 982 ? -7.628 15.687 12.826 1.00 96.75 982 THR A N 1
ATOM 7498 C CA . THR A 1 982 ? -8.504 16.151 13.914 1.00 96.75 982 THR A CA 1
ATOM 7499 C C . THR A 1 982 ? -7.652 16.854 14.982 1.00 96.75 982 THR A C 1
ATOM 7501 O O . THR A 1 982 ? -6.424 16.880 14.893 1.00 96.75 982 THR A O 1
ATOM 7504 N N . ARG A 1 983 ? -8.274 17.418 16.022 1.00 92.38 983 ARG A N 1
ATOM 7505 C CA . ARG A 1 983 ? -7.554 17.906 17.207 1.00 92.38 983 ARG A CA 1
ATOM 7506 C C . ARG A 1 983 ? -7.135 16.706 18.074 1.00 92.38 983 ARG A C 1
ATOM 7508 O O . ARG A 1 983 ? -8.022 15.949 18.469 1.00 92.38 983 ARG A O 1
ATOM 7515 N N . PRO A 1 984 ? -5.856 16.564 18.485 1.00 94.44 984 PRO A N 1
ATOM 7516 C CA . PRO A 1 984 ? -5.399 15.443 19.324 1.00 94.44 984 PRO A CA 1
ATOM 7517 C C . PRO A 1 984 ? -6.210 15.233 20.612 1.00 94.44 984 PRO A C 1
ATOM 7519 O O . PRO A 1 984 ? -6.334 14.110 21.095 1.00 94.44 984 PRO A O 1
ATOM 7522 N N . PHE A 1 985 ? -6.833 16.296 21.134 1.00 95.19 985 PHE A N 1
ATOM 7523 C CA . PHE A 1 985 ? -7.742 16.240 22.280 1.00 95.19 985 PHE A CA 1
ATOM 7524 C C . PHE A 1 985 ? -8.908 15.246 22.110 1.00 95.19 985 PHE A C 1
ATOM 7526 O O . PHE A 1 985 ? -9.360 14.682 23.104 1.00 95.19 985 PHE A O 1
ATOM 7533 N N . GLN A 1 986 ? -9.369 14.972 20.882 1.00 97.62 986 GLN A N 1
ATOM 7534 C CA . GLN A 1 986 ? -10.414 13.968 20.641 1.00 97.62 986 GLN A CA 1
ATOM 7535 C C . GLN A 1 986 ? -9.952 12.556 21.030 1.00 97.62 986 GLN A C 1
ATOM 7537 O O . GLN A 1 986 ? -10.721 11.815 21.639 1.00 97.62 986 GLN A O 1
ATOM 7542 N N . LEU A 1 987 ? -8.688 12.220 20.747 1.00 98.25 987 LEU A N 1
ATOM 7543 C CA . LEU A 1 987 ? -8.065 10.941 21.105 1.00 98.25 987 LEU A CA 1
ATOM 7544 C C . LEU A 1 987 ? -7.630 10.921 22.579 1.00 98.25 987 LEU A C 1
ATOM 7546 O O . LEU A 1 987 ? -7.897 9.960 23.293 1.00 98.25 987 LEU A O 1
ATOM 7550 N N . VAL A 1 988 ? -7.043 12.017 23.079 1.00 95.94 988 VAL A N 1
ATOM 7551 C CA . VAL A 1 988 ? -6.664 12.167 24.503 1.00 95.94 988 VAL A CA 1
ATOM 7552 C C . VAL A 1 988 ? -7.877 12.054 25.436 1.00 95.94 988 VAL A C 1
ATOM 7554 O O . VAL A 1 988 ? -7.743 11.600 26.568 1.00 95.94 988 VAL A O 1
ATOM 7557 N N . THR A 1 989 ? -9.076 12.417 24.966 1.00 95.94 989 THR A N 1
ATOM 7558 C CA . THR A 1 989 ? -10.336 12.216 25.702 1.00 95.94 989 THR A CA 1
ATOM 7559 C C . THR A 1 989 ? -10.997 10.854 25.456 1.00 95.94 989 THR A C 1
ATOM 7561 O O . THR A 1 989 ? -12.182 10.700 25.738 1.00 95.94 989 THR A O 1
ATOM 7564 N N . GLY A 1 990 ? -10.236 9.855 24.997 1.00 96.81 990 GLY A N 1
ATOM 7565 C CA . GLY A 1 990 ? -10.606 8.436 25.022 1.00 96.81 990 GLY A CA 1
ATOM 7566 C C . GLY A 1 990 ? -11.245 7.879 23.750 1.00 96.81 990 GLY A C 1
ATOM 7567 O O . GLY A 1 990 ? -11.719 6.749 23.778 1.00 96.81 990 GLY A O 1
ATOM 7568 N N . ARG A 1 991 ? -11.269 8.628 22.640 1.00 98.62 991 ARG A N 1
ATOM 7569 C CA . ARG A 1 991 ? -11.671 8.059 21.342 1.00 98.62 991 ARG A CA 1
ATOM 7570 C C . ARG A 1 991 ? -10.527 7.292 20.695 1.00 98.62 991 ARG A C 1
ATOM 7572 O O . ARG A 1 991 ? -9.366 7.680 20.821 1.00 98.62 991 ARG A O 1
ATOM 7579 N N . VAL A 1 992 ? -10.866 6.261 19.930 1.00 98.62 992 VAL A N 1
ATOM 7580 C CA . VAL A 1 992 ? -9.896 5.423 19.211 1.00 98.62 992 VAL A CA 1
ATOM 7581 C C . VAL A 1 992 ? -10.144 5.522 17.707 1.00 98.62 992 VAL A C 1
ATOM 7583 O O . VAL A 1 992 ? -11.276 5.363 17.263 1.00 98.62 992 VAL A O 1
ATOM 7586 N N . TRP A 1 993 ? -9.098 5.751 16.909 1.00 98.31 993 TRP A N 1
ATOM 7587 C CA . TRP A 1 993 ? -9.184 5.711 15.442 1.00 98.31 993 TRP A CA 1
ATOM 7588 C C . TRP A 1 993 ? -8.493 4.447 14.922 1.00 98.31 993 TRP A C 1
ATOM 7590 O O . TRP A 1 993 ? -7.326 4.202 15.232 1.00 98.31 993 TRP A O 1
ATOM 7600 N N . LYS A 1 994 ? -9.215 3.637 14.147 1.00 96.12 994 LYS A N 1
ATOM 7601 C CA . LYS A 1 994 ? -8.739 2.403 13.505 1.00 96.12 994 LYS A CA 1
ATOM 7602 C C . LYS A 1 994 ? -9.097 2.428 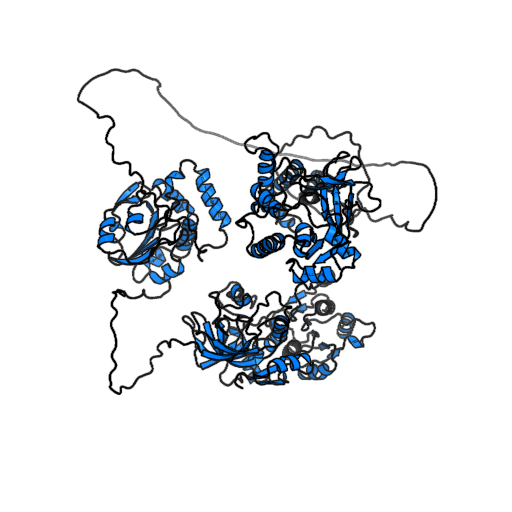12.017 1.00 96.12 994 LYS A C 1
ATOM 7604 O O . LYS A 1 994 ? -9.966 3.180 11.584 1.00 96.12 994 LYS A O 1
ATOM 7609 N N . GLY A 1 995 ? -8.476 1.544 11.243 1.00 94.88 995 GLY A N 1
ATOM 7610 C CA . GLY A 1 995 ? -8.941 1.170 9.906 1.00 94.88 995 GLY A CA 1
ATOM 7611 C C . GLY A 1 995 ? -9.112 -0.343 9.802 1.00 94.88 995 GLY A C 1
ATOM 7612 O O . GLY A 1 995 ? -8.478 -1.083 10.559 1.00 94.88 995 GLY A O 1
ATOM 7613 N N . CYS A 1 996 ? -9.944 -0.815 8.874 1.00 91.94 996 CYS A N 1
ATOM 7614 C CA . CYS A 1 996 ? -10.081 -2.239 8.566 1.00 91.94 996 CYS A CA 1
ATOM 7615 C C . CYS A 1 996 ? -9.696 -2.538 7.109 1.00 91.94 996 CYS A C 1
ATOM 7617 O O . CYS A 1 996 ? -9.857 -1.713 6.215 1.00 91.94 996 CYS A O 1
ATOM 7619 N N . ALA A 1 997 ? -9.199 -3.750 6.862 1.00 94.12 997 ALA A N 1
ATOM 7620 C CA . ALA A 1 997 ? -8.976 -4.278 5.521 1.00 94.12 997 ALA A CA 1
ATOM 7621 C C . ALA A 1 997 ? -9.685 -5.628 5.422 1.00 94.12 997 ALA A C 1
ATOM 7623 O O . ALA A 1 997 ? -9.456 -6.501 6.263 1.00 94.12 997 ALA A O 1
ATOM 7624 N N . PHE A 1 998 ? -10.575 -5.789 4.438 1.00 97.19 998 PHE A N 1
ATOM 7625 C CA . PHE A 1 998 ? -11.438 -6.971 4.302 1.00 97.19 998 PHE A CA 1
ATOM 7626 C C . PHE A 1 998 ? -12.168 -7.335 5.616 1.00 97.19 998 PHE A C 1
ATOM 7628 O O . PHE A 1 998 ? -12.284 -8.501 5.982 1.00 97.19 998 PHE A O 1
ATOM 7635 N N . GLY A 1 999 ? -12.572 -6.321 6.395 1.00 96.69 999 GLY A N 1
ATOM 7636 C CA . GLY A 1 999 ? -13.261 -6.499 7.678 1.00 96.69 999 GLY A CA 1
ATOM 7637 C C . GLY A 1 999 ? -12.443 -7.212 8.764 1.00 96.69 999 GLY A C 1
ATOM 7638 O O . GLY A 1 999 ? -13.019 -7.716 9.720 1.00 96.69 999 GLY A O 1
ATOM 7639 N N . GLY A 1 1000 ? -11.120 -7.336 8.608 1.00 96.38 1000 GLY A N 1
ATOM 7640 C CA . GLY A 1 1000 ? -10.284 -8.167 9.485 1.00 96.38 1000 GLY A CA 1
ATOM 7641 C C . GLY A 1 1000 ? -10.419 -9.679 9.240 1.00 96.38 1000 GLY A C 1
ATOM 7642 O O . GLY A 1 1000 ? -9.756 -10.468 9.914 1.00 96.38 1000 GLY A O 1
ATOM 7643 N N . VAL A 1 1001 ? -11.226 -10.099 8.259 1.00 97.56 1001 VAL A N 1
ATOM 7644 C CA . VAL A 1 1001 ? -11.494 -11.504 7.927 1.00 97.56 1001 VAL A CA 1
ATOM 7645 C C . VAL A 1 1001 ? -10.248 -12.159 7.321 1.00 97.56 1001 VAL A C 1
ATOM 7647 O O . VAL A 1 1001 ? -9.628 -11.625 6.400 1.00 97.56 1001 VAL A O 1
ATOM 7650 N N . LYS A 1 1002 ? -9.882 -13.349 7.807 1.00 97.62 1002 LYS A N 1
ATOM 7651 C CA . LYS A 1 1002 ? -8.878 -14.225 7.184 1.00 97.62 1002 LYS A CA 1
ATOM 7652 C C . LYS A 1 1002 ? -9.548 -15.083 6.109 1.00 97.62 1002 LYS A C 1
ATOM 7654 O O . LYS A 1 1002 ? -10.195 -16.080 6.426 1.00 97.62 1002 LYS A O 1
ATOM 7659 N N . GLY A 1 1003 ? -9.441 -14.666 4.845 1.00 95.62 1003 GLY A N 1
ATOM 7660 C CA . GLY A 1 1003 ? -10.286 -15.168 3.754 1.00 95.62 1003 GLY A CA 1
ATOM 7661 C C . GLY A 1 1003 ? -10.310 -16.692 3.577 1.00 95.62 1003 GLY A C 1
ATOM 7662 O O . GLY A 1 1003 ? -11.389 -17.259 3.436 1.00 95.62 1003 GLY A O 1
ATOM 7663 N N . ARG A 1 1004 ? -9.165 -17.385 3.660 1.00 97.75 1004 ARG A N 1
ATOM 7664 C CA . ARG A 1 1004 ? -9.097 -18.850 3.460 1.00 97.75 1004 ARG A CA 1
ATOM 7665 C C . ARG A 1 1004 ? -9.573 -19.652 4.666 1.00 97.75 1004 ARG A C 1
ATOM 7667 O O . ARG A 1 1004 ? -9.874 -20.832 4.523 1.00 97.75 1004 ARG A O 1
ATOM 7674 N N . THR A 1 1005 ? -9.606 -19.044 5.847 1.00 97.44 1005 THR A N 1
ATOM 7675 C CA . THR A 1 1005 ? -10.051 -19.690 7.090 1.00 97.44 1005 THR A CA 1
ATOM 7676 C C . THR A 1 1005 ? -11.498 -19.356 7.454 1.00 97.44 1005 THR A C 1
ATOM 7678 O O . THR A 1 1005 ? -12.160 -20.185 8.068 1.00 97.44 1005 THR A O 1
ATOM 7681 N N . GLN A 1 1006 ? -12.000 -18.169 7.097 1.00 97.12 1006 GLN A N 1
ATOM 7682 C CA . GLN A 1 1006 ? -13.276 -17.650 7.609 1.00 97.12 1006 GLN A CA 1
ATOM 7683 C C . GLN A 1 1006 ? -14.359 -17.432 6.541 1.00 97.12 1006 GLN A C 1
ATOM 7685 O O . GLN A 1 1006 ? -15.536 -17.517 6.882 1.00 97.12 1006 GLN A O 1
ATOM 7690 N N . LEU A 1 1007 ? -14.016 -17.203 5.263 1.00 96.81 1007 LEU A N 1
ATOM 7691 C CA . LEU A 1 1007 ? -15.034 -16.995 4.221 1.00 96.81 1007 LEU A CA 1
ATOM 7692 C C . LEU A 1 1007 ? -15.974 -18.200 4.005 1.00 96.81 1007 LEU A C 1
ATOM 7694 O O . LEU A 1 1007 ? -17.156 -17.948 3.781 1.00 96.81 1007 LEU A O 1
ATOM 7698 N N . PRO A 1 1008 ? -15.551 -19.478 4.138 1.00 96.25 1008 PRO A N 1
ATOM 7699 C CA . PRO A 1 1008 ? -16.484 -20.603 4.059 1.00 96.25 1008 PRO A CA 1
ATOM 7700 C C . PRO A 1 1008 ? -17.615 -20.504 5.092 1.00 96.25 1008 PRO A C 1
ATOM 7702 O O . PRO A 1 1008 ? -18.766 -20.745 4.753 1.00 96.25 1008 PRO A O 1
ATOM 7705 N N . GLY A 1 1009 ? -17.323 -20.028 6.309 1.00 96.81 1009 GLY A N 1
ATOM 7706 C CA . GLY A 1 1009 ? -18.349 -19.771 7.324 1.00 96.81 1009 GLY A CA 1
ATOM 7707 C C . GLY A 1 1009 ? -19.332 -18.665 6.926 1.00 96.81 1009 GLY A C 1
ATOM 7708 O O . GLY A 1 1009 ? -20.512 -18.768 7.237 1.00 96.81 1009 GLY A O 1
ATOM 7709 N N . LEU A 1 1010 ? -18.888 -17.649 6.176 1.00 97.31 1010 LEU A N 1
ATOM 7710 C CA . LEU A 1 1010 ? -19.773 -16.609 5.628 1.00 97.31 1010 LEU A CA 1
ATOM 7711 C C . LEU A 1 1010 ? -20.675 -17.142 4.504 1.00 97.31 1010 LEU A C 1
ATOM 7713 O O . LEU A 1 1010 ? -21.811 -16.694 4.373 1.00 97.31 1010 LEU A O 1
ATOM 7717 N N . VAL A 1 1011 ? -20.203 -18.122 3.725 1.00 97.56 1011 VAL A N 1
ATOM 7718 C CA . VAL A 1 1011 ? -21.040 -18.850 2.755 1.00 97.56 1011 VAL A CA 1
ATOM 7719 C C . VAL A 1 1011 ? -22.090 -19.690 3.482 1.00 97.56 1011 VAL A C 1
ATOM 7721 O O . VAL A 1 1011 ? -23.261 -19.644 3.109 1.00 97.56 1011 VAL A O 1
ATOM 7724 N N . SER A 1 1012 ? -21.712 -20.376 4.564 1.00 97.06 1012 SER A N 1
ATOM 7725 C CA . SER A 1 1012 ? -22.658 -21.128 5.392 1.00 97.06 1012 SER A CA 1
ATOM 7726 C C . SER A 1 1012 ? -23.673 -20.217 6.094 1.00 97.06 1012 SER A C 1
ATOM 7728 O O . SER A 1 1012 ? -24.846 -20.572 6.174 1.00 97.06 1012 SER A O 1
ATOM 7730 N N . ASP A 1 1013 ? -23.260 -19.047 6.598 1.00 96.56 1013 ASP A N 1
ATOM 7731 C CA . ASP A 1 1013 ? -24.162 -18.029 7.159 1.00 96.56 1013 ASP A CA 1
ATOM 7732 C C . ASP A 1 1013 ? -25.155 -17.537 6.097 1.00 96.56 1013 ASP A C 1
ATOM 7734 O O . ASP A 1 1013 ? -26.358 -17.506 6.354 1.00 96.56 1013 ASP A O 1
ATOM 7738 N N . TYR A 1 1014 ? -24.677 -17.233 4.885 1.00 97.88 1014 TYR A N 1
ATOM 7739 C CA . TYR A 1 1014 ? -25.538 -16.856 3.763 1.00 97.88 1014 TYR A CA 1
ATOM 7740 C C . TYR A 1 1014 ? -26.574 -17.944 3.445 1.00 97.88 1014 TYR A C 1
ATOM 7742 O O . TYR A 1 1014 ? -27.770 -17.660 3.405 1.00 97.88 1014 TYR A O 1
ATOM 7750 N N . LYS A 1 1015 ? -26.146 -19.205 3.299 1.00 96.50 1015 LYS A N 1
ATOM 7751 C CA . LYS A 1 1015 ? -27.043 -20.332 2.990 1.00 96.50 1015 LYS A CA 1
ATOM 7752 C C . LYS A 1 1015 ? -28.119 -20.589 4.051 1.00 96.50 1015 LYS A C 1
ATOM 7754 O O . LYS A 1 1015 ? -29.156 -21.160 3.722 1.00 96.50 1015 LYS A O 1
ATOM 7759 N N . ARG A 1 1016 ? -27.895 -20.188 5.309 1.00 96.31 1016 ARG A N 1
ATOM 7760 C CA . ARG A 1 1016 ? -28.900 -20.259 6.389 1.00 96.31 1016 ARG A CA 1
ATOM 7761 C C . ARG A 1 1016 ? -29.818 -19.032 6.459 1.00 96.31 1016 ARG A C 1
ATOM 7763 O O . ARG A 1 1016 ? -30.811 -19.077 7.177 1.00 96.31 1016 ARG A O 1
ATOM 7770 N N . GLY A 1 1017 ? -29.502 -17.955 5.738 1.00 95.12 1017 GLY A N 1
ATOM 7771 C CA . GLY A 1 1017 ? -30.171 -16.654 5.854 1.00 95.12 1017 GLY A CA 1
ATOM 7772 C C . GLY A 1 1017 ? -29.627 -15.757 6.976 1.00 95.12 1017 GLY A C 1
ATOM 7773 O O . GLY A 1 1017 ? -30.160 -14.672 7.193 1.00 95.12 1017 GLY A O 1
ATOM 7774 N N . ASP A 1 1018 ? -28.546 -16.163 7.654 1.00 94.88 1018 ASP A N 1
ATOM 7775 C CA . ASP A 1 1018 ? -27.890 -15.411 8.740 1.00 94.88 1018 ASP A CA 1
ATOM 7776 C C . ASP A 1 1018 ? -26.988 -14.261 8.236 1.00 94.88 1018 ASP A C 1
ATOM 7778 O O . ASP A 1 1018 ? -26.405 -13.526 9.043 1.00 94.88 1018 ASP A O 1
ATOM 7782 N N . LEU A 1 1019 ? -26.823 -14.145 6.914 1.00 97.56 1019 LEU A N 1
ATOM 7783 C CA . LEU A 1 1019 ? -26.101 -13.090 6.200 1.00 97.56 1019 LEU A CA 1
ATOM 7784 C C . LEU A 1 1019 ? -26.827 -12.807 4.878 1.00 97.56 1019 LEU A C 1
ATOM 7786 O O . LEU A 1 1019 ? -27.051 -13.722 4.088 1.00 97.56 1019 LEU A O 1
ATOM 7790 N N . LYS A 1 1020 ? -27.164 -11.546 4.599 1.00 98.25 1020 LYS A N 1
ATOM 7791 C CA . LYS A 1 1020 ? -27.792 -11.158 3.328 1.00 98.25 1020 LYS A CA 1
ATOM 7792 C C . LYS A 1 1020 ? -26.747 -11.078 2.219 1.00 98.25 1020 LYS A C 1
ATOM 7794 O O . LYS A 1 1020 ? -25.655 -10.550 2.434 1.00 98.25 1020 LYS A O 1
ATOM 7799 N N . VAL A 1 1021 ? -27.097 -11.568 1.027 1.00 98.19 1021 VAL A N 1
ATOM 7800 C CA . VAL A 1 1021 ? -26.263 -11.475 -0.190 1.00 98.19 1021 VAL A CA 1
ATOM 7801 C C . VAL A 1 1021 ? -27.121 -11.206 -1.429 1.00 98.19 1021 VAL A C 1
ATOM 7803 O O . VAL A 1 1021 ? -26.775 -10.325 -2.213 1.00 98.19 1021 VAL A O 1
ATOM 7806 N N . ASP A 1 1022 ? -28.264 -11.890 -1.579 1.00 97.81 1022 ASP A N 1
ATOM 7807 C CA . ASP A 1 1022 ? -29.223 -11.668 -2.673 1.00 97.81 1022 ASP A CA 1
ATOM 7808 C C . ASP A 1 1022 ? -29.600 -10.195 -2.845 1.00 97.81 1022 ASP A C 1
ATOM 7810 O O . ASP A 1 1022 ? -29.545 -9.667 -3.956 1.00 97.81 1022 ASP A O 1
ATOM 7814 N N . GLU A 1 1023 ? -29.940 -9.501 -1.756 1.00 96.75 1023 GLU A N 1
ATOM 7815 C CA . GLU A 1 1023 ? -30.479 -8.144 -1.854 1.00 96.75 1023 GLU A CA 1
ATOM 7816 C C . GLU A 1 1023 ? -29.450 -7.074 -2.239 1.00 96.75 1023 GLU A C 1
ATOM 7818 O O . GLU A 1 1023 ? -29.856 -5.957 -2.551 1.00 96.75 1023 GLU A O 1
ATOM 7823 N N . PHE A 1 1024 ? -28.149 -7.383 -2.251 1.00 97.50 1024 PHE A N 1
ATOM 7824 C CA . PHE A 1 1024 ? -27.133 -6.467 -2.778 1.00 97.50 1024 PHE A CA 1
ATOM 7825 C C . PHE A 1 1024 ? -27.157 -6.396 -4.314 1.00 97.50 1024 PHE A C 1
ATOM 7827 O O . PHE A 1 1024 ? -26.703 -5.403 -4.885 1.00 97.50 1024 PHE A O 1
ATOM 7834 N N . ILE A 1 1025 ? -27.685 -7.419 -4.996 1.00 97.81 1025 ILE A N 1
ATOM 7835 C CA . ILE A 1 1025 ? -27.680 -7.509 -6.461 1.00 97.81 1025 ILE A CA 1
ATOM 7836 C C . ILE A 1 1025 ? -28.872 -6.746 -7.026 1.00 97.81 1025 ILE A C 1
ATOM 7838 O O . ILE A 1 1025 ? -29.954 -7.287 -7.244 1.00 97.81 1025 ILE A O 1
ATOM 7842 N N . THR A 1 1026 ? -28.641 -5.468 -7.297 1.00 97.12 1026 THR A N 1
ATOM 7843 C CA . THR A 1 1026 ? -29.585 -4.594 -8.004 1.00 97.12 1026 THR A CA 1
ATOM 7844 C C . THR A 1 1026 ? -29.517 -4.759 -9.521 1.00 97.12 1026 THR A C 1
ATOM 7846 O O . THR A 1 1026 ? -30.527 -4.590 -10.193 1.00 97.12 1026 THR A O 1
ATOM 7849 N N . HIS A 1 1027 ? -28.339 -5.089 -10.062 1.00 97.69 1027 HIS A N 1
ATOM 7850 C CA . HIS A 1 1027 ? -28.074 -5.081 -11.502 1.00 97.69 1027 HIS A CA 1
ATOM 7851 C C . HIS A 1 1027 ? -27.319 -6.334 -11.965 1.00 97.69 1027 HIS A C 1
ATOM 7853 O O . HIS A 1 1027 ? -26.583 -6.961 -11.197 1.00 97.69 1027 HIS A O 1
ATOM 7859 N N . ARG A 1 1028 ? -27.503 -6.696 -13.240 1.00 97.81 1028 ARG A N 1
ATOM 7860 C CA . ARG A 1 1028 ? -26.807 -7.798 -13.920 1.00 97.81 1028 ARG A CA 1
ATOM 7861 C C . ARG A 1 1028 ? -26.485 -7.404 -15.355 1.00 97.81 1028 ARG A C 1
ATOM 7863 O O . ARG A 1 1028 ? -27.333 -6.814 -16.018 1.00 97.81 1028 ARG A O 1
ATOM 7870 N N . GLN A 1 1029 ? -25.302 -7.771 -15.839 1.00 97.81 1029 GLN A N 1
ATOM 7871 C CA . GLN A 1 1029 ? -24.876 -7.554 -17.228 1.00 97.81 1029 GLN A CA 1
ATOM 7872 C C . GLN A 1 1029 ? -24.117 -8.792 -17.756 1.00 97.81 1029 GLN A C 1
ATOM 7874 O O . GLN A 1 1029 ? -23.481 -9.481 -16.960 1.00 97.81 1029 GLN A O 1
ATOM 7879 N N . PRO A 1 1030 ? -24.143 -9.095 -19.065 1.00 97.88 1030 PRO A N 1
ATOM 7880 C CA . PRO A 1 1030 ? -23.168 -9.993 -19.698 1.00 97.88 1030 PRO A CA 1
ATOM 7881 C C . PRO A 1 1030 ? -21.778 -9.336 -19.771 1.00 97.88 1030 PRO A C 1
ATOM 7883 O O . PRO A 1 1030 ? -21.657 -8.115 -19.613 1.00 97.88 1030 PRO A O 1
ATOM 7886 N N . LEU A 1 1031 ? -20.731 -10.114 -20.062 1.00 97.44 1031 LEU A N 1
ATOM 7887 C CA . LEU A 1 1031 ? -19.349 -9.618 -20.152 1.00 97.44 1031 LEU A CA 1
ATOM 7888 C C . LEU A 1 1031 ? -19.212 -8.518 -21.212 1.00 97.44 1031 LEU A C 1
ATOM 7890 O O . LEU A 1 1031 ? -18.618 -7.472 -20.950 1.00 97.44 1031 LEU A O 1
ATOM 7894 N N . ASP A 1 1032 ? -19.867 -8.693 -22.361 1.00 96.94 1032 ASP A N 1
ATOM 7895 C CA . ASP A 1 1032 ? -19.867 -7.718 -23.462 1.00 96.94 1032 ASP A CA 1
ATOM 7896 C C . ASP A 1 1032 ? -20.527 -6.367 -23.097 1.00 96.94 1032 ASP A C 1
ATOM 7898 O O . ASP A 1 1032 ? -20.450 -5.408 -23.865 1.00 96.94 1032 ASP A O 1
ATOM 7902 N N . LYS A 1 1033 ? -21.149 -6.256 -21.912 1.00 97.69 1033 LYS A N 1
ATOM 7903 C CA . LYS A 1 1033 ? -21.723 -5.018 -21.356 1.00 97.69 1033 LYS A CA 1
ATOM 7904 C C . LYS A 1 1033 ? -21.059 -4.556 -20.052 1.00 97.69 1033 LYS A C 1
ATOM 7906 O O . LYS A 1 1033 ? -21.628 -3.729 -19.343 1.00 97.69 1033 LYS A O 1
ATOM 7911 N N . ILE A 1 1034 ? -19.849 -5.008 -19.724 1.00 97.94 1034 ILE A N 1
ATOM 7912 C CA . ILE A 1 1034 ? -19.171 -4.608 -18.476 1.00 97.94 1034 ILE A CA 1
ATOM 7913 C C . ILE A 1 1034 ? -19.013 -3.083 -18.303 1.00 97.94 1034 ILE A C 1
ATOM 7915 O O . ILE A 1 1034 ? -19.160 -2.578 -17.193 1.00 97.94 1034 ILE A O 1
ATOM 7919 N N . ASN A 1 1035 ? -18.820 -2.314 -19.382 1.00 98.00 1035 ASN A N 1
ATOM 7920 C CA . ASN A 1 1035 ? -18.784 -0.844 -19.303 1.00 98.00 1035 ASN A CA 1
ATOM 7921 C C . ASN A 1 1035 ? -20.138 -0.244 -18.869 1.00 98.00 1035 ASN A C 1
ATOM 7923 O O . ASN A 1 1035 ? -20.160 0.762 -18.162 1.00 98.00 1035 ASN A O 1
ATOM 7927 N N . GLN A 1 1036 ? -21.263 -0.897 -19.192 1.00 97.50 1036 GLN A N 1
ATOM 7928 C CA . GLN A 1 1036 ? -22.572 -0.523 -18.651 1.00 97.50 1036 GLN A CA 1
ATOM 7929 C C . GLN A 1 1036 ? -22.644 -0.802 -17.145 1.00 97.50 1036 GLN A C 1
ATOM 7931 O O . GLN A 1 1036 ? -23.132 0.052 -16.422 1.00 97.50 1036 GLN A O 1
ATOM 7936 N N . ALA A 1 1037 ? -22.071 -1.900 -16.635 1.00 97.19 1037 ALA A N 1
ATOM 7937 C CA . ALA A 1 1037 ? -22.010 -2.152 -15.187 1.00 97.19 1037 ALA A CA 1
ATOM 7938 C C . ALA A 1 1037 ? -21.230 -1.056 -14.421 1.00 97.19 1037 ALA A C 1
ATOM 7940 O O . ALA A 1 1037 ? -21.591 -0.701 -13.296 1.00 97.19 1037 ALA A O 1
ATOM 7941 N N . PHE A 1 1038 ? -20.206 -0.460 -15.047 1.00 96.56 1038 PHE A N 1
ATOM 7942 C CA . PHE A 1 1038 ? -19.529 0.743 -14.540 1.00 96.56 1038 PHE A CA 1
ATOM 7943 C C . PHE A 1 1038 ? -20.383 2.019 -14.619 1.00 96.56 1038 PHE A C 1
ATOM 7945 O O . PHE A 1 1038 ? -20.147 2.942 -13.837 1.00 96.56 1038 PHE A O 1
ATOM 7952 N N . GLY A 1 1039 ? -21.341 2.092 -15.545 1.00 95.50 1039 GLY A N 1
ATOM 7953 C CA . GLY A 1 1039 ? -22.370 3.133 -15.610 1.00 95.50 1039 GLY A CA 1
ATOM 7954 C C . GLY A 1 1039 ? -23.428 2.954 -14.520 1.00 95.50 1039 GLY A C 1
ATOM 7955 O O . GLY A 1 1039 ? -23.637 3.868 -13.727 1.00 95.50 1039 GLY A O 1
ATOM 7956 N N . ASP A 1 1040 ? -24.005 1.754 -14.414 1.00 94.56 1040 ASP A N 1
ATOM 7957 C CA . ASP A 1 1040 ? -24.996 1.355 -13.406 1.00 94.56 1040 ASP A CA 1
ATOM 7958 C C . ASP A 1 1040 ? -24.486 1.681 -11.991 1.00 94.56 1040 ASP A C 1
ATOM 7960 O O . ASP A 1 1040 ? -25.169 2.324 -11.199 1.00 94.56 1040 ASP A O 1
ATOM 7964 N N . MET A 1 1041 ? -23.232 1.326 -11.677 1.00 93.75 1041 MET A N 1
ATOM 7965 C CA . MET A 1 1041 ? -22.602 1.644 -10.386 1.00 93.75 1041 MET A CA 1
ATOM 7966 C C . MET A 1 1041 ? -22.526 3.156 -10.086 1.00 93.75 1041 MET A C 1
ATOM 7968 O O . MET A 1 1041 ? -22.552 3.546 -8.920 1.00 93.75 1041 MET A O 1
ATOM 7972 N N . LYS A 1 1042 ? -22.429 4.013 -11.111 1.00 88.81 1042 LYS A N 1
ATOM 7973 C CA . LYS A 1 1042 ? -22.349 5.479 -10.971 1.00 88.81 1042 LYS A CA 1
ATOM 7974 C C . LYS A 1 1042 ? -23.723 6.159 -10.944 1.00 88.81 1042 LYS A C 1
ATOM 7976 O O . LYS A 1 1042 ? -23.797 7.303 -10.505 1.00 88.81 1042 LYS A O 1
ATOM 7981 N N . ALA A 1 1043 ? -24.790 5.485 -11.381 1.00 88.00 1043 ALA A N 1
ATOM 7982 C CA . ALA A 1 1043 ? -26.150 6.036 -11.415 1.00 88.00 1043 ALA A CA 1
ATOM 7983 C C . ALA A 1 1043 ? -26.750 6.268 -10.011 1.00 88.00 1043 ALA A C 1
ATOM 7985 O O . ALA A 1 1043 ? -27.631 7.107 -9.838 1.00 88.00 1043 ALA A O 1
ATOM 7986 N N . GLY A 1 1044 ? -26.233 5.572 -8.993 1.00 79.38 1044 GLY A N 1
ATOM 7987 C CA . GLY A 1 1044 ? -26.540 5.816 -7.580 1.00 79.38 1044 GLY A CA 1
ATOM 7988 C C . GLY A 1 1044 ? -27.737 5.039 -7.026 1.00 79.38 1044 GLY A C 1
ATOM 7989 O O . GLY A 1 1044 ? -27.872 4.939 -5.807 1.00 79.38 1044 GLY A O 1
ATOM 7990 N N . ASP A 1 1045 ? -28.559 4.422 -7.871 1.00 87.31 1045 ASP A N 1
ATOM 7991 C CA . ASP A 1 1045 ? -29.575 3.433 -7.491 1.00 87.31 1045 ASP A CA 1
ATOM 7992 C C . ASP A 1 1045 ? -28.952 2.048 -7.219 1.00 87.31 1045 ASP A C 1
ATOM 7994 O O . ASP A 1 1045 ? -29.318 1.380 -6.250 1.00 87.31 1045 ASP A O 1
ATOM 7998 N N . CYS A 1 1046 ? -27.938 1.674 -8.002 1.00 93.62 1046 CYS A N 1
ATOM 7999 C CA . CYS A 1 1046 ? -27.171 0.442 -7.872 1.00 93.62 1046 CYS A CA 1
ATOM 8000 C C . CYS A 1 1046 ? -26.499 0.281 -6.489 1.00 93.62 1046 CYS A C 1
ATOM 8002 O O . CYS A 1 1046 ? -26.038 1.243 -5.865 1.00 93.62 1046 CYS A O 1
ATOM 8004 N N . ILE A 1 1047 ? -26.415 -0.970 -6.024 1.00 95.25 1047 ILE A N 1
ATOM 8005 C CA . ILE A 1 1047 ? -25.670 -1.405 -4.830 1.00 95.25 1047 ILE A CA 1
ATOM 8006 C C . ILE A 1 1047 ? -24.517 -2.334 -5.245 1.00 95.25 1047 ILE A C 1
ATOM 8008 O O . ILE A 1 1047 ? -23.351 -2.086 -4.909 1.00 95.25 1047 ILE A O 1
ATOM 8012 N N . ARG A 1 1048 ? -24.839 -3.366 -6.035 1.00 97.00 1048 ARG A N 1
ATOM 8013 C CA . ARG A 1 1048 ? -23.905 -4.160 -6.840 1.00 97.00 1048 ARG A CA 1
ATOM 8014 C C . ARG A 1 1048 ? -24.503 -4.485 -8.206 1.00 97.00 1048 ARG A C 1
ATOM 8016 O O . ARG A 1 1048 ? -25.700 -4.760 -8.333 1.00 97.00 1048 ARG A O 1
ATOM 8023 N N . CYS A 1 1049 ? -23.625 -4.500 -9.206 1.00 97.88 1049 CYS A N 1
ATOM 8024 C CA . CYS A 1 1049 ? -23.867 -5.131 -10.494 1.00 97.88 1049 CYS A CA 1
ATOM 8025 C C . CYS A 1 1049 ? -23.007 -6.396 -10.587 1.00 97.88 1049 CYS A C 1
ATOM 8027 O O . CYS A 1 1049 ? -21.801 -6.332 -10.334 1.00 97.88 1049 CYS A O 1
ATOM 8029 N N . VAL A 1 1050 ? -23.629 -7.532 -10.914 1.00 98.38 1050 VAL A N 1
ATOM 8030 C CA . VAL A 1 1050 ? -22.938 -8.811 -11.138 1.00 98.38 1050 VAL A CA 1
ATOM 8031 C C . VAL A 1 1050 ? -22.848 -9.077 -12.637 1.00 98.38 1050 VAL A C 1
ATOM 8033 O O . VAL A 1 1050 ? -23.863 -9.157 -13.331 1.00 98.38 1050 VAL A O 1
ATOM 8036 N N . VAL A 1 1051 ? -21.625 -9.234 -13.129 1.00 98.50 1051 VAL A N 1
ATOM 8037 C CA . VAL A 1 1051 ? -21.325 -9.559 -14.521 1.00 98.50 1051 VAL A CA 1
ATOM 8038 C C . VAL A 1 1051 ? -21.306 -11.076 -14.692 1.00 98.50 1051 VAL A C 1
ATOM 8040 O O . VAL A 1 1051 ? -20.600 -11.781 -13.967 1.00 98.50 1051 VAL A O 1
ATOM 8043 N N . ASN A 1 1052 ? -22.087 -11.582 -15.645 1.00 98.00 1052 ASN A N 1
ATOM 8044 C CA . ASN A 1 1052 ? -22.027 -12.966 -16.100 1.00 98.00 1052 ASN A CA 1
ATOM 8045 C C . ASN A 1 1052 ? -20.872 -13.112 -17.093 1.00 98.00 1052 ASN A C 1
ATOM 8047 O O . ASN A 1 1052 ? -20.883 -12.496 -18.153 1.00 98.00 1052 ASN A O 1
ATOM 8051 N N . MET A 1 1053 ? -19.880 -13.936 -16.759 1.00 97.00 1053 MET A N 1
ATOM 8052 C CA . MET A 1 1053 ? -18.693 -14.131 -17.598 1.00 97.00 1053 MET A CA 1
ATOM 8053 C C . MET A 1 1053 ? -18.912 -15.170 -18.704 1.00 97.00 1053 MET A C 1
ATOM 8055 O O . MET A 1 1053 ? -18.057 -15.340 -19.573 1.00 97.00 1053 MET A O 1
ATOM 8059 N N . ARG A 1 1054 ? -20.036 -15.894 -18.680 1.00 90.38 1054 ARG A N 1
ATOM 8060 C CA . ARG A 1 1054 ? -20.343 -16.983 -19.623 1.00 90.38 1054 ARG A CA 1
ATOM 8061 C C . ARG A 1 1054 ? -21.065 -16.529 -20.895 1.00 90.38 1054 ARG A C 1
ATOM 8063 O O . ARG A 1 1054 ? -21.217 -17.351 -21.798 1.00 90.38 1054 ARG A O 1
ATOM 8070 N N . GLU A 1 1055 ? -21.505 -15.273 -20.932 1.00 73.12 1055 GLU A N 1
ATOM 8071 C CA . GLU A 1 1055 ? -22.305 -14.628 -21.986 1.00 73.12 1055 GLU A CA 1
ATOM 8072 C C . GLU A 1 1055 ? -21.561 -13.393 -22.529 1.00 73.12 1055 GLU A C 1
ATOM 8074 O O . GLU A 1 1055 ? -21.321 -12.459 -21.729 1.00 73.12 1055 GLU A O 1
#

InterPro domains:
  IPR001214 SET domain [PF00856] (29-183)
  IPR001214 SET domain [PS50280] (18-184)
  IPR001214 SET domain [SM00317] (18-190)
  IPR002328 Alcohol dehydrogenase, zinc-type, conserved site [PS00059] (741-755)
  IPR011032 GroES-like superfamily [SSF50129] (684-857)
  IPR011032 GroES-like superfamily [SSF50129] (1002-1051)
  IPR013149 Alcohol dehydrogenase-like, C-terminal [PF00107] (881-1004)
  IPR013154 Alcohol dehydrogenase-like, N-terminal [PF08240] (707-834)
  IPR014183 Alcohol dehydrogenase class III [TIGR02818] (684-1053)
  IPR014183 Alcohol dehydrogenase class III [cd08300] (684-1052)
  IPR032801 Peroxiredoxin-like 2A/B/C [PF13911] (520-624)
  IPR036291 NAD(P)-binding domain superfamily [SSF51735] (840-1017)
  IPR046341 SET domain superfamily [G3DSA:2.170.270.10] (87-216)
  IPR046341 SET domain superfamily [SSF82199] (18-207)

Secondary structure (DSSP, 8-state):
--TT----PPPPPPTT--SEEEEEETTTEEEEEESS-B-TT-EEEEE--SEEE-STT--HHHHHHHHHTS-HHHHHHHHTTS--S---GGGS-SS--TTS-HHHHHHHHHHHHHHSSSS--HHHHHHHHEEEETTEEEE-TTGGGSEE-SS-SEE--EETTTTEEEEEESS-B-TTPBPEE--S-TTS-HHHHHHHHHTTT----SHHHHS-SS-TTSHHHHHHHHHHHHHHHHHHHGGGSGGGHHHHTTSTTHHHHHHHHHHHHHHTT--SHHHHHHHHHHHHHHHHHT-HHHHHHHHHHHT--SS-PPPSS---------PPPS---S------------------STTS--S---------------------------------------------------------------S---------------------S------PPPPHHHHHHHTTPEEE-TT--EEEGGGGTSSTTS-SEEEEEEES-TT-HHHHHHHHHHHHH--HHHHHHSSS-EEEEEEESS-GGGHHHHHHHHT--S-EEE-TT-HHHHHHT--B-----SPPTT--S-HHHHHHHHHHHHHHTGGGGGGS--TTB--EEEEEETTEEEEEEE-SSTT-PPPHHHHHHHHTTTSPPPPP-------------------PPP-------PPPEEEEEEEE-STTSPPEEEEEEEPPP-TTEEEEEEEEEEE-HHHHHHHTT--TT--SSEE---EEEEEEEEE-TT--S--TT-EEEE-SS---SSSHHHHTSS----TTSHHHHTTT--TTS--SEEETTEEEEESTTT--SBSEEEEEGGGEEE--TTS-HHHHGGGGTHHHHHHHIIIIISBTTBSPTT--EEEE--SHHHHHHHHHHHHTT-S-EEEE-S-GGGHHHHHHHT-SEEE-GGGSTTS-HHHHHHHHTTS-BSEEEE-S--HHHHHHHHHTBPTTT-EEEE-S-PPTT------THHHHTT-EEEE-SGGG--HHHHHHHHHHHHHHTSS--GGGEEEEEEGGGHHHHHHHHHHSS-SEEEEETT-

pLDDT: mean 77.46, std 24.73, range [21.89, 98.88]

Foldseek 3Di:
DPPPPPPDDQDAAPPPQQFWGWDQDPAFGIFTFGAAKDDQQDFRDKFAFLFWQQAALPDPVRLVVRLVPHDPVSVVLLVVLDDPNQLPLVPADPDDDPPQDPSCVVVVVVLSVCRVDPDDDSSVSCQQAWDDDPRGIGGTSNVSRHAAALLFQWEWDQDNVVRIIIIIGRGIDHGGHTGHYHPDPNLDAQVVSCNVCSSNSDQHPDQLHPPDCVPCVGPNVVSRVLSPLLNVLCVVPVCCFDVNVVVLLVDPCSLVSLVSNLVSCVSSSNRAVVSLRSLCSNLVSCVVVVVNVSNVVSPVVNVPDSHDDDDPDDPDDPDDDDDDDPPDDDDDDDDDDDDDDDDDDDDDDPPPPDDDDDDDDDDDDDDDDDDYDYDDDDDDDDDDDDDDDDDYDDDDYDDDDDDDDDDDDDDDDDDDDDDDDDDDDDDADDPPDDPDDPPPDQDPDDFDFDDPVLCVQQQQPWWAALVGDTDGPLVQFADPPHFQKEKEWEAEWLLQLLVLLQQLLLPVVDDQVLQCPDPGRYAYEYEYLFASPCVVVSCVSRVHPHGYIYDVVCSVCVSVPFDFAQAADDDDPSDPDCPPVSNVVSVCVLVVVDVCVVRTHDPRTWIWMWMHGNSGTDTIGHQSHNNRYDHSVVVCQCSCSVPHDHDDDDDDDDDDDDDDDDDDDDDDDDDDPPDDPDAWDWWWFFWLADAPDGTDTATKTFGDDAAQKWKFQWFKFWDDVVQVCLSNVLDPLNDDRAQDGQLTWGFGCCDYHPQDQDHGGFTKEFALQFAPCPDCANVVVPFSRDPQQCVLLSNQPASVNHARIDGPHDGTGYHSQGSNRISMDMHGSRRMAGADPPQDRLFSSNLNFQLLQLLLLQQPVPDHGHDAAQFFEEEEDLFSSSLSVLLNCVLNHHNAYEYEDQDPVSVVVSVVSHHPYYDRQVPPVPDGPLNVLCVVPVAAGLEYEYPDQDLVVQQSRLSRAGFAAREYEYERNHGPPDDHDDPCVSVVRHYYYYYDDSSSDNCRPCSNVVSVCVVVVVGDGVVLAPAEEESVCVSVQVVQVVVPVHRIYMYRDVD